Protein AF-A0A8T5RTY1-F1 (afdb_monomer)

Foldseek 3Di:
DDDDDPPPPVVVVVVVVPPPDDDDDDDDDDDDDDDDDDDPPPPPPPDPVNQQFAFEAEEEDAAAPFAFLLADDDPRNQLVNPQFFAFQWAFPLQDLLRDIDGDQFPGAWDADPQLFKTKTFGDFPQAKPVRHGDWLVLLQLLVVLSCVLLCLVVPDPDRPHDVVSQQLQADLVSHGQFPGKDPPDGGMIMTGGPARFQCVSQSRNFSSSTGFDCVQDPSHDTADRQDGARMHRGQWGWFGQPPSFKTKIAGDCRRPVHTFQRGIYMYGHDNDLVVSLVCQVVVVHFKYWFHDLVCVVVQVPDPFKDKDKDFAQKFKWKFAAPVQQPQLLLVLLLQLAALVCLCCPQVVFPPWDFAQWLGRPSFALDDNPADFHDHDQLVSLVSCVVVVVDDDDSPPQVVLLVLQVPDAREEEEEEPPVGCNFVVSLVRSQVRNSSNNHHYHYYYDYPVVVVCCLQPPLVNHGITMDIDHDSGRHCLVSQVCCAACSHSNVSSNHDDPVLNVLSVCLGRDNPSVVNSVSVVVNRNCCGPPRSSISGRTTHMIMMMGTPAWDQFRDHRPRHTHSRRIHHPDDDSDQDPGAWDKDWPDWAQEAELPDAFIKTKMQTDHSAAWDPFWKKWKAWQLRHTDDIDTWDDDDDRMTMDGHRCNVDDAQTKMKMKIWIAGPNGHIDIDMDIHHHHYPLPLQQAAEDEAAEEECVPPDGHHPVRCCPPPQWHFDQAPVTRIEGERHEYAQCQEEARYEYEQEAGAYEYEHYEFENRHAVHFSAHYYNYENYEYEHYEGEHELERHEHENYEDYEYAQYEYEHHAAEDEEYEPAYENYEHASYEAENHAAEHYEDYAQYEHYEYESYEFEAYAYEPYEYDHAYEHYEYAHYEAYAALEHYEYECYEHYEYAHYEFEAHQAEPAEYELYEHYEYAHYEFEHYQHERYEYDYDDDDNRAHYAYEYAHYEFEHHAAESYEYAQRHEQYEAAHYEAYHYPHDAEHAYYNYAQAPVAGGYEDPPDPADDPPQPQWGCDWAFGHYDHRYTHRTHGHPPDDDDDPLLVLLVVLLVVLVPWDADPVLVVLSVQLSVLSVVLSVQPDPVGNLVSLVSLLSSLVSLVVSVVVPTPCPVSLVSSQVSLLVLLVLLLVVLVVQFPCPPPLNVQLVVLSVVLVVCVVVVNSSVSSVSSSSSSVSSCVRRVVDDCVVSD

Radius of gyration: 40.36 Å; Cα contacts (8 Å, |Δi|>4): 2834; chains: 1; bounding box: 97×91×110 Å

Sequence (1184 aa):
MNNHNHKLITIIALFLFLFGAVYFNQHDNEITNNIGFIDFNIERNLTINDLEDETYFIFGINHIQGLDPHRFFGFNSWVVIDQVFETLYAYNLSDPNLPIIPRLASSKGIWSSDGLNYTIPLNSGIIFHDQTNFDAFAVKWSFERLAYFMNASGNTPEPITPPLFDYLYLWDDGTPIINRTEVVNTNTIKFVLNRPYGAFEGLLCFSGSGIMSPLSTPATEYIDHDTGDFVGTGPFVYDGFLNREELILHAFDNYHQGVANLTHLKFSIIHDSQLRNQALLSGDIDALYNPLDSILETFIEDPMINVESGNSTVTYFISMNNNVINKTIRQAISYAFNYSYFIKDICHNSEGTRLRSPVPEEILYSNGSFEIAEMNITEARKRLIDAGICDYEINADVEWVNAAINNPIATYTYIDLGGLTSQRTGELLNANLERIGIKLNIIMMEWGEFLDTLVFDPDSMHLYCIGERAYYNDPLFYTNLHFSSQSKSNYAQVNDPYLETLLEQGLLETDSSLRELIYDEIQQYLVEELMPYAFCCVTPHHLAYILNVTGFHINPFRKIWFYDVSSEITRPFVDSLAPKMNIIYYDAKVECAMGNLSIKVLISDNVQVDSPVTIDFYYPNGTFIETNYMNWDFGDLYSINWNATSYPTLYGYSFKIYANDTSGNEASIGDYFHIINPVPIPNYLEINPIIIDDTGNEGYTWEEVANEAWCSGSGTITDPYLIENISIDGQGIKSCIEIKYSNKYFIIKNSHFTNSGFTKAGINLYYADNGKIINNNCSQNSLGIYIARGSNFNISNNILIDNTWMGIQLNFWHNNCIITGNIAVNNGQHGIVIGQESYFNIISENLIVNHIYSGILIQGGSKYNIIESNTLYANSWGIWIYNSNNNICEENIIVNSEQEGILIEESNYNRIENNTVYKNKGNGITLQSYDYIEAWCIGNTILKNNISENLKVGIAADRYSIESLIYLNIFIDNNIQAEDNGTNNEWDNGTIGNYWDDYTGVDLNDDGIGDVPYNISGAAGATDNYPIWDDGPDVIPLPEYIENVIDTLLSLEIPEEAHDSMEKAILFLTQAKEKFEIDRIYESFDKIKKSVELLMIVGEMGVDTYEVIDSIMFLVQYIVDQAMIEALETVSEDNKFIIKAVEDYNTALQLIENGIYDEAVKYFKFSLRNIITATATFDIELFI

Mean predicted aligned error: 19.98 Å

Nearest PDB structures (foldseek):
  3tpa-assembly1_A  TM=8.456E-01  e=6.928E-29  Glaesserella parasuis 29755
  1xoc-assembly1_A  TM=7.586E-01  e=4.880E-27  Bacillus subtilis
  4xkp-assembly1_A  TM=7.927E-01  e=3.016E-24  Staphylococcus aureus USA300-ISMMS1
  8c6u-assembly1_A  TM=8.422E-01  e=3.780E-22  Agrobacterium tumefaciens
  8c6r-assembly1_A  TM=8.390E-01  e=6.726E-22  Agrobacterium tumefaciens

pLDDT: mean 83.95, std 16.55, range [21.45, 98.69]

Solvent-accessible surface area (backbone atoms only — not comparable to full-atom values): 60224 Å² total; per-residue (Å²): 137,80,91,88,80,88,72,66,68,67,60,58,62,64,65,73,75,74,77,87,74,92,86,90,82,89,84,82,87,87,84,85,87,88,81,82,82,78,86,83,79,75,79,78,80,75,52,92,77,72,72,76,78,50,32,54,48,33,35,43,40,54,61,70,91,40,60,36,43,73,63,49,83,50,71,55,21,44,51,53,34,56,40,25,28,40,24,46,27,35,60,39,51,87,42,91,83,46,54,83,37,58,59,49,22,66,41,83,56,48,69,42,97,79,47,32,36,43,39,33,41,38,47,80,88,38,44,29,73,83,71,45,75,52,40,20,62,36,50,38,49,37,54,50,28,48,36,47,39,60,28,66,77,69,82,44,99,62,65,78,42,53,72,65,56,49,65,76,45,28,43,76,88,66,48,42,42,63,67,48,68,44,67,78,45,64,48,24,34,28,44,32,36,68,53,40,53,45,55,52,72,35,52,36,42,19,65,64,47,34,36,42,48,76,83,48,44,60,72,88,54,79,61,46,73,86,83,45,62,69,34,15,50,24,43,29,40,71,65,49,59,51,94,81,39,38,36,40,29,26,42,24,78,75,21,82,88,54,55,33,63,40,58,28,43,31,40,39,44,36,66,54,66,68,59,44,54,46,29,48,75,75,59,77,24,44,29,36,69,58,67,55,73,93,45,46,66,58,42,66,70,33,92,57,36,46,68,49,76,37,62,34,45,40,36,35,31,36,42,31,16,48,83,81,46,53,60,58,56,40,48,22,51,36,14,31,36,60,54,68,55,43,35,40,71,54,67,61,28,85,77,37,42,75,37,50,26,75,40,50,83,76,31,53,60,42,58,62,86,58,73,64,76,56,66,32,60,61,60,17,34,44,44,37,41,77,69,65,75,47,86,74,62,81,81,42,58,68,60,27,37,58,46,7,79,80,46,67,79,44,44,32,48,26,49,67,82,90,53,64,48,33,49,52,48,49,55,52,45,35,65,33,33,22,66,62,30,36,23,59,45,80,46,80,38,54,61,69,59,47,55,49,35,47,68,77,43,38,84,78,48,38,27,36,56,55,72,49,64,62,75,45,73,45,44,53,65,53,40,39,40,40,47,22,67,67,32,85,58,19,59,26,49,36,79,51,76,67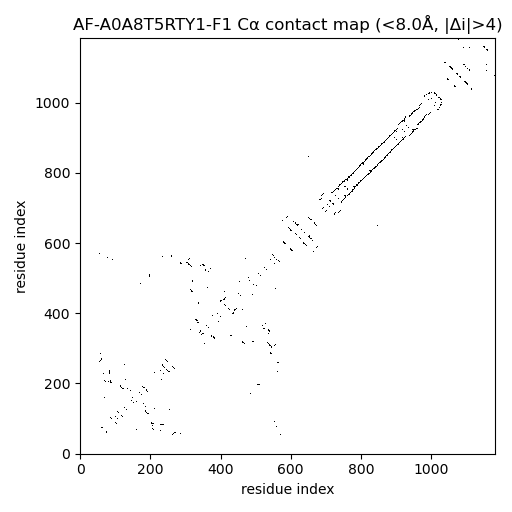,59,41,54,46,45,53,48,39,44,46,35,71,54,68,72,61,29,35,57,40,42,44,53,51,40,45,43,44,52,66,69,54,30,52,48,41,61,41,27,31,43,55,47,37,40,38,30,41,64,66,57,47,50,76,43,82,35,39,78,68,61,62,64,65,52,62,22,37,66,79,66,84,41,79,57,74,74,86,67,48,43,45,75,44,80,79,44,62,50,59,63,29,37,47,84,80,32,60,35,46,39,33,32,39,50,49,58,84,56,63,71,36,84,76,33,35,33,35,34,24,42,68,88,66,46,80,70,50,76,44,69,45,41,79,74,59,92,45,34,32,35,39,72,46,74,45,68,86,57,78,67,79,47,51,31,36,38,38,37,38,38,35,30,76,76,67,33,67,26,76,54,67,56,68,30,31,41,40,62,66,74,75,82,63,88,46,50,77,45,75,53,44,44,37,16,61,81,61,84,50,74,34,33,66,79,58,43,42,73,37,99,56,30,36,61,77,30,37,92,93,39,32,27,39,35,48,43,33,28,22,58,10,79,55,69,33,34,13,35,35,39,32,61,29,79,46,21,32,35,43,29,54,28,41,20,27,36,14,3,87,93,19,13,12,38,31,35,36,45,29,28,41,36,32,41,34,46,27,38,19,29,46,7,26,20,7,37,35,39,35,45,30,36,44,33,40,41,29,44,29,38,18,36,52,7,61,30,30,14,35,36,43,40,40,54,36,36,52,30,38,41,31,48,28,41,22,33,49,10,50,31,26,23,38,36,44,28,32,52,21,32,49,30,38,41,30,47,27,41,25,37,44,14,70,33,26,22,33,35,38,24,52,60,17,30,49,30,38,41,33,48,28,43,28,37,47,9,28,24,21,37,36,33,34,40,26,33,44,30,42,40,29,49,27,39,26,34,43,7,65,30,32,18,34,35,39,29,38,22,29,45,29,39,42,30,49,26,40,26,31,48,9,58,18,28,18,34,35,33,33,52,65,101,47,96,90,46,43,20,36,47,28,36,40,30,47,27,42,30,27,47,6,63,41,22,21,38,36,33,32,71,40,20,28,48,26,42,35,26,53,28,40,37,39,76,26,72,32,54,45,34,32,36,28,44,73,53,34,35,29,75,91,80,44,10,29,35,50,76,84,65,81,64,50,49,91,79,72,77,54,38,16,74,46,58,43,76,38,42,58,82,49,67,42,52,19,67,24,22,43,41,80,93,69,89,87,82,81,65,67,71,60,55,55,49,54,54,47,54,54,62,73,67,57,87,71,59,85,89,38,48,70,42,50,55,50,18,48,52,23,45,54,54,19,62,79,30,77,44,91,94,36,44,71,59,19,47,58,21,45,28,53,18,46,52,29,40,53,56,34,33,78,73,75,36,94,39,62,74,58,49,51,54,52,48,50,54,54,50,51,59,40,50,56,50,47,54,57,42,58,78,75,38,66,68,84,38,73,34,42,48,50,14,52,55,28,37,55,51,15,53,57,24,47,78,69,70,40,54,48,61,16,45,52,25,38,53,49,11,47,50,25,36,60,65,61,49,81,87,64,70,65,84,78,78,110

Structure (mmCIF, N/CA/C/O backbone):
data_AF-A0A8T5RTY1-F1
#
_entry.id   AF-A0A8T5RTY1-F1
#
loop_
_atom_site.group_PDB
_atom_site.id
_atom_site.type_symbol
_atom_site.label_atom_id
_atom_site.label_alt_id
_atom_site.label_comp_id
_atom_site.label_asym_id
_atom_site.label_entity_id
_atom_site.label_seq_id
_atom_site.pdbx_PDB_ins_code
_atom_site.Cartn_x
_atom_site.Cartn_y
_atom_site.Cartn_z
_atom_site.occupancy
_atom_site.B_iso_or_equiv
_atom_site.auth_seq_id
_atom_site.auth_comp_id
_atom_site.auth_asym_id
_atom_site.auth_atom_id
_atom_site.pdbx_PDB_model_num
ATOM 1 N N . MET A 1 1 ? -51.613 39.730 -8.712 1.00 29.98 1 MET A N 1
ATOM 2 C CA . MET A 1 1 ? -52.283 38.809 -9.657 1.00 29.98 1 MET A CA 1
ATOM 3 C C . MET A 1 1 ? -51.354 37.617 -9.804 1.00 29.98 1 MET A C 1
ATOM 5 O O . MET A 1 1 ? -50.294 37.776 -10.379 1.00 29.98 1 MET A O 1
ATOM 9 N N . ASN A 1 2 ? -51.495 36.662 -8.888 1.00 27.17 2 ASN A N 1
ATOM 10 C CA . ASN A 1 2 ? -52.187 35.367 -9.037 1.00 27.17 2 ASN A CA 1
ATOM 11 C C . ASN A 1 2 ? -51.273 34.336 -9.712 1.00 27.17 2 ASN A C 1
ATOM 13 O O . ASN A 1 2 ? -50.951 34.485 -10.880 1.00 27.17 2 ASN A O 1
ATOM 17 N N . ASN A 1 3 ? -50.674 33.423 -8.943 1.00 27.75 3 ASN A N 1
ATOM 18 C CA . ASN A 1 3 ? -51.259 32.198 -8.359 1.00 27.75 3 ASN A CA 1
ATOM 19 C C . ASN A 1 3 ? -51.629 31.154 -9.413 1.00 27.75 3 ASN A C 1
ATOM 21 O O . ASN A 1 3 ? -52.657 31.293 -10.066 1.00 27.75 3 ASN A O 1
ATOM 25 N N . HIS A 1 4 ? -50.813 30.098 -9.460 1.00 29.66 4 HIS A N 1
ATOM 26 C CA . HIS A 1 4 ? -51.162 28.669 -9.435 1.00 29.66 4 HIS A CA 1
ATOM 27 C C . HIS A 1 4 ? -50.169 27.893 -10.305 1.00 29.66 4 HIS A C 1
ATOM 29 O O . HIS A 1 4 ? -50.231 28.019 -11.518 1.00 29.66 4 HIS A O 1
ATOM 35 N N . ASN A 1 5 ? -49.260 27.132 -9.669 1.00 35.31 5 ASN A N 1
ATOM 36 C CA . ASN A 1 5 ? -48.786 25.812 -10.146 1.00 35.31 5 ASN A CA 1
ATOM 37 C C . ASN A 1 5 ? -47.739 25.103 -9.253 1.00 35.31 5 ASN A C 1
ATOM 39 O O . ASN A 1 5 ? -47.315 24.008 -9.591 1.00 35.31 5 ASN A O 1
ATOM 43 N N . HIS A 1 6 ? -47.402 25.606 -8.058 1.00 38.56 6 HIS A N 1
ATOM 44 C CA . HIS A 1 6 ? -46.478 24.909 -7.136 1.00 38.56 6 HIS A CA 1
ATOM 45 C C . HIS A 1 6 ? -47.136 24.007 -6.069 1.00 38.56 6 HIS A C 1
ATOM 47 O O . HIS A 1 6 ? -46.490 23.640 -5.097 1.00 38.56 6 HIS A O 1
ATOM 53 N N . LYS A 1 7 ? -48.412 23.617 -6.217 1.00 33.44 7 LYS A N 1
ATOM 54 C CA . LYS A 1 7 ? -49.126 22.793 -5.209 1.00 33.44 7 LYS A CA 1
ATOM 55 C C . LYS A 1 7 ? -49.542 21.385 -5.657 1.00 33.44 7 LYS A C 1
ATOM 57 O O . LYS A 1 7 ? -50.197 20.701 -4.883 1.00 33.44 7 LYS A O 1
ATOM 62 N N . LEU A 1 8 ? -49.155 20.930 -6.853 1.00 33.88 8 LEU A N 1
ATOM 63 C CA . LEU A 1 8 ? -49.541 19.595 -7.348 1.00 33.88 8 LEU A CA 1
ATOM 64 C C . LEU A 1 8 ? -48.403 18.555 -7.318 1.00 33.88 8 LEU A C 1
ATOM 66 O O . LEU A 1 8 ? -48.686 17.365 -7.293 1.00 33.88 8 LEU A O 1
ATOM 70 N N . ILE A 1 9 ? -47.136 18.975 -7.237 1.00 39.53 9 ILE A N 1
ATOM 71 C CA . ILE A 1 9 ? -45.980 18.053 -7.238 1.00 39.53 9 ILE A CA 1
ATOM 72 C C . ILE A 1 9 ? -45.573 17.640 -5.809 1.00 39.53 9 ILE A C 1
ATOM 74 O O . ILE A 1 9 ? -45.184 16.502 -5.579 1.00 39.53 9 ILE A O 1
ATOM 78 N N . THR A 1 10 ? -45.799 18.492 -4.806 1.00 37.84 10 THR A N 1
ATOM 79 C CA . THR A 1 10 ? -45.479 18.182 -3.396 1.00 37.84 10 THR A CA 1
ATOM 80 C C . THR A 1 10 ? -46.532 17.294 -2.709 1.00 37.84 10 THR A C 1
ATOM 82 O O . THR A 1 10 ? -46.247 16.679 -1.690 1.00 37.84 10 THR A O 1
ATOM 85 N N . ILE A 1 11 ? -47.743 17.170 -3.270 1.00 36.94 11 ILE A N 1
ATOM 86 C CA . ILE A 1 11 ? -48.828 16.339 -2.704 1.00 36.94 11 ILE A CA 1
ATOM 87 C C . ILE A 1 11 ? -48.766 14.881 -3.206 1.00 36.94 11 ILE A C 1
ATOM 89 O O . ILE A 1 11 ? -49.297 13.990 -2.552 1.00 36.94 11 ILE A O 1
ATOM 93 N N . ILE A 1 12 ? -48.052 14.609 -4.304 1.00 37.84 12 ILE A N 1
ATOM 94 C CA . ILE A 1 12 ? -47.838 13.242 -4.818 1.00 37.84 12 ILE A CA 1
ATOM 95 C C . ILE A 1 12 ? -46.613 12.583 -4.154 1.00 37.84 12 ILE A C 1
ATOM 97 O O . ILE A 1 12 ? -46.630 11.381 -3.911 1.00 37.84 12 ILE A O 1
ATOM 101 N N . ALA A 1 13 ? -45.611 13.367 -3.739 1.00 33.44 13 ALA A N 1
ATOM 102 C CA . ALA A 1 13 ? -44.455 12.861 -2.991 1.00 33.44 13 ALA A CA 1
ATOM 103 C C . ALA A 1 13 ? -44.772 12.511 -1.518 1.00 33.44 13 ALA A C 1
ATOM 105 O O . ALA A 1 13 ? -44.141 11.624 -0.955 1.00 33.44 13 ALA A O 1
ATOM 106 N N . LEU A 1 14 ? -45.792 13.133 -0.905 1.00 32.09 14 LEU A N 1
ATOM 107 C CA . LEU A 1 14 ? -46.216 12.828 0.474 1.00 32.09 14 LEU A CA 1
ATOM 108 C C . LEU A 1 14 ? -47.252 11.691 0.593 1.00 32.09 14 LEU A C 1
ATOM 110 O O . LEU A 1 14 ? -47.531 11.246 1.702 1.00 32.09 14 LEU A O 1
ATOM 114 N N . PHE A 1 15 ? -47.811 11.199 -0.519 1.00 31.69 15 PHE A N 1
ATOM 115 C CA . PHE A 1 15 ? -48.773 10.083 -0.521 1.00 31.69 15 PHE A CA 1
ATOM 116 C C . PHE A 1 15 ? -48.128 8.708 -0.777 1.00 31.69 15 PHE A C 1
ATOM 118 O O . PHE A 1 15 ? -48.774 7.689 -0.552 1.00 31.69 15 PHE A O 1
ATOM 125 N N . LEU A 1 16 ? -46.858 8.668 -1.198 1.00 32.78 16 LEU A N 1
ATOM 126 C CA . LEU A 1 16 ? -46.098 7.431 -1.445 1.00 32.78 16 LEU A CA 1
ATOM 127 C C . LEU A 1 16 ? -45.185 7.017 -0.275 1.00 32.78 16 LEU A C 1
ATOM 129 O O . LEU A 1 16 ? -44.660 5.912 -0.286 1.00 32.78 16 LEU A O 1
ATOM 133 N N . PHE A 1 17 ? -45.060 7.850 0.763 1.00 30.50 17 PHE A N 1
ATOM 134 C CA . PHE A 1 17 ? -44.217 7.586 1.941 1.00 30.50 17 PHE A CA 1
ATOM 135 C C . PHE A 1 17 ? -44.986 7.074 3.179 1.00 30.50 17 PHE A C 1
ATOM 137 O O . PHE A 1 17 ? -44.413 6.963 4.256 1.00 30.50 17 PHE A O 1
ATOM 144 N N . LEU A 1 18 ? -46.283 6.756 3.054 1.00 28.42 18 LEU A N 1
ATOM 145 C CA . LEU A 1 18 ? -47.164 6.454 4.200 1.00 28.42 18 LEU A CA 1
ATOM 146 C C . LEU A 1 18 ? -47.937 5.122 4.107 1.00 28.42 18 LEU A C 1
ATOM 148 O O . LEU A 1 18 ? -48.891 4.928 4.852 1.00 28.42 18 LEU A O 1
ATOM 152 N N . PHE A 1 19 ? -47.536 4.186 3.234 1.00 28.23 19 PHE A N 1
ATOM 153 C CA . PHE A 1 19 ? -48.200 2.871 3.099 1.00 28.23 19 PHE A CA 1
ATOM 154 C C . PHE A 1 19 ? -47.250 1.681 2.826 1.00 28.23 19 PHE A C 1
ATOM 156 O O . PHE A 1 19 ? -47.626 0.728 2.149 1.00 28.23 19 PHE A O 1
ATOM 163 N N . GLY A 1 20 ? -46.022 1.721 3.357 1.00 29.27 20 GLY A N 1
ATOM 164 C CA . GLY A 1 20 ? -45.049 0.613 3.277 1.00 29.27 20 GLY A CA 1
ATOM 165 C C . GLY A 1 20 ? -44.706 -0.063 4.612 1.00 29.27 20 GLY A C 1
ATOM 166 O O . GLY A 1 20 ? -44.006 -1.067 4.622 1.00 29.27 20 GLY A O 1
ATOM 167 N N . ALA A 1 21 ? -45.210 0.451 5.733 1.00 29.17 21 ALA A N 1
ATOM 168 C CA . ALA A 1 21 ? -45.076 -0.157 7.053 1.00 29.17 21 ALA A CA 1
ATOM 169 C C . ALA A 1 21 ? -46.473 -0.259 7.675 1.00 29.17 21 ALA A C 1
ATOM 171 O O . ALA A 1 21 ? -47.269 0.665 7.537 1.00 29.17 21 ALA A O 1
ATOM 172 N N . VAL A 1 22 ? -46.756 -1.367 8.363 1.00 29.27 22 VAL A N 1
ATOM 173 C CA . VAL A 1 22 ? -48.081 -1.834 8.828 1.00 29.27 22 VAL A CA 1
ATOM 174 C C . VAL A 1 22 ? -48.849 -2.660 7.789 1.00 29.27 22 VAL A C 1
ATOM 176 O O . VAL A 1 22 ? -49.920 -2.281 7.340 1.00 29.27 22 VAL A O 1
ATOM 179 N N . TYR A 1 23 ? -48.316 -3.831 7.446 1.00 26.05 23 TYR A N 1
ATOM 180 C CA . TYR A 1 23 ? -49.088 -5.070 7.284 1.00 26.05 23 TYR A CA 1
ATOM 181 C C . TYR A 1 23 ? -48.075 -6.207 7.171 1.00 26.05 23 TYR A C 1
ATOM 183 O O . TYR A 1 23 ? -47.522 -6.401 6.105 1.00 26.05 23 TYR A O 1
ATOM 191 N N . PHE A 1 24 ? -47.761 -6.869 8.285 1.00 24.69 24 PHE A N 1
ATOM 192 C CA . PHE A 1 24 ? -47.520 -8.315 8.391 1.00 24.69 24 PHE A CA 1
ATOM 193 C C . PHE A 1 24 ? -46.974 -8.617 9.789 1.00 24.69 24 PHE A C 1
ATOM 195 O O . PHE A 1 24 ? -45.774 -8.622 10.034 1.00 24.69 24 PHE A O 1
ATOM 202 N N . ASN A 1 25 ? -47.891 -8.868 10.722 1.00 21.69 25 ASN A N 1
ATOM 203 C CA . ASN A 1 25 ? -47.649 -9.854 11.763 1.00 21.69 25 ASN A CA 1
ATOM 204 C C . ASN A 1 25 ? -48.985 -10.487 12.194 1.00 21.69 25 ASN A C 1
ATOM 206 O O . ASN A 1 25 ? -49.925 -9.775 12.537 1.00 21.69 25 ASN A O 1
ATOM 210 N N . GLN A 1 26 ? -49.005 -11.824 12.151 1.00 24.58 26 GLN A N 1
ATOM 211 C CA . GLN A 1 26 ? -49.956 -12.782 12.745 1.00 24.58 26 GLN A CA 1
ATOM 212 C C . GLN A 1 26 ? -51.361 -12.963 12.123 1.00 24.58 26 GLN A C 1
ATOM 214 O O . GLN A 1 26 ? -52.306 -12.255 12.457 1.00 24.58 26 GLN A O 1
ATOM 219 N N . HIS A 1 27 ? -51.528 -14.011 11.299 1.00 25.16 27 HIS A N 1
ATOM 220 C CA . HIS A 1 27 ? -52.182 -15.270 11.722 1.00 25.16 27 HIS A CA 1
ATOM 221 C C . HIS A 1 27 ? -52.217 -16.336 10.598 1.00 25.16 27 HIS A C 1
ATOM 223 O O . HIS A 1 27 ? -52.864 -16.148 9.573 1.00 25.16 27 HIS A O 1
ATOM 229 N N . ASP A 1 28 ? -51.544 -17.456 10.885 1.00 25.48 28 ASP A N 1
ATOM 230 C CA . ASP A 1 28 ? -51.908 -18.868 10.665 1.00 25.48 28 ASP A CA 1
ATOM 231 C C . ASP A 1 28 ? -52.169 -19.492 9.277 1.00 25.48 28 ASP A C 1
ATOM 233 O O . ASP A 1 28 ? -53.176 -19.253 8.622 1.00 25.48 28 ASP A O 1
ATOM 237 N N . ASN A 1 29 ? -51.282 -20.460 8.994 1.00 24.95 29 ASN A N 1
ATOM 238 C CA . ASN A 1 29 ? -51.513 -21.888 8.719 1.00 24.95 29 ASN A CA 1
ATOM 239 C C . ASN A 1 29 ? -52.426 -22.357 7.565 1.00 24.95 29 ASN A C 1
ATOM 241 O O . ASN A 1 29 ? -53.583 -21.984 7.432 1.00 24.95 29 ASN A O 1
ATOM 245 N N . GLU A 1 30 ? -51.878 -23.363 6.867 1.00 24.75 30 GLU A N 1
ATOM 246 C CA . GLU A 1 30 ? -52.458 -24.238 5.835 1.00 24.75 30 GLU A CA 1
ATOM 247 C C . GLU A 1 30 ? -52.578 -23.652 4.418 1.00 24.75 30 GLU A C 1
ATOM 249 O O . GLU A 1 30 ? -53.591 -23.083 4.035 1.00 24.75 30 GLU A O 1
ATOM 254 N N . ILE A 1 31 ? -51.556 -23.906 3.591 1.00 26.00 31 ILE A N 1
ATOM 255 C CA . ILE A 1 31 ? -51.654 -24.790 2.413 1.00 26.00 31 ILE A CA 1
ATOM 256 C C . ILE A 1 31 ? -50.235 -25.279 2.095 1.00 26.00 31 ILE A C 1
ATOM 258 O O . ILE A 1 31 ? -49.364 -24.542 1.642 1.00 26.00 31 ILE A O 1
ATOM 262 N N . THR A 1 32 ? -50.014 -26.555 2.386 1.00 25.80 32 THR A N 1
ATOM 263 C CA . THR A 1 32 ? -48.899 -27.360 1.907 1.00 25.80 32 THR A CA 1
ATOM 264 C C . THR A 1 32 ? -49.161 -27.839 0.475 1.00 25.80 32 THR A C 1
ATOM 266 O O . THR A 1 32 ? -50.303 -28.084 0.085 1.00 25.80 32 THR A O 1
ATOM 269 N N . ASN A 1 33 ? -48.053 -28.084 -0.230 1.00 25.17 33 ASN A N 1
ATOM 270 C CA . ASN A 1 33 ? -47.859 -28.982 -1.377 1.00 25.17 33 ASN A CA 1
ATOM 271 C C . ASN A 1 33 ? -47.776 -28.375 -2.788 1.00 25.17 33 ASN A C 1
ATOM 273 O O . ASN A 1 33 ? -48.741 -27.860 -3.346 1.00 25.17 33 ASN A O 1
ATOM 277 N N . ASN A 1 34 ? -46.621 -28.691 -3.389 1.00 26.66 34 ASN A N 1
ATOM 278 C CA . ASN A 1 34 ? -46.291 -28.792 -4.811 1.00 26.66 34 ASN A CA 1
ATOM 279 C C . ASN A 1 34 ? -45.956 -27.511 -5.572 1.00 26.66 34 ASN A C 1
ATOM 281 O O . ASN A 1 34 ? -46.762 -27.079 -6.387 1.00 26.66 34 ASN A O 1
ATOM 285 N N . ILE A 1 35 ? -44.697 -27.067 -5.466 1.00 26.95 35 ILE A N 1
ATOM 286 C CA . ILE A 1 35 ? -43.834 -26.831 -6.641 1.00 26.95 35 ILE A CA 1
ATOM 287 C C . ILE A 1 35 ? -42.419 -27.305 -6.256 1.00 26.95 35 ILE A C 1
ATOM 289 O O . ILE A 1 35 ? -41.938 -26.980 -5.176 1.00 26.95 35 ILE A O 1
ATOM 293 N N . GLY A 1 36 ? -41.836 -28.187 -7.070 1.00 24.88 36 GLY A N 1
ATOM 294 C CA . GLY A 1 36 ? -40.677 -29.012 -6.724 1.00 24.88 36 GLY A CA 1
ATOM 295 C C . GLY A 1 36 ? -39.381 -28.235 -6.499 1.00 24.88 36 GLY A C 1
ATOM 296 O O . GLY A 1 36 ? -38.979 -27.433 -7.338 1.00 24.88 36 GLY A O 1
ATOM 297 N N . PHE A 1 37 ? -38.725 -28.553 -5.385 1.00 21.45 37 PHE A N 1
ATOM 298 C CA . PHE A 1 37 ? -37.307 -28.311 -5.169 1.00 21.45 37 PHE A CA 1
ATOM 299 C C . PHE A 1 37 ? -36.501 -29.161 -6.158 1.00 21.45 37 PHE A C 1
ATOM 301 O O . PHE A 1 37 ? -36.695 -30.374 -6.250 1.00 21.45 37 PHE A O 1
ATOM 308 N N . ILE A 1 38 ? -35.623 -28.504 -6.911 1.00 26.05 38 ILE A N 1
ATOM 309 C CA . ILE A 1 38 ? -34.447 -29.134 -7.503 1.00 26.05 38 ILE A CA 1
ATOM 310 C C . ILE A 1 38 ? -33.374 -29.009 -6.421 1.00 26.05 38 ILE A C 1
ATOM 312 O O . ILE A 1 38 ? -32.954 -27.897 -6.113 1.00 26.05 38 ILE A O 1
ATOM 316 N N . ASP A 1 39 ? -33.011 -30.135 -5.807 1.00 22.17 39 ASP A N 1
ATOM 317 C CA . ASP A 1 39 ? -31.850 -30.248 -4.923 1.00 22.17 39 ASP A CA 1
ATOM 318 C C . ASP A 1 39 ? -30.587 -29.861 -5.704 1.00 22.17 39 ASP A C 1
ATOM 320 O O . ASP A 1 39 ? -30.188 -30.566 -6.632 1.00 22.17 39 ASP A O 1
ATOM 324 N N . PHE A 1 40 ? -29.944 -28.767 -5.302 1.00 23.83 40 PHE A N 1
ATOM 325 C CA . PHE A 1 40 ? -28.512 -28.552 -5.497 1.00 23.83 40 PHE A CA 1
ATOM 326 C C . PHE A 1 40 ? -27.820 -28.772 -4.146 1.00 23.83 40 PHE A C 1
ATOM 328 O O . PHE A 1 40 ? -27.258 -27.859 -3.559 1.00 23.83 40 PHE A O 1
ATOM 335 N N . ASN A 1 41 ? -27.884 -30.007 -3.646 1.00 22.48 41 ASN A N 1
ATOM 336 C CA . ASN A 1 41 ? -26.877 -30.511 -2.719 1.00 22.48 41 ASN A CA 1
ATOM 337 C C . ASN A 1 41 ? -25.788 -31.173 -3.564 1.00 22.48 41 ASN A C 1
ATOM 339 O O . ASN A 1 41 ? -25.837 -32.373 -3.836 1.00 22.48 41 ASN A O 1
ATOM 343 N N . ILE A 1 42 ? -24.823 -30.373 -4.015 1.00 25.86 42 ILE A N 1
ATOM 344 C CA . ILE A 1 42 ? -23.475 -30.888 -4.244 1.00 25.86 42 ILE A CA 1
ATOM 345 C C . ILE A 1 42 ? -22.744 -30.634 -2.928 1.00 25.86 42 ILE A C 1
ATOM 347 O O . ILE A 1 42 ? -22.136 -29.590 -2.734 1.00 25.86 42 ILE A O 1
ATOM 351 N N . GLU A 1 43 ? -22.856 -31.581 -1.996 1.00 26.36 43 GLU A N 1
ATOM 352 C CA . GLU A 1 43 ? -21.825 -31.749 -0.975 1.00 26.36 43 GLU A CA 1
ATOM 353 C C . GLU A 1 43 ? -20.545 -32.135 -1.730 1.00 26.36 43 GLU A C 1
ATOM 355 O O . GLU A 1 43 ? -20.368 -33.288 -2.136 1.00 26.36 43 GLU A O 1
ATOM 360 N N . ARG A 1 44 ? -19.663 -31.160 -1.978 1.00 26.28 44 ARG A N 1
ATOM 361 C CA . ARG A 1 44 ? -18.252 -31.452 -2.229 1.00 26.28 44 ARG A CA 1
ATOM 362 C C . ARG A 1 44 ? -17.691 -31.904 -0.880 1.00 26.28 44 ARG A C 1
ATOM 364 O O . ARG A 1 44 ? -17.270 -31.094 -0.068 1.00 26.28 44 ARG A O 1
ATOM 371 N N . ASN A 1 45 ? -17.756 -33.208 -0.615 1.00 23.89 45 ASN A N 1
ATOM 372 C CA . ASN A 1 45 ? -16.861 -33.833 0.352 1.00 23.89 45 ASN A CA 1
ATOM 373 C C . ASN A 1 45 ? -15.455 -33.742 -0.247 1.00 23.89 45 ASN A C 1
ATOM 375 O O . ASN A 1 45 ? -15.046 -34.660 -0.955 1.00 23.89 45 ASN A O 1
ATOM 379 N N . LEU A 1 46 ? -14.774 -32.616 -0.029 1.00 26.34 46 LEU A N 1
ATOM 380 C CA . LEU A 1 46 ? -13.334 -32.534 -0.225 1.00 26.34 46 LEU A CA 1
ATOM 381 C C . LEU A 1 46 ? -12.711 -33.352 0.902 1.00 26.34 46 LEU A C 1
ATOM 383 O O . LEU A 1 46 ? -12.904 -33.085 2.089 1.00 26.34 46 LEU A O 1
ATOM 387 N N . THR A 1 47 ? -12.073 -34.445 0.518 1.00 24.39 47 THR A N 1
ATOM 388 C CA . THR A 1 47 ? -11.219 -35.205 1.427 1.00 24.39 47 THR A CA 1
ATOM 389 C C . THR A 1 47 ? -9.843 -34.548 1.431 1.00 24.39 47 THR A C 1
ATOM 391 O O . THR A 1 47 ? -9.469 -33.945 0.438 1.00 24.39 47 THR A O 1
ATOM 394 N N . ILE A 1 48 ? -9.062 -34.707 2.503 1.00 29.33 48 ILE A N 1
ATOM 395 C CA . ILE A 1 48 ? -7.679 -34.189 2.654 1.00 29.33 48 ILE A CA 1
ATOM 396 C C . ILE A 1 48 ? -6.749 -34.513 1.453 1.00 29.33 48 ILE A C 1
ATOM 398 O O . ILE A 1 48 ? -5.705 -33.900 1.298 1.00 29.33 48 ILE A O 1
ATOM 402 N N . ASN A 1 49 ? -7.142 -35.426 0.560 1.00 27.81 49 ASN A N 1
ATOM 403 C CA . ASN A 1 49 ? -6.410 -35.758 -0.663 1.00 27.81 49 ASN A CA 1
ATOM 404 C C . ASN A 1 49 ? -6.704 -34.839 -1.871 1.00 27.81 49 ASN A C 1
ATOM 406 O O . ASN A 1 49 ? -6.104 -35.048 -2.917 1.00 27.81 49 ASN A O 1
ATOM 410 N N . ASP A 1 50 ? -7.638 -33.885 -1.783 1.00 30.91 50 ASP A N 1
ATOM 411 C CA . ASP A 1 50 ? -7.993 -33.001 -2.910 1.00 30.91 50 ASP A CA 1
ATOM 412 C C . ASP A 1 50 ? -7.172 -31.687 -2.944 1.00 30.91 50 ASP A C 1
ATOM 414 O O . ASP A 1 50 ? -7.337 -30.903 -3.872 1.00 30.91 50 ASP A O 1
ATOM 418 N N . LEU A 1 51 ? -6.274 -31.463 -1.971 1.00 36.09 51 LEU A N 1
ATOM 419 C CA . LEU A 1 51 ? -5.346 -30.315 -1.899 1.00 36.09 51 LEU A CA 1
ATOM 420 C C . LEU A 1 51 ? -3.965 -30.599 -2.539 1.00 36.09 51 LEU A C 1
ATOM 422 O O . LEU A 1 51 ? -3.081 -29.752 -2.501 1.00 36.09 51 LEU A O 1
ATOM 426 N N . GLU A 1 52 ? -3.742 -31.782 -3.128 1.00 36.69 52 GLU A N 1
ATOM 427 C CA . GLU A 1 52 ? -2.424 -32.181 -3.667 1.00 36.69 52 GLU A CA 1
ATOM 428 C C . GLU A 1 52 ? -2.065 -31.571 -5.048 1.00 36.69 52 GLU A C 1
ATOM 430 O O . GLU A 1 52 ? -0.958 -31.811 -5.527 1.00 36.69 52 GLU A O 1
ATOM 435 N N . ASP A 1 53 ? -2.937 -30.773 -5.683 1.00 43.00 53 ASP A N 1
ATOM 436 C CA . ASP A 1 53 ? -2.795 -30.386 -7.105 1.00 43.00 53 ASP A CA 1
ATOM 437 C C . ASP A 1 53 ? -2.777 -28.864 -7.391 1.00 43.00 53 ASP A C 1
ATOM 439 O O . ASP A 1 53 ? -2.885 -28.456 -8.551 1.00 43.00 53 ASP A O 1
ATOM 443 N N . GLU A 1 54 ? -2.628 -27.991 -6.392 1.00 53.81 54 GLU A N 1
ATOM 444 C CA . GLU A 1 54 ? -2.405 -26.563 -6.670 1.00 53.81 54 GLU A CA 1
ATOM 445 C C . GLU A 1 54 ? -0.930 -26.330 -7.018 1.00 53.81 54 GLU A C 1
ATOM 447 O O . GLU A 1 54 ? -0.035 -26.858 -6.359 1.00 53.81 54 GLU A O 1
ATOM 452 N N . THR A 1 55 ? -0.652 -25.609 -8.111 1.00 67.38 55 THR A N 1
ATOM 453 C CA . THR A 1 55 ? 0.708 -25.487 -8.656 1.00 67.38 55 THR A CA 1
ATOM 454 C C . THR A 1 55 ? 1.030 -24.062 -9.076 1.00 67.38 55 THR A C 1
ATOM 456 O O . THR A 1 55 ? 0.284 -23.472 -9.858 1.00 67.38 55 THR A O 1
ATOM 459 N N . TYR A 1 56 ? 2.167 -23.526 -8.625 1.00 79.19 56 TYR A N 1
ATOM 460 C CA . TYR A 1 56 ? 2.662 -22.230 -9.092 1.00 79.19 56 TYR A CA 1
ATOM 461 C C . TYR A 1 56 ? 3.241 -22.320 -10.501 1.00 79.19 56 TYR A C 1
ATOM 463 O O . TYR A 1 56 ? 4.120 -23.142 -10.766 1.00 79.19 56 TYR A O 1
ATOM 471 N N . PHE A 1 57 ? 2.838 -21.383 -11.357 1.00 91.00 57 PHE A N 1
ATOM 472 C CA . PHE A 1 57 ? 3.656 -20.962 -12.486 1.00 91.00 57 PHE A CA 1
ATOM 473 C C . PHE A 1 57 ? 4.556 -19.799 -12.060 1.00 91.00 57 PHE A C 1
ATOM 475 O O . PHE A 1 57 ? 4.064 -18.753 -11.636 1.00 91.00 57 PHE A O 1
ATOM 482 N N . ILE A 1 58 ? 5.873 -19.963 -12.174 1.00 93.06 58 ILE A N 1
ATOM 483 C CA . ILE A 1 58 ? 6.866 -19.005 -11.684 1.00 93.06 58 ILE A CA 1
ATOM 484 C C . ILE A 1 58 ? 7.503 -18.251 -12.854 1.00 93.06 58 ILE A C 1
ATOM 486 O O . ILE A 1 58 ? 8.254 -18.806 -13.656 1.00 93.06 58 ILE A O 1
ATOM 490 N N . PHE A 1 59 ? 7.257 -16.947 -12.923 1.00 95.81 59 PHE A N 1
ATOM 491 C CA . PHE A 1 59 ? 7.833 -16.050 -13.914 1.00 95.81 59 PHE A CA 1
ATOM 492 C C . PHE A 1 59 ? 8.989 -15.233 -13.322 1.00 95.81 59 PHE A C 1
ATOM 494 O O . PHE A 1 59 ? 8.808 -14.456 -12.385 1.00 95.81 59 PHE A O 1
ATOM 501 N N . GLY A 1 60 ? 10.189 -15.373 -13.883 1.00 95.44 60 GLY A N 1
ATOM 502 C CA . GLY A 1 60 ? 11.366 -14.616 -13.460 1.00 95.44 60 GLY A CA 1
ATOM 503 C C . GLY A 1 60 ? 11.367 -13.189 -14.004 1.00 95.44 60 GLY A C 1
ATOM 504 O O . GLY A 1 60 ? 11.360 -12.968 -15.219 1.00 95.44 60 GLY A O 1
ATOM 505 N N . ILE A 1 61 ? 11.469 -12.2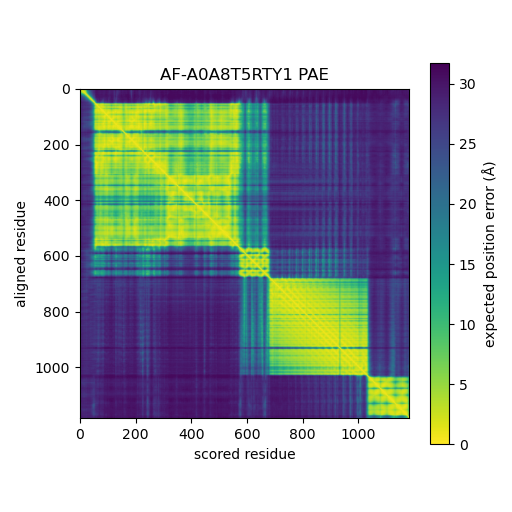08 -13.111 1.00 93.50 61 ILE A N 1
ATOM 506 C CA . ILE A 1 61 ? 11.464 -10.777 -13.427 1.00 93.50 61 ILE A CA 1
ATOM 507 C C . ILE A 1 61 ? 12.631 -10.060 -12.735 1.00 93.50 61 ILE A C 1
ATOM 509 O O . ILE A 1 61 ? 13.210 -10.577 -11.792 1.00 93.50 61 ILE A O 1
ATOM 513 N N . ASN A 1 62 ? 13.057 -8.893 -13.228 1.00 86.94 62 ASN A N 1
ATOM 514 C CA . ASN A 1 62 ? 14.223 -8.198 -12.660 1.00 86.94 62 ASN A CA 1
ATOM 515 C C . ASN A 1 62 ? 13.876 -7.375 -11.410 1.00 86.94 62 ASN A C 1
ATOM 517 O O . ASN A 1 62 ? 14.586 -7.467 -10.423 1.00 86.94 62 ASN A O 1
ATOM 521 N N . HIS A 1 63 ? 12.849 -6.530 -11.475 1.00 86.19 63 HIS A N 1
ATOM 522 C CA . HIS A 1 63 ? 12.404 -5.656 -10.381 1.00 86.19 63 HIS A CA 1
ATOM 523 C C . HIS A 1 63 ? 10.991 -5.155 -10.680 1.00 86.19 63 HIS A C 1
ATOM 525 O O . HIS A 1 63 ? 10.645 -5.019 -11.853 1.00 86.19 63 HIS A O 1
ATOM 531 N N . ILE A 1 64 ? 10.219 -4.787 -9.661 1.00 87.44 64 ILE A N 1
ATOM 532 C CA . ILE A 1 64 ? 8.912 -4.128 -9.800 1.00 87.44 64 ILE A CA 1
ATOM 533 C C . ILE A 1 64 ? 9.017 -2.752 -9.137 1.00 87.44 64 ILE A C 1
ATOM 535 O O . ILE A 1 64 ? 9.455 -2.653 -7.999 1.00 87.44 64 ILE A O 1
ATOM 539 N N . GLN A 1 65 ? 8.669 -1.679 -9.855 1.00 82.31 65 GLN A N 1
ATOM 540 C CA . GLN A 1 65 ? 8.762 -0.308 -9.312 1.00 82.31 65 GLN A CA 1
ATOM 541 C C . GLN A 1 65 ? 7.563 0.059 -8.428 1.00 82.31 65 GLN A C 1
ATOM 543 O O . GLN A 1 65 ? 7.650 0.973 -7.618 1.00 82.31 65 GLN A O 1
ATOM 548 N N . GLY A 1 66 ? 6.444 -0.626 -8.651 1.00 85.25 66 GLY A N 1
ATOM 549 C CA . GLY A 1 66 ? 5.132 -0.373 -8.072 1.00 85.25 66 GLY A CA 1
ATOM 550 C C . GLY A 1 66 ? 4.036 -0.754 -9.069 1.00 85.25 66 GLY A C 1
ATOM 551 O O . GLY A 1 66 ? 4.332 -1.084 -10.223 1.00 85.25 66 GLY A O 1
ATOM 552 N N . LEU A 1 67 ? 2.783 -0.749 -8.619 1.00 88.81 67 LEU A N 1
ATOM 553 C CA . LEU A 1 67 ? 1.681 -1.450 -9.297 1.00 88.81 67 LEU A CA 1
ATOM 554 C C . LEU A 1 67 ? 0.404 -0.604 -9.470 1.00 88.81 67 LEU A C 1
ATOM 556 O O . LEU A 1 67 ? -0.613 -1.101 -9.941 1.00 88.81 67 LEU A O 1
ATOM 560 N N . ASP A 1 68 ? 0.442 0.692 -9.148 1.00 90.88 68 ASP A N 1
ATOM 561 C CA . ASP A 1 68 ? -0.657 1.607 -9.476 1.00 90.88 68 ASP A CA 1
ATOM 562 C C . ASP A 1 68 ? -0.654 1.944 -10.984 1.00 90.88 68 ASP A C 1
ATOM 564 O O . ASP A 1 68 ? 0.326 2.533 -11.472 1.00 90.88 68 ASP A O 1
ATOM 568 N N . PRO A 1 69 ? -1.730 1.630 -11.736 1.00 90.75 69 PRO A N 1
ATOM 569 C CA . PRO A 1 69 ? -1.784 1.861 -13.179 1.00 90.75 69 PRO A CA 1
ATOM 570 C C . PRO A 1 69 ? -1.691 3.345 -13.563 1.00 90.75 69 PRO A C 1
ATOM 572 O O . PRO A 1 69 ? -1.225 3.653 -14.657 1.00 90.75 69 PRO A O 1
ATOM 575 N N . HIS A 1 70 ? -2.070 4.281 -12.686 1.00 89.81 70 HIS A N 1
ATOM 576 C CA . HIS A 1 70 ? -1.971 5.725 -12.947 1.00 89.81 70 HIS A CA 1
ATOM 577 C C . HIS A 1 70 ? -0.625 6.338 -12.529 1.00 89.81 70 HIS A C 1
ATOM 579 O O . HIS A 1 70 ? -0.442 7.549 -12.658 1.00 89.81 70 HIS A O 1
ATOM 585 N N . ARG A 1 71 ? 0.322 5.525 -12.040 1.00 85.62 71 ARG A N 1
ATOM 586 C CA . ARG A 1 71 ? 1.654 5.984 -11.618 1.00 85.62 71 ARG A CA 1
ATOM 587 C C . ARG A 1 71 ? 2.790 5.272 -12.333 1.00 85.62 71 ARG A C 1
ATOM 589 O O . ARG A 1 71 ? 3.764 5.919 -12.700 1.00 85.62 71 ARG A O 1
ATOM 596 N N . PHE A 1 72 ? 2.709 3.960 -12.522 1.00 84.06 72 PHE A N 1
ATOM 597 C CA . PHE A 1 72 ? 3.845 3.173 -13.000 1.00 84.06 72 PHE A CA 1
ATOM 598 C C . PHE A 1 72 ? 3.663 2.719 -14.450 1.00 84.06 72 PHE A C 1
ATOM 600 O O . PHE A 1 72 ? 2.613 2.226 -14.855 1.00 84.06 72 PHE A O 1
ATOM 607 N N . PHE A 1 73 ? 4.724 2.887 -15.244 1.00 77.69 73 PHE A N 1
ATOM 608 C CA . PHE A 1 73 ? 4.738 2.578 -16.681 1.00 77.69 73 PHE A CA 1
ATOM 609 C C . PHE A 1 73 ? 5.951 1.744 -17.135 1.00 77.69 73 PHE A C 1
ATOM 611 O O . PHE A 1 73 ? 6.206 1.548 -18.330 1.00 77.69 73 PHE A O 1
ATOM 618 N N . GLY A 1 74 ? 6.727 1.246 -16.169 1.00 79.94 74 GLY A N 1
ATOM 619 C CA . GLY A 1 74 ? 7.843 0.342 -16.418 1.00 79.94 74 GLY A CA 1
ATOM 620 C C . GLY A 1 74 ? 7.361 -1.002 -16.966 1.00 79.94 74 GLY A C 1
ATOM 621 O O . GLY A 1 74 ? 6.309 -1.497 -16.572 1.00 79.94 74 GLY A O 1
ATOM 622 N N . PHE A 1 75 ? 8.147 -1.611 -17.864 1.00 84.62 75 PHE A N 1
ATOM 623 C CA . PHE A 1 75 ? 7.824 -2.919 -18.455 1.00 84.62 75 PHE A CA 1
ATOM 624 C C . PHE A 1 75 ? 7.466 -3.962 -17.390 1.00 84.62 75 PHE A C 1
ATOM 626 O O . PHE A 1 75 ? 6.412 -4.574 -17.488 1.00 84.62 75 PHE A O 1
ATOM 633 N N . ASN A 1 76 ? 8.305 -4.114 -16.363 1.00 88.56 76 ASN A N 1
ATOM 634 C CA . ASN A 1 76 ? 8.105 -5.139 -15.343 1.00 88.56 76 ASN A CA 1
ATOM 635 C C . ASN A 1 76 ? 6.833 -4.913 -14.512 1.00 88.56 76 ASN A C 1
ATOM 637 O O . ASN A 1 76 ? 6.084 -5.855 -14.286 1.00 88.56 76 ASN A O 1
ATOM 641 N N . SER A 1 77 ? 6.554 -3.665 -14.120 1.00 89.62 77 SER A N 1
ATOM 642 C CA . SER A 1 77 ? 5.304 -3.310 -13.439 1.00 89.62 77 SER A CA 1
ATOM 643 C C . SER A 1 77 ? 4.083 -3.647 -14.294 1.00 89.62 77 SER A C 1
ATOM 645 O O . SER A 1 77 ? 3.117 -4.196 -13.783 1.00 89.62 77 SER A O 1
ATOM 647 N N . TRP A 1 78 ? 4.124 -3.383 -15.604 1.00 89.88 78 TRP A N 1
ATOM 648 C CA . TRP A 1 78 ? 3.009 -3.708 -16.501 1.00 89.88 78 TRP A CA 1
ATOM 649 C C . TRP A 1 78 ? 2.750 -5.184 -16.690 1.00 89.88 78 TRP A C 1
ATOM 651 O O . TRP A 1 78 ? 1.590 -5.557 -16.832 1.00 89.88 78 TRP A O 1
ATOM 661 N N . VAL A 1 79 ? 3.794 -6.014 -16.664 1.00 92.50 79 VAL A N 1
ATOM 662 C CA . VAL A 1 79 ? 3.605 -7.465 -16.712 1.00 92.50 79 VAL A CA 1
ATOM 663 C C . VAL A 1 79 ? 2.681 -7.916 -15.576 1.00 92.50 79 VAL A C 1
ATOM 665 O O . VAL A 1 79 ? 1.887 -8.816 -15.805 1.00 92.50 79 VAL A O 1
ATOM 668 N N . VAL A 1 80 ? 2.709 -7.260 -14.411 1.00 93.50 80 VAL A N 1
ATOM 669 C CA . VAL A 1 80 ? 1.811 -7.554 -13.282 1.00 93.50 80 VAL A CA 1
ATOM 670 C C . VAL A 1 80 ? 0.499 -6.763 -13.363 1.00 93.50 80 VAL A C 1
ATOM 672 O O . VAL A 1 80 ? -0.569 -7.360 -13.282 1.00 93.50 80 VAL A O 1
ATOM 675 N N . ILE A 1 81 ? 0.557 -5.441 -13.579 1.00 94.19 81 ILE A N 1
ATOM 676 C CA . ILE A 1 81 ? -0.623 -4.551 -13.637 1.00 94.19 81 ILE A CA 1
ATOM 677 C C . ILE A 1 81 ? -1.656 -5.065 -14.635 1.00 94.19 81 ILE A C 1
ATOM 679 O O . ILE A 1 81 ? -2.843 -5.080 -14.317 1.00 94.19 81 ILE A O 1
ATOM 683 N N . ASP A 1 82 ? -1.209 -5.500 -15.817 1.00 94.56 82 ASP A N 1
ATOM 684 C CA . ASP A 1 82 ? -2.116 -5.976 -16.857 1.00 94.56 82 ASP A CA 1
ATOM 685 C C . ASP A 1 82 ? -2.930 -7.188 -16.376 1.00 94.56 82 ASP A C 1
ATOM 687 O O . ASP A 1 82 ? -4.064 -7.315 -16.813 1.00 94.56 82 ASP A O 1
ATOM 691 N N . GLN A 1 83 ? -2.413 -8.022 -15.457 1.00 96.25 83 GLN A N 1
ATOM 692 C CA . GLN A 1 83 ? -3.090 -9.232 -14.955 1.00 96.25 83 GLN A CA 1
ATOM 693 C C . GLN A 1 83 ? -4.221 -8.935 -13.965 1.00 96.25 83 GLN A C 1
ATOM 695 O O . GLN A 1 83 ? -5.171 -9.711 -13.866 1.00 96.25 83 GLN A O 1
ATOM 700 N N . VAL A 1 84 ? -4.114 -7.814 -13.249 1.00 96.50 84 VAL A N 1
ATOM 701 C CA . VAL A 1 84 ? -5.053 -7.411 -12.195 1.00 96.50 84 VAL A CA 1
ATOM 702 C C . VAL A 1 84 ? -6.077 -6.415 -12.740 1.00 96.50 84 VAL A C 1
ATOM 704 O O . VAL A 1 84 ? -7.276 -6.539 -12.486 1.00 96.50 84 VAL A O 1
ATOM 707 N N . PHE A 1 85 ? -5.633 -5.435 -13.530 1.00 97.00 85 PHE A N 1
ATOM 708 C CA . PHE A 1 85 ? -6.468 -4.344 -14.028 1.00 97.00 85 PHE A CA 1
ATOM 709 C C . PHE A 1 85 ? -6.770 -4.490 -15.517 1.00 97.00 85 PHE A C 1
ATOM 711 O O . PHE A 1 85 ? -5.882 -4.720 -16.333 1.00 97.00 85 PHE A O 1
ATOM 718 N N . GLU A 1 86 ? -8.024 -4.245 -15.896 1.00 97.56 86 GLU A N 1
ATOM 719 C CA . GLU A 1 86 ? -8.438 -4.241 -17.297 1.00 97.56 86 GLU A CA 1
ATOM 720 C C . GLU A 1 86 ? -8.825 -2.846 -17.781 1.00 97.56 86 GLU A C 1
ATOM 722 O O . GLU A 1 86 ? -9.308 -1.989 -17.042 1.00 97.56 86 GLU A O 1
ATOM 727 N N . THR A 1 87 ? -8.634 -2.627 -19.074 1.00 97.69 87 THR A N 1
ATOM 728 C CA . THR A 1 87 ? -8.994 -1.409 -19.797 1.00 97.69 87 THR A CA 1
ATOM 729 C C . THR A 1 87 ? -10.339 -1.572 -20.521 1.00 97.69 87 THR A C 1
ATOM 731 O O . THR A 1 87 ? -10.882 -2.671 -20.658 1.00 97.69 87 THR A O 1
ATOM 734 N N . LEU A 1 88 ? -10.907 -0.477 -21.044 1.00 98.44 88 LEU A N 1
ATOM 735 C CA . LEU A 1 88 ? -12.160 -0.546 -21.819 1.00 98.44 88 LEU A CA 1
ATOM 736 C C . LEU A 1 88 ? -12.009 -1.370 -23.106 1.00 98.44 88 LEU A C 1
ATOM 738 O O . LEU A 1 88 ? -12.901 -2.148 -23.462 1.00 98.44 88 LEU A O 1
ATOM 742 N N . TYR A 1 89 ? -10.867 -1.216 -23.771 1.00 97.94 89 TYR A N 1
ATOM 743 C CA . TYR A 1 89 ? -10.474 -1.977 -24.951 1.00 97.94 89 TYR A CA 1
ATOM 744 C C . TYR A 1 89 ? -9.116 -2.634 -24.734 1.00 97.94 89 TYR A C 1
ATOM 746 O O . TYR A 1 89 ? -8.324 -2.157 -23.934 1.00 97.94 89 TYR A O 1
ATOM 754 N N . ALA A 1 90 ? -8.824 -3.694 -25.476 1.00 95.50 90 ALA A N 1
ATOM 755 C CA . ALA A 1 90 ? -7.521 -4.349 -25.497 1.00 95.50 90 ALA A CA 1
ATOM 756 C C . ALA A 1 90 ? -7.074 -4.591 -26.944 1.00 95.50 90 ALA A C 1
ATOM 758 O O . ALA A 1 90 ? -7.865 -4.458 -27.877 1.00 95.50 90 ALA A O 1
ATOM 759 N N . TYR A 1 91 ? -5.819 -4.987 -27.139 1.00 93.81 91 TYR A N 1
ATOM 760 C CA . TYR A 1 91 ? -5.358 -5.527 -28.417 1.00 93.81 91 TYR A CA 1
ATOM 761 C C . TYR A 1 91 ? -5.525 -7.044 -28.431 1.00 93.81 91 TYR A C 1
ATOM 763 O O . TYR A 1 91 ? -5.287 -7.705 -27.419 1.00 93.81 91 TYR A O 1
ATOM 771 N N . ASN A 1 92 ? -5.907 -7.610 -29.575 1.00 92.69 92 ASN A N 1
ATOM 772 C CA . ASN A 1 92 ? -5.831 -9.055 -29.758 1.00 92.69 92 ASN A CA 1
ATOM 773 C C . ASN A 1 92 ? -4.362 -9.477 -29.918 1.00 92.69 92 ASN A C 1
ATOM 775 O O . ASN A 1 92 ? -3.812 -9.364 -31.009 1.00 92.69 92 ASN A O 1
ATOM 779 N N . LEU A 1 93 ? -3.747 -9.962 -28.837 1.00 90.94 93 LEU A N 1
ATOM 780 C CA . LEU A 1 93 ? -2.326 -10.328 -28.807 1.00 90.94 93 LEU A CA 1
ATOM 781 C C . LEU A 1 93 ? -1.991 -11.565 -29.656 1.00 90.94 93 LEU A C 1
ATOM 783 O O . LEU A 1 93 ? -0.840 -11.732 -30.038 1.00 90.94 93 LEU A O 1
ATOM 787 N N . SER A 1 94 ? -2.988 -12.394 -29.988 1.00 86.69 94 SER A N 1
ATOM 788 C CA . SER A 1 94 ? -2.814 -13.562 -30.867 1.00 86.69 94 SER A CA 1
ATOM 789 C C . SER A 1 94 ? -2.735 -13.205 -32.359 1.00 86.69 94 SER A C 1
ATOM 791 O O . SER A 1 94 ? -2.393 -14.051 -33.186 1.00 86.69 94 SER A O 1
ATOM 793 N N . ASP A 1 95 ? -3.075 -11.964 -32.725 1.00 87.25 95 ASP A N 1
ATOM 794 C CA . ASP A 1 95 ? -3.020 -11.470 -34.099 1.00 87.25 95 ASP A CA 1
ATOM 795 C C . ASP A 1 95 ? -1.851 -10.484 -34.240 1.00 87.25 95 ASP A C 1
ATOM 797 O O . ASP A 1 95 ? -1.817 -9.477 -33.527 1.00 87.25 95 ASP A O 1
ATOM 801 N N . PRO A 1 96 ? -0.913 -10.706 -35.178 1.00 80.31 96 PRO A N 1
ATOM 802 C CA . PRO A 1 96 ? 0.231 -9.817 -35.367 1.00 80.31 96 PRO A CA 1
ATOM 803 C C . PRO A 1 96 ? -0.162 -8.383 -35.760 1.00 80.31 96 PRO A C 1
ATOM 805 O O . PRO A 1 96 ? 0.624 -7.467 -35.546 1.00 80.31 96 PRO A O 1
ATOM 808 N N . ASN A 1 97 ? -1.367 -8.163 -36.305 1.00 82.69 97 ASN A N 1
ATOM 809 C CA . ASN A 1 97 ? -1.864 -6.824 -36.642 1.00 82.69 97 ASN A CA 1
ATOM 810 C C . ASN A 1 97 ? -2.437 -6.070 -35.435 1.00 82.69 97 ASN A C 1
ATOM 812 O O . ASN A 1 97 ? -2.786 -4.896 -35.565 1.00 82.69 97 ASN A O 1
ATOM 816 N N . LEU A 1 98 ? -2.588 -6.743 -34.288 1.00 89.12 98 LEU A N 1
ATOM 817 C CA . LEU A 1 98 ? -3.044 -6.162 -33.027 1.00 89.12 98 LEU A CA 1
ATOM 818 C C . LEU A 1 98 ? -4.321 -5.311 -33.183 1.00 89.12 98 LEU A C 1
ATOM 820 O O . LEU A 1 98 ? -4.326 -4.123 -32.845 1.00 89.12 98 LEU A O 1
ATOM 824 N N . PRO A 1 99 ? -5.424 -5.874 -33.713 1.00 91.94 99 PRO A N 1
ATOM 825 C CA . PRO A 1 99 ? -6.683 -5.152 -33.803 1.00 91.94 99 PRO A CA 1
ATOM 826 C C . PRO A 1 99 ? -7.237 -4.851 -32.404 1.00 91.94 99 PRO A C 1
ATOM 828 O O . PRO A 1 99 ? -7.172 -5.682 -31.496 1.00 91.94 99 PRO A O 1
ATOM 831 N N . ILE A 1 100 ? -7.833 -3.666 -32.254 1.00 94.31 100 ILE A N 1
ATOM 832 C CA . ILE A 1 100 ? -8.538 -3.261 -31.032 1.00 94.31 100 ILE A CA 1
ATOM 833 C C . ILE A 1 100 ? -9.812 -4.098 -30.867 1.00 94.31 100 ILE A C 1
ATOM 835 O O . ILE A 1 100 ? -10.674 -4.111 -31.754 1.00 94.31 100 ILE A O 1
ATOM 839 N N . ILE A 1 101 ? -9.957 -4.731 -29.704 1.00 95.75 101 ILE A N 1
ATOM 840 C CA . ILE A 1 101 ? -11.108 -5.535 -29.289 1.00 95.75 101 ILE A CA 1
ATOM 841 C C . ILE A 1 101 ? -11.753 -4.969 -28.008 1.00 95.75 101 ILE A C 1
ATOM 843 O O . ILE A 1 101 ? -11.053 -4.408 -27.164 1.00 95.75 101 ILE A O 1
ATOM 847 N N . PRO A 1 102 ? -13.083 -5.088 -27.834 1.00 97.25 102 PRO A N 1
ATOM 848 C CA . PRO A 1 102 ? -13.742 -4.772 -26.564 1.00 97.25 102 PRO A CA 1
ATOM 849 C C . PRO A 1 102 ? -13.240 -5.676 -25.430 1.00 97.25 102 PRO A C 1
ATOM 851 O O . PRO A 1 102 ? -13.069 -6.877 -25.647 1.00 97.25 102 PRO A O 1
ATOM 854 N N . ARG A 1 103 ? -13.019 -5.102 -24.239 1.00 96.25 103 ARG A N 1
ATOM 855 C CA . ARG A 1 103 ? -12.671 -5.845 -23.016 1.00 96.25 103 ARG A CA 1
ATOM 856 C C . ARG A 1 103 ? -13.724 -5.625 -21.928 1.00 96.25 103 ARG A C 1
ATOM 858 O O . ARG A 1 103 ? -14.621 -6.450 -21.783 1.00 96.25 103 ARG A O 1
ATOM 865 N N . LEU A 1 104 ? -13.680 -4.482 -21.242 1.00 98.44 104 LEU A N 1
ATOM 866 C CA . LEU A 1 104 ? -14.762 -4.052 -20.345 1.00 98.44 104 LEU A CA 1
ATOM 867 C C . LEU A 1 104 ? -15.909 -3.366 -21.109 1.00 98.44 104 LEU A C 1
ATOM 869 O O . LEU A 1 104 ? -17.065 -3.360 -20.675 1.00 98.44 104 LEU A O 1
ATOM 873 N N . ALA A 1 105 ? -15.613 -2.809 -22.286 1.00 98.38 105 ALA A N 1
ATOM 874 C CA . ALA A 1 105 ? -16.634 -2.409 -23.243 1.00 98.38 105 ALA A CA 1
ATOM 875 C C . ALA A 1 105 ? -17.322 -3.642 -23.856 1.00 98.38 105 ALA A C 1
ATOM 877 O O . ALA A 1 105 ? -16.687 -4.656 -24.131 1.00 98.38 105 ALA A O 1
ATOM 878 N N . SER A 1 106 ? -18.617 -3.528 -24.149 1.00 97.06 106 SER A N 1
ATOM 879 C CA . SER A 1 106 ? -19.386 -4.575 -24.847 1.00 97.06 106 SER A CA 1
ATOM 880 C C . SER A 1 106 ? -19.250 -4.504 -26.373 1.00 97.06 106 SER A C 1
ATOM 882 O O . SER A 1 106 ? -19.437 -5.493 -27.080 1.00 97.06 106 SER A O 1
ATOM 884 N N . SER A 1 107 ? -18.916 -3.327 -26.906 1.00 97.44 107 SER A N 1
ATOM 885 C CA . SER A 1 107 ? -18.621 -3.098 -28.321 1.00 97.44 107 SER A CA 1
ATOM 886 C C . SER A 1 107 ? -17.781 -1.835 -28.488 1.00 97.44 107 SER A C 1
ATOM 888 O O . SER A 1 107 ? -17.656 -1.045 -27.553 1.00 97.44 107 SER A O 1
ATOM 890 N N . LYS A 1 108 ? -17.272 -1.590 -29.704 1.00 94.44 108 LYS A N 1
ATOM 891 C CA . LYS A 1 108 ? -16.735 -0.268 -30.057 1.00 94.44 108 LYS A CA 1
ATOM 892 C C . LYS A 1 108 ? -17.777 0.827 -29.811 1.00 94.44 108 LYS A C 1
ATOM 894 O O . LYS A 1 108 ? -18.981 0.603 -29.983 1.00 94.44 108 LYS A O 1
ATOM 899 N N . GLY A 1 109 ? -17.292 1.992 -29.403 1.00 94.75 109 GLY A N 1
ATOM 900 C CA . GLY A 1 109 ? -18.100 3.168 -29.141 1.00 94.75 109 GLY A CA 1
ATOM 901 C C . GLY A 1 109 ? -18.538 3.876 -30.419 1.00 94.75 109 GLY A C 1
ATOM 902 O O . GLY A 1 109 ? -18.171 3.511 -31.536 1.00 94.75 109 GLY A O 1
ATOM 903 N N . ILE A 1 110 ? -19.351 4.912 -30.241 1.00 95.44 110 ILE A N 1
ATOM 904 C CA . ILE A 1 110 ? -19.900 5.723 -31.327 1.00 95.44 110 ILE A CA 1
ATOM 905 C C . ILE A 1 110 ? -19.369 7.149 -31.191 1.00 95.44 110 ILE A C 1
ATOM 907 O O . ILE A 1 110 ? -19.601 7.806 -30.170 1.00 95.44 110 ILE A O 1
ATOM 911 N N . TRP A 1 111 ? -18.696 7.624 -32.240 1.00 93.56 111 TRP A N 1
ATOM 912 C CA . TRP A 1 111 ? -18.259 9.012 -32.382 1.00 93.56 111 TRP A CA 1
ATOM 913 C C . TRP A 1 111 ? -19.414 9.931 -32.789 1.00 93.56 111 TRP A C 1
ATOM 915 O O . TRP A 1 111 ? -20.238 9.589 -33.643 1.00 93.56 111 TRP A O 1
ATOM 925 N N . SER A 1 112 ? -19.460 11.132 -32.215 1.00 94.56 112 SER A N 1
ATOM 926 C CA . SER A 1 112 ? -20.247 12.234 -32.769 1.00 94.56 112 SER A CA 1
ATOM 927 C C . SER A 1 112 ? -19.640 12.730 -34.083 1.00 94.56 112 SER A C 1
ATOM 929 O O . SER A 1 112 ? -18.448 12.586 -34.333 1.00 94.56 112 SER A O 1
ATOM 931 N N . SER A 1 113 ? -20.455 13.363 -34.929 1.00 90.44 113 SER A N 1
ATOM 932 C CA . SER A 1 113 ? -20.022 13.847 -36.251 1.00 90.44 113 SER A CA 1
ATOM 933 C C . SER A 1 113 ? -18.922 14.914 -36.216 1.00 90.44 113 SER A C 1
ATOM 935 O O . SER A 1 113 ? -18.316 15.185 -37.244 1.00 90.44 113 SER A O 1
ATOM 937 N N . ASP A 1 114 ? -18.726 15.571 -35.073 1.00 90.81 114 ASP A N 1
ATOM 938 C CA . ASP A 1 114 ? -17.669 16.560 -34.837 1.00 90.81 114 ASP A CA 1
ATOM 939 C C . ASP A 1 114 ? -16.392 15.952 -34.225 1.00 90.81 114 ASP A C 1
ATOM 941 O O . ASP A 1 114 ? -15.434 16.684 -34.006 1.00 90.81 114 ASP A O 1
ATOM 945 N N . GLY A 1 115 ? -16.372 14.644 -33.932 1.00 90.81 115 GLY A N 1
ATOM 946 C CA . GLY A 1 115 ? -15.225 13.954 -33.333 1.00 90.81 115 GLY A CA 1
ATOM 947 C C . GLY A 1 115 ? -14.965 14.291 -31.860 1.00 90.81 115 GLY A C 1
ATOM 948 O O . GLY A 1 115 ? -13.926 13.913 -31.331 1.00 90.81 115 GLY A O 1
ATOM 949 N N . LEU A 1 116 ? -15.878 15.000 -31.181 1.00 95.69 116 LEU A N 1
ATOM 950 C CA . LEU A 1 116 ? -15.668 15.473 -29.803 1.00 95.69 116 LEU A CA 1
ATOM 951 C C . LEU A 1 116 ? -16.303 14.591 -28.725 1.00 95.69 116 LEU A C 1
ATOM 953 O O . LEU A 1 116 ? -15.988 14.746 -27.549 1.00 95.69 116 LEU A O 1
ATOM 957 N N . ASN A 1 117 ? -17.228 13.703 -29.082 1.00 96.69 117 ASN A N 1
ATOM 958 C CA . ASN A 1 117 ? -17.911 12.838 -28.126 1.00 96.69 117 ASN A CA 1
ATOM 959 C C . ASN A 1 117 ? -17.759 11.385 -28.553 1.00 96.69 117 ASN A C 1
ATOM 961 O O . ASN A 1 117 ? -18.150 11.028 -29.665 1.00 96.69 117 ASN A O 1
ATOM 965 N N . TYR A 1 118 ? -17.284 10.546 -27.639 1.00 97.31 118 TYR A N 1
ATOM 966 C CA . TYR A 1 118 ? -17.183 9.109 -27.846 1.00 97.31 118 TYR A CA 1
ATOM 967 C C . TYR A 1 118 ? -17.994 8.372 -26.784 1.00 97.31 118 TYR A C 1
ATOM 969 O O . TYR A 1 118 ? -17.708 8.467 -25.591 1.00 97.31 118 TYR A O 1
ATOM 977 N N . THR A 1 119 ? -19.059 7.689 -27.210 1.00 98.31 119 THR A N 1
ATOM 978 C CA . THR A 1 119 ? -19.995 6.998 -26.306 1.00 98.31 119 THR A CA 1
ATOM 979 C C . THR A 1 119 ? -19.781 5.494 -26.382 1.00 98.31 119 THR A C 1
ATOM 981 O O . THR A 1 119 ? -19.943 4.917 -27.455 1.00 98.31 119 THR A O 1
ATOM 984 N N . ILE A 1 120 ? -19.447 4.863 -25.258 1.00 98.56 120 ILE A N 1
ATOM 985 C CA . ILE A 1 120 ? -19.061 3.452 -25.171 1.00 98.56 120 ILE A CA 1
ATOM 986 C C . ILE A 1 120 ? -20.104 2.675 -24.352 1.00 98.56 120 ILE A C 1
ATOM 988 O O . ILE A 1 120 ? -20.390 3.058 -23.211 1.00 98.56 120 ILE A O 1
ATOM 992 N N . PRO A 1 121 ? -20.674 1.586 -24.896 1.00 98.44 121 PRO A N 1
ATOM 993 C CA . PRO A 1 121 ? -21.498 0.662 -24.125 1.00 98.44 121 PRO A CA 1
ATOM 994 C C . PRO A 1 121 ? -20.618 -0.320 -23.333 1.00 98.44 121 PRO A C 1
ATOM 996 O O . PRO A 1 121 ? -19.703 -0.929 -23.886 1.00 98.44 121 PRO A O 1
ATOM 999 N N . LEU A 1 122 ? -20.918 -0.519 -22.051 1.00 98.56 122 LEU A N 1
ATOM 1000 C CA . LEU A 1 122 ? -20.150 -1.367 -21.130 1.00 98.56 122 LEU A CA 1
ATOM 1001 C C . LEU A 1 122 ? -20.796 -2.749 -20.957 1.00 98.56 122 LEU A C 1
ATOM 1003 O O . LEU A 1 122 ? -22.019 -2.877 -21.062 1.00 98.56 122 LEU A O 1
ATOM 1007 N N . ASN A 1 123 ? -19.982 -3.773 -20.688 1.00 96.25 123 ASN A N 1
ATOM 1008 C CA . ASN A 1 123 ? -20.476 -5.092 -20.292 1.00 96.25 123 ASN A CA 1
ATOM 1009 C C . ASN A 1 123 ? -21.157 -5.021 -18.917 1.00 96.25 123 ASN A C 1
ATOM 1011 O O . ASN A 1 123 ? -20.717 -4.299 -18.028 1.00 96.25 123 ASN A O 1
ATOM 1015 N N . SER A 1 124 ? -22.253 -5.762 -18.752 1.00 92.81 124 SER A N 1
ATOM 1016 C CA . SER A 1 124 ? -23.005 -5.839 -17.495 1.00 92.81 124 SER A CA 1
ATOM 1017 C C . SER A 1 124 ? -22.683 -7.118 -16.732 1.00 92.81 124 SER A C 1
ATOM 1019 O O . SER A 1 124 ? -22.556 -8.165 -17.362 1.00 92.81 124 SER A O 1
ATOM 1021 N N . GLY A 1 125 ? -22.692 -7.059 -15.398 1.00 91.88 125 GLY A N 1
ATOM 1022 C CA . GLY A 1 125 ? -22.488 -8.233 -14.540 1.00 91.88 125 GLY A CA 1
ATOM 1023 C C . GLY A 1 125 ? -21.021 -8.601 -14.316 1.00 91.88 125 GLY A C 1
ATOM 1024 O O . GLY A 1 125 ? -20.758 -9.676 -13.794 1.00 91.88 125 GLY A O 1
ATOM 1025 N N . ILE A 1 126 ? -20.090 -7.728 -14.711 1.00 97.75 126 ILE A N 1
ATOM 1026 C CA . ILE A 1 126 ? -18.682 -7.822 -14.317 1.00 97.75 126 ILE A CA 1
ATOM 1027 C C . ILE A 1 126 ? -18.563 -7.326 -12.874 1.00 97.75 126 ILE A C 1
ATOM 1029 O O . ILE A 1 126 ? -19.178 -6.317 -12.513 1.00 97.75 126 ILE A O 1
ATOM 1033 N N . ILE A 1 127 ? -17.759 -8.022 -12.080 1.00 95.06 127 ILE A N 1
ATOM 1034 C CA . ILE A 1 127 ? -17.419 -7.643 -10.713 1.00 95.06 127 ILE A CA 1
ATOM 1035 C C . ILE A 1 127 ? -15.914 -7.404 -10.591 1.00 95.06 127 ILE A C 1
ATOM 1037 O O . ILE A 1 127 ? -15.124 -7.980 -11.340 1.00 95.06 127 ILE A O 1
ATOM 1041 N N . PHE A 1 128 ? -15.543 -6.524 -9.672 1.00 96.94 128 PHE A N 1
ATOM 1042 C CA . PHE A 1 128 ? -14.174 -6.354 -9.209 1.00 96.94 128 PHE A CA 1
ATOM 1043 C C . PHE A 1 128 ? -13.785 -7.494 -8.257 1.00 96.94 128 PHE A C 1
ATOM 1045 O O . PHE A 1 128 ? -14.653 -8.210 -7.751 1.00 96.94 128 PHE A O 1
ATOM 1052 N N . HIS A 1 129 ? -12.487 -7.634 -7.981 1.00 94.12 129 HIS A N 1
ATOM 1053 C CA . HIS A 1 129 ? -11.969 -8.616 -7.017 1.00 94.12 129 HIS A CA 1
ATOM 1054 C C . HIS A 1 129 ? -12.555 -8.438 -5.605 1.00 94.12 129 HIS A C 1
ATOM 1056 O O . HIS A 1 129 ? -12.761 -9.419 -4.907 1.00 94.12 129 HIS A O 1
ATOM 1062 N N . ASP A 1 130 ? -12.943 -7.214 -5.223 1.00 87.00 130 ASP A N 1
ATOM 1063 C CA . ASP A 1 130 ? -13.608 -6.886 -3.947 1.00 87.00 130 ASP A CA 1
ATOM 1064 C C . ASP A 1 130 ? -15.131 -7.147 -3.939 1.00 87.00 130 ASP A C 1
ATOM 1066 O O . ASP A 1 130 ? -15.860 -6.649 -3.078 1.00 87.00 130 ASP A O 1
ATOM 1070 N N . GLN A 1 131 ? -15.634 -7.893 -4.927 1.00 86.75 131 GLN A N 1
ATOM 1071 C CA . GLN A 1 131 ? -17.048 -8.229 -5.124 1.00 86.75 131 GLN A CA 1
ATOM 1072 C C . GLN A 1 131 ? -17.962 -7.038 -5.475 1.00 86.75 131 GLN A C 1
ATOM 1074 O O . GLN A 1 131 ? -19.179 -7.211 -5.629 1.00 86.75 131 GLN A O 1
ATOM 1079 N N . THR A 1 132 ? -17.429 -5.822 -5.644 1.00 89.69 132 THR A N 1
ATOM 1080 C CA . THR A 1 132 ? -18.227 -4.685 -6.123 1.00 89.69 132 THR A CA 1
ATOM 1081 C C . THR A 1 132 ? -18.505 -4.785 -7.623 1.00 89.69 132 THR A C 1
ATOM 1083 O O . THR A 1 132 ? -17.800 -5.449 -8.377 1.00 89.69 132 THR A O 1
ATOM 1086 N N . ASN A 1 133 ? -19.567 -4.128 -8.096 1.00 93.50 133 ASN A N 1
ATOM 1087 C CA . ASN A 1 133 ? -19.917 -4.163 -9.517 1.00 93.50 133 ASN A CA 1
ATOM 1088 C C . ASN A 1 133 ? -19.057 -3.191 -10.332 1.00 93.50 133 ASN A C 1
ATOM 1090 O O . ASN A 1 133 ? -18.931 -2.017 -9.980 1.00 93.50 133 ASN A O 1
ATOM 1094 N N . PHE A 1 134 ? -18.588 -3.643 -11.493 1.00 97.69 134 PHE A N 1
ATOM 1095 C CA . PHE A 1 134 ? -18.072 -2.758 -12.529 1.00 97.69 134 PHE A CA 1
ATOM 1096 C C . PHE A 1 134 ? -19.223 -2.053 -13.260 1.00 97.69 134 PHE A C 1
ATOM 1098 O O . PHE A 1 134 ? -20.145 -2.690 -13.779 1.00 97.69 134 PHE A O 1
ATOM 1105 N N . ASP A 1 135 ? -19.154 -0.722 -13.331 1.00 97.31 135 ASP A N 1
ATOM 1106 C CA . ASP A 1 135 ? -20.123 0.108 -14.040 1.00 97.31 135 ASP A CA 1
ATOM 1107 C C . ASP A 1 135 ? -19.511 1.426 -14.566 1.00 97.31 135 ASP A C 1
ATOM 1109 O O . ASP A 1 135 ? -18.320 1.719 -14.424 1.00 97.31 135 ASP A O 1
ATOM 1113 N N . ALA A 1 136 ? -20.337 2.256 -15.204 1.00 98.38 136 ALA A N 1
ATOM 1114 C CA . ALA A 1 136 ? -19.923 3.545 -15.752 1.00 98.38 136 ALA A CA 1
ATOM 1115 C C . ALA A 1 136 ? -19.442 4.553 -14.690 1.00 98.38 136 ALA A C 1
ATOM 1117 O O . ALA A 1 136 ? -18.706 5.480 -15.041 1.00 98.38 136 ALA A O 1
ATOM 1118 N N . PHE A 1 137 ? -19.842 4.410 -13.421 1.00 97.25 137 PHE A N 1
ATOM 1119 C CA . PHE A 1 137 ? -19.353 5.260 -12.336 1.00 97.25 137 PHE A CA 1
ATOM 1120 C C . PHE A 1 137 ? -17.918 4.897 -11.966 1.00 97.25 137 PHE A C 1
ATOM 1122 O O . PHE A 1 137 ? -17.119 5.816 -11.801 1.00 97.25 137 PHE A O 1
ATOM 1129 N N . ALA A 1 138 ? -17.567 3.607 -11.939 1.00 97.31 138 ALA A N 1
ATOM 1130 C CA . ALA A 1 138 ? -16.182 3.169 -11.751 1.00 97.31 138 ALA A CA 1
ATOM 1131 C C . ALA A 1 138 ? -15.270 3.689 -12.876 1.00 97.31 138 ALA A C 1
ATOM 1133 O O . ALA A 1 138 ? -14.228 4.282 -12.608 1.00 97.31 138 ALA A O 1
ATOM 1134 N N . VAL A 1 139 ? -15.715 3.600 -14.139 1.00 98.38 139 VAL A N 1
ATOM 1135 C CA . VAL A 1 139 ? -14.969 4.174 -15.277 1.00 98.38 139 VAL A CA 1
ATOM 1136 C C . VAL A 1 139 ? -14.759 5.675 -15.100 1.00 98.38 139 VAL A C 1
ATOM 1138 O O . VAL A 1 139 ? -13.649 6.181 -15.255 1.00 98.38 139 VAL A O 1
ATOM 1141 N N . LYS A 1 140 ? -15.828 6.410 -14.771 1.00 97.56 140 LYS A N 1
ATOM 1142 C CA . LYS A 1 140 ? -15.733 7.849 -14.530 1.00 97.56 140 LYS A CA 1
ATOM 1143 C C . LYS A 1 140 ? -14.736 8.158 -13.412 1.00 97.56 140 LYS A C 1
ATOM 1145 O O . LYS A 1 140 ? -13.901 9.038 -13.595 1.00 97.56 140 LYS A O 1
ATOM 1150 N N . TRP A 1 141 ? -14.820 7.429 -12.304 1.00 96.50 141 TRP A N 1
ATOM 1151 C CA . TRP A 1 141 ? -13.947 7.590 -11.151 1.00 96.50 141 TRP A CA 1
ATOM 1152 C C . TRP A 1 141 ? -12.471 7.382 -11.517 1.00 96.50 141 TRP A C 1
ATOM 1154 O O . TRP A 1 141 ? -11.659 8.252 -11.214 1.00 96.50 141 TRP A O 1
ATOM 1164 N N . SER A 1 142 ? -12.123 6.316 -12.253 1.00 96.12 142 SER A N 1
ATOM 1165 C CA . SER A 1 142 ? -10.728 6.048 -12.645 1.00 96.12 142 SER A CA 1
ATOM 1166 C C . SER A 1 142 ? -10.147 7.166 -13.520 1.00 96.12 142 SER A C 1
ATOM 1168 O O . SER A 1 142 ? -9.044 7.643 -13.262 1.00 96.12 142 SER A O 1
ATOM 1170 N N . PHE A 1 143 ? -10.902 7.666 -14.504 1.00 95.81 143 PHE A N 1
ATOM 1171 C CA . PHE A 1 143 ? -10.426 8.766 -15.355 1.00 95.81 143 PHE A CA 1
ATOM 1172 C C . PHE A 1 143 ? -10.402 10.128 -14.642 1.00 95.81 143 PHE A C 1
ATOM 1174 O O . PHE A 1 143 ? -9.554 10.961 -14.961 1.00 95.81 143 PHE A O 1
ATOM 1181 N N . GLU A 1 144 ? -11.295 10.380 -13.680 1.00 92.44 144 GLU A N 1
ATOM 1182 C CA . GLU A 1 144 ? -11.231 11.584 -12.838 1.00 92.44 144 GLU A CA 1
ATOM 1183 C C . GLU A 1 144 ? -10.037 11.539 -11.876 1.00 92.44 144 GLU A C 1
ATOM 1185 O O . GLU A 1 144 ? -9.374 12.558 -11.684 1.00 92.44 144 GLU A O 1
ATOM 1190 N N . ARG A 1 145 ? -9.706 10.358 -11.345 1.00 91.62 145 ARG A N 1
ATOM 1191 C CA . ARG A 1 145 ? -8.487 10.107 -10.562 1.00 91.62 145 ARG A CA 1
ATOM 1192 C C . ARG A 1 145 ? -7.224 10.368 -11.389 1.00 91.62 145 ARG A C 1
ATOM 1194 O O . ARG A 1 145 ? -6.347 11.108 -10.952 1.00 91.62 145 ARG A O 1
ATOM 1201 N N . LEU A 1 146 ? -7.152 9.847 -12.614 1.00 91.00 146 LEU A N 1
ATOM 1202 C CA . LEU A 1 146 ? -6.048 10.152 -13.529 1.00 91.00 146 LEU A CA 1
ATOM 1203 C C . LEU A 1 146 ? -5.940 11.666 -13.805 1.00 91.00 146 LEU A C 1
ATOM 1205 O O . LEU A 1 146 ? -4.855 12.242 -13.733 1.00 91.00 146 LEU A O 1
ATOM 1209 N N . ALA A 1 147 ? -7.068 12.335 -14.067 1.00 89.06 147 ALA A N 1
ATOM 1210 C CA . ALA A 1 147 ? -7.107 13.783 -14.278 1.00 89.06 147 ALA A CA 1
ATOM 1211 C C . ALA A 1 147 ? -6.628 14.582 -13.051 1.00 89.06 147 ALA A C 1
ATOM 1213 O O . ALA A 1 147 ? -5.975 15.616 -13.212 1.00 89.06 147 ALA A O 1
ATOM 1214 N N . TYR A 1 148 ? -6.927 14.110 -11.838 1.00 86.88 148 TYR A N 1
ATOM 1215 C CA . TYR A 1 148 ? -6.437 14.707 -10.597 1.00 86.88 148 TYR A CA 1
ATOM 1216 C C . TYR A 1 148 ? -4.904 14.680 -10.523 1.00 86.88 148 TYR A C 1
ATOM 1218 O O . TYR A 1 148 ? -4.295 15.731 -10.311 1.00 86.88 148 TYR A O 1
ATOM 1226 N N . PHE A 1 149 ? -4.267 13.529 -10.761 1.00 85.56 149 PHE A N 1
ATOM 1227 C CA . PHE A 1 149 ? -2.808 13.420 -10.635 1.00 85.56 149 PHE A CA 1
ATOM 1228 C C . PHE A 1 149 ? -2.036 14.244 -11.672 1.00 85.56 149 PHE A C 1
ATOM 1230 O O . PHE A 1 149 ? -0.994 14.809 -11.338 1.00 85.56 149 PHE A O 1
ATOM 1237 N N . MET A 1 150 ? -2.589 14.395 -12.880 1.00 86.31 150 MET A N 1
ATOM 1238 C CA . MET A 1 150 ? -2.036 15.264 -13.932 1.00 86.31 150 MET A CA 1
ATOM 1239 C C . MET A 1 150 ? -2.289 16.762 -13.685 1.00 86.31 150 MET A C 1
ATOM 1241 O O . MET A 1 150 ? -1.984 17.599 -14.532 1.00 86.31 150 MET A O 1
ATOM 1245 N N . ASN A 1 151 ? -2.920 17.125 -12.562 1.00 82.88 151 ASN A N 1
ATOM 1246 C CA . ASN A 1 151 ? -3.379 18.482 -12.265 1.00 82.88 151 ASN A CA 1
ATOM 1247 C C . ASN A 1 151 ? -4.284 19.095 -13.355 1.00 82.88 151 ASN A C 1
ATOM 1249 O O . ASN A 1 151 ? -4.364 20.315 -13.512 1.00 82.88 151 ASN A O 1
ATOM 1253 N N . ALA A 1 152 ? -5.015 18.267 -14.106 1.00 78.75 152 ALA A N 1
ATOM 1254 C CA . ALA A 1 152 ? -5.873 18.725 -15.200 1.00 78.75 152 ALA A CA 1
ATOM 1255 C C . ALA A 1 152 ? -6.997 19.665 -14.715 1.00 78.75 152 ALA A C 1
ATOM 1257 O O . ALA A 1 152 ? -7.499 20.495 -15.475 1.00 78.75 152 ALA A O 1
ATOM 1258 N N . SER A 1 153 ? -7.398 19.542 -13.445 1.00 67.19 153 SER A N 1
ATOM 1259 C CA . SER A 1 153 ? -8.439 20.359 -12.816 1.00 67.19 153 SER A CA 1
ATOM 1260 C C . SER A 1 153 ? -7.913 21.586 -12.056 1.00 67.19 153 SER A C 1
ATOM 1262 O O . SER A 1 153 ? -8.730 22.363 -11.564 1.00 67.19 153 SER A O 1
ATOM 1264 N N . GLY A 1 154 ? -6.591 21.760 -11.917 1.00 66.12 154 GLY A N 1
ATOM 1265 C CA . GLY A 1 154 ? -5.985 22.842 -11.125 1.00 66.12 154 GLY A CA 1
ATOM 1266 C C . GLY A 1 154 ? -6.150 22.696 -9.605 1.00 66.12 154 GLY A C 1
ATOM 1267 O O . GLY A 1 154 ? -6.038 23.686 -8.883 1.00 66.12 154 GLY A O 1
ATOM 1268 N N . ASN A 1 155 ? -6.481 21.491 -9.126 1.00 66.50 155 ASN A N 1
ATOM 1269 C CA . ASN A 1 155 ? -6.785 21.214 -7.716 1.00 66.50 155 ASN A CA 1
ATOM 1270 C C . ASN A 1 155 ? -5.593 20.624 -6.946 1.00 66.50 155 ASN A C 1
ATOM 1272 O O . ASN A 1 155 ? -5.699 20.464 -5.731 1.00 66.50 155 ASN A O 1
ATOM 1276 N N . THR A 1 156 ? -4.483 20.308 -7.619 1.00 61.34 156 THR A N 1
ATOM 1277 C CA . THR A 1 156 ? -3.252 19.851 -6.968 1.00 61.34 156 THR A CA 1
ATOM 1278 C C . THR A 1 156 ? -2.196 20.964 -6.973 1.00 61.34 156 THR A C 1
ATOM 1280 O O . THR A 1 156 ? -2.099 21.717 -7.948 1.00 61.34 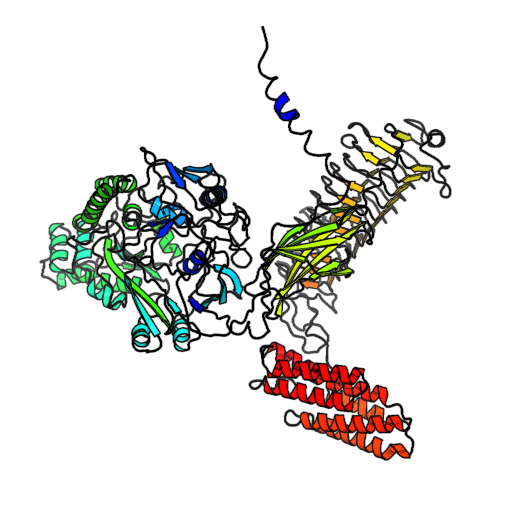156 THR A O 1
ATOM 1283 N N . PRO A 1 157 ? -1.414 21.124 -5.885 1.00 48.59 157 PRO A N 1
ATOM 1284 C CA . PRO A 1 157 ? -0.366 22.144 -5.814 1.00 48.59 157 PRO A CA 1
ATOM 1285 C C . PRO A 1 157 ? 0.725 21.956 -6.878 1.00 48.59 157 PRO A C 1
ATOM 1287 O O . PRO A 1 157 ? 1.197 22.951 -7.418 1.00 48.59 157 PRO A O 1
ATOM 1290 N N . GLU A 1 158 ? 1.065 20.703 -7.212 1.00 52.69 158 GLU A N 1
ATOM 1291 C CA . GLU A 1 158 ? 1.971 20.305 -8.300 1.00 52.69 158 GLU A CA 1
ATOM 1292 C C . GLU A 1 158 ? 1.531 18.948 -8.900 1.00 52.69 158 GLU A C 1
ATOM 1294 O O . GLU A 1 158 ? 0.902 18.156 -8.186 1.00 52.69 158 GLU A O 1
ATOM 1299 N N . PRO A 1 159 ? 1.810 18.663 -10.192 1.00 54.31 159 PRO A N 1
ATOM 1300 C CA . PRO A 1 159 ? 1.591 17.340 -10.777 1.00 54.31 159 PRO A CA 1
ATOM 1301 C C . PRO A 1 159 ? 2.442 16.297 -10.051 1.00 54.31 159 PRO A C 1
ATOM 1303 O O . PRO A 1 159 ? 3.639 16.493 -9.853 1.00 54.31 159 PRO A O 1
ATOM 1306 N N . ILE A 1 160 ? 1.821 15.184 -9.668 1.00 61.09 160 ILE A N 1
ATOM 1307 C CA . ILE A 1 160 ? 2.477 14.067 -8.966 1.00 61.09 160 ILE A CA 1
ATOM 1308 C C . ILE A 1 160 ? 2.602 12.838 -9.882 1.00 61.09 160 ILE A C 1
ATOM 1310 O O . ILE A 1 160 ? 3.052 11.777 -9.444 1.00 61.09 160 ILE A O 1
ATOM 1314 N N . THR A 1 161 ? 2.152 12.944 -11.138 1.00 58.12 161 THR A N 1
ATOM 1315 C CA . THR A 1 161 ? 2.308 11.924 -12.183 1.00 58.12 161 THR A CA 1
ATOM 1316 C C . THR A 1 161 ? 3.694 11.977 -12.822 1.00 58.12 161 THR A C 1
ATOM 1318 O O . THR A 1 161 ? 4.277 13.054 -12.961 1.00 58.12 161 THR A O 1
ATOM 1321 N N . PRO A 1 162 ? 4.224 10.836 -13.299 1.00 62.72 162 PRO A N 1
ATOM 1322 C CA . PRO A 1 162 ? 5.388 10.862 -14.166 1.00 62.72 162 PRO A CA 1
ATOM 1323 C C . PRO A 1 162 ? 5.101 11.612 -15.478 1.00 62.72 162 PRO A C 1
ATOM 1325 O O . PRO A 1 162 ? 3.983 11.512 -15.996 1.00 62.72 162 PRO A O 1
ATOM 1328 N N . PRO A 1 163 ? 6.120 12.245 -16.094 1.00 68.31 163 PRO A N 1
ATOM 1329 C CA . PRO A 1 163 ? 5.963 13.044 -17.314 1.00 68.31 163 PRO A CA 1
ATOM 1330 C C . PRO A 1 163 ? 5.270 12.326 -18.481 1.00 68.31 163 PRO A C 1
ATOM 1332 O O . PRO A 1 163 ? 4.627 12.973 -19.301 1.00 68.31 163 PRO A O 1
ATOM 1335 N N . LEU A 1 164 ? 5.350 10.989 -18.549 1.00 74.94 164 LEU A N 1
ATOM 1336 C CA . LEU A 1 164 ? 4.697 10.208 -19.601 1.00 74.94 164 LEU A CA 1
ATOM 1337 C C . LEU A 1 164 ? 3.176 10.412 -19.652 1.00 74.94 164 LEU A C 1
ATOM 1339 O O . LEU A 1 164 ? 2.619 10.505 -20.742 1.00 74.94 164 LEU A O 1
ATOM 1343 N N . PHE A 1 165 ? 2.492 10.469 -18.507 1.00 83.06 165 PHE A N 1
ATOM 1344 C CA . PHE A 1 165 ? 1.032 10.612 -18.497 1.00 83.06 165 PHE A CA 1
ATOM 1345 C C . PHE A 1 165 ? 0.611 11.973 -19.048 1.00 83.06 165 PHE A C 1
ATOM 1347 O O . PHE A 1 165 ? -0.304 12.041 -19.868 1.00 83.06 165 PHE A O 1
ATOM 1354 N N . ASP A 1 166 ? 1.351 13.026 -18.708 1.00 78.69 166 ASP A N 1
ATOM 1355 C CA . ASP A 1 166 ? 1.152 14.350 -19.288 1.00 78.69 166 ASP A CA 1
ATOM 1356 C C . ASP A 1 166 ? 1.311 14.302 -20.817 1.00 78.69 166 ASP A C 1
ATOM 1358 O O . ASP A 1 166 ? 0.485 14.861 -21.533 1.00 78.69 166 ASP A O 1
ATOM 1362 N N . TYR A 1 167 ? 2.304 13.570 -21.340 1.00 76.06 167 TYR A N 1
ATOM 1363 C CA . TYR A 1 167 ? 2.514 13.432 -22.790 1.00 76.06 167 TYR A CA 1
ATOM 1364 C C . TYR A 1 167 ? 1.381 12.700 -23.512 1.00 76.06 167 TYR A C 1
ATOM 1366 O O . TYR A 1 167 ? 1.098 12.991 -24.672 1.00 76.06 167 TYR A O 1
ATOM 1374 N N . LEU A 1 168 ? 0.765 11.712 -22.860 1.00 84.62 168 LEU A N 1
ATOM 1375 C CA . LEU A 1 168 ? -0.253 10.873 -23.493 1.00 84.62 168 LEU A CA 1
ATOM 1376 C C . LEU A 1 168 ? -1.674 11.413 -23.331 1.00 84.62 168 LEU A C 1
ATOM 1378 O O . LEU A 1 168 ? -2.530 11.083 -24.149 1.00 84.62 168 LEU A O 1
ATOM 1382 N N . TYR A 1 169 ? -1.935 12.214 -22.296 1.00 89.75 169 TYR A N 1
ATOM 1383 C CA . TYR A 1 169 ? -3.280 12.670 -21.938 1.00 89.75 169 TYR A CA 1
ATOM 1384 C C . TYR A 1 169 ? -3.450 14.192 -21.926 1.00 89.75 169 TYR A C 1
ATOM 1386 O O . TYR A 1 169 ? -4.585 14.655 -21.763 1.00 89.75 169 TYR A O 1
ATOM 1394 N N . LEU A 1 170 ? -2.389 14.976 -22.141 1.00 87.75 170 LEU A N 1
ATOM 1395 C CA . LEU A 1 170 ? -2.459 16.422 -22.360 1.00 87.75 170 LEU A CA 1
ATOM 1396 C C . LEU A 1 170 ? -1.998 16.780 -23.781 1.00 87.75 170 LEU A C 1
ATOM 1398 O O . LEU A 1 170 ? -1.160 16.124 -24.390 1.00 87.75 170 LEU A O 1
ATOM 1402 N N . TRP A 1 171 ? -2.556 17.861 -24.309 1.00 86.94 171 TRP A N 1
ATOM 1403 C CA . TRP A 1 171 ? -2.021 18.582 -25.454 1.00 86.94 171 TRP A CA 1
ATOM 1404 C C . TRP A 1 171 ? -0.750 19.331 -25.040 1.00 86.94 171 TRP A C 1
ATOM 1406 O O . TRP A 1 171 ? -0.570 19.672 -23.871 1.00 86.94 171 TRP A O 1
ATOM 1416 N N . ASP A 1 172 ? 0.088 19.684 -26.013 1.00 79.62 172 ASP A N 1
ATOM 1417 C CA . ASP A 1 172 ? 1.342 20.416 -25.777 1.00 79.62 172 ASP A CA 1
ATOM 1418 C C . ASP A 1 172 ? 1.151 21.760 -25.039 1.00 79.62 172 ASP A C 1
ATOM 1420 O O . ASP A 1 172 ? 2.034 22.217 -24.309 1.00 79.62 172 ASP A O 1
ATOM 1424 N N . ASP A 1 173 ? -0.032 22.374 -25.169 1.00 84.00 173 ASP A N 1
ATOM 1425 C CA . ASP A 1 173 ? -0.417 23.598 -24.454 1.00 84.00 173 ASP A CA 1
ATOM 1426 C C . ASP A 1 173 ? -0.910 23.367 -23.009 1.00 84.00 173 ASP A C 1
ATOM 1428 O O . ASP A 1 173 ? -1.321 24.316 -22.339 1.00 84.00 173 ASP A O 1
ATOM 1432 N N . GLY A 1 174 ? -0.863 22.124 -22.523 1.00 82.88 174 GLY A N 1
ATOM 1433 C CA . GLY A 1 174 ? -1.303 21.705 -21.192 1.00 82.88 174 GLY A CA 1
ATOM 1434 C C . GLY A 1 174 ? -2.804 21.431 -21.076 1.00 82.88 174 GLY A C 1
ATOM 1435 O O . GLY A 1 174 ? -3.275 21.062 -20.002 1.00 82.88 174 GLY A O 1
ATOM 1436 N N . THR A 1 175 ? -3.582 21.597 -22.149 1.00 90.00 175 THR A N 1
ATOM 1437 C CA . THR A 1 175 ? -5.011 21.259 -22.130 1.00 90.00 175 THR A CA 1
ATOM 1438 C C . THR A 1 175 ? -5.180 19.737 -22.064 1.00 90.00 175 THR A C 1
ATOM 1440 O O . THR A 1 175 ? -4.533 19.038 -22.831 1.00 90.00 175 THR A O 1
ATOM 1443 N N . PRO A 1 176 ? -6.086 19.172 -21.256 1.00 92.31 176 PRO A N 1
ATOM 1444 C CA . PRO A 1 176 ? -6.354 17.732 -21.286 1.00 92.31 176 PRO A CA 1
ATOM 1445 C C . PRO A 1 176 ? -6.943 17.254 -22.620 1.00 92.31 176 PRO A C 1
ATOM 1447 O O . PRO A 1 176 ? -7.736 17.963 -23.243 1.00 92.31 176 PRO A O 1
ATOM 1450 N N . ILE A 1 177 ? -6.635 16.033 -23.060 1.00 93.94 177 ILE A N 1
ATOM 1451 C CA . ILE A 1 177 ? -7.309 15.398 -24.207 1.00 93.94 177 ILE A CA 1
ATOM 1452 C C . ILE A 1 177 ? -8.781 15.161 -23.857 1.00 93.94 177 ILE A C 1
ATOM 1454 O O . ILE A 1 177 ? -9.680 15.616 -24.573 1.00 93.94 177 ILE A O 1
ATOM 1458 N N . ILE A 1 178 ? -9.026 14.517 -22.712 1.00 96.38 178 ILE A N 1
ATOM 1459 C CA . ILE A 1 178 ? -10.360 14.290 -22.150 1.00 96.38 178 ILE A CA 1
ATOM 1460 C C . ILE A 1 178 ? -10.765 15.533 -21.353 1.00 96.38 178 ILE A C 1
ATOM 1462 O O . ILE A 1 178 ? -10.183 15.837 -20.318 1.00 96.38 178 ILE A O 1
ATOM 1466 N N . ASN A 1 179 ? -11.789 16.250 -21.817 1.00 95.19 179 ASN A N 1
ATOM 1467 C CA . ASN A 1 179 ? -12.367 17.381 -21.090 1.00 95.19 179 ASN A CA 1
ATOM 1468 C C . ASN A 1 179 ? -13.106 16.907 -19.833 1.00 95.19 179 ASN A C 1
ATOM 1470 O O . ASN A 1 179 ? -12.952 17.492 -18.766 1.00 95.19 179 ASN A O 1
ATOM 1474 N N . ARG A 1 180 ? -13.944 15.873 -19.984 1.00 94.50 180 ARG A N 1
ATOM 1475 C CA . ARG A 1 180 ? -14.679 15.236 -18.885 1.00 94.50 180 ARG A CA 1
ATOM 1476 C C . ARG A 1 180 ? -15.265 13.892 -19.301 1.00 94.50 180 ARG A C 1
ATOM 1478 O O . ARG A 1 180 ? -15.488 13.633 -20.487 1.00 94.50 180 ARG A O 1
ATOM 1485 N N . THR A 1 181 ? -15.633 13.118 -18.289 1.00 97.31 181 THR A N 1
ATOM 1486 C CA . THR A 1 181 ? -16.280 11.813 -18.422 1.00 97.31 181 THR A CA 1
ATOM 1487 C C . THR A 1 181 ? -17.713 11.885 -17.880 1.00 97.31 181 THR A C 1
ATOM 1489 O O . THR A 1 181 ? -17.959 12.338 -16.760 1.00 97.31 181 THR A O 1
ATOM 1492 N N . GLU A 1 182 ? -18.696 11.487 -18.690 1.00 98.06 182 GLU A N 1
ATOM 1493 C CA . GLU A 1 182 ? -20.126 11.581 -18.378 1.00 98.06 182 GLU A CA 1
ATOM 1494 C C . GLU A 1 182 ? -20.780 10.196 -18.314 1.00 98.06 182 GLU A C 1
ATOM 1496 O O . GLU A 1 182 ? -20.790 9.450 -19.296 1.00 98.06 182 GLU A O 1
ATOM 1501 N N . VAL A 1 183 ? -21.404 9.882 -17.175 1.00 98.19 183 VAL A N 1
ATOM 1502 C CA . VAL A 1 183 ? -22.252 8.693 -17.023 1.00 98.19 183 VAL A CA 1
ATOM 1503 C C . VAL A 1 183 ? -23.584 8.950 -17.724 1.00 98.19 183 VAL A C 1
ATOM 1505 O O . VAL A 1 183 ? -24.373 9.786 -17.284 1.00 98.19 183 VAL A O 1
ATOM 1508 N N . VAL A 1 184 ? -23.844 8.240 -18.825 1.00 97.50 184 VAL A N 1
ATOM 1509 C CA . VAL A 1 184 ? -25.138 8.306 -19.528 1.00 97.50 184 VAL A CA 1
ATOM 1510 C C . VAL A 1 184 ? -26.168 7.444 -18.794 1.00 97.50 184 VAL A C 1
ATOM 1512 O O . VAL A 1 184 ? -27.321 7.842 -18.635 1.00 97.50 184 VAL A O 1
ATOM 1515 N N . ASN A 1 185 ? -25.744 6.259 -18.357 1.00 96.00 185 ASN A N 1
ATOM 1516 C CA . ASN A 1 185 ? -26.435 5.339 -17.452 1.00 96.00 185 ASN A CA 1
ATOM 1517 C C . ASN A 1 185 ? -25.400 4.334 -16.897 1.00 96.00 185 ASN A C 1
ATOM 1519 O O . AS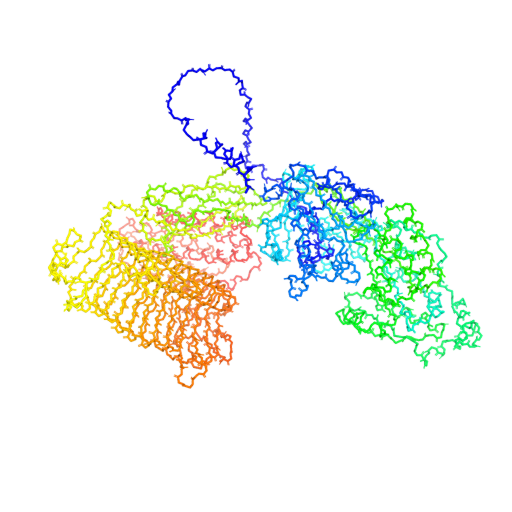N A 1 185 ? -24.233 4.411 -17.274 1.00 96.00 185 ASN A O 1
ATOM 1523 N N . THR A 1 186 ? -25.812 3.386 -16.049 1.00 94.88 186 THR A N 1
ATOM 1524 C CA . THR A 1 186 ? -24.905 2.414 -15.398 1.00 94.88 186 THR A CA 1
ATOM 1525 C C . THR A 1 186 ? -24.021 1.636 -16.378 1.00 94.88 186 THR A C 1
ATOM 1527 O O . THR A 1 186 ? -22.882 1.345 -16.053 1.00 94.88 186 THR A O 1
ATOM 1530 N N . ASN A 1 187 ? -24.488 1.356 -17.599 1.00 97.31 187 ASN A N 1
ATOM 1531 C CA . ASN A 1 187 ? -23.767 0.532 -18.576 1.00 97.31 187 ASN A CA 1
ATOM 1532 C C . ASN A 1 187 ? -23.349 1.350 -19.809 1.00 97.31 187 ASN A C 1
ATOM 1534 O O . ASN A 1 187 ? -23.191 0.816 -20.908 1.00 97.31 187 ASN A O 1
ATOM 1538 N N . THR A 1 188 ? -23.265 2.677 -19.701 1.00 98.38 188 THR A N 1
ATOM 1539 C CA . THR A 1 188 ? -22.883 3.536 -20.827 1.00 98.38 188 THR A CA 1
ATOM 1540 C C . THR A 1 188 ? -22.129 4.761 -20.339 1.00 98.38 188 THR A C 1
ATOM 1542 O O . THR A 1 188 ? -22.679 5.606 -19.625 1.00 98.38 188 THR A O 1
ATOM 1545 N N . ILE A 1 189 ? -20.892 4.892 -20.806 1.00 98.69 189 ILE A N 1
ATOM 1546 C CA . ILE A 1 189 ? -20.009 6.015 -20.507 1.00 98.69 189 ILE A CA 1
ATOM 1547 C C . ILE A 1 189 ? -19.787 6.858 -21.761 1.00 98.69 189 ILE A C 1
ATOM 1549 O O . ILE A 1 189 ? -19.764 6.344 -22.881 1.00 98.69 189 ILE A O 1
ATOM 1553 N N . LYS A 1 190 ? -19.640 8.170 -21.592 1.00 98.62 190 LYS A N 1
ATOM 1554 C CA . LYS A 1 190 ? -19.299 9.089 -22.676 1.00 98.62 190 LYS A CA 1
ATOM 1555 C C . LYS A 1 190 ? -18.081 9.920 -22.303 1.00 98.62 190 LYS A C 1
ATOM 1557 O O . LYS A 1 190 ? -18.104 10.636 -21.305 1.00 98.62 190 LYS A O 1
ATOM 1562 N N . PHE A 1 191 ? -17.070 9.888 -23.158 1.00 98.62 191 PHE A N 1
ATOM 1563 C CA . PHE A 1 191 ? -15.928 10.789 -23.094 1.00 98.62 191 PHE A CA 1
ATOM 1564 C C . PHE A 1 191 ? -16.204 12.020 -23.949 1.00 98.62 191 PHE A C 1
ATOM 1566 O O . PHE A 1 191 ? -16.615 11.901 -25.107 1.00 98.62 191 PHE A O 1
ATOM 1573 N N . VAL A 1 192 ? -15.996 13.200 -23.371 1.00 98.06 192 VAL A N 1
ATOM 1574 C CA . VAL A 1 192 ? -16.040 14.474 -24.091 1.00 98.06 192 VAL A CA 1
ATOM 1575 C C . VAL A 1 192 ? -14.609 14.966 -24.232 1.00 98.06 192 VAL A C 1
ATOM 1577 O O . VAL A 1 192 ? -13.934 15.170 -23.225 1.00 98.06 192 VAL A O 1
ATOM 1580 N N . LEU A 1 193 ? -14.144 15.146 -25.462 1.00 97.31 193 LEU A N 1
ATOM 1581 C CA . LEU A 1 193 ? -12.781 15.567 -25.773 1.00 97.31 193 LEU A CA 1
ATOM 1582 C C . LEU A 1 193 ? -12.704 17.082 -25.982 1.00 97.31 193 LEU A C 1
ATOM 1584 O O . LEU A 1 193 ? -13.680 17.715 -26.389 1.00 97.31 193 LEU A O 1
ATOM 1588 N N . ASN A 1 194 ? -11.535 17.671 -25.722 1.00 95.88 194 ASN A N 1
ATOM 1589 C CA . ASN A 1 194 ? -11.299 19.091 -26.008 1.00 95.88 194 ASN A CA 1
ATOM 1590 C C . ASN A 1 194 ? -11.103 19.371 -27.508 1.00 95.88 194 ASN A C 1
ATOM 1592 O O . ASN A 1 194 ? -11.431 20.463 -27.974 1.00 95.88 194 ASN A O 1
ATOM 1596 N N . ARG A 1 195 ? -10.578 18.399 -28.262 1.00 94.38 195 ARG A N 1
ATOM 1597 C CA . ARG A 1 195 ? -10.381 18.436 -29.722 1.00 94.38 195 ARG A CA 1
ATOM 1598 C C . ARG A 1 195 ? -10.541 17.012 -30.273 1.00 94.38 195 ARG A C 1
ATOM 1600 O O . ARG A 1 195 ? -10.387 16.072 -29.491 1.00 94.38 195 ARG A O 1
ATOM 1607 N N . PRO A 1 196 ? -10.829 16.829 -31.575 1.00 94.19 196 PRO A N 1
ATOM 1608 C CA . PRO A 1 196 ? -10.738 15.512 -32.198 1.00 94.19 196 PRO A CA 1
ATOM 1609 C C . PRO A 1 196 ? -9.348 14.913 -31.968 1.00 94.19 196 PRO A C 1
ATOM 1611 O O . PRO A 1 196 ? -8.354 15.633 -32.035 1.00 94.19 196 PRO A O 1
ATOM 1614 N N . TYR A 1 197 ? -9.281 13.619 -31.666 1.00 93.69 197 TYR A N 1
ATOM 1615 C CA . TYR A 1 197 ? -8.023 12.935 -31.374 1.00 93.69 197 TYR A CA 1
ATOM 1616 C C . TYR A 1 197 ? -8.045 11.535 -31.987 1.00 93.69 197 TYR A C 1
ATOM 1618 O O . TYR A 1 197 ? -8.711 10.633 -31.473 1.00 93.69 197 TYR A O 1
ATOM 1626 N N . GLY A 1 198 ? -7.338 11.359 -33.107 1.00 90.69 198 GLY A N 1
ATOM 1627 C CA . GLY A 1 198 ? -7.399 10.136 -33.916 1.00 90.69 198 GLY A CA 1
ATOM 1628 C C . GLY A 1 198 ? -6.940 8.872 -33.183 1.00 90.69 198 GLY A C 1
ATOM 1629 O O . GLY A 1 198 ? -7.408 7.778 -33.493 1.00 90.69 198 GLY A O 1
ATOM 1630 N N . ALA A 1 199 ? -6.069 9.021 -32.182 1.00 91.75 199 ALA A N 1
ATOM 1631 C CA . ALA A 1 199 ? -5.495 7.921 -31.409 1.00 91.75 199 ALA A CA 1
ATOM 1632 C C . ALA A 1 199 ? -6.324 7.513 -30.172 1.00 91.75 199 ALA A C 1
ATOM 1634 O O . ALA A 1 199 ? -5.902 6.645 -29.407 1.00 91.75 199 ALA A O 1
ATOM 1635 N N . PHE A 1 200 ? -7.505 8.109 -29.948 1.00 93.75 200 PHE A N 1
ATOM 1636 C CA . PHE A 1 200 ? -8.246 7.943 -28.690 1.00 93.75 200 PHE A CA 1
ATOM 1637 C C . PHE A 1 200 ? -8.611 6.485 -28.363 1.00 93.75 200 PHE A C 1
ATOM 1639 O O . PHE A 1 200 ? -8.479 6.067 -27.218 1.00 93.75 200 PHE A O 1
ATOM 1646 N N . GLU A 1 201 ? -9.023 5.679 -29.351 1.00 93.75 201 GLU A N 1
ATOM 1647 C CA . GLU A 1 201 ? -9.321 4.253 -29.112 1.00 93.75 201 GLU A CA 1
ATOM 1648 C C . GLU A 1 201 ? -8.070 3.463 -28.689 1.00 93.75 201 GLU A C 1
ATOM 1650 O O . GLU A 1 201 ? -8.160 2.589 -27.828 1.00 93.75 201 GLU A O 1
ATOM 1655 N N . GLY A 1 202 ? -6.905 3.789 -29.259 1.00 93.06 202 GLY A N 1
ATOM 1656 C CA . GLY A 1 202 ? -5.630 3.170 -28.896 1.00 93.06 202 GLY A CA 1
ATOM 1657 C C . GLY A 1 202 ? -5.177 3.563 -27.490 1.00 93.06 202 GLY A C 1
ATOM 1658 O O . GLY A 1 202 ? -4.710 2.705 -26.742 1.00 93.06 202 GLY A O 1
ATOM 1659 N N . LEU A 1 203 ? -5.395 4.825 -27.101 1.00 93.50 203 LEU A N 1
ATOM 1660 C CA . LEU A 1 203 ? -5.133 5.318 -25.746 1.00 93.50 203 LEU A CA 1
ATOM 1661 C C . LEU A 1 203 ? -5.972 4.573 -24.697 1.00 93.50 203 LEU A C 1
ATOM 1663 O O . LEU A 1 203 ? -5.464 4.234 -23.639 1.00 93.50 203 LEU A O 1
ATOM 1667 N N . LEU A 1 204 ? -7.219 4.214 -25.014 1.00 96.56 204 LEU A N 1
ATOM 1668 C CA . LEU A 1 204 ? -8.072 3.403 -24.132 1.00 96.56 204 LEU A CA 1
ATOM 1669 C C . LEU A 1 204 ? -7.650 1.922 -24.025 1.00 96.56 204 LEU A C 1
ATOM 1671 O O . LEU A 1 204 ? -8.283 1.179 -23.276 1.00 96.56 204 LEU A O 1
ATOM 1675 N N . CYS A 1 205 ? -6.623 1.488 -24.766 1.00 95.06 205 CYS A N 1
ATOM 1676 C CA . CYS A 1 205 ? -5.972 0.178 -24.615 1.00 95.06 205 CYS A CA 1
ATOM 1677 C C . CYS A 1 205 ? -4.693 0.242 -23.761 1.00 95.06 205 CYS A C 1
ATOM 1679 O O . CYS A 1 205 ? -4.084 -0.792 -23.478 1.00 95.06 205 CYS A O 1
ATOM 1681 N N . PHE A 1 206 ? -4.239 1.447 -23.415 1.00 92.38 206 PHE A N 1
ATOM 1682 C CA . PHE A 1 206 ? -3.031 1.667 -22.631 1.00 92.38 206 PHE A CA 1
ATOM 1683 C C . PHE A 1 206 ? -3.252 1.227 -21.181 1.00 92.38 206 PHE A C 1
ATOM 1685 O O . PHE A 1 206 ? -4.278 1.556 -20.597 1.00 92.38 206 PHE A O 1
ATOM 1692 N N . SER A 1 207 ? -2.284 0.543 -20.567 1.00 90.88 207 SER A N 1
ATOM 1693 C CA . SER A 1 207 ? -2.406 0.037 -19.187 1.00 90.88 207 SER A CA 1
ATOM 1694 C C . SER A 1 207 ? -2.689 1.146 -18.168 1.00 90.88 207 SER A C 1
ATOM 1696 O O . SER A 1 207 ? -3.418 0.935 -17.205 1.00 90.88 207 SER A O 1
ATOM 1698 N N . GLY A 1 208 ? -2.209 2.368 -18.428 1.00 90.75 208 GLY A N 1
ATOM 1699 C CA . GLY A 1 208 ? -2.543 3.545 -17.623 1.00 90.75 208 GLY A CA 1
ATOM 1700 C C . GLY A 1 208 ? -3.960 4.102 -17.816 1.00 90.75 208 GLY A C 1
ATOM 1701 O O . GLY A 1 208 ? -4.256 5.168 -17.296 1.00 90.75 208 GLY A O 1
ATOM 1702 N N . SER A 1 209 ? -4.812 3.437 -18.601 1.00 94.62 209 SER A N 1
ATOM 1703 C CA . SER A 1 209 ? -6.273 3.624 -18.674 1.00 94.62 209 SER A CA 1
ATOM 1704 C C . SER A 1 209 ? -7.027 2.492 -17.945 1.00 94.62 209 SER A C 1
ATOM 1706 O O . SER A 1 209 ? -8.224 2.301 -18.181 1.00 94.62 209 SER A O 1
ATOM 1708 N N . GLY A 1 210 ? -6.335 1.687 -17.128 1.00 95.44 210 GLY A N 1
ATOM 1709 C CA . GLY A 1 210 ? -6.924 0.575 -16.379 1.00 95.44 210 GLY A CA 1
ATOM 1710 C C . GLY A 1 210 ? -8.019 1.039 -15.417 1.00 95.44 210 GLY A C 1
ATOM 1711 O O . GLY A 1 210 ? -7.880 2.058 -14.740 1.00 95.44 210 GLY A O 1
ATOM 1712 N N . ILE A 1 211 ? -9.126 0.298 -15.368 1.00 97.56 211 ILE A N 1
ATOM 1713 C CA . ILE A 1 211 ? -10.246 0.601 -14.479 1.00 97.56 211 ILE A CA 1
ATOM 1714 C C . ILE A 1 211 ? -10.016 -0.079 -13.132 1.00 97.56 211 ILE A C 1
ATOM 1716 O O . ILE A 1 211 ? -9.733 -1.275 -13.062 1.00 97.56 211 ILE A O 1
ATOM 1720 N N . MET A 1 212 ? -10.168 0.698 -12.067 1.00 94.88 212 MET A N 1
ATOM 1721 C CA . MET A 1 212 ? -9.898 0.289 -10.688 1.00 94.88 212 MET A CA 1
ATOM 1722 C C . MET A 1 212 ? -11.181 0.366 -9.854 1.00 94.88 212 MET A C 1
ATOM 1724 O O . MET A 1 212 ? -12.064 1.175 -10.170 1.00 94.88 212 MET A O 1
ATOM 1728 N N . SER A 1 213 ? -11.268 -0.429 -8.783 1.00 94.25 213 SER A N 1
ATOM 1729 C CA . SER A 1 213 ? -12.376 -0.310 -7.828 1.00 94.25 213 SER A CA 1
ATOM 1730 C C . SER A 1 213 ? -12.289 1.022 -7.069 1.00 94.25 213 SER A C 1
ATOM 1732 O O . SER A 1 213 ? -11.247 1.328 -6.488 1.00 94.25 213 SER A O 1
ATOM 1734 N N . PRO A 1 214 ? -13.376 1.815 -6.998 1.00 90.31 214 PRO A N 1
ATOM 1735 C CA . PRO A 1 214 ? -13.407 3.026 -6.179 1.00 90.31 214 PRO A CA 1
ATOM 1736 C C . PRO A 1 214 ? -13.243 2.792 -4.670 1.00 90.31 214 PRO A C 1
ATOM 1738 O O . PRO A 1 214 ? -13.053 3.767 -3.943 1.00 90.31 214 PRO A O 1
ATOM 1741 N N . LEU A 1 215 ? -13.376 1.547 -4.189 1.00 84.88 215 LEU A N 1
ATOM 1742 C CA . LEU A 1 215 ? -13.172 1.198 -2.779 1.00 84.88 215 LEU A CA 1
ATOM 1743 C C . LEU A 1 215 ? -11.720 0.841 -2.450 1.00 84.88 215 LEU A C 1
ATOM 1745 O O . LEU A 1 215 ? -11.366 0.853 -1.277 1.00 84.88 215 LEU A O 1
ATOM 1749 N N . SER A 1 216 ? -10.886 0.550 -3.453 1.00 83.50 216 SER A N 1
ATOM 1750 C CA . SER A 1 216 ? -9.533 0.039 -3.209 1.00 83.50 216 SER A CA 1
ATOM 1751 C C . SER A 1 216 ? -8.568 1.109 -2.703 1.00 83.50 216 SER A C 1
ATOM 1753 O O . SER A 1 216 ? -7.633 0.819 -1.969 1.00 83.50 216 SER A O 1
ATOM 1755 N N . THR A 1 217 ? -8.758 2.363 -3.117 1.00 83.62 217 THR A N 1
ATOM 1756 C CA . THR A 1 217 ? -7.891 3.479 -2.732 1.00 83.62 217 THR A CA 1
ATOM 1757 C C . THR A 1 217 ? -8.630 4.809 -2.867 1.00 83.62 217 THR A C 1
ATOM 1759 O O . THR A 1 217 ? -9.482 4.946 -3.754 1.00 83.62 217 THR A O 1
ATOM 1762 N N . PRO A 1 218 ? -8.330 5.828 -2.041 1.00 82.62 218 PRO A N 1
ATOM 1763 C CA . PRO A 1 218 ? -8.862 7.167 -2.248 1.00 82.62 218 PRO A CA 1
ATOM 1764 C C . PRO A 1 218 ? -8.525 7.720 -3.642 1.00 82.62 218 PRO A C 1
ATOM 1766 O O . PRO A 1 218 ? -7.438 7.530 -4.184 1.00 82.62 218 PRO A O 1
ATOM 1769 N N . ALA A 1 219 ? -9.439 8.507 -4.218 1.00 84.50 219 ALA A N 1
ATOM 1770 C CA . ALA A 1 219 ? -9.252 9.110 -5.546 1.00 84.50 219 ALA A CA 1
ATOM 1771 C C . ALA A 1 219 ? -8.062 10.088 -5.637 1.00 84.50 219 ALA A C 1
ATOM 1773 O O . ALA A 1 219 ? -7.713 10.535 -6.727 1.00 84.50 219 ALA A O 1
ATOM 1774 N N . THR A 1 220 ? -7.481 10.459 -4.498 1.00 83.75 220 THR A N 1
ATOM 1775 C CA . THR A 1 220 ? -6.407 11.448 -4.371 1.00 83.75 220 THR A CA 1
ATOM 1776 C C . THR A 1 220 ? -5.072 10.848 -3.944 1.00 83.75 220 THR A C 1
ATOM 1778 O O . THR A 1 220 ? -4.100 11.589 -3.810 1.00 83.75 220 THR A O 1
ATOM 1781 N N . GLU A 1 221 ? -5.018 9.536 -3.727 1.00 83.81 221 GLU A N 1
ATOM 1782 C CA . GLU A 1 221 ? -3.849 8.832 -3.204 1.00 83.81 221 GLU A CA 1
ATOM 1783 C C . GLU A 1 221 ? -3.460 7.698 -4.143 1.00 83.81 221 GLU A C 1
ATOM 1785 O O . GLU A 1 221 ? -4.315 7.121 -4.817 1.00 83.81 221 GLU A O 1
ATOM 1790 N N . TYR A 1 222 ? -2.159 7.427 -4.245 1.00 85.00 222 TYR A N 1
ATOM 1791 C CA . TYR A 1 222 ? -1.652 6.269 -4.977 1.00 85.00 222 TYR A CA 1
ATOM 1792 C C . TYR A 1 222 ? -1.786 5.015 -4.119 1.00 85.00 222 TYR A C 1
ATOM 1794 O O . TYR A 1 222 ? -1.661 5.106 -2.901 1.00 85.00 222 TYR A O 1
ATOM 1802 N N . ILE A 1 223 ? -1.994 3.859 -4.752 1.00 83.00 223 ILE A N 1
ATOM 1803 C CA . ILE A 1 223 ? -1.931 2.581 -4.036 1.00 83.00 223 ILE A CA 1
ATOM 1804 C C . ILE A 1 223 ? -0.506 2.407 -3.494 1.00 83.00 223 ILE A C 1
ATOM 1806 O O . ILE A 1 223 ? 0.464 2.524 -4.253 1.00 83.00 223 ILE A O 1
ATOM 1810 N N . ASP A 1 224 ? -0.396 2.158 -2.190 1.00 69.38 224 ASP A N 1
ATOM 1811 C CA . ASP A 1 224 ? 0.850 1.746 -1.549 1.00 69.38 224 ASP A CA 1
ATOM 1812 C C . ASP A 1 224 ? 1.222 0.350 -2.051 1.00 69.38 224 ASP A C 1
ATOM 1814 O O . ASP A 1 224 ? 0.396 -0.558 -2.026 1.00 69.38 224 ASP A O 1
ATOM 1818 N N . HIS A 1 225 ? 2.434 0.173 -2.576 1.00 62.84 225 HIS A N 1
ATOM 1819 C CA . HIS A 1 225 ? 2.775 -1.091 -3.219 1.00 62.84 225 HIS A CA 1
ATOM 1820 C C . HIS A 1 225 ? 3.159 -2.215 -2.256 1.00 62.84 225 HIS A C 1
ATOM 1822 O O . HIS A 1 225 ? 3.206 -3.359 -2.702 1.00 62.84 225 HIS A O 1
ATOM 1828 N N . ASP A 1 226 ? 3.433 -1.899 -0.988 1.00 54.06 226 ASP A N 1
ATOM 1829 C CA . ASP A 1 226 ? 3.759 -2.872 0.056 1.00 54.06 226 ASP A CA 1
ATOM 1830 C C . ASP A 1 226 ? 2.491 -3.269 0.846 1.00 54.06 226 ASP A C 1
ATOM 1832 O O . ASP A 1 226 ? 2.357 -4.420 1.251 1.00 54.06 226 ASP A O 1
ATOM 1836 N N . THR A 1 227 ? 1.536 -2.345 1.027 1.00 54.09 227 THR A N 1
ATOM 1837 C CA . THR A 1 227 ? 0.371 -2.529 1.926 1.00 54.09 227 THR A CA 1
ATOM 1838 C C . THR A 1 227 ? -1.002 -2.307 1.281 1.00 54.09 227 THR A C 1
ATOM 1840 O O . THR A 1 227 ? -2.026 -2.532 1.923 1.00 54.09 227 THR A O 1
ATOM 1843 N N . GLY A 1 228 ? -1.058 -1.840 0.033 1.00 60.34 228 GLY A N 1
ATOM 1844 C CA . GLY A 1 228 ? -2.301 -1.450 -0.629 1.00 60.34 228 GLY A CA 1
ATOM 1845 C C . GLY A 1 228 ? -3.006 -2.580 -1.383 1.00 60.34 228 GLY A C 1
ATOM 1846 O O . GLY A 1 228 ? -2.379 -3.443 -2.000 1.00 60.34 228 GLY A O 1
ATOM 1847 N N . ASP A 1 229 ? -4.339 -2.520 -1.402 1.00 73.50 229 ASP A N 1
ATOM 1848 C CA . ASP A 1 229 ? -5.180 -3.473 -2.126 1.00 73.50 229 ASP A CA 1
ATOM 1849 C C . ASP A 1 229 ? -5.242 -3.145 -3.629 1.00 73.50 229 ASP A C 1
ATOM 1851 O O . ASP A 1 229 ? -5.824 -2.143 -4.069 1.00 73.50 229 ASP A O 1
ATOM 1855 N N . PHE A 1 230 ? -4.673 -4.027 -4.455 1.00 87.69 230 PHE A N 1
ATOM 1856 C CA . PHE A 1 230 ? -4.805 -3.958 -5.911 1.00 87.69 230 PHE A CA 1
ATOM 1857 C C . PHE A 1 230 ? -6.078 -4.661 -6.362 1.00 87.69 230 PHE A C 1
ATOM 1859 O O . PHE A 1 230 ? -6.099 -5.869 -6.578 1.00 87.69 230 PHE A O 1
ATOM 1866 N N . VAL A 1 231 ? -7.141 -3.879 -6.524 1.00 93.12 231 VAL A N 1
ATOM 1867 C CA . VAL A 1 231 ? -8.459 -4.402 -6.885 1.00 93.12 231 VAL A CA 1
ATOM 1868 C C . VAL A 1 231 ? -8.834 -3.963 -8.292 1.00 93.12 231 VAL A C 1
ATOM 1870 O O . VAL A 1 231 ? -9.165 -2.796 -8.549 1.00 93.12 231 VAL A O 1
ATOM 1873 N N . GLY A 1 232 ? -8.812 -4.923 -9.208 1.00 96.06 232 GLY A N 1
ATOM 1874 C CA . GLY A 1 232 ? -9.228 -4.743 -10.589 1.00 96.06 232 GLY A CA 1
ATOM 1875 C C . GLY A 1 232 ? -10.335 -5.714 -10.990 1.00 96.06 232 GLY A C 1
ATOM 1876 O O . GLY A 1 232 ? -11.088 -6.217 -10.162 1.00 96.06 232 GLY A O 1
ATOM 1877 N N . THR A 1 233 ? -10.478 -5.904 -12.297 1.00 97.75 233 THR A N 1
ATOM 1878 C CA . THR A 1 233 ? -11.468 -6.802 -12.929 1.00 97.75 233 THR A CA 1
ATOM 1879 C C . THR A 1 233 ? -10.797 -7.952 -13.678 1.00 97.75 233 THR A C 1
ATOM 1881 O O . THR A 1 233 ? -11.479 -8.758 -14.308 1.00 97.75 233 THR A O 1
ATOM 1884 N N . GLY A 1 234 ? -9.462 -8.011 -13.625 1.00 97.69 234 GLY A N 1
ATOM 1885 C CA . GLY A 1 234 ? -8.633 -8.945 -14.369 1.00 97.69 234 GLY A CA 1
ATOM 1886 C C . GLY A 1 234 ? -8.737 -10.395 -13.893 1.00 97.69 234 GLY A C 1
ATOM 1887 O O . GLY A 1 234 ? -9.366 -10.687 -12.875 1.00 97.69 234 GLY A O 1
ATOM 1888 N N . PRO A 1 235 ? -8.124 -11.319 -14.646 1.00 97.38 235 PRO A N 1
ATOM 1889 C CA . PRO A 1 235 ? -8.189 -12.755 -14.402 1.00 97.38 235 PRO A CA 1
ATOM 1890 C C . PRO A 1 235 ? -7.431 -13.221 -13.166 1.00 97.38 235 PRO A C 1
ATOM 1892 O O . PRO A 1 235 ? -7.632 -14.365 -12.773 1.00 97.38 235 PRO A O 1
ATOM 1895 N N . PHE A 1 236 ? -6.570 -12.385 -12.583 1.00 97.06 236 PHE A N 1
ATOM 1896 C CA . PHE A 1 236 ? -5.817 -12.731 -11.386 1.00 97.06 236 PHE A CA 1
ATOM 1897 C C . PHE A 1 236 ? -6.040 -11.701 -10.276 1.00 97.06 236 PHE A C 1
ATOM 1899 O O . PHE A 1 236 ? -6.040 -10.494 -10.537 1.00 97.06 236 PHE A O 1
ATOM 1906 N N . VAL A 1 237 ? -6.226 -12.192 -9.053 1.00 93.50 237 VAL A N 1
ATOM 1907 C CA . VAL A 1 237 ? -6.328 -11.415 -7.812 1.00 93.50 237 VAL A CA 1
ATOM 1908 C C . VAL A 1 237 ? -4.934 -11.284 -7.204 1.00 93.50 237 VAL A C 1
ATOM 1910 O O . VAL A 1 237 ? -4.109 -12.182 -7.345 1.00 93.50 237 VAL A O 1
ATOM 1913 N N . TYR A 1 238 ? -4.642 -10.146 -6.576 1.00 91.50 238 TYR A N 1
ATOM 1914 C CA . TYR A 1 238 ? -3.356 -9.920 -5.921 1.00 91.50 238 TYR A CA 1
ATOM 1915 C C . TYR A 1 238 ? -3.330 -10.427 -4.481 1.00 91.50 238 TYR A C 1
ATOM 1917 O O . TYR A 1 238 ? -4.097 -9.944 -3.646 1.00 91.50 238 TYR A O 1
ATOM 1925 N N . ASP A 1 239 ? -2.344 -11.269 -4.164 1.00 84.25 239 ASP A N 1
ATOM 1926 C CA . ASP A 1 239 ? -2.217 -11.915 -2.851 1.00 84.25 239 ASP A CA 1
ATOM 1927 C C . ASP A 1 239 ? -1.132 -11.292 -1.997 1.00 84.25 239 ASP A C 1
ATOM 1929 O O . ASP A 1 239 ? -1.322 -11.116 -0.804 1.00 84.25 239 ASP A O 1
ATOM 1933 N N . GLY A 1 240 ? -0.034 -10.822 -2.578 1.00 80.81 240 GLY A N 1
ATOM 1934 C CA . GLY A 1 240 ? 0.983 -10.155 -1.774 1.00 80.81 240 GLY A CA 1
ATOM 1935 C C . GLY A 1 240 ? 2.322 -9.998 -2.459 1.00 80.81 240 GLY A C 1
ATOM 1936 O O . GLY A 1 240 ? 2.552 -10.515 -3.555 1.00 80.81 240 GLY A O 1
ATOM 1937 N N . PHE A 1 241 ? 3.204 -9.269 -1.778 1.00 83.31 241 PHE A N 1
ATOM 1938 C CA . PHE A 1 241 ? 4.570 -9.023 -2.205 1.00 83.31 241 PHE A CA 1
ATOM 1939 C C . PHE A 1 241 ? 5.538 -9.304 -1.045 1.00 83.31 241 PHE A C 1
ATOM 1941 O O . PHE A 1 241 ? 5.843 -8.437 -0.232 1.00 83.31 241 PHE A O 1
ATOM 1948 N N . LEU A 1 242 ? 6.017 -10.544 -0.970 1.00 75.31 242 LEU A N 1
ATOM 1949 C CA . LEU A 1 242 ? 6.860 -11.061 0.105 1.00 75.31 242 LEU A CA 1
ATOM 1950 C C . LEU A 1 242 ? 8.290 -10.531 -0.012 1.00 75.31 242 LEU A C 1
ATOM 1952 O O . LEU A 1 242 ? 8.960 -10.775 -1.018 1.00 75.31 242 LEU A O 1
ATOM 1956 N N . ASN A 1 243 ? 8.755 -9.808 1.014 1.00 69.75 243 ASN A N 1
ATOM 1957 C CA . ASN A 1 243 ? 10.137 -9.320 1.181 1.00 69.75 243 ASN A CA 1
ATOM 1958 C C . ASN A 1 243 ? 10.731 -8.581 -0.030 1.00 69.75 243 ASN A C 1
ATOM 1960 O O . ASN A 1 243 ? 11.944 -8.453 -0.162 1.00 69.75 243 ASN A O 1
ATOM 1964 N N . ARG A 1 244 ? 9.878 -8.081 -0.931 1.00 72.94 244 ARG A N 1
ATOM 1965 C CA . ARG A 1 244 ? 10.263 -7.537 -2.242 1.00 72.94 244 ARG A CA 1
ATOM 1966 C C . ARG A 1 244 ? 10.994 -8.522 -3.169 1.00 72.94 244 ARG A C 1
ATOM 1968 O O . ARG A 1 244 ? 11.581 -8.102 -4.168 1.00 72.94 244 ARG A O 1
ATOM 1975 N N . GLU A 1 245 ? 10.890 -9.817 -2.892 1.00 82.12 245 GLU A N 1
ATOM 1976 C CA . GLU A 1 245 ? 11.503 -10.897 -3.669 1.00 82.12 245 GLU A CA 1
ATOM 1977 C C . GLU A 1 245 ? 10.471 -11.689 -4.476 1.00 82.12 245 GLU A C 1
ATOM 1979 O O . GLU A 1 245 ? 10.773 -12.138 -5.584 1.00 82.12 245 GLU A O 1
ATOM 1984 N N . GLU A 1 246 ? 9.237 -11.822 -3.980 1.00 86.25 246 GLU A N 1
ATOM 1985 C CA . GLU A 1 246 ? 8.208 -12.636 -4.633 1.00 86.25 246 GLU A CA 1
ATOM 1986 C C . GLU A 1 246 ? 6.838 -11.963 -4.602 1.00 86.25 246 GLU A C 1
ATOM 1988 O O . GLU A 1 246 ? 6.344 -11.595 -3.541 1.00 86.25 246 GLU A O 1
ATOM 1993 N N . LEU A 1 247 ? 6.205 -11.815 -5.768 1.00 90.38 247 LEU A N 1
ATOM 1994 C CA . LEU A 1 247 ? 4.827 -11.334 -5.873 1.00 90.38 247 LEU A CA 1
ATOM 1995 C C . LEU A 1 247 ? 3.904 -12.468 -6.303 1.00 90.38 247 LEU A C 1
ATOM 1997 O O . LEU A 1 247 ? 4.179 -13.134 -7.302 1.00 90.38 247 LEU A O 1
ATOM 2001 N N . ILE A 1 248 ? 2.811 -12.662 -5.571 1.00 89.12 248 ILE A N 1
ATOM 2002 C CA . ILE A 1 248 ? 1.901 -13.796 -5.743 1.00 89.12 248 ILE A CA 1
ATOM 2003 C C . ILE A 1 248 ? 0.519 -13.299 -6.170 1.00 89.12 248 ILE A C 1
ATOM 2005 O O . ILE A 1 248 ? 0.013 -12.305 -5.642 1.00 89.12 248 ILE A O 1
ATOM 2009 N N . LEU A 1 249 ? -0.051 -13.986 -7.161 1.00 92.62 249 LEU A N 1
ATOM 2010 C CA . LEU A 1 249 ? -1.417 -13.823 -7.639 1.00 92.62 249 LEU A CA 1
ATOM 2011 C C . LEU A 1 249 ? -2.103 -15.195 -7.769 1.00 92.62 249 LEU A C 1
ATOM 2013 O O . LEU A 1 249 ? -1.457 -16.159 -8.198 1.00 92.62 249 LEU A O 1
ATOM 2017 N N . HIS A 1 250 ? -3.418 -15.251 -7.571 1.00 92.06 250 HIS A N 1
ATOM 2018 C CA . HIS A 1 250 ? -4.246 -16.428 -7.860 1.00 92.06 250 HIS A CA 1
ATOM 2019 C C . HIS A 1 250 ? -5.349 -16.122 -8.878 1.00 92.06 250 HIS A C 1
ATOM 2021 O O . HIS A 1 250 ? -5.680 -14.966 -9.151 1.00 92.06 250 HIS A O 1
ATOM 2027 N N . ALA A 1 251 ? -5.902 -17.162 -9.499 1.00 94.12 251 ALA A N 1
ATOM 2028 C CA . ALA A 1 251 ? -6.950 -17.041 -10.505 1.00 94.12 251 ALA A CA 1
ATOM 2029 C C . ALA A 1 251 ? -8.264 -16.527 -9.907 1.00 94.12 251 ALA A C 1
ATOM 2031 O O . ALA A 1 251 ? -8.789 -17.079 -8.948 1.00 94.12 251 ALA A O 1
ATOM 2032 N N . PHE A 1 252 ? -8.865 -15.519 -10.536 1.00 95.38 252 PHE A N 1
ATOM 2033 C CA . PHE A 1 252 ? -10.158 -15.006 -10.110 1.00 95.38 252 PHE A CA 1
ATOM 2034 C C . PHE A 1 252 ? -11.300 -15.906 -10.604 1.00 95.38 252 PHE A C 1
ATOM 2036 O O . PHE A 1 252 ? -11.672 -15.873 -11.782 1.00 95.38 252 PHE A O 1
ATOM 2043 N N . ASP A 1 253 ? -11.908 -16.665 -9.691 1.00 92.12 253 ASP A N 1
ATOM 2044 C CA . ASP A 1 253 ? -13.002 -17.607 -9.981 1.00 92.12 253 ASP A CA 1
ATOM 2045 C C . ASP A 1 253 ? -14.201 -16.975 -10.708 1.00 92.12 253 ASP A C 1
ATOM 2047 O O . ASP A 1 253 ? -14.866 -17.607 -11.534 1.00 92.12 253 ASP A O 1
ATOM 2051 N N . ASN A 1 254 ? -14.473 -15.699 -10.426 1.00 91.62 254 ASN A N 1
ATOM 2052 C CA . ASN A 1 254 ? -15.579 -14.951 -11.019 1.00 91.62 254 ASN A CA 1
ATOM 2053 C C . ASN A 1 254 ? -15.151 -14.076 -12.208 1.00 91.62 254 ASN A C 1
ATOM 2055 O O . ASN A 1 254 ? -15.903 -13.185 -12.620 1.00 91.62 254 ASN A O 1
ATOM 2059 N N . TYR A 1 255 ? -13.967 -14.314 -12.786 1.00 97.25 255 TYR A N 1
ATOM 2060 C CA . TYR A 1 255 ? -13.522 -13.573 -13.960 1.00 97.25 255 TYR A CA 1
ATOM 2061 C C . TYR A 1 255 ? -14.530 -13.710 -15.108 1.00 97.25 255 TYR A C 1
ATOM 2063 O O . TYR A 1 255 ? -14.977 -14.800 -15.471 1.00 97.25 255 TYR A O 1
ATOM 2071 N N . HIS A 1 256 ? -14.895 -12.579 -15.713 1.00 95.31 256 HIS A N 1
ATOM 2072 C CA . HIS A 1 256 ? -16.035 -12.491 -16.635 1.00 95.31 256 HIS A CA 1
ATOM 2073 C C . HIS A 1 256 ? -15.850 -13.245 -17.960 1.00 95.31 256 HIS A C 1
ATOM 2075 O O . HIS A 1 256 ? -16.832 -13.456 -18.675 1.00 95.31 256 HIS A O 1
ATOM 2081 N N . GLN A 1 257 ? -14.629 -13.689 -18.280 1.00 93.75 257 GLN A N 1
ATOM 2082 C CA . GLN A 1 257 ? -14.350 -14.545 -19.442 1.00 93.75 257 GLN A CA 1
ATOM 2083 C C . GLN A 1 257 ? -14.214 -16.040 -19.090 1.00 93.75 257 GLN A C 1
ATOM 2085 O O . GLN A 1 257 ? -14.051 -16.860 -19.991 1.00 93.75 257 GLN A O 1
ATOM 2090 N N . GLY A 1 258 ? -14.381 -16.404 -17.813 1.00 94.44 258 GLY A N 1
ATOM 2091 C CA . GLY A 1 258 ? -14.132 -17.740 -17.258 1.00 94.44 258 GLY A CA 1
ATOM 2092 C C . GLY A 1 258 ? -12.759 -17.818 -16.591 1.00 94.44 258 GLY A C 1
ATOM 2093 O O . GLY A 1 258 ? -11.872 -17.080 -16.990 1.00 94.44 258 GLY A O 1
ATOM 2094 N N . VAL A 1 259 ? -12.590 -18.687 -15.593 1.00 92.75 259 VAL A N 1
ATOM 2095 C CA . VAL A 1 259 ? -11.362 -18.799 -14.774 1.00 92.75 259 VAL A CA 1
ATOM 2096 C C . VAL A 1 259 ? -10.111 -19.008 -15.634 1.00 92.75 259 VAL A C 1
ATOM 2098 O O . VAL A 1 259 ? -10.172 -19.686 -16.663 1.00 92.75 259 VAL A O 1
ATOM 2101 N N . ALA A 1 260 ? -8.991 -18.405 -15.224 1.00 94.25 260 ALA A N 1
ATOM 2102 C CA . ALA A 1 260 ? -7.698 -18.596 -15.874 1.00 94.25 260 ALA A CA 1
ATOM 2103 C C . ALA A 1 260 ? -7.250 -20.067 -15.822 1.00 94.25 260 ALA A C 1
ATOM 2105 O O . ALA A 1 260 ? -7.625 -20.821 -14.927 1.00 94.25 260 ALA A O 1
ATOM 2106 N N . ASN A 1 261 ? -6.424 -20.474 -16.787 1.00 91.56 261 ASN A N 1
ATOM 2107 C CA . ASN A 1 261 ? -5.891 -21.840 -16.827 1.00 91.56 261 ASN A CA 1
ATOM 2108 C C . ASN A 1 261 ? -4.821 -22.092 -15.749 1.00 91.56 261 ASN A C 1
ATOM 2110 O O . ASN A 1 261 ? -4.652 -23.231 -15.317 1.00 91.56 261 ASN A O 1
ATOM 2114 N N . LEU A 1 262 ? -4.078 -21.055 -15.350 1.00 90.81 262 LEU A N 1
ATOM 2115 C CA . LEU A 1 262 ? -3.170 -21.103 -14.204 1.00 90.81 262 LEU A CA 1
ATOM 2116 C C . LEU A 1 262 ? -3.967 -20.816 -12.941 1.00 90.81 262 LEU A C 1
ATOM 2118 O O . LEU A 1 262 ? -4.648 -19.798 -12.904 1.00 90.81 262 LEU A O 1
ATOM 2122 N N . THR A 1 263 ? -3.841 -21.661 -11.919 1.00 88.12 263 THR A N 1
ATOM 2123 C CA . THR A 1 263 ? -4.443 -21.405 -10.603 1.00 88.12 263 THR A CA 1
ATOM 2124 C C . THR A 1 263 ? -3.643 -20.368 -9.822 1.00 88.12 263 THR A C 1
ATOM 2126 O O . THR A 1 263 ? -4.235 -19.441 -9.285 1.00 88.12 263 THR A O 1
ATOM 2129 N N . HIS A 1 264 ? -2.309 -20.462 -9.852 1.00 88.56 264 HIS A N 1
ATOM 2130 C CA . HIS A 1 264 ? -1.400 -19.553 -9.155 1.00 88.56 264 HIS A CA 1
ATOM 2131 C C . HIS A 1 264 ? -0.264 -19.060 -10.056 1.00 88.56 264 HIS A C 1
ATOM 2133 O O . HIS A 1 264 ? 0.380 -19.834 -10.774 1.00 88.56 264 HIS A O 1
ATOM 2139 N N . LEU A 1 265 ? 0.007 -17.758 -9.995 1.00 92.06 265 LEU A N 1
ATOM 2140 C CA . LEU A 1 265 ? 1.056 -17.070 -10.737 1.00 92.06 265 LEU A CA 1
ATOM 2141 C C . LEU A 1 265 ? 1.979 -16.340 -9.761 1.00 92.06 265 LEU A C 1
ATOM 2143 O O . LEU A 1 265 ? 1.564 -15.436 -9.043 1.00 92.06 265 LEU A O 1
ATOM 2147 N N . LYS A 1 266 ? 3.259 -16.705 -9.783 1.00 92.31 266 LYS A N 1
ATOM 2148 C CA . LYS A 1 266 ? 4.298 -16.104 -8.949 1.00 92.31 266 LYS A CA 1
ATOM 2149 C C . LYS A 1 266 ? 5.312 -15.369 -9.811 1.00 92.31 266 LYS A C 1
ATOM 2151 O O . LYS A 1 266 ? 5.861 -15.924 -10.758 1.00 92.31 266 LYS A O 1
ATOM 2156 N N . PHE A 1 267 ? 5.618 -14.133 -9.451 1.00 94.69 267 PHE A N 1
ATOM 2157 C CA . PHE A 1 267 ? 6.698 -13.346 -10.028 1.00 94.69 267 PHE A CA 1
ATOM 2158 C C . PHE A 1 267 ? 7.909 -13.391 -9.097 1.00 94.69 267 PHE A C 1
ATOM 2160 O O . PHE A 1 267 ? 7.891 -12.775 -8.037 1.00 94.69 267 PHE A O 1
ATOM 2167 N N . SER A 1 268 ? 8.964 -14.105 -9.498 1.00 93.50 268 SER A N 1
ATOM 2168 C CA . SER A 1 268 ? 10.224 -14.186 -8.746 1.00 93.50 268 SER A CA 1
ATOM 2169 C C . SER A 1 268 ? 11.177 -13.080 -9.199 1.00 93.50 268 SER A C 1
ATOM 2171 O O . SER A 1 268 ? 11.549 -13.006 -10.377 1.00 93.50 268 SER A O 1
ATOM 2173 N N . ILE A 1 269 ? 11.549 -12.190 -8.281 1.00 93.25 269 ILE A N 1
ATOM 2174 C CA . ILE A 1 269 ? 12.358 -11.004 -8.557 1.00 93.25 269 ILE A CA 1
ATOM 2175 C C . ILE A 1 269 ? 13.832 -11.336 -8.369 1.00 93.25 269 ILE A C 1
ATOM 2177 O O . ILE A 1 269 ? 14.355 -11.430 -7.267 1.00 93.25 269 ILE A O 1
ATOM 2181 N N . ILE A 1 270 ? 14.523 -11.487 -9.495 1.00 91.94 270 ILE A N 1
ATOM 2182 C CA . ILE A 1 270 ? 15.942 -11.817 -9.555 1.00 91.94 270 ILE A CA 1
ATOM 2183 C C . ILE A 1 270 ? 16.655 -10.679 -10.285 1.00 91.94 270 ILE A C 1
ATOM 2185 O O . ILE A 1 270 ? 16.688 -10.630 -11.523 1.00 91.94 270 ILE A O 1
ATOM 2189 N N . HIS A 1 271 ? 17.221 -9.746 -9.514 1.00 86.44 271 HIS A N 1
ATOM 2190 C CA . HIS A 1 271 ? 17.890 -8.547 -10.033 1.00 86.44 271 HIS A CA 1
ATOM 2191 C C . HIS A 1 271 ? 19.073 -8.883 -10.953 1.00 86.44 271 HIS A C 1
ATOM 2193 O O . HIS A 1 271 ? 19.198 -8.328 -12.053 1.00 86.44 271 HIS A O 1
ATOM 2199 N N . ASP A 1 272 ? 19.925 -9.826 -10.536 1.00 87.00 272 ASP A N 1
ATOM 2200 C CA . ASP A 1 272 ? 21.075 -10.248 -11.330 1.00 87.00 272 ASP A CA 1
ATOM 2201 C C . ASP A 1 272 ? 20.624 -11.038 -12.566 1.00 87.00 272 ASP A C 1
ATOM 2203 O O . ASP A 1 272 ? 19.938 -12.060 -12.494 1.00 87.00 272 ASP A O 1
ATOM 2207 N N . SER A 1 273 ? 21.008 -10.551 -13.746 1.00 84.75 273 SER A N 1
ATOM 2208 C CA . SER A 1 273 ? 20.565 -11.158 -15.001 1.00 84.75 273 SER A CA 1
ATOM 2209 C C . SER A 1 273 ? 21.212 -12.512 -15.280 1.00 84.75 273 SER A C 1
ATOM 2211 O O . SER A 1 273 ? 20.587 -13.324 -15.956 1.00 84.75 273 SER A O 1
ATOM 2213 N N . GLN A 1 274 ? 22.417 -12.790 -14.777 1.00 88.12 274 GLN A N 1
ATOM 2214 C CA . GLN A 1 274 ? 23.025 -14.113 -14.927 1.00 88.12 274 GLN A CA 1
ATOM 2215 C C . GLN A 1 274 ? 22.301 -15.130 -14.047 1.00 88.12 274 GLN A C 1
ATOM 2217 O O . GLN A 1 274 ? 21.912 -16.180 -14.558 1.00 88.12 274 GLN A O 1
ATOM 2222 N N . LEU A 1 275 ? 22.042 -14.791 -12.780 1.00 91.75 275 LEU A N 1
ATOM 2223 C CA . LEU A 1 275 ? 21.297 -15.645 -11.852 1.00 91.75 275 LEU A CA 1
ATOM 2224 C C . LEU A 1 275 ? 19.884 -15.932 -12.362 1.00 91.75 275 LEU A C 1
ATOM 2226 O O . LEU A 1 275 ? 19.464 -17.081 -12.359 1.00 91.75 275 LEU A O 1
ATOM 2230 N N . ARG A 1 276 ? 19.178 -14.936 -12.909 1.00 94.06 276 ARG A N 1
ATOM 2231 C CA . ARG A 1 276 ? 17.829 -15.144 -13.461 1.00 94.06 276 ARG A CA 1
ATOM 2232 C C . ARG A 1 276 ? 17.810 -16.107 -14.650 1.00 94.06 276 ARG A C 1
ATOM 2234 O O . ARG A 1 276 ? 16.897 -16.909 -14.781 1.00 94.06 276 ARG A O 1
ATOM 2241 N N . ASN A 1 277 ? 18.816 -16.049 -15.525 1.00 94.06 277 ASN A N 1
ATOM 2242 C CA . ASN A 1 277 ? 18.925 -16.998 -16.636 1.00 94.06 277 ASN A CA 1
ATOM 2243 C C . ASN A 1 277 ? 19.366 -18.394 -16.157 1.00 94.06 277 ASN A C 1
ATOM 2245 O O . ASN A 1 277 ? 18.936 -19.393 -16.726 1.00 94.06 277 ASN A O 1
ATOM 2249 N N . GLN A 1 278 ? 20.188 -18.474 -15.106 1.00 91.19 278 GLN A N 1
ATOM 2250 C CA . GLN A 1 278 ? 20.528 -19.743 -14.455 1.00 91.19 278 GLN A CA 1
ATOM 2251 C C . GLN A 1 278 ? 19.312 -20.379 -13.777 1.00 91.19 278 GLN A C 1
ATOM 2253 O O . GLN A 1 278 ? 19.149 -21.585 -13.903 1.00 91.19 278 GLN A O 1
ATOM 2258 N N . ALA A 1 279 ? 18.441 -19.577 -13.161 1.00 91.69 279 ALA A N 1
ATOM 2259 C CA . ALA A 1 279 ? 17.206 -20.032 -12.530 1.00 91.69 279 ALA A CA 1
ATOM 2260 C C . ALA A 1 279 ? 16.271 -20.752 -13.519 1.00 91.69 279 ALA A C 1
ATOM 2262 O O . ALA A 1 279 ? 15.593 -21.702 -13.150 1.00 91.69 279 ALA A O 1
ATOM 2263 N N . LEU A 1 280 ? 16.241 -20.347 -14.796 1.00 93.19 280 LEU A N 1
ATOM 2264 C CA . LEU A 1 280 ? 15.470 -21.080 -15.810 1.00 93.19 280 LEU A CA 1
ATOM 2265 C C . LEU A 1 280 ? 16.124 -22.423 -16.171 1.00 93.19 280 LEU A C 1
ATOM 2267 O O . LEU A 1 280 ? 15.422 -23.405 -16.382 1.00 93.19 280 LEU A O 1
ATOM 2271 N N . LEU A 1 281 ? 17.461 -22.493 -16.209 1.00 88.56 281 LEU A N 1
ATOM 2272 C CA . LEU A 1 281 ? 18.191 -23.744 -16.478 1.00 88.56 281 LEU A CA 1
ATOM 2273 C C . LEU A 1 281 ? 18.084 -24.752 -15.335 1.00 88.56 281 LEU A C 1
ATOM 2275 O O . LEU A 1 281 ? 18.027 -25.955 -15.584 1.00 88.56 281 LEU A O 1
ATOM 2279 N N . SER A 1 282 ? 18.113 -24.280 -14.088 1.00 84.50 282 SER A N 1
ATOM 2280 C CA . SER A 1 282 ? 17.910 -25.124 -12.908 1.00 84.50 282 SER A CA 1
ATOM 2281 C C . SER A 1 282 ? 16.453 -25.550 -12.750 1.00 84.50 282 SER A C 1
ATOM 2283 O O . SER A 1 282 ? 16.188 -26.526 -12.051 1.00 84.50 282 SER A O 1
ATOM 2285 N N . GLY A 1 283 ? 15.529 -24.858 -13.424 1.00 84.31 283 GLY A N 1
ATOM 2286 C CA . GLY A 1 283 ? 14.100 -25.031 -13.230 1.00 84.31 283 GLY A CA 1
ATOM 2287 C C . GLY A 1 283 ? 13.624 -24.415 -11.919 1.00 84.31 283 GLY A C 1
ATOM 2288 O O . GLY A 1 283 ? 12.639 -24.886 -11.376 1.00 84.31 283 GLY A O 1
ATOM 2289 N N . ASP A 1 284 ? 14.278 -23.378 -11.397 1.00 85.06 284 ASP A N 1
ATOM 2290 C CA . ASP A 1 284 ? 13.781 -22.593 -10.260 1.00 85.06 284 ASP A CA 1
ATOM 2291 C C . ASP A 1 284 ? 12.660 -21.633 -10.695 1.00 85.06 284 ASP A C 1
ATOM 2293 O O . ASP A 1 284 ? 11.734 -21.384 -9.927 1.00 85.06 284 ASP A O 1
ATOM 2297 N N . ILE A 1 285 ? 12.676 -21.189 -11.955 1.00 93.56 285 ILE A N 1
ATOM 2298 C CA . ILE A 1 285 ? 11.585 -20.453 -12.616 1.00 93.56 285 ILE A CA 1
ATOM 2299 C C . ILE A 1 285 ? 11.133 -21.188 -13.886 1.00 93.56 285 ILE A C 1
ATOM 2301 O O . ILE A 1 285 ? 11.909 -21.937 -14.478 1.00 93.56 285 ILE A O 1
ATOM 2305 N N . ASP A 1 286 ? 9.897 -20.955 -14.325 1.00 92.94 286 ASP A N 1
ATOM 2306 C CA . ASP A 1 286 ? 9.289 -21.636 -15.478 1.00 92.94 286 ASP A CA 1
ATOM 2307 C C . ASP A 1 286 ? 9.391 -20.825 -16.771 1.00 92.94 286 ASP A C 1
ATOM 2309 O O . ASP A 1 286 ? 9.385 -21.388 -17.867 1.00 92.94 286 ASP A O 1
ATOM 2313 N N . ALA A 1 287 ? 9.480 -19.499 -16.661 1.00 95.31 287 ALA A N 1
ATOM 2314 C CA . ALA A 1 287 ? 9.630 -18.609 -17.802 1.00 95.31 287 ALA A CA 1
ATOM 2315 C C . ALA A 1 287 ? 10.322 -17.299 -17.427 1.00 95.31 287 ALA A C 1
ATOM 2317 O O . ALA A 1 287 ? 10.244 -16.838 -16.290 1.00 95.31 287 ALA A O 1
ATOM 2318 N N . LEU A 1 288 ? 10.969 -16.666 -18.405 1.00 95.12 288 LEU A N 1
ATOM 2319 C CA . LEU A 1 288 ? 11.476 -15.302 -18.286 1.00 95.12 288 LEU A CA 1
ATOM 2320 C C . LEU A 1 288 ? 11.425 -14.574 -19.628 1.00 95.12 288 LEU A C 1
ATOM 2322 O O . LEU A 1 288 ? 11.550 -15.168 -20.703 1.00 95.12 288 LEU A O 1
ATOM 2326 N N . TYR A 1 289 ? 11.295 -13.253 -19.556 1.00 92.62 289 TYR A N 1
ATOM 2327 C CA . TYR A 1 289 ? 11.316 -12.379 -20.724 1.00 92.62 289 TYR A CA 1
ATOM 2328 C C . TYR A 1 289 ? 12.707 -11.788 -20.980 1.00 92.62 289 TYR A C 1
ATOM 2330 O O . TYR A 1 289 ? 13.372 -11.325 -20.052 1.00 92.62 289 TYR A O 1
ATOM 2338 N N . ASN A 1 290 ? 13.101 -11.746 -22.255 1.00 88.38 290 ASN A N 1
ATOM 2339 C CA . ASN A 1 290 ? 14.407 -11.315 -22.757 1.00 88.38 290 ASN A CA 1
ATOM 2340 C C . ASN A 1 290 ? 15.589 -11.933 -21.982 1.00 88.38 290 ASN A C 1
ATOM 2342 O O . ASN A 1 290 ? 16.248 -11.239 -21.197 1.00 88.38 290 ASN A O 1
ATOM 2346 N N . PRO A 1 291 ? 15.880 -13.230 -22.219 1.00 90.94 291 PRO A N 1
ATOM 2347 C CA . PRO A 1 291 ? 17.142 -13.849 -21.829 1.00 90.94 291 PRO A CA 1
ATOM 2348 C C . PRO A 1 291 ? 18.369 -13.039 -22.245 1.00 90.94 291 PRO A C 1
ATOM 2350 O O . PRO A 1 291 ? 18.316 -12.218 -23.159 1.00 90.94 291 PRO A O 1
ATOM 2353 N N . LEU A 1 292 ? 19.502 -13.309 -21.597 1.00 86.56 292 LEU A N 1
ATOM 2354 C CA . LEU A 1 292 ? 20.777 -12.738 -22.033 1.00 86.56 292 LEU A CA 1
ATOM 2355 C C . LEU A 1 292 ? 21.154 -13.279 -23.419 1.00 86.56 292 LEU A C 1
ATOM 2357 O O . LEU A 1 292 ? 21.152 -14.489 -23.626 1.00 86.56 292 LEU A O 1
ATOM 2361 N N . ASP A 1 293 ? 21.598 -12.412 -24.331 1.00 80.06 293 ASP A N 1
ATOM 2362 C CA . ASP A 1 293 ? 21.999 -12.835 -25.684 1.00 80.06 293 ASP A CA 1
ATOM 2363 C C . ASP A 1 293 ? 23.055 -13.953 -25.662 1.00 80.06 293 ASP A C 1
ATOM 2365 O O . ASP A 1 293 ? 23.025 -14.877 -26.471 1.00 80.06 293 ASP A O 1
ATOM 2369 N N . SER A 1 294 ? 23.962 -13.921 -24.679 1.00 82.81 294 SER A N 1
ATOM 2370 C CA . SER A 1 294 ? 25.011 -14.931 -24.501 1.00 82.81 294 SER A CA 1
ATOM 2371 C C . SER A 1 294 ? 24.507 -16.320 -24.095 1.00 82.81 294 SER A C 1
ATOM 2373 O O . SER A 1 294 ? 25.297 -17.260 -24.136 1.00 82.81 294 SER A O 1
ATOM 2375 N N . ILE A 1 295 ? 23.251 -16.455 -23.647 1.00 87.88 295 ILE A N 1
ATOM 2376 C CA . ILE A 1 295 ? 22.647 -17.735 -23.244 1.00 87.88 295 ILE A CA 1
ATOM 2377 C C . ILE A 1 295 ? 21.567 -18.222 -24.219 1.00 87.88 295 ILE A C 1
ATOM 2379 O O . ILE A 1 295 ? 21.155 -19.374 -24.121 1.00 87.88 295 ILE A O 1
ATOM 2383 N N . LEU A 1 296 ? 21.133 -17.390 -25.174 1.00 87.75 296 LEU A N 1
ATOM 2384 C CA . LEU A 1 296 ? 20.059 -17.735 -26.114 1.00 87.75 296 LEU A CA 1
ATOM 2385 C C . LEU A 1 296 ? 20.351 -19.017 -26.901 1.00 87.75 296 LEU A C 1
ATOM 2387 O O . LEU A 1 296 ? 19.479 -19.874 -26.992 1.00 87.75 296 LEU A O 1
ATOM 2391 N N . GLU A 1 297 ? 21.569 -19.186 -27.429 1.00 88.50 297 GLU A N 1
ATOM 2392 C CA . GLU A 1 297 ? 21.945 -20.409 -28.161 1.00 88.50 297 GLU A CA 1
ATOM 2393 C C . GLU A 1 297 ? 21.856 -21.647 -27.255 1.00 88.50 297 GLU A C 1
ATOM 2395 O O . GLU A 1 297 ? 21.320 -22.669 -27.669 1.00 88.50 297 GLU A O 1
ATOM 2400 N N . THR A 1 298 ? 22.259 -21.524 -25.985 1.00 91.25 298 THR A N 1
ATOM 2401 C CA . THR A 1 298 ? 22.103 -22.587 -24.982 1.00 91.25 298 THR A CA 1
ATOM 2402 C C . THR A 1 298 ? 20.633 -22.947 -24.759 1.00 91.25 298 THR A C 1
ATOM 2404 O O . THR A 1 298 ? 20.310 -24.127 -24.714 1.00 91.25 298 THR A O 1
ATOM 2407 N N . PHE A 1 299 ? 19.736 -21.961 -24.641 1.00 93.69 299 PHE A N 1
ATOM 2408 C CA . PHE A 1 299 ? 18.298 -22.217 -24.469 1.00 93.69 299 PHE A CA 1
ATOM 2409 C C . PHE A 1 299 ? 17.667 -22.849 -25.709 1.00 93.69 299 PHE A C 1
ATOM 2411 O O . PHE A 1 299 ? 16.845 -23.744 -25.577 1.00 93.69 299 PHE A O 1
ATOM 2418 N N . ILE A 1 300 ? 18.068 -22.415 -26.907 1.00 91.00 300 ILE A N 1
ATOM 2419 C CA . ILE A 1 300 ? 17.584 -22.978 -28.175 1.00 91.00 300 ILE A CA 1
ATOM 2420 C C . ILE A 1 300 ? 18.025 -24.442 -28.340 1.00 91.00 300 ILE A C 1
ATOM 2422 O O . ILE A 1 300 ? 17.302 -25.245 -28.931 1.00 91.00 300 ILE A O 1
ATOM 2426 N N . GLU A 1 301 ? 19.219 -24.794 -27.857 1.00 91.25 301 GLU A N 1
ATOM 2427 C CA . GLU A 1 301 ? 19.741 -26.163 -27.911 1.00 91.25 301 GLU A CA 1
ATOM 2428 C C . GLU A 1 301 ? 19.199 -27.075 -26.796 1.00 91.25 301 GLU A C 1
ATOM 2430 O O . GLU A 1 301 ? 19.275 -28.303 -26.932 1.00 91.25 301 GLU A O 1
ATOM 2435 N N . ASP A 1 302 ? 18.650 -26.513 -25.715 1.00 88.75 302 ASP A N 1
ATOM 2436 C CA . ASP A 1 302 ? 18.107 -27.280 -24.596 1.00 88.75 302 ASP A CA 1
ATOM 2437 C C . ASP A 1 302 ? 16.726 -27.870 -24.947 1.00 88.75 302 ASP A C 1
ATOM 2439 O O . ASP A 1 302 ? 15.774 -27.133 -25.200 1.00 88.75 302 ASP A O 1
ATOM 2443 N N . PRO A 1 303 ? 16.555 -29.206 -24.943 1.00 85.75 303 PRO A N 1
ATOM 2444 C CA . PRO A 1 303 ? 15.282 -29.830 -25.297 1.00 85.75 303 PRO A CA 1
ATOM 2445 C C . PRO A 1 303 ? 14.156 -29.584 -24.279 1.00 85.75 303 PRO A C 1
ATOM 2447 O O . PRO A 1 303 ? 13.018 -29.964 -24.558 1.00 85.75 303 PRO A O 1
ATOM 2450 N N . MET A 1 304 ? 14.461 -29.036 -23.099 1.00 85.38 304 MET A N 1
ATOM 2451 C CA . MET A 1 304 ? 13.496 -28.719 -22.046 1.00 85.38 304 MET A CA 1
ATOM 2452 C C . MET A 1 304 ? 13.057 -27.253 -22.061 1.00 85.38 304 MET A C 1
ATOM 2454 O O . MET A 1 304 ? 12.198 -26.899 -21.260 1.00 85.38 304 MET A O 1
ATOM 2458 N N . ILE A 1 305 ? 13.605 -26.406 -22.938 1.00 91.25 305 ILE A N 1
ATOM 2459 C CA . ILE A 1 305 ? 13.268 -24.980 -23.017 1.00 91.25 305 ILE A CA 1
ATOM 2460 C C . ILE A 1 305 ? 12.771 -24.655 -24.426 1.00 91.25 305 ILE A C 1
ATOM 2462 O O . ILE A 1 305 ? 13.393 -24.987 -25.430 1.00 91.25 305 ILE A O 1
ATOM 2466 N N . ASN A 1 306 ? 11.637 -23.970 -24.501 1.00 92.38 306 ASN A N 1
ATOM 2467 C CA . ASN A 1 306 ? 11.164 -23.323 -25.711 1.00 92.38 306 ASN A CA 1
ATOM 2468 C C . ASN A 1 306 ? 11.603 -21.859 -25.698 1.00 92.38 306 ASN A C 1
ATOM 2470 O O . ASN A 1 306 ? 11.465 -21.165 -24.691 1.00 92.38 306 ASN A O 1
ATOM 2474 N N . VAL A 1 307 ? 12.099 -21.384 -26.839 1.00 93.12 307 VAL A N 1
ATOM 2475 C CA . VAL A 1 307 ? 12.388 -19.967 -27.068 1.00 93.12 307 VAL A CA 1
ATOM 2476 C C . VAL A 1 307 ? 11.509 -19.482 -28.208 1.00 93.12 307 VAL A C 1
ATOM 2478 O O . VAL A 1 307 ? 11.643 -19.935 -29.346 1.00 93.12 307 VAL A O 1
ATOM 2481 N N . GLU A 1 308 ? 10.613 -18.553 -27.901 1.00 91.31 308 GLU A N 1
ATOM 2482 C CA . GLU A 1 308 ? 9.850 -17.819 -28.903 1.00 91.31 308 GLU A CA 1
ATOM 2483 C C . GLU A 1 308 ? 10.522 -16.482 -29.194 1.00 91.31 308 GLU A C 1
ATOM 2485 O O . GLU A 1 308 ? 10.875 -15.743 -28.274 1.00 91.31 308 GLU A O 1
ATOM 2490 N N . SER A 1 309 ? 10.666 -16.163 -30.480 1.00 89.81 309 SER A N 1
ATOM 2491 C CA . SER A 1 309 ? 11.226 -14.900 -30.964 1.00 89.81 309 SER A CA 1
ATOM 2492 C C . SER A 1 309 ? 10.173 -14.126 -31.748 1.00 89.81 309 SER A C 1
ATOM 2494 O O . SER A 1 309 ? 9.444 -14.699 -32.560 1.00 89.81 309 SER A O 1
ATOM 2496 N N . GLY A 1 310 ? 10.118 -12.817 -31.531 1.00 86.94 310 GLY A N 1
ATOM 2497 C CA . GLY A 1 310 ? 9.203 -11.913 -32.223 1.00 86.94 310 GLY A CA 1
ATOM 2498 C C . GLY A 1 310 ? 9.863 -10.578 -32.538 1.00 86.94 310 GLY A C 1
ATOM 2499 O O . GLY A 1 310 ? 10.888 -10.218 -31.955 1.00 86.94 310 GLY A O 1
ATOM 2500 N N . ASN A 1 311 ? 9.269 -9.816 -33.450 1.00 83.62 311 ASN A N 1
ATOM 2501 C CA . ASN A 1 311 ? 9.641 -8.415 -33.605 1.00 83.62 311 ASN A CA 1
ATOM 2502 C C . ASN A 1 311 ? 8.987 -7.589 -32.494 1.00 83.62 311 ASN A C 1
ATOM 2504 O O . ASN A 1 311 ? 7.880 -7.903 -32.061 1.00 83.62 311 ASN A O 1
ATOM 2508 N N . SER A 1 312 ? 9.650 -6.518 -32.058 1.00 87.12 312 SER A N 1
ATOM 2509 C CA . SER A 1 312 ? 9.100 -5.581 -31.074 1.00 87.12 312 SER A CA 1
ATOM 2510 C C . SER A 1 312 ? 8.901 -4.192 -31.676 1.00 87.12 312 SER A C 1
ATOM 2512 O O . SER A 1 312 ? 9.391 -3.906 -32.759 1.00 87.12 312 SER A O 1
ATOM 2514 N N . THR A 1 313 ? 8.243 -3.289 -30.952 1.00 89.75 313 THR A N 1
ATOM 2515 C CA . THR A 1 313 ? 8.185 -1.868 -31.332 1.00 89.75 313 THR A CA 1
ATOM 2516 C C . THR A 1 313 ? 9.430 -1.085 -30.880 1.00 89.75 313 THR A C 1
ATOM 2518 O O . THR A 1 313 ? 9.503 0.128 -31.058 1.00 89.75 313 THR A O 1
ATOM 2521 N N . VAL A 1 314 ? 10.439 -1.732 -30.281 1.00 89.06 314 VAL A N 1
ATOM 2522 C CA . VAL A 1 314 ? 11.627 -1.033 -29.771 1.00 89.06 314 VAL A CA 1
ATOM 2523 C C . VAL A 1 314 ? 12.522 -0.596 -30.929 1.00 89.06 314 VAL A C 1
ATOM 2525 O O . VAL A 1 314 ? 13.176 -1.419 -31.570 1.00 89.06 314 VAL A O 1
ATOM 2528 N N . THR A 1 315 ? 12.581 0.712 -31.167 1.00 90.12 315 THR A N 1
ATOM 2529 C CA . THR A 1 315 ? 13.414 1.331 -32.200 1.00 90.12 315 THR A CA 1
ATOM 2530 C C . THR A 1 315 ? 14.637 1.987 -31.585 1.00 90.12 315 THR A C 1
ATOM 2532 O O . THR A 1 315 ? 14.487 2.781 -30.662 1.00 90.12 315 THR A O 1
ATOM 2535 N N . TYR A 1 316 ? 15.822 1.754 -32.147 1.00 90.94 316 TYR A N 1
ATOM 2536 C CA . TYR A 1 316 ? 17.015 2.554 -31.871 1.00 90.94 316 TYR A CA 1
ATOM 2537 C C . TYR A 1 316 ? 17.275 3.555 -32.991 1.00 90.94 316 TYR A C 1
ATOM 2539 O O . TYR A 1 316 ? 17.151 3.239 -34.181 1.00 90.94 316 TYR A O 1
ATOM 2547 N N . PHE A 1 317 ? 17.709 4.752 -32.609 1.00 92.25 317 PHE A N 1
ATOM 2548 C CA . PHE A 1 317 ? 18.115 5.801 -33.534 1.00 92.25 317 PHE A CA 1
ATOM 2549 C C . PHE A 1 317 ? 19.191 6.700 -32.919 1.00 92.25 317 PHE A C 1
ATOM 2551 O O . PHE A 1 317 ? 19.314 6.820 -31.699 1.00 92.25 317 PHE A O 1
ATOM 2558 N N . ILE A 1 318 ? 19.958 7.364 -33.785 1.00 93.94 318 ILE A N 1
ATOM 2559 C CA . ILE A 1 318 ? 20.840 8.462 -33.381 1.00 93.94 318 ILE A CA 1
ATOM 2560 C C . ILE A 1 318 ? 20.105 9.769 -33.655 1.00 93.94 318 ILE A C 1
ATOM 2562 O O . ILE A 1 318 ? 19.832 10.107 -34.812 1.00 93.94 318 ILE A O 1
ATOM 2566 N N . SER A 1 319 ? 19.794 10.491 -32.584 1.00 93.69 319 SER A N 1
ATOM 2567 C CA . SER A 1 319 ? 19.203 11.819 -32.651 1.00 93.69 319 SER A CA 1
ATOM 2568 C C . SER A 1 319 ? 20.237 12.847 -33.097 1.00 93.69 319 SER A C 1
ATOM 2570 O O . SER A 1 319 ? 21.398 12.783 -32.687 1.00 93.69 319 SER A O 1
ATOM 2572 N N . MET A 1 320 ? 19.824 13.786 -33.950 1.00 94.81 320 MET A N 1
ATOM 2573 C CA . MET A 1 320 ? 20.657 14.895 -34.403 1.00 94.81 320 MET A CA 1
ATOM 2574 C C . MET A 1 320 ? 19.904 16.204 -34.202 1.00 94.81 320 MET A C 1
ATOM 2576 O O . MET A 1 320 ? 18.867 16.435 -34.825 1.00 94.81 320 MET A O 1
ATOM 2580 N N . ASN A 1 321 ? 20.436 17.086 -33.361 1.00 94.44 321 ASN A N 1
ATOM 2581 C CA . ASN A 1 321 ? 19.786 18.359 -33.081 1.00 94.44 321 ASN A CA 1
ATOM 2582 C C . ASN A 1 321 ? 19.795 19.268 -34.326 1.00 94.44 321 ASN A C 1
ATOM 2584 O O . ASN A 1 321 ? 20.839 19.587 -34.902 1.00 94.44 321 ASN A O 1
ATOM 2588 N N . ASN A 1 322 ? 18.601 19.670 -34.758 1.00 94.38 322 ASN A N 1
ATOM 2589 C CA . ASN A 1 322 ? 18.347 20.382 -36.005 1.00 94.38 322 ASN A CA 1
ATOM 2590 C C . ASN A 1 322 ? 18.728 21.869 -35.937 1.00 94.38 322 ASN A C 1
ATOM 2592 O O . ASN A 1 322 ? 18.974 22.458 -36.995 1.00 94.38 322 ASN A O 1
ATOM 2596 N N . ASN A 1 323 ? 18.822 22.452 -34.736 1.00 92.12 323 ASN A N 1
ATOM 2597 C CA . ASN A 1 323 ? 19.267 23.831 -34.520 1.00 92.12 323 ASN A CA 1
ATOM 2598 C C . ASN A 1 323 ? 20.783 23.964 -34.700 1.00 92.12 323 ASN A C 1
ATOM 2600 O O . ASN A 1 323 ? 21.259 24.945 -35.276 1.00 92.12 323 ASN A O 1
ATOM 2604 N N . VAL A 1 324 ? 21.542 22.970 -34.229 1.00 91.12 324 VAL A N 1
ATOM 2605 C CA . VAL A 1 324 ? 23.014 23.022 -34.186 1.00 91.12 324 VAL A CA 1
ATOM 2606 C C . VAL A 1 324 ? 23.682 22.245 -35.325 1.00 91.12 324 VAL A C 1
ATOM 2608 O O . VAL A 1 324 ? 24.754 22.638 -35.790 1.00 91.12 324 VAL A O 1
ATOM 2611 N N . ILE A 1 325 ? 23.047 21.185 -35.843 1.00 91.44 325 ILE A N 1
ATOM 2612 C CA . ILE A 1 325 ? 23.563 20.377 -36.958 1.00 91.44 325 ILE A CA 1
ATOM 2613 C C . ILE A 1 325 ? 22.751 20.650 -38.223 1.00 91.44 325 ILE A C 1
ATOM 2615 O O . ILE A 1 325 ? 21.591 20.255 -38.357 1.00 91.44 325 ILE A O 1
ATOM 2619 N N . ASN A 1 326 ? 23.397 21.285 -39.203 1.00 89.75 326 ASN A N 1
ATOM 2620 C CA . ASN A 1 326 ? 22.782 21.607 -40.489 1.00 89.75 326 ASN A CA 1
ATOM 2621 C C . ASN A 1 326 ? 22.284 20.351 -41.237 1.00 89.75 326 ASN A C 1
ATOM 2623 O O . ASN A 1 326 ? 22.957 19.319 -41.237 1.00 89.75 326 ASN A O 1
ATOM 2627 N N . LYS A 1 327 ? 21.157 20.481 -41.958 1.00 93.12 327 LYS A N 1
ATOM 2628 C CA . LYS A 1 327 ? 20.533 19.428 -42.784 1.00 93.12 327 LYS A CA 1
ATOM 2629 C C . LYS A 1 327 ? 21.544 18.632 -43.618 1.00 93.12 327 LYS A C 1
ATOM 2631 O O . LYS A 1 327 ? 21.527 17.407 -43.577 1.00 93.12 327 LYS A O 1
ATOM 2636 N N . THR A 1 328 ? 22.464 19.291 -44.324 1.00 92.56 328 THR A N 1
ATOM 2637 C CA . THR A 1 328 ? 23.441 18.586 -45.169 1.00 92.56 328 THR A CA 1
ATOM 2638 C C . THR A 1 328 ? 24.423 17.743 -44.349 1.00 92.56 328 THR A C 1
ATOM 2640 O O . THR A 1 328 ? 24.782 16.642 -44.762 1.00 92.56 328 THR A O 1
ATOM 2643 N N . ILE A 1 329 ? 24.835 18.222 -43.170 1.00 92.06 329 ILE A N 1
ATOM 2644 C CA . ILE A 1 329 ? 25.706 17.458 -42.265 1.00 92.06 329 ILE A CA 1
ATOM 2645 C C . ILE A 1 329 ? 24.952 16.240 -41.725 1.00 92.06 329 ILE A C 1
ATOM 2647 O O . ILE A 1 329 ? 25.514 15.151 -41.731 1.00 92.06 329 ILE A O 1
ATOM 2651 N N . ARG A 1 330 ? 23.674 16.378 -41.347 1.00 94.81 330 ARG A N 1
ATOM 2652 C CA . ARG A 1 330 ? 22.842 15.241 -40.906 1.00 94.81 330 ARG A CA 1
ATOM 2653 C C . ARG A 1 330 ? 22.694 14.162 -41.981 1.00 94.81 330 ARG A C 1
ATOM 2655 O O . ARG A 1 330 ? 22.852 12.972 -41.705 1.00 94.81 330 ARG A O 1
ATOM 2662 N N . GLN A 1 331 ? 22.470 14.577 -43.229 1.00 95.06 331 GLN A N 1
ATOM 2663 C CA . GLN A 1 331 ? 22.444 13.664 -44.373 1.00 95.06 331 GLN A CA 1
ATOM 2664 C C . GLN A 1 331 ? 23.802 12.962 -44.545 1.00 95.06 331 GLN A C 1
ATOM 2666 O O . GLN A 1 331 ? 23.851 11.742 -44.675 1.00 95.06 331 GLN A O 1
ATOM 2671 N N . ALA A 1 332 ? 24.917 13.699 -44.492 1.00 94.62 332 ALA A N 1
ATOM 2672 C CA . ALA A 1 332 ? 26.256 13.115 -44.592 1.00 94.62 332 ALA A CA 1
ATOM 2673 C C . ALA A 1 332 ? 26.569 12.135 -43.444 1.00 94.62 332 ALA A C 1
ATOM 2675 O O . ALA A 1 332 ? 27.120 11.067 -43.704 1.00 94.62 332 ALA A O 1
ATOM 2676 N N . ILE A 1 333 ? 26.175 12.457 -42.205 1.00 95.06 333 ILE A N 1
ATOM 2677 C CA . ILE A 1 333 ? 26.284 11.568 -41.036 1.00 95.06 333 ILE A CA 1
ATOM 2678 C C . ILE A 1 333 ? 25.525 10.261 -41.292 1.00 95.06 333 ILE A C 1
ATOM 2680 O O . ILE A 1 333 ? 26.084 9.182 -41.096 1.00 95.06 333 ILE A O 1
ATOM 2684 N N . SER A 1 334 ? 24.297 10.349 -41.808 1.00 95.94 334 SER A N 1
ATOM 2685 C CA . SER A 1 334 ? 23.463 9.178 -42.105 1.00 95.94 334 SER A CA 1
ATOM 2686 C C . SER A 1 334 ? 24.097 8.258 -43.161 1.00 95.94 334 SER A C 1
ATOM 2688 O O . SER A 1 334 ? 24.116 7.046 -42.990 1.00 95.94 334 SER A O 1
ATOM 2690 N N . TYR A 1 335 ? 24.712 8.806 -44.218 1.00 96.94 335 TYR A N 1
ATOM 2691 C CA . TYR A 1 335 ? 25.461 7.999 -45.199 1.00 96.94 335 TYR A CA 1
ATOM 2692 C C . TYR A 1 335 ? 26.831 7.519 -44.693 1.00 96.94 335 TYR A C 1
ATOM 2694 O O . TYR A 1 335 ? 27.447 6.661 -45.321 1.00 96.94 335 TYR A O 1
ATOM 2702 N N . ALA A 1 336 ? 27.357 8.054 -43.593 1.00 95.81 336 ALA A N 1
ATOM 2703 C CA . ALA A 1 336 ? 28.653 7.636 -43.066 1.00 95.81 336 ALA A CA 1
ATOM 2704 C C . ALA A 1 336 ? 28.560 6.487 -42.057 1.00 95.81 336 ALA A C 1
ATOM 2706 O O . ALA A 1 336 ? 29.546 5.771 -41.881 1.00 95.81 336 ALA A O 1
ATOM 2707 N N . PHE A 1 337 ? 27.409 6.298 -41.412 1.00 96.81 337 PHE A N 1
ATOM 2708 C CA . PHE A 1 337 ? 27.245 5.344 -40.320 1.00 96.81 337 PHE A CA 1
ATOM 2709 C C . PHE A 1 337 ? 27.076 3.892 -40.797 1.00 96.81 337 PHE A C 1
ATOM 2711 O O . PHE A 1 337 ? 26.341 3.593 -41.739 1.00 96.81 337 PHE A O 1
ATOM 2718 N N . ASN A 1 338 ? 27.759 2.962 -40.129 1.00 96.25 338 ASN A N 1
ATOM 2719 C CA . ASN A 1 338 ? 27.719 1.536 -40.432 1.00 96.25 338 ASN A CA 1
ATOM 2720 C C . ASN A 1 338 ? 26.577 0.829 -39.685 1.00 96.25 338 ASN A C 1
ATOM 2722 O O . ASN A 1 338 ? 26.779 0.206 -38.641 1.00 96.25 338 ASN A O 1
ATOM 2726 N N . TYR A 1 339 ? 25.378 0.893 -40.260 1.00 94.56 339 TYR A N 1
ATOM 2727 C CA . TYR A 1 339 ? 24.176 0.297 -39.675 1.00 94.56 339 TYR A CA 1
ATOM 2728 C C . TYR A 1 339 ? 24.264 -1.223 -39.476 1.00 94.56 339 TYR A C 1
ATOM 2730 O O . TYR A 1 339 ? 23.797 -1.724 -38.459 1.00 94.56 339 TYR A O 1
ATOM 2738 N N . SER A 1 340 ? 24.892 -1.965 -40.396 1.00 92.44 340 SER A N 1
ATOM 2739 C CA . SER A 1 340 ? 25.027 -3.425 -40.264 1.00 92.44 340 SER A CA 1
ATOM 2740 C C . SER A 1 340 ? 25.899 -3.826 -39.075 1.00 92.44 340 SER A C 1
ATOM 2742 O O . SER A 1 340 ? 25.567 -4.780 -38.379 1.00 92.44 340 SER A O 1
ATOM 2744 N N . TYR A 1 341 ? 26.992 -3.096 -38.825 1.00 93.06 341 TYR A N 1
ATOM 2745 C CA . TYR A 1 341 ? 27.841 -3.336 -37.655 1.00 93.06 341 TYR A CA 1
ATOM 2746 C C . TYR A 1 341 ? 27.128 -2.943 -36.359 1.00 93.06 341 TYR A C 1
ATOM 2748 O O . TYR A 1 341 ? 27.207 -3.663 -35.372 1.00 93.06 341 TYR A O 1
ATOM 2756 N N . PHE A 1 342 ? 26.390 -1.828 -36.360 1.00 91.81 342 PHE A N 1
ATOM 2757 C CA . PHE A 1 342 ? 25.583 -1.438 -35.203 1.00 91.81 342 PHE A CA 1
ATOM 2758 C C . PHE A 1 342 ? 24.577 -2.535 -34.819 1.00 91.81 342 PHE A C 1
ATOM 2760 O O . PHE A 1 342 ? 24.567 -2.982 -33.676 1.00 91.81 342 PHE A O 1
ATOM 2767 N N . ILE A 1 343 ? 23.798 -3.026 -35.788 1.00 89.62 343 ILE A N 1
ATOM 2768 C CA . ILE A 1 343 ? 22.792 -4.075 -35.565 1.00 89.62 343 ILE A CA 1
ATOM 2769 C C . ILE A 1 343 ? 23.442 -5.350 -35.018 1.00 89.62 343 ILE A C 1
ATOM 2771 O O . ILE A 1 343 ? 23.036 -5.864 -33.979 1.00 89.62 343 ILE A O 1
ATOM 2775 N N . LYS A 1 344 ? 24.481 -5.840 -35.699 1.00 85.31 344 LYS A N 1
ATOM 2776 C CA . LYS A 1 344 ? 25.069 -7.142 -35.392 1.00 85.31 344 LYS A CA 1
ATOM 2777 C C . LYS A 1 344 ? 25.937 -7.133 -34.131 1.00 85.31 344 LYS A C 1
ATOM 2779 O O . LYS A 1 344 ? 25.837 -8.049 -33.324 1.00 85.31 344 LYS A O 1
ATOM 2784 N N . ASP A 1 345 ? 26.815 -6.142 -33.996 1.00 84.75 345 ASP A N 1
ATOM 2785 C CA . ASP A 1 345 ? 27.920 -6.166 -33.030 1.00 84.75 345 ASP A CA 1
ATOM 2786 C C . ASP A 1 345 ? 27.701 -5.224 -31.827 1.00 84.75 345 ASP A C 1
ATOM 2788 O O . ASP A 1 345 ? 28.306 -5.429 -30.772 1.00 84.75 345 ASP A O 1
ATOM 2792 N N . ILE A 1 346 ? 26.866 -4.180 -31.954 1.00 85.31 346 ILE A N 1
ATOM 2793 C CA . ILE A 1 346 ? 26.577 -3.241 -30.848 1.00 85.31 346 ILE A CA 1
ATOM 2794 C C . ILE A 1 346 ? 25.287 -3.613 -30.129 1.00 85.31 346 ILE A C 1
ATOM 2796 O O . ILE A 1 346 ? 25.291 -3.700 -28.904 1.00 85.31 346 ILE A O 1
ATOM 2800 N N . CYS A 1 347 ? 24.210 -3.862 -30.874 1.00 79.50 347 CYS A N 1
ATOM 2801 C CA . CYS A 1 347 ? 22.961 -4.360 -30.303 1.00 79.50 347 CYS A CA 1
ATOM 2802 C C . CYS A 1 347 ? 23.021 -5.855 -29.952 1.00 79.50 347 CYS A C 1
ATOM 2804 O O . CYS A 1 347 ? 22.038 -6.357 -29.428 1.00 79.50 347 CYS A O 1
ATOM 2806 N N . HIS A 1 348 ? 24.132 -6.549 -30.264 1.00 70.69 348 HIS A N 1
ATOM 2807 C CA . HIS A 1 348 ? 24.316 -8.008 -30.125 1.00 70.69 348 HIS A CA 1
ATOM 2808 C C . HIS A 1 348 ? 23.197 -8.836 -30.759 1.00 70.69 348 HIS A C 1
ATOM 2810 O O . HIS A 1 348 ? 22.963 -9.982 -30.393 1.00 70.69 348 HIS A O 1
ATOM 2816 N N . ASN A 1 349 ? 22.523 -8.265 -31.758 1.00 68.31 349 ASN A N 1
ATOM 2817 C CA . ASN A 1 349 ? 21.261 -8.784 -32.240 1.00 68.31 349 ASN A CA 1
ATOM 2818 C C . ASN A 1 349 ? 21.384 -9.196 -33.705 1.00 68.31 349 ASN A C 1
ATOM 2820 O O . ASN A 1 349 ? 21.158 -8.409 -34.625 1.00 68.31 349 ASN A O 1
ATOM 2824 N N . SER A 1 350 ? 21.775 -10.453 -33.927 1.00 62.69 350 SER A N 1
ATOM 2825 C CA . SER A 1 350 ? 21.921 -11.002 -35.282 1.00 62.69 350 SER A CA 1
ATOM 2826 C C . SER A 1 350 ? 20.597 -11.102 -36.057 1.00 62.69 350 SER A C 1
ATOM 2828 O O . SER A 1 350 ? 20.624 -11.241 -37.280 1.00 62.69 350 SER A O 1
ATOM 2830 N N . GLU A 1 351 ? 19.470 -10.967 -35.352 1.00 72.75 351 GLU A N 1
ATOM 2831 C CA . GLU A 1 351 ? 18.101 -10.985 -35.874 1.00 72.75 351 GLU A CA 1
ATOM 2832 C C . GLU A 1 351 ? 17.479 -9.576 -35.983 1.00 72.75 351 GLU A C 1
ATOM 2834 O O . GLU A 1 351 ? 16.399 -9.420 -36.550 1.00 72.75 351 GLU A O 1
ATOM 2839 N N . GLY A 1 352 ? 18.162 -8.531 -35.496 1.00 83.00 352 GLY A N 1
ATOM 2840 C CA . GLY A 1 352 ? 17.704 -7.145 -35.587 1.00 83.00 352 GLY A CA 1
ATOM 2841 C C . GLY A 1 352 ? 17.521 -6.677 -37.031 1.00 83.00 352 GLY A C 1
ATOM 2842 O O . GLY A 1 352 ? 18.341 -6.958 -37.910 1.00 83.00 352 GLY A O 1
ATOM 2843 N N . THR A 1 353 ? 16.461 -5.910 -37.286 1.00 88.50 353 THR A N 1
ATOM 2844 C CA . THR A 1 353 ? 16.137 -5.427 -38.633 1.00 88.50 353 THR A CA 1
ATOM 2845 C C . THR A 1 353 ? 16.457 -3.946 -38.783 1.00 88.50 353 THR A C 1
ATOM 2847 O O . THR A 1 353 ? 16.410 -3.149 -37.845 1.00 88.50 353 THR A O 1
ATOM 2850 N N . ARG A 1 354 ? 16.841 -3.555 -39.999 1.00 92.12 354 ARG A N 1
ATOM 2851 C CA . ARG A 1 354 ? 17.108 -2.159 -40.349 1.00 92.12 354 ARG A CA 1
ATOM 2852 C C . ARG A 1 354 ? 15.808 -1.359 -40.247 1.00 92.12 354 ARG A C 1
ATOM 2854 O O . ARG A 1 354 ? 14.884 -1.624 -41.007 1.00 92.12 354 ARG A O 1
ATOM 2861 N N . LEU A 1 355 ? 15.784 -0.331 -39.401 1.00 92.06 355 LEU A N 1
ATOM 2862 C CA . LEU A 1 355 ? 14.645 0.581 -39.317 1.00 92.06 355 LEU A CA 1
ATOM 2863 C C . LEU A 1 355 ? 14.589 1.448 -40.584 1.00 92.06 355 LEU A C 1
ATOM 2865 O O . LEU A 1 355 ? 15.542 2.177 -40.876 1.00 92.06 355 LEU A O 1
ATOM 2869 N N . ARG A 1 356 ? 13.502 1.322 -41.355 1.00 92.31 356 ARG A N 1
ATOM 2870 C CA . ARG A 1 356 ? 13.345 1.986 -42.664 1.00 92.31 356 ARG A CA 1
ATOM 2871 C C . ARG A 1 356 ? 12.528 3.279 -42.622 1.00 92.31 356 ARG A C 1
ATOM 2873 O O . ARG A 1 356 ? 12.596 4.067 -43.559 1.00 92.31 356 ARG A O 1
ATOM 2880 N N . SER A 1 357 ? 11.789 3.482 -41.541 1.00 92.56 357 SER A N 1
ATOM 2881 C CA . SER A 1 357 ? 10.925 4.629 -41.267 1.00 92.56 357 SER A CA 1
ATOM 2882 C C . SER A 1 357 ? 10.991 4.956 -39.773 1.00 92.56 357 SER A C 1
ATOM 2884 O O . SER A 1 357 ? 11.292 4.050 -38.999 1.00 92.56 357 SER A O 1
ATOM 2886 N N . PRO A 1 358 ? 10.721 6.200 -39.327 1.00 91.50 358 PRO A N 1
ATOM 2887 C CA . PRO A 1 358 ? 10.532 6.486 -37.906 1.00 91.50 358 PRO A CA 1
ATOM 2888 C C . PRO A 1 358 ? 9.519 5.555 -37.227 1.00 91.50 358 PRO A C 1
ATOM 2890 O O . PRO A 1 358 ? 9.674 5.253 -36.049 1.00 91.50 358 PRO A O 1
ATOM 2893 N N . VAL A 1 359 ? 8.509 5.092 -37.969 1.00 94.38 359 VAL A N 1
ATOM 2894 C CA . VAL A 1 359 ? 7.473 4.176 -37.482 1.00 94.38 359 VAL A CA 1
ATOM 2895 C C . VAL A 1 359 ? 7.877 2.730 -37.830 1.00 94.38 359 VAL A C 1
ATOM 2897 O O . VAL A 1 359 ? 8.006 2.422 -39.020 1.00 94.38 359 VAL A O 1
ATOM 2900 N N . PRO A 1 360 ? 8.079 1.827 -36.850 1.00 92.50 360 PRO A N 1
ATOM 2901 C CA . PRO A 1 360 ? 8.417 0.424 -37.123 1.00 92.50 360 PRO A CA 1
ATOM 2902 C C . PRO A 1 360 ? 7.251 -0.323 -37.798 1.00 92.50 360 PRO A C 1
ATOM 2904 O O . PRO A 1 360 ? 6.105 0.107 -37.683 1.00 92.50 360 PRO A O 1
ATOM 2907 N N . GLU A 1 361 ? 7.533 -1.419 -38.516 1.00 91.06 361 GLU A N 1
ATOM 2908 C CA . GLU A 1 361 ? 6.541 -2.153 -39.338 1.00 91.06 361 GLU A CA 1
ATOM 2909 C C . GLU A 1 361 ? 5.373 -2.713 -38.511 1.00 91.06 361 GLU A C 1
ATOM 2911 O O . GLU A 1 361 ? 4.280 -2.929 -39.026 1.00 91.06 361 GLU A O 1
ATOM 2916 N N . GLU A 1 362 ? 5.598 -2.909 -37.216 1.00 88.94 362 GLU A N 1
ATOM 2917 C CA . GLU A 1 362 ? 4.640 -3.440 -36.256 1.00 88.94 362 GLU A CA 1
ATOM 2918 C C . GLU A 1 362 ? 3.583 -2.421 -35.787 1.00 88.94 362 GLU A C 1
ATOM 2920 O O . GLU A 1 362 ? 2.702 -2.766 -34.998 1.00 88.94 362 GLU A O 1
ATOM 2925 N N . ILE A 1 363 ? 3.667 -1.165 -36.237 1.00 92.19 363 ILE A N 1
ATOM 2926 C CA . ILE A 1 363 ? 2.744 -0.084 -35.870 1.00 92.19 363 ILE A CA 1
ATOM 2927 C C . ILE A 1 363 ? 1.824 0.255 -37.040 1.00 92.19 363 ILE A C 1
ATOM 2929 O O . ILE A 1 363 ? 2.234 0.254 -38.203 1.00 92.19 363 ILE A O 1
ATOM 2933 N N . LEU A 1 364 ? 0.568 0.589 -36.727 1.00 91.31 364 LEU A N 1
ATOM 2934 C CA . LEU A 1 364 ? -0.406 1.038 -37.722 1.00 91.31 364 LEU A CA 1
ATOM 2935 C C . LEU A 1 364 ? 0.144 2.164 -38.605 1.00 91.31 364 LEU A C 1
ATOM 2937 O O . LEU A 1 364 ? 0.824 3.078 -38.141 1.00 91.31 364 LEU A O 1
ATOM 2941 N N . TYR A 1 365 ? -0.210 2.105 -39.889 1.00 93.38 365 TYR A N 1
ATOM 2942 C CA . TYR A 1 365 ? 0.191 3.078 -40.910 1.00 93.38 365 TYR A CA 1
ATOM 2943 C C . TYR A 1 365 ? 1.709 3.170 -41.142 1.00 93.38 365 TYR A C 1
ATOM 2945 O O . TYR A 1 365 ? 2.175 4.135 -41.745 1.00 93.38 365 TYR A O 1
ATOM 2953 N N . SER A 1 366 ? 2.496 2.190 -40.687 1.00 93.75 366 SER A N 1
ATOM 2954 C CA . SER A 1 366 ? 3.914 2.116 -41.034 1.00 93.75 366 SER A CA 1
ATOM 2955 C C . SER A 1 366 ? 4.113 1.915 -42.534 1.00 93.75 366 SER A C 1
ATOM 2957 O O . SER A 1 366 ? 3.419 1.126 -43.180 1.00 93.75 366 SER A O 1
ATOM 2959 N N . ASN A 1 367 ? 5.117 2.594 -43.080 1.00 94.25 367 ASN A N 1
ATOM 2960 C CA . ASN A 1 367 ? 5.548 2.417 -44.454 1.00 94.25 367 ASN A CA 1
ATOM 2961 C C . ASN A 1 367 ? 7.073 2.352 -44.526 1.00 94.25 367 ASN A C 1
ATOM 2963 O O . ASN A 1 367 ? 7.775 3.320 -44.263 1.00 94.25 367 ASN A O 1
ATOM 2967 N N . GLY A 1 368 ? 7.608 1.190 -44.899 1.00 89.94 368 GLY A N 1
ATOM 2968 C CA . GLY A 1 368 ? 9.049 0.968 -45.045 1.00 89.94 368 GLY A CA 1
ATOM 2969 C C . GLY A 1 368 ? 9.579 1.124 -46.474 1.00 89.94 368 GLY A C 1
ATOM 2970 O O . GLY A 1 368 ? 10.748 0.820 -46.723 1.00 89.94 368 GLY A O 1
ATOM 2971 N N . SER A 1 369 ? 8.755 1.535 -47.444 1.00 93.62 369 SER A N 1
ATOM 2972 C CA . SER A 1 369 ? 9.103 1.478 -48.878 1.00 93.62 369 SER A CA 1
ATOM 2973 C C . SER A 1 369 ? 10.059 2.578 -49.367 1.00 93.62 369 SER A C 1
ATOM 2975 O O . SER A 1 369 ? 10.428 2.590 -50.542 1.00 93.62 369 SER A O 1
ATOM 2977 N N . PHE A 1 370 ? 10.501 3.455 -48.465 1.00 93.31 370 PHE A N 1
ATOM 2978 C CA . PHE A 1 370 ? 11.339 4.618 -48.756 1.00 93.31 370 PHE A CA 1
ATOM 2979 C C . PHE A 1 370 ? 12.796 4.275 -49.087 1.00 93.31 370 PHE A C 1
ATOM 2981 O O . PHE A 1 370 ? 13.328 3.215 -48.713 1.00 93.31 370 PHE A O 1
ATOM 2988 N N . GLU A 1 371 ? 13.461 5.207 -49.773 1.00 89.81 371 GLU A N 1
ATOM 2989 C CA . GLU A 1 371 ? 14.904 5.171 -49.991 1.00 89.81 371 GLU A CA 1
ATOM 2990 C C . GLU A 1 371 ? 15.638 5.601 -48.712 1.00 89.81 371 GLU A C 1
ATOM 2992 O O . GLU A 1 371 ? 15.561 6.745 -48.270 1.00 89.81 371 GLU A O 1
ATOM 2997 N N . ILE A 1 372 ? 16.373 4.670 -48.102 1.00 93.19 372 ILE A N 1
ATOM 2998 C CA . ILE A 1 372 ? 17.088 4.904 -46.843 1.00 93.19 372 ILE A CA 1
ATOM 2999 C C . ILE A 1 372 ? 18.580 5.117 -47.081 1.00 93.19 372 ILE A C 1
ATOM 3001 O O . ILE A 1 372 ? 19.161 4.578 -48.025 1.00 93.19 372 ILE A O 1
ATOM 3005 N N . ALA A 1 373 ? 19.238 5.841 -46.175 1.00 93.19 373 ALA A N 1
ATOM 3006 C CA . ALA A 1 373 ? 20.691 5.923 -46.191 1.00 93.19 373 ALA A CA 1
ATOM 3007 C C . ALA A 1 373 ? 21.326 4.568 -45.838 1.00 93.19 373 ALA A C 1
ATOM 3009 O O . ALA A 1 373 ? 21.077 3.987 -44.775 1.00 93.19 373 ALA A O 1
ATOM 3010 N N . GLU A 1 374 ? 22.186 4.106 -46.741 1.00 93.50 374 GLU A N 1
ATOM 3011 C CA . GLU A 1 374 ? 23.138 3.022 -46.526 1.00 93.50 374 GLU A CA 1
ATOM 3012 C C . GLU A 1 374 ? 24.552 3.597 -46.441 1.00 93.50 374 GLU A C 1
ATOM 3014 O O . GLU A 1 374 ? 24.840 4.651 -47.013 1.00 93.50 374 GLU A O 1
ATOM 3019 N N . MET A 1 375 ? 25.454 2.899 -45.748 1.00 95.44 375 MET A N 1
ATOM 3020 C CA . MET A 1 375 ? 26.825 3.374 -45.576 1.00 95.44 375 MET A CA 1
ATOM 3021 C C . MET A 1 375 ? 27.518 3.570 -46.937 1.00 95.44 375 MET A C 1
ATOM 3023 O O . MET A 1 375 ? 27.898 2.615 -47.615 1.00 95.44 375 MET A O 1
ATOM 3027 N N . ASN A 1 376 ? 27.741 4.825 -47.314 1.00 96.25 376 ASN A N 1
ATOM 3028 C CA . ASN A 1 376 ? 28.409 5.249 -48.532 1.00 96.25 376 ASN A CA 1
ATOM 3029 C C . ASN A 1 376 ? 29.248 6.507 -48.262 1.00 96.25 376 ASN A C 1
ATOM 3031 O O . ASN A 1 376 ? 28.800 7.645 -48.405 1.00 96.25 376 ASN A O 1
ATOM 3035 N N . ILE A 1 377 ? 30.516 6.285 -47.908 1.00 95.56 377 ILE A N 1
ATOM 3036 C CA . ILE A 1 377 ? 31.477 7.353 -47.591 1.00 95.56 377 ILE A CA 1
ATOM 3037 C C . ILE A 1 377 ? 31.673 8.324 -48.760 1.00 95.56 377 ILE A C 1
ATOM 3039 O O . ILE A 1 377 ? 31.850 9.521 -48.542 1.00 95.56 377 ILE A O 1
ATOM 3043 N N . THR A 1 378 ? 31.631 7.835 -50.001 1.00 94.31 378 THR A N 1
ATOM 3044 C CA . THR A 1 378 ? 31.759 8.686 -51.189 1.00 94.31 378 THR A CA 1
ATOM 3045 C C . THR A 1 378 ? 30.584 9.656 -51.290 1.00 94.31 378 THR A C 1
ATOM 3047 O O . THR A 1 378 ? 30.804 10.848 -51.488 1.00 94.31 378 THR A O 1
ATOM 3050 N N . GLU A 1 379 ? 29.353 9.178 -51.098 1.00 94.50 379 GLU A N 1
ATOM 3051 C CA . GLU A 1 379 ? 28.162 10.033 -51.129 1.00 94.50 379 GLU A CA 1
ATOM 3052 C C . GLU A 1 379 ? 28.134 11.019 -49.952 1.00 94.50 379 GLU A C 1
ATOM 3054 O O . GLU A 1 379 ? 27.865 12.204 -50.148 1.00 94.50 379 GLU A O 1
ATOM 3059 N N . ALA A 1 380 ? 28.511 10.575 -48.749 1.00 94.94 380 ALA A N 1
ATOM 3060 C CA . ALA A 1 380 ? 28.633 11.449 -47.583 1.00 94.94 380 ALA A CA 1
ATOM 3061 C C . ALA A 1 380 ? 29.613 12.614 -47.833 1.00 94.94 380 ALA A C 1
ATOM 3063 O O . ALA A 1 380 ? 29.270 13.776 -47.616 1.00 94.94 380 ALA A O 1
ATOM 3064 N N . ARG A 1 381 ? 30.809 12.327 -48.370 1.00 94.25 381 ARG A N 1
ATOM 3065 C CA . ARG A 1 381 ? 31.804 13.353 -48.737 1.00 94.25 381 ARG A CA 1
ATOM 3066 C C . ARG A 1 381 ? 31.306 14.289 -49.830 1.00 94.25 381 ARG A C 1
ATOM 3068 O O . ARG A 1 381 ? 31.513 15.496 -49.741 1.00 94.25 381 ARG A O 1
ATOM 3075 N N . LYS A 1 382 ? 30.642 13.746 -50.853 1.00 93.75 382 LYS A N 1
ATOM 3076 C CA . LYS A 1 382 ? 30.069 14.537 -51.946 1.00 93.75 382 LYS A CA 1
ATOM 3077 C C . LYS A 1 382 ? 29.072 15.570 -51.423 1.00 93.75 382 LYS A C 1
ATOM 3079 O O . LYS A 1 382 ? 29.171 16.730 -51.798 1.00 93.75 382 LYS A O 1
ATOM 3084 N N . ARG A 1 383 ? 28.182 15.181 -50.505 1.00 92.81 383 ARG A N 1
ATOM 3085 C CA . ARG A 1 383 ? 27.217 16.099 -49.874 1.00 92.81 383 ARG A CA 1
ATOM 3086 C C . ARG A 1 383 ? 27.904 17.245 -49.131 1.00 92.81 383 ARG A C 1
ATOM 3088 O O . ARG A 1 383 ? 27.480 18.391 -49.259 1.00 92.81 383 ARG A O 1
ATOM 3095 N N . LEU A 1 384 ? 28.985 16.960 -48.401 1.00 91.88 384 LEU A N 1
ATOM 3096 C CA . LEU A 1 384 ? 29.768 17.992 -47.712 1.00 91.88 384 LEU A CA 1
ATOM 3097 C C . LEU A 1 384 ? 30.453 18.962 -48.692 1.00 91.88 384 LEU A C 1
ATOM 3099 O O . LEU A 1 384 ? 30.442 20.171 -48.460 1.00 91.88 384 LEU A O 1
ATOM 3103 N N . ILE A 1 385 ? 30.999 18.454 -49.802 1.00 91.44 385 ILE A N 1
ATOM 3104 C CA . ILE A 1 385 ? 31.596 19.280 -50.865 1.00 91.44 385 ILE A CA 1
ATOM 3105 C C . ILE A 1 385 ? 30.529 20.145 -51.550 1.00 91.44 385 ILE A C 1
ATOM 3107 O O . ILE A 1 385 ? 30.715 21.354 -51.682 1.00 91.44 385 ILE A O 1
ATOM 3111 N N . ASP A 1 386 ? 29.401 19.552 -51.954 1.00 89.25 386 ASP A N 1
ATOM 3112 C CA . ASP A 1 386 ? 28.309 20.246 -52.652 1.00 89.25 386 ASP A CA 1
ATOM 3113 C C . ASP A 1 386 ? 27.690 21.354 -51.777 1.00 89.25 386 ASP A C 1
ATOM 3115 O O . ASP A 1 386 ? 27.262 22.391 -52.288 1.00 89.25 386 ASP A O 1
ATOM 3119 N N . ALA A 1 387 ? 27.701 21.178 -50.451 1.00 86.00 387 ALA A N 1
ATOM 3120 C CA . ALA A 1 387 ? 27.296 22.195 -49.480 1.00 86.00 387 ALA A CA 1
ATOM 3121 C C . ALA A 1 387 ? 28.369 23.256 -49.177 1.00 86.00 387 ALA A C 1
ATOM 3123 O O . ALA A 1 387 ? 28.111 24.177 -48.402 1.00 86.00 387 ALA A O 1
ATOM 3124 N N . GLY A 1 388 ? 29.564 23.147 -49.764 1.00 86.38 388 GLY A N 1
ATOM 3125 C CA . GLY A 1 388 ? 30.668 24.082 -49.550 1.00 86.38 388 GLY A CA 1
ATOM 3126 C C . GLY A 1 388 ? 31.299 24.001 -48.157 1.00 86.38 388 GLY A C 1
ATOM 3127 O O . GLY A 1 388 ? 31.908 24.974 -47.716 1.00 86.38 388 GLY A O 1
ATOM 3128 N N . ILE A 1 389 ? 31.148 22.870 -47.458 1.00 83.81 389 ILE A N 1
ATOM 3129 C CA . ILE A 1 389 ? 31.709 22.651 -46.114 1.00 83.81 389 ILE A CA 1
ATOM 3130 C C . ILE A 1 389 ? 33.222 22.385 -46.195 1.00 83.81 389 ILE A C 1
ATOM 3132 O O . ILE A 1 389 ? 33.969 22.776 -45.299 1.00 83.81 389 ILE A O 1
ATOM 3136 N N . CYS A 1 390 ? 33.686 21.769 -47.285 1.00 78.69 390 CYS A N 1
ATOM 3137 C CA . CYS A 1 390 ? 35.101 21.544 -47.584 1.00 78.69 390 CYS A CA 1
ATOM 3138 C C . CYS A 1 390 ? 35.356 21.495 -49.100 1.00 78.69 390 CYS A C 1
ATOM 3140 O O . CYS A 1 390 ? 34.433 21.280 -49.884 1.00 78.69 390 CYS A O 1
ATOM 3142 N N . ASP A 1 391 ? 36.619 21.620 -49.507 1.00 83.75 391 ASP A N 1
ATOM 3143 C CA . ASP A 1 391 ? 37.075 21.597 -50.904 1.00 83.75 391 ASP A CA 1
ATOM 3144 C C . ASP A 1 391 ? 38.055 20.446 -51.223 1.00 83.75 391 ASP A C 1
ATOM 3146 O O . ASP A 1 391 ? 38.721 20.468 -52.260 1.00 83.75 391 ASP A O 1
ATOM 3150 N N . TYR A 1 392 ? 38.125 19.423 -50.362 1.00 85.12 392 TYR A N 1
ATOM 3151 C CA . TYR A 1 392 ? 38.957 18.232 -50.571 1.00 85.12 392 TYR A CA 1
ATOM 3152 C C . TYR A 1 392 ? 38.520 17.425 -51.797 1.00 85.12 392 TYR A C 1
ATOM 3154 O O . TYR A 1 392 ? 37.335 17.343 -52.131 1.00 85.12 392 TYR A O 1
ATOM 3162 N N . GLU A 1 393 ? 39.464 16.731 -52.435 1.00 86.25 393 GLU A N 1
ATOM 3163 C CA . GLU A 1 393 ? 39.098 15.732 -53.438 1.00 86.25 393 GLU A CA 1
ATOM 3164 C C . GLU A 1 393 ? 38.320 14.578 -52.771 1.00 86.25 393 GLU A C 1
ATOM 3166 O O . GLU A 1 393 ? 38.692 14.062 -51.715 1.00 86.25 393 GLU A O 1
ATOM 3171 N N . ILE A 1 394 ? 37.237 14.121 -53.407 1.00 88.19 394 ILE A N 1
ATOM 3172 C CA . ILE A 1 394 ? 36.312 13.113 -52.848 1.00 88.19 394 ILE A CA 1
ATOM 3173 C C . ILE A 1 394 ? 37.002 11.800 -52.415 1.00 88.19 394 ILE A C 1
ATOM 3175 O O . ILE A 1 394 ? 36.563 11.138 -51.473 1.00 88.19 394 ILE A O 1
ATOM 3179 N N . ASN A 1 395 ? 38.115 11.444 -53.066 1.00 86.44 395 ASN A N 1
ATOM 3180 C CA . ASN A 1 395 ? 38.878 10.215 -52.824 1.00 86.44 395 ASN A CA 1
ATOM 3181 C C . ASN A 1 395 ? 40.169 10.439 -52.005 1.00 86.44 395 ASN A C 1
ATOM 3183 O O . ASN A 1 395 ? 40.974 9.517 -51.874 1.00 86.44 395 ASN A O 1
ATOM 3187 N N . ALA A 1 396 ? 40.401 11.638 -51.460 1.00 88.94 396 ALA A N 1
ATOM 3188 C CA . ALA A 1 396 ? 41.610 11.964 -50.701 1.00 88.94 396 ALA A CA 1
ATOM 3189 C C . ALA A 1 396 ? 41.512 11.526 -49.226 1.00 88.94 396 ALA A C 1
ATOM 3191 O O . ALA A 1 396 ? 41.478 12.356 -48.323 1.00 88.94 396 ALA A O 1
ATOM 3192 N N . ASP A 1 397 ? 41.468 10.214 -48.963 1.00 86.62 397 ASP A N 1
ATOM 3193 C CA . ASP A 1 397 ? 41.207 9.648 -47.623 1.00 86.62 397 ASP A CA 1
ATOM 3194 C C . ASP A 1 397 ? 42.041 10.265 -46.489 1.00 86.62 397 ASP A C 1
ATOM 3196 O O . ASP A 1 397 ? 41.519 10.540 -45.411 1.00 86.62 397 ASP A O 1
ATOM 3200 N N . VAL A 1 398 ? 43.329 10.518 -46.737 1.00 88.12 398 VAL A N 1
ATOM 3201 C CA . VAL A 1 398 ? 44.246 11.100 -45.744 1.00 88.12 398 VAL A CA 1
ATOM 3202 C C . VAL A 1 398 ? 43.884 12.549 -45.404 1.00 88.12 398 VAL A C 1
ATOM 3204 O O . VAL A 1 398 ? 44.022 12.949 -44.252 1.00 88.12 398 VAL A O 1
ATOM 3207 N N . GLU A 1 399 ? 43.423 13.341 -46.375 1.00 87.56 399 GLU A N 1
ATOM 3208 C CA . GLU A 1 399 ? 43.033 14.740 -46.151 1.00 87.56 399 GLU A CA 1
ATOM 3209 C C . GLU A 1 399 ? 41.775 14.819 -45.292 1.00 87.56 399 GLU A C 1
ATOM 3211 O O . GLU A 1 399 ? 41.758 15.549 -44.301 1.00 87.56 399 GLU A O 1
ATOM 3216 N N . TRP A 1 400 ? 40.780 13.986 -45.607 1.00 90.44 400 TRP A N 1
ATOM 3217 C CA . TRP A 1 400 ? 39.563 13.855 -44.813 1.00 90.44 400 TRP A CA 1
ATOM 3218 C C . TRP A 1 400 ? 39.874 13.449 -43.370 1.00 90.44 400 TRP A C 1
ATOM 3220 O O . TRP A 1 400 ? 39.501 14.162 -42.445 1.00 90.44 400 TRP A O 1
ATOM 3230 N N . VAL A 1 401 ? 40.632 12.371 -43.152 1.00 88.06 401 VAL A N 1
ATOM 3231 C CA . VAL A 1 401 ? 40.963 11.913 -41.788 1.00 88.06 401 VAL A CA 1
ATOM 3232 C C . VAL A 1 401 ? 41.772 12.961 -41.012 1.00 88.06 401 VAL A C 1
ATOM 3234 O O . VAL A 1 401 ? 41.497 13.218 -39.840 1.00 88.06 401 VAL A O 1
ATOM 3237 N N . ASN A 1 402 ? 42.739 13.627 -41.651 1.00 86.50 402 ASN A N 1
ATOM 3238 C CA . ASN A 1 402 ? 43.529 14.676 -40.998 1.00 86.50 402 ASN A CA 1
ATOM 3239 C C . ASN A 1 402 ? 42.694 15.907 -40.614 1.00 86.50 402 ASN A C 1
ATOM 3241 O O . ASN A 1 402 ? 43.008 16.564 -39.615 1.00 86.50 402 ASN A O 1
ATOM 3245 N N . ALA A 1 403 ? 41.656 16.228 -41.393 1.00 83.56 403 ALA A N 1
ATOM 3246 C CA . ALA A 1 403 ? 40.738 17.317 -41.081 1.00 83.56 403 ALA A CA 1
ATOM 3247 C C . ALA A 1 403 ? 39.991 17.052 -39.766 1.00 83.56 403 ALA A C 1
ATOM 3249 O O . ALA A 1 403 ? 39.948 17.932 -38.904 1.00 83.56 403 ALA A O 1
ATOM 3250 N N . ALA A 1 404 ? 39.513 15.817 -39.564 1.00 81.75 404 ALA A N 1
ATOM 3251 C CA . ALA A 1 404 ? 38.794 15.422 -38.355 1.00 81.75 404 ALA A CA 1
ATOM 3252 C C . ALA A 1 404 ? 39.633 15.658 -37.085 1.00 81.75 404 ALA A C 1
ATOM 3254 O O . ALA A 1 404 ? 39.165 16.269 -36.129 1.00 81.75 404 ALA A O 1
ATOM 3255 N N . ILE A 1 405 ? 40.912 15.260 -37.075 1.00 80.00 405 ILE A N 1
ATOM 3256 C CA . ILE A 1 405 ? 41.779 15.282 -35.876 1.00 80.00 405 ILE A CA 1
ATOM 3257 C C . ILE A 1 405 ? 41.803 16.647 -35.162 1.00 80.00 405 ILE A C 1
ATOM 3259 O O . ILE A 1 405 ? 41.902 16.691 -33.929 1.00 80.00 405 ILE A O 1
ATOM 3263 N N . ASN A 1 406 ? 41.690 17.743 -35.916 1.00 75.44 406 ASN A N 1
ATOM 3264 C CA . ASN A 1 406 ? 41.947 19.098 -35.435 1.00 75.44 406 ASN A CA 1
ATOM 3265 C C . ASN A 1 406 ? 40.691 19.947 -35.187 1.00 75.44 406 ASN A C 1
ATOM 3267 O O . ASN A 1 406 ? 40.836 21.057 -34.677 1.00 75.44 406 ASN A O 1
ATOM 3271 N N . ASN A 1 407 ? 39.488 19.478 -35.541 1.00 70.38 407 ASN A N 1
ATOM 3272 C CA . ASN A 1 407 ? 38.283 20.304 -35.452 1.00 70.38 407 ASN A CA 1
ATOM 3273 C C . ASN A 1 407 ? 37.025 19.476 -35.115 1.00 70.38 407 ASN A C 1
ATOM 3275 O O . ASN A 1 407 ? 36.411 18.911 -36.023 1.00 70.38 407 ASN A O 1
ATOM 3279 N N . PRO A 1 408 ? 36.639 19.362 -33.830 1.00 72.31 408 PRO A N 1
ATOM 3280 C CA . PRO A 1 408 ? 35.387 18.711 -33.468 1.00 72.31 408 PRO A CA 1
ATOM 3281 C C . PRO A 1 408 ? 34.189 19.570 -33.901 1.00 72.31 408 PRO A C 1
ATOM 3283 O O . PRO A 1 408 ? 34.146 20.764 -33.615 1.00 72.31 408 PRO A O 1
ATOM 3286 N N . ILE A 1 409 ? 33.217 18.964 -34.589 1.00 76.19 409 ILE A N 1
ATOM 3287 C CA . ILE A 1 409 ? 32.034 19.667 -35.134 1.00 76.19 409 ILE A CA 1
ATOM 3288 C C . ILE A 1 409 ? 30.804 19.478 -34.242 1.00 76.19 409 ILE A C 1
ATOM 3290 O O . ILE A 1 409 ? 29.911 20.322 -34.235 1.00 76.19 409 ILE A O 1
ATOM 3294 N N . ALA A 1 410 ? 30.756 18.390 -33.471 1.00 84.12 410 ALA A N 1
ATOM 3295 C CA . ALA A 1 410 ? 29.661 18.113 -32.555 1.00 84.12 410 ALA A CA 1
ATOM 3296 C C . ALA A 1 410 ? 30.115 17.302 -31.336 1.00 84.12 410 ALA A C 1
ATOM 3298 O O . ALA A 1 410 ? 31.141 16.617 -31.370 1.00 84.12 410 ALA A O 1
ATOM 3299 N N . THR A 1 411 ? 29.321 17.375 -30.273 1.00 89.00 411 THR A N 1
ATOM 3300 C CA . THR A 1 411 ? 29.441 16.513 -29.099 1.00 89.00 411 THR A CA 1
ATOM 3301 C C . THR A 1 411 ? 28.521 15.305 -29.274 1.00 89.00 411 THR A C 1
ATOM 3303 O O . THR A 1 411 ? 27.396 15.454 -29.741 1.00 89.00 411 THR A O 1
ATOM 3306 N N . TYR A 1 412 ? 28.995 14.112 -28.932 1.00 89.12 412 TYR A N 1
ATOM 3307 C CA . TYR A 1 412 ? 28.148 12.939 -28.764 1.00 89.12 412 TYR A CA 1
ATOM 3308 C C . TYR A 1 412 ? 28.029 12.638 -27.278 1.00 89.12 412 TYR A C 1
ATOM 3310 O O . TYR A 1 412 ? 29.037 12.368 -26.622 1.00 89.12 412 TYR A O 1
ATOM 3318 N N . THR A 1 413 ? 26.807 12.696 -26.772 1.00 87.19 413 THR A N 1
ATOM 3319 C CA . THR A 1 413 ? 26.493 12.415 -25.375 1.00 87.19 413 THR A CA 1
ATOM 3320 C C . THR A 1 413 ? 25.974 10.989 -25.275 1.00 87.19 413 THR A C 1
ATOM 3322 O O . THR A 1 413 ? 25.037 10.619 -25.984 1.00 87.19 413 THR A O 1
ATOM 3325 N N . TYR A 1 414 ? 26.582 10.182 -24.409 1.00 85.62 414 TYR A N 1
ATOM 3326 C CA . TYR A 1 414 ? 26.064 8.862 -24.061 1.00 85.62 414 TYR A CA 1
ATOM 3327 C C . TYR A 1 414 ? 25.656 8.794 -22.596 1.00 85.62 414 TYR A C 1
ATOM 3329 O O . TYR A 1 414 ? 26.152 9.547 -21.760 1.00 85.62 414 TYR A O 1
ATOM 3337 N N . ILE A 1 415 ? 24.757 7.856 -22.323 1.00 79.75 415 ILE A N 1
ATOM 3338 C CA . ILE A 1 415 ? 24.208 7.567 -21.000 1.00 79.75 415 ILE A CA 1
ATOM 3339 C C . ILE A 1 415 ? 24.779 6.251 -20.473 1.00 79.75 415 ILE A C 1
ATOM 3341 O O . ILE A 1 415 ? 24.956 5.306 -21.251 1.00 79.75 415 ILE A O 1
ATOM 3345 N N . ASP A 1 416 ? 25.048 6.190 -19.170 1.00 64.31 416 ASP A N 1
ATOM 3346 C CA . ASP A 1 416 ? 25.422 4.958 -18.470 1.00 64.31 416 ASP A CA 1
ATOM 3347 C C . ASP A 1 416 ? 24.218 4.414 -17.689 1.00 64.31 416 ASP A C 1
ATOM 3349 O O . ASP A 1 416 ? 23.908 4.847 -16.586 1.00 64.31 416 ASP A O 1
ATOM 3353 N N . LEU A 1 417 ? 23.488 3.485 -18.308 1.00 56.94 417 LEU A N 1
ATOM 3354 C CA . LEU A 1 417 ? 22.363 2.767 -17.693 1.00 56.94 417 LEU A CA 1
ATOM 3355 C C . LEU A 1 417 ? 22.731 1.301 -17.397 1.00 56.94 417 LEU A C 1
ATOM 3357 O O . LEU A 1 417 ? 21.877 0.418 -17.461 1.00 56.94 417 LEU A O 1
ATOM 3361 N N . GLY A 1 418 ? 24.017 1.007 -17.166 1.00 45.94 418 GLY A N 1
ATOM 3362 C CA . GLY A 1 418 ? 24.503 -0.366 -16.970 1.00 45.94 418 GLY A CA 1
ATOM 3363 C C . GLY A 1 418 ? 24.627 -1.189 -18.263 1.00 45.94 418 GLY A C 1
ATOM 3364 O O . GLY A 1 418 ? 24.867 -2.395 -18.210 1.00 45.94 418 GLY A O 1
ATOM 3365 N N . GLY A 1 419 ? 24.494 -0.554 -19.435 1.00 60.94 419 GLY A N 1
ATOM 3366 C CA . GLY A 1 419 ? 24.667 -1.163 -20.757 1.00 60.94 419 GLY A CA 1
ATOM 3367 C C . GLY A 1 419 ? 25.646 -0.379 -21.638 1.00 60.94 419 GLY A C 1
ATOM 3368 O O . GLY A 1 419 ? 25.690 0.845 -21.603 1.00 60.94 419 GLY A O 1
ATOM 3369 N N . LEU A 1 420 ? 26.418 -1.075 -22.483 1.00 72.56 420 LEU A N 1
ATOM 3370 C CA . LEU A 1 420 ? 27.474 -0.459 -23.311 1.00 72.56 420 LEU A CA 1
ATOM 3371 C C . LEU A 1 420 ? 26.991 0.050 -24.685 1.00 72.56 420 LEU A C 1
ATOM 3373 O O . LEU A 1 420 ? 27.798 0.558 -25.464 1.00 72.56 420 LEU A O 1
ATOM 3377 N N . THR A 1 421 ? 25.703 -0.093 -25.016 1.00 82.25 421 THR A N 1
ATOM 3378 C CA . THR A 1 421 ? 25.156 0.205 -26.354 1.00 82.25 421 THR A CA 1
ATOM 3379 C C . THR A 1 421 ? 25.370 1.667 -26.749 1.00 82.25 421 THR A C 1
ATOM 3381 O O . THR A 1 421 ? 25.965 1.932 -27.794 1.00 82.25 421 THR A O 1
ATOM 3384 N N . SER A 1 422 ? 24.953 2.630 -25.916 1.00 85.50 422 SER A N 1
ATOM 3385 C CA . SER A 1 422 ? 25.063 4.063 -26.244 1.00 85.50 422 SER A CA 1
ATOM 3386 C C . SER A 1 422 ? 26.527 4.515 -26.359 1.00 85.50 422 SER A C 1
ATOM 3388 O O . SER A 1 422 ? 26.889 5.201 -27.319 1.00 85.50 422 SER A O 1
ATOM 3390 N N . GLN A 1 423 ? 27.401 4.039 -25.464 1.00 87.31 423 GLN A N 1
ATOM 3391 C CA . GLN A 1 423 ? 28.843 4.301 -25.516 1.00 87.31 423 GLN A CA 1
ATOM 3392 C C . GLN A 1 423 ? 29.484 3.754 -26.803 1.00 87.31 423 GLN A C 1
ATOM 3394 O O . GLN A 1 423 ? 30.098 4.506 -27.563 1.00 87.31 423 GLN A O 1
ATOM 3399 N N . ARG A 1 424 ? 29.307 2.455 -27.086 1.00 89.62 424 ARG A N 1
ATOM 3400 C CA . ARG A 1 424 ? 29.869 1.793 -28.280 1.00 89.62 424 ARG A CA 1
ATOM 3401 C C . ARG A 1 424 ? 29.349 2.409 -29.576 1.00 89.62 424 ARG A C 1
ATOM 3403 O O . ARG A 1 424 ? 30.067 2.451 -30.574 1.00 89.62 424 ARG A O 1
ATOM 3410 N N . THR A 1 425 ? 28.121 2.922 -29.561 1.00 91.81 425 THR A N 1
ATOM 3411 C CA . THR A 1 425 ? 27.552 3.670 -30.689 1.00 91.81 425 THR A CA 1
ATOM 3412 C C . THR A 1 425 ? 28.313 4.961 -30.943 1.00 91.81 425 THR A C 1
ATOM 3414 O O . THR A 1 425 ? 28.640 5.246 -32.092 1.00 91.81 425 THR A O 1
ATOM 3417 N N . GLY A 1 426 ? 28.668 5.704 -29.891 1.00 91.38 426 GLY A N 1
ATOM 3418 C CA . GLY A 1 426 ? 29.503 6.902 -29.997 1.00 91.38 426 GLY A CA 1
ATOM 3419 C C . GLY A 1 426 ? 30.889 6.615 -30.564 1.00 91.38 426 GLY A C 1
ATOM 3420 O O . GLY A 1 426 ? 31.367 7.341 -31.435 1.00 91.38 426 GLY A O 1
ATOM 3421 N N . GLU A 1 427 ? 31.517 5.523 -30.128 1.00 91.75 427 GLU A N 1
ATOM 3422 C CA . GLU A 1 427 ? 32.821 5.073 -30.631 1.00 91.75 427 GLU A CA 1
ATOM 3423 C C . GLU A 1 427 ? 32.759 4.687 -32.117 1.00 91.75 427 GLU A C 1
ATOM 3425 O O . GLU A 1 427 ? 33.592 5.135 -32.914 1.00 91.75 427 GLU A O 1
ATOM 3430 N N . LEU A 1 428 ? 31.740 3.909 -32.510 1.00 94.75 428 LEU A N 1
ATOM 3431 C CA . LEU A 1 428 ? 31.493 3.552 -33.908 1.00 94.75 428 LEU A CA 1
ATOM 3432 C C . LEU A 1 428 ? 31.240 4.796 -34.759 1.00 94.75 428 LEU A C 1
ATOM 3434 O O . LEU A 1 428 ? 31.838 4.945 -35.829 1.00 94.75 428 LEU A O 1
ATOM 3438 N N . LEU A 1 429 ? 30.362 5.683 -34.287 1.00 94.62 429 LEU A N 1
ATOM 3439 C CA . LEU A 1 429 ? 30.010 6.910 -34.981 1.00 94.62 429 LEU A CA 1
ATOM 3440 C C . LEU A 1 429 ? 31.252 7.785 -35.161 1.00 94.62 429 LEU A C 1
ATOM 3442 O O . LEU A 1 429 ? 31.529 8.194 -36.284 1.00 94.62 429 LEU A O 1
ATOM 3446 N N . ASN A 1 430 ? 32.065 7.989 -34.121 1.00 92.44 430 ASN A N 1
ATOM 3447 C CA . ASN A 1 430 ? 33.307 8.753 -34.235 1.00 92.44 430 ASN A CA 1
ATOM 3448 C C . ASN A 1 430 ? 34.263 8.142 -35.276 1.00 92.44 430 ASN A C 1
ATOM 3450 O O . ASN A 1 430 ? 34.712 8.846 -36.179 1.00 92.44 430 ASN A O 1
ATOM 3454 N N . ALA A 1 431 ? 34.498 6.826 -35.236 1.00 93.25 431 ALA A N 1
ATOM 3455 C CA . ALA A 1 431 ? 35.355 6.148 -36.215 1.00 93.25 431 ALA A CA 1
ATOM 3456 C C . ALA A 1 431 ? 34.822 6.245 -37.661 1.00 93.25 431 ALA A C 1
ATOM 3458 O O . ALA A 1 431 ? 35.583 6.249 -38.630 1.00 93.25 431 ALA A O 1
ATOM 3459 N N . ASN A 1 432 ? 33.500 6.292 -37.835 1.00 94.81 432 ASN A N 1
ATOM 3460 C CA . ASN A 1 432 ? 32.856 6.422 -39.142 1.00 94.81 432 ASN A CA 1
ATOM 3461 C C . ASN A 1 432 ? 32.930 7.861 -39.668 1.00 94.81 432 ASN A C 1
ATOM 3463 O O . ASN A 1 432 ? 33.278 8.073 -40.832 1.00 94.81 432 ASN A O 1
ATOM 3467 N N . LEU A 1 433 ? 32.664 8.839 -38.803 1.00 93.50 433 LEU A N 1
ATOM 3468 C CA . LEU A 1 433 ? 32.662 10.260 -39.132 1.00 93.50 433 LEU A CA 1
ATOM 3469 C C . LEU A 1 433 ? 34.067 10.816 -39.410 1.00 93.50 433 LEU A C 1
ATOM 3471 O O . LEU A 1 433 ? 34.217 11.674 -40.284 1.00 93.50 433 LEU A O 1
ATOM 3475 N N . GLU A 1 434 ? 35.116 10.251 -38.801 1.00 92.12 434 GLU A N 1
ATOM 3476 C CA . GLU A 1 434 ? 36.512 10.594 -39.118 1.00 92.12 434 GLU A CA 1
ATOM 3477 C C . GLU A 1 434 ? 36.827 10.410 -40.611 1.00 92.12 434 GLU A C 1
ATOM 3479 O O . GLU A 1 434 ? 37.562 11.196 -41.213 1.00 92.12 434 GLU A O 1
ATOM 3484 N N . ARG A 1 435 ? 36.209 9.413 -41.259 1.00 92.38 435 ARG A N 1
ATOM 3485 C CA . ARG A 1 435 ? 36.398 9.131 -42.692 1.00 92.38 435 ARG A CA 1
ATOM 3486 C C . ARG A 1 435 ? 35.803 10.213 -43.589 1.00 92.38 435 ARG A C 1
ATOM 3488 O O . ARG A 1 435 ? 36.170 10.278 -44.761 1.00 92.38 435 ARG A O 1
ATOM 3495 N N . ILE A 1 436 ? 34.915 11.052 -43.067 1.00 92.75 436 ILE A N 1
ATOM 3496 C CA . ILE A 1 436 ? 34.333 12.202 -43.768 1.00 92.75 436 ILE A CA 1
ATOM 3497 C C . ILE A 1 436 ? 34.769 13.529 -43.140 1.00 92.75 436 ILE A C 1
ATOM 3499 O O . ILE A 1 436 ? 34.128 14.552 -43.349 1.00 92.75 436 ILE A O 1
ATOM 3503 N N . GLY A 1 437 ? 35.883 13.532 -42.399 1.00 88.94 437 GLY A N 1
ATOM 3504 C CA . GLY A 1 437 ? 36.489 14.752 -41.864 1.00 88.94 437 GLY A CA 1
ATOM 3505 C C . GLY A 1 437 ? 35.768 15.373 -40.679 1.00 88.94 437 GLY A C 1
ATOM 3506 O O . GLY A 1 437 ? 36.010 16.537 -40.372 1.00 88.94 437 GLY A O 1
ATOM 3507 N N . ILE A 1 438 ? 34.921 14.605 -39.994 1.00 89.56 438 ILE A N 1
ATOM 3508 C CA . ILE A 1 438 ? 34.191 15.047 -38.810 1.00 89.56 438 ILE A CA 1
ATOM 3509 C C . ILE A 1 438 ? 34.741 14.311 -37.586 1.00 89.56 438 ILE A C 1
ATOM 3511 O O . ILE A 1 438 ? 34.769 13.085 -37.557 1.00 89.56 438 ILE A O 1
ATOM 3515 N N . LYS A 1 439 ? 35.155 15.054 -36.559 1.00 87.69 439 LYS A N 1
ATOM 3516 C CA . LYS A 1 439 ? 35.500 14.501 -35.242 1.00 87.69 439 LYS A CA 1
ATOM 3517 C C . LYS A 1 439 ? 34.420 14.837 -34.229 1.00 87.69 439 LYS A C 1
ATOM 3519 O O . LYS A 1 439 ? 33.877 15.945 -34.251 1.00 87.69 439 LYS A O 1
ATOM 3524 N N . LEU A 1 440 ? 34.140 13.890 -33.339 1.00 91.19 440 LEU A N 1
ATOM 3525 C CA . LEU A 1 440 ? 33.203 14.073 -32.239 1.00 91.19 440 LEU A CA 1
ATOM 3526 C C . LEU A 1 440 ? 33.941 14.330 -30.926 1.00 91.19 440 LEU A C 1
ATOM 3528 O O . LEU A 1 440 ? 35.038 13.820 -30.694 1.00 91.19 440 LEU A O 1
ATOM 3532 N N . ASN A 1 441 ? 33.320 15.119 -30.056 1.00 90.38 441 ASN A N 1
ATOM 3533 C CA . ASN A 1 441 ? 33.656 15.150 -28.639 1.00 90.38 441 ASN A CA 1
ATOM 3534 C C . ASN A 1 441 ? 32.724 14.178 -27.905 1.00 90.38 441 ASN A C 1
ATOM 3536 O O . ASN A 1 441 ? 31.533 14.448 -27.822 1.00 90.38 441 ASN A O 1
ATOM 3540 N N . ILE A 1 442 ? 33.226 13.041 -27.425 1.00 91.00 442 ILE A N 1
ATOM 3541 C CA . ILE A 1 442 ? 32.395 12.039 -26.742 1.00 91.00 442 ILE A CA 1
ATOM 3542 C C . ILE A 1 442 ? 32.383 12.348 -25.244 1.00 91.00 442 ILE A C 1
ATOM 3544 O O . ILE A 1 442 ? 33.448 12.388 -24.626 1.00 91.00 442 ILE A O 1
ATOM 3548 N N . ILE A 1 443 ? 31.198 12.550 -24.669 1.00 91.12 443 ILE A N 1
ATOM 3549 C CA . ILE A 1 443 ? 31.005 12.799 -23.234 1.00 91.12 443 ILE A CA 1
ATOM 3550 C C . ILE A 1 443 ? 29.959 11.848 -22.654 1.00 91.12 443 ILE A C 1
ATOM 3552 O O . ILE A 1 443 ? 29.079 11.370 -23.368 1.00 91.12 443 ILE A O 1
ATOM 3556 N N . MET A 1 444 ? 30.079 11.589 -21.357 1.00 86.94 444 MET A N 1
ATOM 3557 C CA . MET A 1 444 ? 29.140 10.791 -20.574 1.00 86.94 444 MET A CA 1
ATOM 3558 C C . MET A 1 444 ? 28.272 11.720 -19.730 1.00 86.94 444 MET A C 1
ATOM 3560 O O . MET A 1 444 ? 28.783 12.721 -19.225 1.00 86.94 444 MET A O 1
ATOM 3564 N N . MET A 1 445 ? 26.994 11.379 -19.592 1.00 88.31 445 MET A N 1
ATOM 3565 C CA . MET A 1 445 ? 26.074 11.980 -18.631 1.00 88.31 445 MET A CA 1
ATOM 3566 C C . MET A 1 445 ? 25.334 10.889 -17.865 1.00 88.31 445 MET A C 1
ATOM 3568 O O . MET A 1 445 ? 25.027 9.824 -18.409 1.00 88.31 445 MET A O 1
ATOM 3572 N N . GLU A 1 446 ? 25.011 11.191 -16.614 1.00 82.56 446 GLU A N 1
ATOM 3573 C CA . GLU A 1 446 ? 24.072 10.397 -15.826 1.00 82.56 446 GLU A CA 1
ATOM 3574 C C . GLU A 1 446 ? 22.647 10.557 -16.378 1.00 82.56 446 GLU A C 1
ATOM 3576 O O . GLU A 1 446 ? 22.303 11.594 -16.946 1.00 82.56 446 GLU A O 1
ATOM 3581 N N . TRP A 1 447 ? 21.789 9.546 -16.208 1.00 78.94 447 TRP A N 1
ATOM 3582 C CA . TRP A 1 447 ? 20.451 9.529 -16.823 1.00 78.94 447 TRP A CA 1
ATOM 3583 C C . TRP A 1 447 ? 19.566 10.718 -16.427 1.00 78.94 447 TRP A C 1
ATOM 3585 O O . TRP A 1 447 ? 18.920 11.315 -17.285 1.00 78.94 447 TRP A O 1
ATOM 3595 N N . GLY A 1 448 ? 19.567 11.090 -15.143 1.00 75.81 448 GLY A N 1
ATOM 3596 C CA . GLY A 1 448 ? 18.812 12.251 -14.665 1.00 75.81 448 GLY A CA 1
ATOM 3597 C C . GLY A 1 448 ? 19.294 13.555 -15.307 1.00 75.81 448 GLY A C 1
ATOM 3598 O O . GLY A 1 448 ? 18.489 14.312 -15.838 1.00 75.81 448 GLY A O 1
ATOM 3599 N N . GLU A 1 449 ? 20.614 13.766 -15.350 1.00 85.19 449 GLU A N 1
ATOM 3600 C CA . GLU A 1 449 ? 21.224 14.937 -15.994 1.00 85.19 449 GLU A CA 1
ATOM 3601 C C . GLU A 1 449 ? 20.938 14.967 -17.500 1.00 85.19 449 GLU A C 1
ATOM 3603 O O . GLU A 1 449 ? 20.654 16.025 -18.059 1.00 85.19 449 GLU A O 1
ATOM 3608 N N . PHE A 1 450 ? 20.972 13.809 -18.163 1.00 85.25 450 PHE A N 1
ATOM 3609 C CA . PHE A 1 450 ? 20.650 13.685 -19.579 1.00 85.25 450 PHE A CA 1
ATOM 3610 C C . PHE A 1 450 ? 19.209 14.127 -19.875 1.00 85.25 450 PHE A C 1
ATOM 3612 O O . PHE A 1 450 ? 18.993 14.931 -20.784 1.00 85.25 450 PHE A O 1
ATOM 3619 N N . LEU A 1 451 ? 18.233 13.651 -19.092 1.00 80.88 451 LEU A N 1
ATOM 3620 C CA . LEU A 1 451 ? 16.828 14.043 -19.235 1.00 80.88 451 LEU A CA 1
ATOM 3621 C C . LEU A 1 451 ? 16.609 15.530 -18.939 1.00 80.88 451 LEU A C 1
ATOM 3623 O O . LEU A 1 451 ? 15.949 16.214 -19.722 1.00 80.88 451 LEU A O 1
ATOM 3627 N N . ASP A 1 452 ? 17.203 16.045 -17.862 1.00 83.12 452 ASP A N 1
ATOM 3628 C CA . ASP A 1 452 ? 17.124 17.467 -17.523 1.00 83.12 452 ASP A CA 1
ATOM 3629 C C . ASP A 1 452 ? 17.723 18.328 -18.636 1.00 83.12 452 ASP A C 1
ATOM 3631 O O . ASP A 1 452 ? 17.142 19.337 -19.032 1.00 83.12 452 ASP A O 1
ATOM 3635 N N . THR A 1 453 ? 18.853 17.913 -19.205 1.00 86.94 453 THR A N 1
ATOM 3636 C CA . THR A 1 453 ? 19.502 18.669 -20.277 1.00 86.94 453 THR A CA 1
ATOM 3637 C C . THR A 1 453 ? 18.662 18.666 -21.552 1.00 86.94 453 THR A C 1
ATOM 3639 O O . THR A 1 453 ? 18.524 19.707 -22.190 1.00 86.94 453 THR A O 1
ATOM 3642 N N . LEU A 1 454 ? 18.024 17.542 -21.897 1.00 83.81 454 LEU A N 1
ATOM 3643 C CA . LEU A 1 454 ? 17.089 17.472 -23.025 1.00 83.81 454 LEU A CA 1
ATOM 3644 C C . LEU A 1 454 ? 15.889 18.422 -22.889 1.00 83.81 454 LEU A C 1
ATOM 3646 O O . LEU A 1 454 ? 15.326 18.831 -23.903 1.00 83.81 454 LEU A O 1
ATOM 3650 N N . VAL A 1 455 ? 15.497 18.771 -21.663 1.00 80.44 455 VAL A N 1
ATOM 3651 C CA . VAL A 1 455 ? 14.354 19.654 -21.390 1.00 80.44 455 VAL A CA 1
ATOM 3652 C C . VAL A 1 455 ? 14.786 21.111 -21.216 1.00 80.44 455 VAL A C 1
ATOM 3654 O O . VAL A 1 455 ? 14.168 22.013 -21.783 1.00 80.44 455 VAL A O 1
ATOM 3657 N N . PHE A 1 456 ? 15.831 21.360 -20.427 1.00 84.19 456 PHE A N 1
ATOM 3658 C CA . PHE A 1 456 ? 16.212 22.700 -19.973 1.00 84.19 456 PHE A CA 1
ATOM 3659 C C . PHE A 1 456 ? 17.347 23.338 -20.782 1.00 84.19 456 PHE A C 1
ATOM 3661 O O . PHE A 1 456 ? 17.448 24.565 -20.800 1.00 84.19 456 PHE A O 1
ATOM 3668 N N . ASP A 1 457 ? 18.177 22.545 -21.465 1.00 87.94 457 ASP A N 1
ATOM 3669 C CA . ASP A 1 457 ? 19.252 23.031 -22.343 1.00 87.94 457 ASP A CA 1
ATOM 3670 C C . ASP A 1 457 ? 19.425 22.141 -23.597 1.00 87.94 457 ASP A C 1
ATOM 3672 O O . ASP A 1 457 ? 20.510 21.601 -23.854 1.00 87.94 457 ASP A O 1
ATOM 3676 N N . PRO A 1 458 ? 18.359 21.956 -24.404 1.00 86.75 458 PRO A N 1
ATOM 3677 C CA . PRO A 1 458 ? 18.362 21.011 -25.522 1.00 86.75 458 PRO A CA 1
ATOM 3678 C C . PRO A 1 458 ? 19.386 21.350 -26.612 1.00 86.75 458 PRO A C 1
ATOM 3680 O O . PRO A 1 458 ? 19.858 20.456 -27.316 1.00 86.75 458 PRO A O 1
ATOM 3683 N N . ASP A 1 459 ? 19.770 22.623 -26.758 1.00 88.00 459 ASP A N 1
ATOM 3684 C CA . ASP A 1 459 ? 20.772 23.060 -27.737 1.00 88.00 459 ASP A CA 1
ATOM 3685 C C . ASP A 1 459 ? 22.183 22.539 -27.412 1.00 88.00 459 ASP A C 1
ATOM 3687 O O . ASP A 1 459 ? 23.004 22.393 -28.320 1.00 88.00 459 ASP A O 1
ATOM 3691 N N . SER A 1 460 ? 22.468 22.193 -26.151 1.00 87.94 460 SER A N 1
ATOM 3692 C CA . SER A 1 460 ? 23.731 21.549 -25.764 1.00 87.94 460 SER A CA 1
ATOM 3693 C C . SER A 1 460 ? 23.822 20.078 -26.212 1.00 87.94 460 SER A C 1
ATOM 3695 O O . SER A 1 460 ? 24.922 19.531 -26.353 1.00 87.94 460 SER A O 1
ATOM 3697 N N . MET A 1 461 ? 22.681 19.442 -26.507 1.00 90.19 461 MET A N 1
ATOM 3698 C CA . MET A 1 461 ? 22.588 18.051 -26.952 1.00 90.19 461 MET A CA 1
ATOM 3699 C C . MET A 1 461 ? 22.688 17.961 -28.472 1.00 90.19 461 MET A C 1
ATOM 3701 O O . MET A 1 461 ? 21.693 18.053 -29.181 1.00 90.19 461 MET A O 1
ATOM 3705 N N . HIS A 1 462 ? 23.902 17.777 -29.003 1.00 93.19 462 HIS A N 1
ATOM 3706 C CA . HIS A 1 462 ? 24.102 17.722 -30.457 1.00 93.19 462 HIS A CA 1
ATOM 3707 C C . HIS A 1 462 ? 23.742 16.349 -31.058 1.00 93.19 462 HIS A C 1
ATOM 3709 O O . HIS A 1 462 ? 22.984 16.284 -32.028 1.00 93.19 462 HIS A O 1
ATOM 3715 N N . LEU A 1 463 ? 24.322 15.266 -30.522 1.00 93.94 463 LEU A N 1
ATOM 3716 C CA . LEU A 1 463 ? 24.129 13.883 -30.970 1.00 93.94 463 LEU A CA 1
ATOM 3717 C C . LEU A 1 463 ? 24.009 12.947 -29.766 1.00 93.94 463 LEU A C 1
ATOM 3719 O O . LEU A 1 463 ? 24.808 13.046 -28.837 1.00 93.94 463 LEU A O 1
ATOM 3723 N N . TYR A 1 464 ? 23.084 11.993 -29.817 1.00 92.69 464 TYR A N 1
ATOM 3724 C CA . TYR A 1 464 ? 22.984 10.908 -28.835 1.00 92.69 464 TYR A CA 1
ATOM 3725 C C . TYR A 1 464 ? 22.229 9.715 -29.433 1.00 92.69 464 TYR A C 1
ATOM 3727 O O . TYR A 1 464 ? 21.449 9.874 -30.373 1.00 92.69 464 TYR A O 1
ATOM 3735 N N . CYS A 1 465 ? 22.461 8.515 -28.902 1.00 90.69 465 CYS A N 1
ATOM 3736 C CA . CYS A 1 465 ? 21.718 7.308 -29.273 1.00 90.69 465 CYS A CA 1
ATOM 3737 C C . CYS A 1 465 ? 20.776 6.901 -28.143 1.00 90.69 465 CYS A C 1
ATOM 3739 O O . CYS A 1 465 ? 21.222 6.742 -27.003 1.00 90.69 465 CYS A O 1
ATOM 3741 N N . ILE A 1 466 ? 19.507 6.669 -28.479 1.00 86.81 466 ILE A N 1
ATOM 3742 C CA . ILE A 1 466 ? 18.477 6.200 -27.548 1.00 86.81 466 ILE A CA 1
ATOM 3743 C C . ILE A 1 466 ? 17.569 5.169 -28.231 1.00 86.81 466 ILE A C 1
ATOM 3745 O O . ILE A 1 466 ? 17.527 5.087 -29.463 1.00 86.81 466 ILE A O 1
ATOM 3749 N N . GLY A 1 467 ? 16.907 4.347 -27.418 1.00 84.94 467 GLY A N 1
ATOM 3750 C CA . GLY A 1 467 ? 15.867 3.426 -27.856 1.00 84.94 467 GLY A CA 1
ATOM 3751 C C . GLY A 1 467 ? 14.506 3.848 -27.308 1.00 84.94 467 GLY A C 1
ATOM 3752 O O . GLY A 1 467 ? 14.427 4.270 -26.159 1.00 84.94 467 GLY A O 1
ATOM 3753 N N . GLU A 1 468 ? 13.456 3.705 -28.111 1.00 82.50 468 GLU A N 1
ATOM 3754 C CA . GLU A 1 468 ? 12.076 4.082 -27.772 1.00 82.50 468 GLU A CA 1
ATOM 3755 C C . GLU A 1 468 ? 11.098 2.963 -28.127 1.00 82.50 468 GLU A C 1
ATOM 3757 O O . GLU A 1 468 ? 11.378 2.153 -29.012 1.00 82.50 468 GLU A O 1
ATOM 3762 N N . ARG A 1 469 ? 9.942 2.919 -27.457 1.00 85.12 469 ARG A N 1
ATOM 3763 C CA . ARG A 1 469 ? 8.874 1.940 -27.723 1.00 85.12 469 ARG A CA 1
ATOM 3764 C C . ARG A 1 469 ? 7.497 2.585 -27.648 1.00 85.12 469 ARG A C 1
ATOM 3766 O O . ARG A 1 469 ? 7.258 3.402 -26.766 1.00 85.12 469 ARG A O 1
ATOM 3773 N N . ALA A 1 470 ? 6.572 2.140 -28.488 1.00 85.44 470 ALA A N 1
ATOM 3774 C CA . ALA A 1 470 ? 5.187 2.575 -28.417 1.00 85.44 470 ALA A CA 1
ATOM 3775 C C . ALA A 1 470 ? 4.444 1.983 -27.220 1.00 85.44 470 ALA A C 1
ATOM 3777 O O . ALA A 1 470 ? 4.643 0.831 -26.828 1.00 85.44 470 ALA A O 1
ATOM 3778 N N . TYR A 1 471 ? 3.517 2.786 -26.705 1.00 83.50 471 TYR A N 1
ATOM 3779 C CA . TYR A 1 471 ? 2.638 2.447 -25.588 1.00 83.50 471 TYR A CA 1
ATOM 3780 C C . TYR A 1 471 ? 1.221 2.052 -26.026 1.00 83.50 471 TYR A C 1
ATOM 3782 O O . TYR A 1 471 ? 0.505 1.376 -25.291 1.00 83.50 471 TYR A O 1
ATOM 3790 N N . TYR A 1 472 ? 0.834 2.442 -27.238 1.00 87.56 472 TYR A N 1
ATOM 3791 C CA . TYR A 1 472 ? -0.380 2.023 -27.932 1.00 87.56 472 TYR A CA 1
ATOM 3792 C C . TYR A 1 472 ? -0.121 2.006 -29.445 1.00 87.56 472 TYR A C 1
ATOM 3794 O O . TYR A 1 472 ? 0.860 2.577 -29.922 1.00 87.56 472 TYR A O 1
ATOM 3802 N N . ASN A 1 473 ? -0.978 1.321 -30.200 1.00 90.69 473 ASN A N 1
ATOM 3803 C CA . ASN A 1 473 ? -0.804 1.068 -31.627 1.00 90.69 473 ASN A CA 1
ATOM 3804 C C . ASN A 1 473 ? -1.211 2.261 -32.489 1.00 90.69 473 ASN A C 1
ATOM 3806 O O . ASN A 1 473 ? -2.278 2.265 -33.094 1.00 90.69 473 ASN A O 1
ATOM 3810 N N . ASP A 1 474 ? -0.364 3.288 -32.516 1.00 91.94 474 ASP A N 1
ATOM 3811 C CA . ASP A 1 474 ? -0.553 4.480 -33.338 1.00 91.94 474 ASP A CA 1
ATOM 3812 C C . ASP A 1 474 ? 0.802 5.115 -33.709 1.00 91.94 474 ASP A C 1
ATOM 3814 O O . ASP A 1 474 ? 1.691 5.201 -32.853 1.00 91.94 474 ASP A O 1
ATOM 3818 N N . PRO A 1 475 ? 0.984 5.600 -34.951 1.00 92.19 475 PRO A N 1
ATOM 3819 C CA . PRO A 1 475 ? 2.245 6.207 -35.378 1.00 92.19 475 PRO A CA 1
ATOM 3820 C C . PRO A 1 475 ? 2.542 7.548 -34.698 1.00 92.19 475 PRO A C 1
ATOM 3822 O O . PRO A 1 475 ? 3.707 7.941 -34.667 1.00 92.19 475 PRO A O 1
ATOM 3825 N N . LEU A 1 476 ? 1.538 8.223 -34.116 1.00 88.75 476 LEU A N 1
ATOM 3826 C CA . LEU A 1 476 ? 1.687 9.496 -33.397 1.00 88.75 476 LEU A CA 1
ATOM 3827 C C . LEU A 1 476 ? 2.848 9.466 -32.404 1.00 88.75 476 LEU A C 1
ATOM 3829 O O . LEU A 1 476 ? 3.595 10.444 -32.314 1.00 88.75 476 LEU A O 1
ATOM 3833 N N . PHE A 1 477 ? 3.018 8.341 -31.703 1.00 85.38 477 PHE A N 1
ATOM 3834 C CA . PHE A 1 477 ? 4.088 8.169 -30.730 1.00 85.38 477 PHE A CA 1
ATOM 3835 C C . PHE A 1 477 ? 5.475 8.338 -31.359 1.00 85.38 477 PHE A C 1
ATOM 3837 O O . PHE A 1 477 ? 6.306 9.010 -30.772 1.00 85.38 477 PHE A O 1
ATOM 3844 N N . TYR A 1 478 ? 5.714 7.811 -32.563 1.00 90.56 478 TYR A N 1
ATOM 3845 C CA . TYR A 1 478 ? 7.002 7.928 -33.263 1.00 90.56 478 TYR A CA 1
ATOM 3846 C C . TYR A 1 478 ? 7.124 9.188 -34.121 1.00 90.56 478 TYR A C 1
ATOM 3848 O O . TYR A 1 478 ? 8.210 9.482 -34.619 1.00 90.56 478 TYR A O 1
ATOM 3856 N N . THR A 1 479 ? 6.030 9.922 -34.332 1.00 92.56 479 THR A N 1
ATOM 3857 C CA . THR A 1 479 ? 6.012 11.111 -35.188 1.00 92.56 479 THR A CA 1
ATOM 3858 C C . THR A 1 479 ? 5.825 12.394 -34.388 1.00 92.56 479 THR A C 1
ATOM 3860 O O . THR A 1 479 ? 6.770 13.157 -34.211 1.00 92.56 479 THR A O 1
ATOM 3863 N N . ASN A 1 480 ? 4.615 12.655 -33.895 1.00 88.88 480 ASN A N 1
ATOM 3864 C CA . ASN A 1 480 ? 4.233 13.925 -33.284 1.00 88.88 480 ASN A CA 1
ATOM 3865 C C . ASN A 1 480 ? 5.061 14.200 -32.031 1.00 88.88 480 ASN A C 1
ATOM 3867 O O . ASN A 1 480 ? 5.585 15.301 -31.893 1.00 88.88 480 ASN A O 1
ATOM 3871 N N . LEU A 1 481 ? 5.243 13.191 -31.178 1.00 84.56 481 LEU A N 1
ATOM 3872 C CA . LEU A 1 481 ? 6.025 13.317 -29.948 1.00 84.56 481 LEU A CA 1
ATOM 3873 C C . LEU A 1 481 ? 7.496 13.684 -30.225 1.00 84.56 481 LEU A C 1
ATOM 3875 O O . LEU A 1 481 ? 8.082 14.488 -29.509 1.00 84.56 481 LEU A O 1
ATOM 3879 N N . HIS A 1 482 ? 8.088 13.132 -31.289 1.00 86.38 482 HIS A N 1
ATOM 3880 C CA . HIS A 1 482 ? 9.514 13.300 -31.592 1.00 86.38 482 HIS A CA 1
ATOM 3881 C C . HIS A 1 482 ? 9.834 14.485 -32.505 1.00 86.38 482 HIS A C 1
ATOM 3883 O O . HIS A 1 482 ? 10.971 14.961 -32.493 1.00 86.38 482 HIS A O 1
ATOM 3889 N N . PHE A 1 483 ? 8.879 14.941 -33.323 1.00 92.38 483 PHE A N 1
ATOM 3890 C CA . PHE A 1 483 ? 9.165 15.886 -34.408 1.00 92.38 483 PHE A CA 1
ATOM 3891 C C . PHE A 1 483 ? 8.225 17.095 -34.491 1.00 92.38 483 PHE A C 1
ATOM 3893 O O . PHE A 1 483 ? 8.474 17.976 -35.316 1.00 92.38 483 PHE A O 1
ATOM 3900 N N . SER A 1 484 ? 7.175 17.173 -33.665 1.00 91.12 484 SER A N 1
ATOM 3901 C CA . SER A 1 484 ? 6.366 18.394 -33.554 1.00 91.12 484 SER A CA 1
ATOM 3902 C C . SER A 1 484 ? 7.171 19.503 -32.888 1.00 91.12 484 SER A C 1
ATOM 3904 O O . SER A 1 484 ? 7.768 19.306 -31.830 1.00 91.12 484 SER A O 1
ATOM 3906 N N . SER A 1 485 ? 7.142 20.704 -33.457 1.00 89.38 485 SER A N 1
ATOM 3907 C CA . SER A 1 485 ? 7.733 21.899 -32.843 1.00 89.38 485 SER A CA 1
ATOM 3908 C C . SER A 1 485 ? 7.031 22.313 -31.546 1.00 89.38 485 SER A C 1
ATOM 3910 O O . SER A 1 485 ? 7.603 23.062 -30.756 1.00 89.38 485 SER A O 1
ATOM 3912 N N . GLN A 1 486 ? 5.800 21.839 -31.330 1.00 85.12 486 GLN A N 1
ATOM 3913 C CA . GLN A 1 486 ? 5.035 22.069 -30.105 1.00 85.12 486 GLN A CA 1
ATOM 3914 C C . GLN A 1 486 ? 5.351 21.032 -29.020 1.00 85.12 486 GLN A C 1
ATOM 3916 O O . GLN A 1 486 ? 5.169 21.320 -27.838 1.00 85.12 486 GLN A O 1
ATOM 3921 N N . SER A 1 487 ? 5.869 19.856 -29.395 1.00 84.31 487 SER A N 1
ATOM 3922 C CA . SER A 1 487 ? 6.108 18.783 -28.435 1.00 84.31 487 SER A CA 1
ATOM 3923 C C . SER A 1 487 ? 7.315 19.055 -27.548 1.00 84.31 487 SER A C 1
ATOM 3925 O O . SER A 1 487 ? 8.420 19.334 -28.017 1.00 84.31 487 SER A O 1
ATOM 3927 N N . LYS A 1 488 ? 7.122 18.870 -26.239 1.00 78.44 488 LYS A N 1
ATOM 3928 C CA . LYS A 1 488 ? 8.198 18.922 -25.236 1.00 78.44 488 LYS A CA 1
ATOM 3929 C C . LYS A 1 488 ? 9.202 17.769 -25.366 1.00 78.44 488 LYS A C 1
ATOM 3931 O O . LYS A 1 488 ? 10.281 17.847 -24.786 1.00 78.44 488 LYS A O 1
ATOM 3936 N N . SER A 1 489 ? 8.862 16.730 -26.128 1.00 78.94 489 SER A N 1
ATOM 3937 C CA . SER 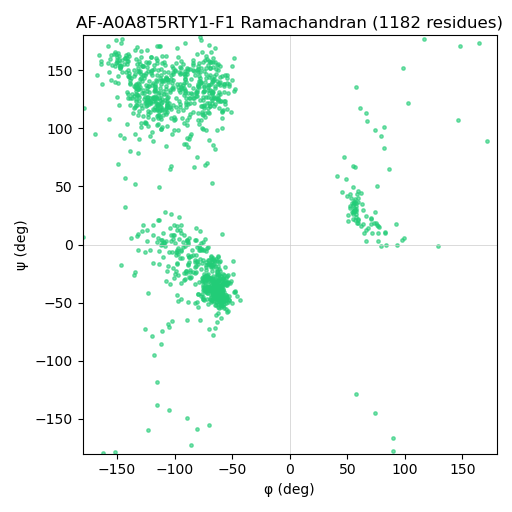A 1 489 ? 9.705 15.557 -26.385 1.00 78.94 489 SER A CA 1
ATOM 3938 C C . SER A 1 489 ? 10.394 15.601 -27.752 1.00 78.94 489 SER A C 1
ATOM 3940 O O . SER A 1 489 ? 11.060 14.644 -28.153 1.00 78.94 489 SER A O 1
ATOM 3942 N N . ASN A 1 490 ? 10.305 16.732 -28.460 1.00 87.00 490 ASN A N 1
ATOM 3943 C CA . ASN A 1 490 ? 11.053 16.981 -29.688 1.00 87.00 490 ASN A CA 1
ATOM 3944 C C . ASN A 1 490 ? 12.531 17.259 -29.390 1.00 87.00 490 ASN A C 1
ATOM 3946 O O . ASN A 1 490 ? 13.072 18.351 -29.568 1.00 87.00 490 ASN A O 1
ATOM 3950 N N . TYR A 1 491 ? 13.222 16.227 -28.933 1.00 82.81 491 TYR A N 1
ATOM 3951 C CA . TYR A 1 491 ? 14.615 16.298 -28.525 1.00 82.81 491 TYR A CA 1
ATOM 3952 C C . TYR A 1 491 ? 15.582 16.504 -29.703 1.00 82.81 491 TYR A C 1
ATOM 3954 O O . TYR A 1 491 ? 16.710 16.948 -29.511 1.00 82.81 491 TYR A O 1
ATOM 3962 N N . ALA A 1 492 ? 15.140 16.256 -30.944 1.00 89.25 492 ALA A N 1
ATOM 3963 C CA . ALA A 1 492 ? 15.895 16.637 -32.142 1.00 89.25 492 ALA A CA 1
ATOM 3964 C C . ALA A 1 492 ? 15.756 18.124 -32.497 1.00 89.25 492 ALA A C 1
ATOM 3966 O O . ALA A 1 492 ? 16.406 18.568 -33.446 1.00 89.25 492 ALA A O 1
ATOM 3967 N N . GLN A 1 493 ? 14.917 18.883 -31.784 1.00 92.19 493 GLN A N 1
ATOM 3968 C CA . GLN A 1 493 ? 14.652 20.301 -32.033 1.00 92.19 493 GLN A CA 1
ATOM 3969 C C . GLN A 1 493 ? 14.170 20.571 -33.470 1.00 92.19 493 GLN A C 1
ATOM 3971 O O . GLN A 1 493 ? 14.565 21.547 -34.111 1.00 92.19 493 GLN A O 1
ATOM 3976 N N . VAL A 1 494 ? 13.351 19.673 -34.026 1.00 94.31 494 VAL A N 1
ATOM 3977 C CA . VAL A 1 494 ? 12.779 19.844 -35.367 1.00 94.31 494 VAL A CA 1
ATOM 3978 C C . VAL A 1 494 ? 11.830 21.038 -35.372 1.00 94.31 494 VAL A C 1
ATOM 3980 O O . VAL A 1 494 ? 10.909 21.120 -34.570 1.00 94.31 494 VAL A O 1
ATOM 3983 N N . ASN A 1 495 ? 12.035 21.963 -36.303 1.00 94.06 495 ASN A N 1
ATOM 3984 C CA . ASN A 1 495 ? 11.159 23.112 -36.495 1.00 94.06 495 ASN A CA 1
ATOM 3985 C C . ASN A 1 495 ? 10.953 23.343 -37.996 1.00 94.06 495 ASN A C 1
ATOM 3987 O O . ASN A 1 495 ? 11.636 24.159 -38.620 1.00 94.06 495 ASN A O 1
ATOM 3991 N N . ASP A 1 496 ? 10.051 22.556 -38.585 1.00 96.00 496 ASP A N 1
ATOM 3992 C CA . ASP A 1 496 ? 9.704 22.607 -40.005 1.00 96.00 496 ASP A CA 1
ATOM 3993 C C . ASP A 1 496 ? 8.189 22.853 -40.163 1.00 96.00 496 ASP A C 1
ATOM 3995 O O . ASP A 1 496 ? 7.388 22.000 -39.780 1.00 96.00 496 ASP A O 1
ATOM 3999 N N . PRO A 1 497 ? 7.764 24.004 -40.723 1.00 95.69 497 PRO A N 1
ATOM 4000 C CA . PRO A 1 497 ? 6.343 24.351 -40.818 1.00 95.69 497 PRO A CA 1
ATOM 4001 C C . PRO A 1 497 ? 5.500 23.406 -41.684 1.00 95.69 497 PRO A C 1
ATOM 4003 O O . PRO A 1 497 ? 4.285 23.322 -41.499 1.00 95.69 497 PRO A O 1
ATOM 4006 N N . TYR A 1 498 ? 6.114 22.743 -42.668 1.00 96.25 498 TYR A N 1
ATOM 4007 C CA . TYR A 1 498 ? 5.400 21.807 -43.531 1.00 96.25 498 TYR A CA 1
ATOM 4008 C C . TYR A 1 498 ? 5.132 20.502 -42.786 1.00 96.25 498 TYR A C 1
ATOM 4010 O O . TYR A 1 498 ? 3.987 20.053 -42.750 1.00 96.25 498 TYR A O 1
ATOM 4018 N N . LEU A 1 499 ? 6.151 19.967 -42.110 1.00 96.88 499 LEU A N 1
ATOM 4019 C CA . LEU A 1 499 ? 5.997 18.817 -41.229 1.00 96.88 499 LEU A CA 1
ATOM 4020 C C . LEU A 1 499 ? 4.981 19.097 -40.114 1.00 96.88 499 LEU A C 1
ATOM 4022 O O . LEU A 1 499 ? 4.103 18.273 -39.898 1.00 96.88 499 LEU A O 1
ATOM 4026 N N . GLU A 1 500 ? 5.045 20.261 -39.460 1.00 95.75 500 GLU A N 1
ATOM 4027 C CA . GLU A 1 500 ? 4.091 20.649 -38.407 1.00 95.75 500 GLU A CA 1
ATOM 4028 C C . GLU A 1 500 ? 2.639 20.589 -38.904 1.00 95.75 500 GLU A C 1
ATOM 4030 O O . GLU A 1 500 ? 1.767 20.031 -38.243 1.00 95.75 500 GLU A O 1
ATOM 4035 N N . THR A 1 501 ? 2.392 21.090 -40.119 1.00 95.81 501 THR A N 1
ATOM 4036 C CA . THR A 1 501 ? 1.057 21.057 -40.735 1.00 95.81 501 THR A CA 1
ATOM 4037 C C . THR A 1 501 ? 0.570 19.621 -40.948 1.00 95.81 501 THR A C 1
ATOM 4039 O O . THR A 1 501 ? -0.599 19.327 -40.700 1.00 95.81 501 THR A O 1
ATOM 4042 N N . LEU A 1 502 ? 1.444 18.725 -41.413 1.00 96.69 502 LEU A N 1
ATOM 4043 C CA . LEU A 1 502 ? 1.097 17.316 -41.612 1.00 96.69 502 LEU A CA 1
ATOM 4044 C C . LEU A 1 502 ? 0.858 16.605 -40.272 1.00 96.69 502 LEU A C 1
ATOM 4046 O O . LEU A 1 502 ? -0.122 15.876 -40.131 1.00 96.69 502 LEU A O 1
ATOM 4050 N N . LEU A 1 503 ? 1.714 16.850 -39.277 1.00 95.06 503 LEU A N 1
ATOM 4051 C CA . LEU A 1 503 ? 1.593 16.286 -37.932 1.00 95.06 503 LEU A CA 1
ATOM 4052 C C . LEU A 1 503 ? 0.268 16.690 -37.270 1.00 95.06 503 LEU A C 1
ATOM 4054 O O . LEU A 1 503 ? -0.407 15.828 -36.707 1.00 95.06 503 LEU A O 1
ATOM 4058 N N . GLU A 1 504 ? -0.140 17.959 -37.372 1.00 92.88 504 GLU A N 1
ATOM 4059 C CA . GLU A 1 504 ? -1.435 18.431 -36.863 1.00 92.88 504 GLU A CA 1
ATOM 4060 C C . GLU A 1 504 ? -2.614 17.760 -37.592 1.00 92.88 504 GLU A C 1
ATOM 4062 O O . GLU A 1 504 ? -3.583 17.341 -36.957 1.00 92.88 504 GLU A O 1
ATOM 4067 N N . GLN A 1 505 ? -2.525 17.583 -38.916 1.00 93.62 505 GLN A N 1
ATOM 4068 C CA . GLN A 1 505 ? -3.556 16.877 -39.687 1.00 93.62 505 GLN A CA 1
ATOM 4069 C C . GLN A 1 505 ? -3.694 15.411 -39.256 1.00 93.62 505 GLN A C 1
ATOM 4071 O O . GLN A 1 505 ? -4.810 14.955 -39.015 1.00 93.62 505 GLN A O 1
ATOM 4076 N N . GLY A 1 506 ? -2.580 14.687 -39.104 1.00 93.00 506 GLY A N 1
ATOM 4077 C CA . GLY A 1 506 ? -2.589 13.284 -38.673 1.00 93.00 506 GLY A CA 1
ATOM 4078 C C . GLY A 1 506 ? -3.125 13.092 -37.250 1.00 93.00 506 GLY A C 1
ATOM 4079 O O . GLY A 1 506 ? -3.751 12.075 -36.951 1.00 93.00 506 GLY A O 1
ATOM 4080 N N . LEU A 1 507 ? -2.929 14.091 -36.386 1.00 90.81 507 LEU A N 1
ATOM 4081 C CA . LEU A 1 507 ? -3.394 14.113 -34.998 1.00 90.81 507 LEU A CA 1
ATOM 4082 C C . LEU A 1 507 ? -4.921 14.268 -34.880 1.00 90.81 507 LEU A C 1
ATOM 4084 O O . LEU A 1 507 ? -5.551 13.609 -34.048 1.00 90.81 507 LEU A O 1
ATOM 4088 N N . LEU A 1 508 ? -5.507 15.139 -35.708 1.00 91.88 508 LEU A N 1
ATOM 4089 C CA . LEU A 1 508 ? -6.931 15.497 -35.668 1.00 91.88 508 LEU A CA 1
ATOM 4090 C C . LEU A 1 508 ? -7.820 14.609 -36.555 1.00 91.88 508 LEU A C 1
ATOM 4092 O O . LEU A 1 508 ? -9.029 14.539 -36.324 1.00 91.88 508 LEU A O 1
ATOM 4096 N N . GLU A 1 509 ? -7.257 13.964 -37.579 1.00 90.69 509 GLU A N 1
ATOM 4097 C CA . GLU A 1 509 ? -8.009 13.103 -38.494 1.00 90.69 509 GLU A CA 1
ATOM 4098 C C . GLU A 1 509 ? -8.493 11.825 -37.790 1.00 90.69 509 GLU A C 1
ATOM 4100 O O . GLU A 1 509 ? -7.771 11.197 -37.018 1.00 90.69 509 GLU A O 1
ATOM 4105 N N . THR A 1 510 ? -9.736 11.430 -38.062 1.00 84.00 510 THR A N 1
ATOM 4106 C CA . THR A 1 510 ? -10.382 10.246 -37.464 1.00 84.00 510 THR A CA 1
ATOM 4107 C C . THR A 1 510 ? -10.772 9.200 -38.511 1.00 84.00 510 THR A C 1
ATOM 4109 O O . THR A 1 510 ? -11.007 8.044 -38.159 1.00 84.00 510 THR A O 1
ATOM 4112 N N . ASP A 1 511 ? -10.800 9.559 -39.800 1.00 84.75 511 ASP A N 1
ATOM 4113 C CA . ASP A 1 511 ? -10.930 8.604 -40.898 1.00 84.75 511 ASP A CA 1
ATOM 4114 C C . ASP A 1 511 ? -9.608 7.854 -41.118 1.00 84.75 511 ASP A C 1
ATOM 4116 O O . ASP A 1 511 ? -8.584 8.437 -41.471 1.00 84.75 511 ASP A O 1
ATOM 4120 N N . SER A 1 512 ? -9.639 6.536 -40.924 1.00 87.25 512 SER A N 1
ATOM 4121 C CA . SER A 1 512 ? -8.449 5.680 -40.971 1.00 87.25 512 SER A CA 1
ATOM 4122 C C . SER A 1 512 ? -7.696 5.745 -42.308 1.00 87.25 512 SER A C 1
ATOM 4124 O O . SER A 1 512 ? -6.469 5.785 -42.303 1.00 87.25 512 SER A O 1
ATOM 4126 N N . SER A 1 513 ? -8.396 5.821 -43.447 1.00 90.69 513 SER A N 1
ATOM 4127 C CA . SER A 1 513 ? -7.753 5.829 -44.769 1.00 90.69 513 SER A CA 1
ATOM 4128 C C . SER A 1 513 ? -7.105 7.171 -45.102 1.00 90.69 513 SER A C 1
ATOM 4130 O O . SER A 1 513 ? -6.056 7.207 -45.739 1.00 90.69 513 SER A O 1
ATOM 4132 N N . LEU A 1 514 ? -7.713 8.287 -44.689 1.00 93.31 514 LEU A N 1
ATOM 4133 C CA . LEU A 1 514 ? -7.079 9.601 -44.832 1.00 93.31 514 LEU A CA 1
ATOM 4134 C C . LEU A 1 514 ? -5.871 9.737 -43.905 1.00 93.31 514 LEU A C 1
ATOM 4136 O O . LEU A 1 514 ? -4.838 10.268 -44.311 1.00 93.31 514 LEU A O 1
ATOM 4140 N N . ARG A 1 515 ? -5.990 9.212 -42.685 1.00 94.00 515 ARG A N 1
ATOM 4141 C CA . ARG A 1 515 ? -4.927 9.240 -41.683 1.00 94.00 515 ARG A CA 1
ATOM 4142 C C . ARG A 1 515 ? -3.698 8.441 -42.126 1.00 94.00 515 ARG A C 1
ATOM 4144 O O . ARG A 1 515 ? -2.586 8.936 -41.978 1.00 94.00 515 ARG A O 1
ATOM 4151 N N . GLU A 1 516 ? -3.895 7.276 -42.746 1.00 95.19 516 GLU A N 1
ATOM 4152 C CA . GLU A 1 516 ? -2.826 6.477 -43.368 1.00 95.19 516 GLU A CA 1
ATOM 4153 C C . GLU A 1 516 ? -2.032 7.285 -44.408 1.00 95.19 516 GLU A C 1
ATOM 4155 O O . GLU A 1 516 ? -0.811 7.376 -44.314 1.00 95.19 516 GLU A O 1
ATOM 4160 N N . LEU A 1 517 ? -2.719 7.957 -45.342 1.00 96.62 517 LEU A N 1
ATOM 4161 C CA . LEU A 1 517 ? -2.071 8.774 -46.379 1.00 96.62 517 LEU A CA 1
ATOM 4162 C C . LEU A 1 517 ? -1.256 9.940 -45.799 1.00 96.62 517 LEU A C 1
ATOM 4164 O O . LEU A 1 517 ? -0.198 10.276 -46.329 1.00 96.62 517 LEU A O 1
ATOM 4168 N N . ILE A 1 518 ? -1.745 10.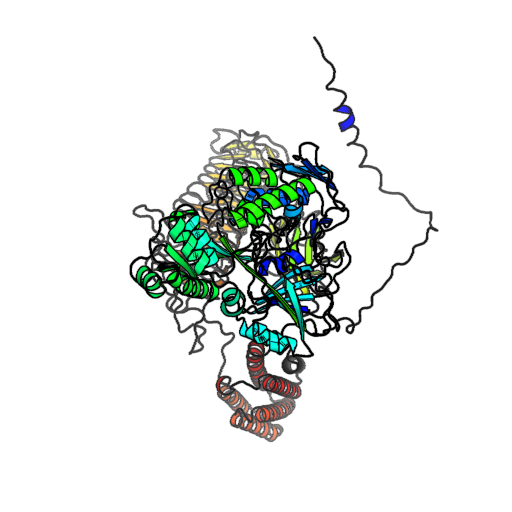564 -44.723 1.00 97.31 518 ILE A N 1
ATOM 4169 C CA . ILE A 1 518 ? -1.029 11.651 -44.042 1.00 97.31 518 ILE A CA 1
ATOM 4170 C C . ILE A 1 518 ? 0.248 11.112 -43.385 1.00 97.31 518 ILE A C 1
ATOM 4172 O O . ILE A 1 518 ? 1.317 11.705 -43.539 1.00 97.31 518 ILE A O 1
ATOM 4176 N N . TYR A 1 519 ? 0.165 9.979 -42.681 1.00 96.94 519 TYR A N 1
ATOM 4177 C CA . TYR A 1 519 ? 1.336 9.374 -42.042 1.00 96.94 519 TYR A CA 1
ATOM 4178 C C . TYR A 1 519 ? 2.350 8.819 -43.047 1.00 96.94 519 TYR A C 1
ATOM 4180 O O . TYR A 1 519 ? 3.547 8.875 -42.764 1.00 96.94 519 TYR A O 1
ATOM 4188 N N . ASP A 1 520 ? 1.920 8.357 -44.221 1.00 96.38 520 ASP A N 1
ATOM 4189 C CA . ASP A 1 520 ? 2.814 8.015 -45.334 1.00 96.38 520 ASP A CA 1
ATOM 4190 C C . ASP A 1 520 ? 3.675 9.215 -45.757 1.00 96.38 520 ASP A C 1
ATOM 4192 O O . ASP A 1 520 ? 4.899 9.107 -45.860 1.00 96.38 520 ASP A O 1
ATOM 4196 N N . GLU A 1 521 ? 3.050 10.381 -45.954 1.00 96.94 521 GLU A N 1
ATOM 4197 C CA . GLU A 1 521 ? 3.738 11.613 -46.359 1.00 96.94 521 GLU A CA 1
ATOM 4198 C C . GLU A 1 521 ? 4.700 12.118 -45.270 1.00 96.94 521 GLU A C 1
ATOM 4200 O O . GLU A 1 521 ? 5.830 12.516 -45.568 1.00 96.94 521 GLU A O 1
ATOM 4205 N N . ILE A 1 522 ? 4.289 12.039 -43.997 1.00 97.88 522 ILE A N 1
ATOM 4206 C CA . ILE A 1 522 ? 5.131 12.383 -42.840 1.00 97.88 522 ILE A CA 1
ATOM 4207 C C . ILE A 1 522 ? 6.383 11.504 -42.805 1.00 97.88 522 ILE A C 1
ATOM 4209 O O . ILE A 1 522 ? 7.500 12.021 -42.718 1.00 97.88 522 ILE A O 1
ATOM 4213 N N . GLN A 1 523 ? 6.211 10.182 -42.876 1.00 97.38 523 GLN A N 1
ATOM 4214 C CA . GLN A 1 523 ? 7.328 9.242 -42.817 1.00 97.38 523 GLN A CA 1
ATOM 4215 C C . GLN A 1 523 ? 8.275 9.435 -44.006 1.00 97.38 523 GLN A C 1
ATOM 4217 O O . GLN A 1 523 ? 9.488 9.519 -43.800 1.00 97.38 523 GLN A O 1
ATOM 4222 N N . GLN A 1 524 ? 7.741 9.600 -45.222 1.00 96.31 524 GLN A N 1
ATOM 4223 C CA . GLN A 1 524 ? 8.550 9.870 -46.408 1.00 96.31 524 GLN A CA 1
ATOM 4224 C C . GLN A 1 524 ? 9.402 11.132 -46.228 1.00 96.31 524 GLN A C 1
ATOM 4226 O O . GLN A 1 524 ? 10.613 11.114 -46.456 1.00 96.31 524 GLN A O 1
ATOM 4231 N N . TYR A 1 525 ? 8.787 12.230 -45.779 1.00 96.56 525 TYR A N 1
ATOM 4232 C CA . TYR A 1 525 ? 9.477 13.506 -45.610 1.00 96.56 525 TYR A CA 1
ATOM 4233 C C . TYR A 1 525 ? 10.564 13.442 -44.525 1.00 96.56 525 TYR A C 1
ATOM 4235 O O . TYR A 1 525 ? 11.644 14.019 -44.680 1.00 96.56 525 TYR A O 1
ATOM 4243 N N . LEU A 1 526 ? 10.329 12.698 -43.442 1.00 96.19 526 LEU A N 1
ATOM 4244 C CA . LEU A 1 526 ? 11.324 12.479 -42.390 1.00 96.19 526 LEU A CA 1
ATOM 4245 C C . LEU A 1 526 ? 12.521 11.649 -42.880 1.00 96.19 526 LEU A C 1
ATOM 4247 O O . LEU A 1 526 ? 13.659 11.967 -42.526 1.00 96.19 526 LEU A O 1
ATOM 4251 N N . VAL A 1 527 ? 12.276 10.618 -43.693 1.00 95.56 527 VAL A N 1
ATOM 4252 C CA . VAL A 1 527 ? 13.302 9.669 -44.158 1.00 95.56 527 VAL A CA 1
ATOM 4253 C C . VAL A 1 527 ? 14.122 10.212 -45.325 1.00 95.56 527 VAL A C 1
ATOM 4255 O O . VAL A 1 527 ? 15.349 10.154 -45.280 1.00 95.56 527 VAL A O 1
ATOM 4258 N N . GLU A 1 528 ? 13.471 10.735 -46.362 1.00 93.81 528 GLU A N 1
ATOM 4259 C CA . GLU A 1 528 ? 14.134 11.076 -47.629 1.00 93.81 528 GLU A CA 1
ATOM 4260 C C . GLU A 1 528 ? 14.613 12.534 -47.658 1.00 93.81 528 GLU A C 1
ATOM 4262 O O . GLU A 1 528 ? 15.640 12.852 -48.265 1.00 93.81 528 GLU A O 1
ATOM 4267 N N . GLU A 1 529 ? 13.906 13.429 -46.959 1.00 93.31 529 GLU A N 1
ATOM 4268 C CA . GLU A 1 529 ? 14.172 14.864 -47.010 1.00 93.31 529 GLU A CA 1
ATOM 4269 C C . GLU A 1 529 ? 14.860 15.386 -45.749 1.00 93.31 529 GLU A C 1
ATOM 4271 O O . GLU A 1 529 ? 16.013 15.819 -45.828 1.00 93.31 529 GLU A O 1
ATOM 4276 N N . LEU A 1 530 ? 14.181 15.403 -44.597 1.00 93.88 530 LEU A N 1
ATOM 4277 C CA . LEU A 1 530 ? 14.649 16.104 -43.392 1.00 93.88 530 LEU A CA 1
ATOM 4278 C C . LEU A 1 530 ? 15.798 15.404 -42.659 1.00 93.88 530 LEU A C 1
ATOM 4280 O O . LEU A 1 530 ? 16.681 16.100 -42.136 1.00 93.88 530 LEU A O 1
ATOM 4284 N N . MET A 1 531 ? 15.766 14.068 -42.605 1.00 94.50 531 MET A N 1
ATOM 4285 C CA . MET A 1 531 ? 16.709 13.201 -41.887 1.00 94.50 531 MET A CA 1
ATOM 4286 C C . MET A 1 531 ? 17.092 13.753 -40.499 1.00 94.50 531 MET A C 1
ATOM 4288 O O . MET A 1 531 ? 18.265 14.066 -40.262 1.00 94.50 531 MET A O 1
ATOM 4292 N N . PRO A 1 532 ? 16.121 13.969 -39.588 1.00 94.75 532 PRO A N 1
ATOM 4293 C CA . PRO A 1 532 ? 16.418 14.459 -38.243 1.00 94.75 532 PRO A CA 1
ATOM 4294 C C . PRO A 1 532 ? 17.125 13.392 -37.404 1.00 94.75 532 PRO A C 1
ATOM 4296 O O . PRO A 1 532 ? 17.937 13.737 -36.554 1.00 94.75 532 PRO A O 1
ATOM 4299 N N . TYR A 1 533 ? 16.866 12.113 -37.686 1.00 94.06 533 TYR A N 1
ATOM 4300 C CA . TYR A 1 533 ? 17.493 10.964 -37.047 1.00 94.06 533 TYR A CA 1
ATOM 4301 C C . TYR A 1 533 ? 18.229 10.106 -38.070 1.00 94.06 533 TYR A C 1
ATOM 4303 O O . TYR A 1 533 ? 17.811 9.981 -39.222 1.00 94.06 533 TYR A O 1
ATOM 4311 N N . ALA A 1 534 ? 19.297 9.447 -37.622 1.00 94.62 534 ALA A N 1
ATOM 4312 C CA . ALA A 1 534 ? 19.756 8.236 -38.276 1.00 94.62 534 ALA A CA 1
ATOM 4313 C C . ALA A 1 534 ? 18.958 7.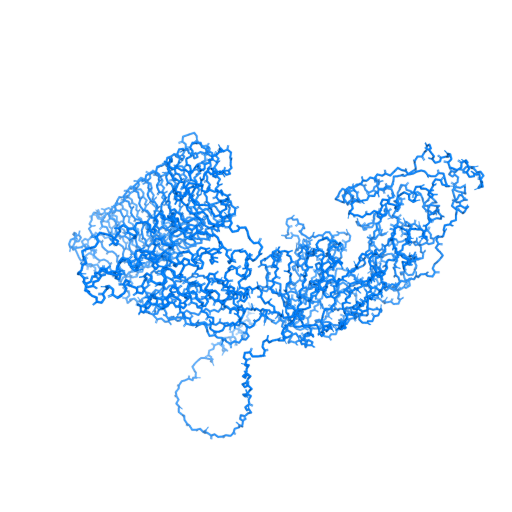087 -37.655 1.00 94.62 534 ALA A C 1
ATOM 4315 O O . ALA A 1 534 ? 19.322 6.572 -36.601 1.00 94.62 534 ALA A O 1
ATOM 4316 N N . PHE A 1 535 ? 17.846 6.719 -38.292 1.00 93.50 535 PHE A N 1
ATOM 4317 C CA . PHE A 1 535 ? 17.056 5.539 -37.931 1.00 93.50 535 PHE A CA 1
ATOM 4318 C C . PHE A 1 535 ? 17.985 4.330 -37.970 1.00 93.50 535 PHE A C 1
ATOM 4320 O O . PHE A 1 535 ? 18.642 4.171 -38.995 1.00 93.50 535 PHE A O 1
ATOM 4327 N N . CYS A 1 536 ? 18.133 3.542 -36.897 1.00 93.25 536 CYS A N 1
ATOM 4328 C CA . CYS A 1 536 ? 19.131 2.465 -36.806 1.00 93.25 536 CYS A CA 1
ATOM 4329 C C . CYS A 1 536 ? 18.498 1.078 -36.967 1.00 93.25 536 CYS A C 1
ATOM 4331 O O . CYS A 1 536 ? 18.717 0.418 -37.990 1.00 93.25 536 CYS A O 1
ATOM 4333 N N . CYS A 1 537 ? 17.729 0.619 -35.983 1.00 92.12 537 CYS A N 1
ATOM 4334 C CA . CYS A 1 537 ? 17.166 -0.727 -36.016 1.00 92.12 537 CYS A CA 1
ATOM 4335 C C . CYS A 1 537 ? 15.896 -0.879 -35.191 1.00 92.12 537 CYS A C 1
ATOM 4337 O O . CYS A 1 537 ? 15.609 -0.052 -34.328 1.00 92.12 537 CYS A O 1
ATOM 4339 N N . VAL A 1 538 ? 15.181 -1.962 -35.475 1.00 90.56 538 VAL A N 1
ATOM 4340 C CA . VAL A 1 538 ? 14.193 -2.565 -34.585 1.00 90.56 538 VAL A CA 1
ATOM 4341 C C . VAL A 1 538 ? 14.826 -3.817 -33.993 1.00 90.56 538 VAL A C 1
ATOM 4343 O O . VAL A 1 538 ? 15.416 -4.618 -34.728 1.00 90.56 538 VAL A O 1
ATOM 4346 N N . THR A 1 539 ? 14.751 -3.980 -32.674 1.00 86.12 539 THR A N 1
ATOM 4347 C CA . THR A 1 539 ? 15.276 -5.180 -32.009 1.00 86.12 539 THR A CA 1
ATOM 4348 C C . THR A 1 539 ? 14.170 -6.215 -31.813 1.00 86.12 539 THR A C 1
ATOM 4350 O O . THR A 1 539 ? 13.099 -5.844 -31.317 1.00 86.12 539 THR A O 1
ATOM 4353 N N . PRO A 1 540 ? 14.397 -7.500 -32.132 1.00 87.00 540 PRO A N 1
ATOM 4354 C CA . PRO A 1 540 ? 13.520 -8.565 -31.680 1.00 87.00 540 PRO A CA 1
ATOM 4355 C C . PRO A 1 540 ? 13.554 -8.702 -30.160 1.00 87.00 540 PRO A C 1
ATOM 4357 O O . PRO A 1 540 ? 14.378 -8.106 -29.457 1.00 87.00 540 PRO A O 1
ATOM 4360 N N . HIS A 1 541 ? 12.623 -9.498 -29.668 1.00 88.19 541 HIS A N 1
ATOM 4361 C CA . HIS A 1 541 ? 12.545 -9.913 -28.282 1.00 88.19 541 HIS A CA 1
ATOM 4362 C C . HIS A 1 541 ? 12.299 -11.411 -28.186 1.00 88.19 541 HIS A C 1
ATOM 4364 O O . HIS A 1 541 ? 11.818 -12.034 -29.137 1.00 88.19 541 HIS A O 1
ATOM 4370 N N . HIS A 1 542 ? 12.629 -11.966 -27.027 1.00 90.62 542 HIS A N 1
ATOM 4371 C CA . HIS A 1 542 ? 12.581 -13.398 -26.802 1.00 90.62 542 HIS A CA 1
ATOM 4372 C C . HIS A 1 542 ? 11.833 -13.702 -25.511 1.00 90.62 542 HIS A C 1
ATOM 4374 O O . HIS A 1 542 ? 12.030 -13.037 -24.491 1.00 90.62 542 HIS A O 1
ATOM 4380 N N . LEU A 1 543 ? 11.000 -14.731 -25.551 1.00 93.50 543 LEU A N 1
ATOM 4381 C CA . LEU A 1 543 ? 10.391 -15.329 -24.375 1.00 93.50 543 LEU A CA 1
ATOM 4382 C C . LEU A 1 543 ? 10.919 -16.756 -24.267 1.00 93.50 543 LEU A C 1
ATOM 4384 O O . LEU A 1 543 ? 10.752 -17.540 -25.199 1.00 93.50 543 LEU A O 1
ATOM 4388 N N . ALA A 1 544 ? 11.581 -17.073 -23.155 1.00 94.50 544 ALA A N 1
ATOM 4389 C CA . ALA A 1 544 ? 12.066 -18.419 -22.883 1.00 94.50 544 ALA A CA 1
ATOM 4390 C C . ALA A 1 544 ? 11.247 -19.031 -21.753 1.00 94.50 544 ALA A C 1
ATOM 4392 O O . ALA A 1 544 ? 11.031 -18.381 -20.729 1.00 94.50 544 ALA A O 1
ATOM 4393 N N . TYR A 1 545 ? 10.789 -20.260 -21.948 1.00 94.25 545 TYR A N 1
ATOM 4394 C CA . TYR A 1 545 ? 9.951 -20.966 -20.989 1.00 94.25 545 TYR A CA 1
ATOM 4395 C C . TYR A 1 545 ? 10.144 -22.474 -21.103 1.00 94.25 545 TYR A C 1
ATOM 4397 O O . TYR A 1 545 ? 10.531 -22.975 -22.158 1.00 94.25 545 TYR A O 1
ATOM 4405 N N . ILE A 1 546 ? 9.902 -23.210 -20.025 1.00 90.69 546 ILE A N 1
ATOM 4406 C CA . ILE A 1 546 ? 10.153 -24.651 -20.017 1.00 90.69 546 ILE A CA 1
ATOM 4407 C C . ILE A 1 546 ? 9.118 -25.439 -20.842 1.00 90.69 546 ILE A C 1
ATOM 4409 O O . ILE A 1 546 ? 8.038 -24.956 -21.189 1.00 90.69 546 ILE A O 1
ATOM 4413 N N . LEU A 1 547 ? 9.460 -26.674 -21.198 1.00 80.81 547 LEU A N 1
ATOM 4414 C CA . LEU A 1 547 ? 8.625 -27.564 -21.999 1.00 80.81 547 LEU A CA 1
ATOM 4415 C C . LEU A 1 547 ? 7.284 -27.840 -21.288 1.00 80.81 547 LEU A C 1
ATOM 4417 O O . LEU A 1 547 ? 7.245 -28.003 -20.073 1.00 80.81 547 LEU A O 1
ATOM 4421 N N . ASN A 1 548 ? 6.198 -27.953 -22.062 1.00 82.31 548 ASN A N 1
ATOM 4422 C CA . ASN A 1 548 ? 4.806 -28.160 -21.608 1.00 82.31 548 ASN A CA 1
ATOM 4423 C C . ASN A 1 548 ? 4.075 -26.922 -21.065 1.00 82.31 548 ASN A C 1
ATOM 4425 O O . ASN A 1 548 ? 2.996 -27.050 -20.485 1.00 82.31 548 ASN A O 1
ATOM 4429 N N . VAL A 1 549 ? 4.607 -25.729 -21.318 1.00 89.00 549 VAL A N 1
ATOM 4430 C CA . VAL A 1 549 ? 3.846 -24.482 -21.202 1.00 89.00 549 VAL A CA 1
ATOM 4431 C C . VAL A 1 549 ? 3.269 -24.125 -22.572 1.00 89.00 549 VAL A C 1
ATOM 4433 O O . VAL A 1 549 ? 3.962 -24.221 -23.587 1.00 89.00 549 VAL A O 1
ATOM 4436 N N . THR A 1 550 ? 1.997 -23.731 -22.626 1.00 90.06 550 THR A N 1
ATOM 4437 C CA . THR A 1 550 ? 1.344 -23.239 -23.853 1.00 90.06 550 THR A CA 1
ATOM 4438 C C . THR A 1 550 ? 0.534 -21.980 -23.568 1.00 90.06 550 THR A C 1
ATOM 4440 O O . THR A 1 550 ? 0.306 -21.662 -22.409 1.00 90.06 550 THR A O 1
ATOM 4443 N N . GLY A 1 551 ? 0.094 -21.262 -24.605 1.00 89.12 551 GLY A N 1
ATOM 4444 C CA . GLY A 1 551 ? -0.807 -20.109 -24.456 1.00 89.12 551 GLY A CA 1
ATOM 4445 C C . GLY A 1 551 ? -0.121 -18.746 -24.344 1.00 89.12 551 GLY A C 1
ATOM 4446 O O . GLY A 1 551 ? -0.807 -17.730 -24.284 1.00 89.12 551 GLY A O 1
ATOM 4447 N N . PHE A 1 552 ? 1.215 -18.690 -24.382 1.00 90.50 552 PHE A N 1
ATOM 4448 C CA . PHE A 1 552 ? 1.918 -17.427 -24.596 1.00 90.50 552 PHE A CA 1
ATOM 4449 C C . PHE A 1 552 ? 1.662 -16.884 -26.007 1.00 90.50 552 PHE A C 1
ATOM 4451 O O . PHE A 1 552 ? 1.654 -17.629 -26.986 1.00 90.50 552 PHE A O 1
ATOM 4458 N N . HIS A 1 553 ? 1.489 -15.562 -26.102 1.00 88.69 553 HIS A N 1
ATOM 4459 C CA . HIS A 1 553 ? 1.329 -14.850 -27.371 1.00 88.69 553 HIS A CA 1
ATOM 4460 C C . HIS A 1 553 ? 2.419 -13.793 -27.506 1.00 88.69 553 HIS A C 1
ATOM 4462 O O . HIS A 1 553 ? 2.269 -12.664 -27.024 1.00 88.69 553 HIS A O 1
ATOM 4468 N N . ILE A 1 554 ? 3.530 -14.144 -28.153 1.00 89.00 554 ILE A N 1
ATOM 4469 C CA . ILE A 1 554 ? 4.567 -13.164 -28.470 1.00 89.00 554 ILE A CA 1
ATOM 4470 C C . ILE A 1 554 ? 4.006 -12.086 -29.408 1.00 89.00 554 ILE A C 1
ATOM 4472 O O . ILE A 1 554 ? 3.374 -12.380 -30.421 1.00 89.00 554 ILE A O 1
ATOM 4476 N N . ASN A 1 555 ? 4.189 -10.816 -29.044 1.00 90.75 555 ASN A N 1
ATOM 4477 C CA . ASN A 1 555 ? 3.577 -9.695 -29.755 1.00 90.75 555 ASN A CA 1
ATOM 4478 C C . ASN A 1 555 ? 4.451 -8.434 -29.736 1.00 90.75 555 ASN A C 1
ATOM 4480 O O . ASN A 1 555 ? 5.159 -8.197 -28.755 1.00 90.75 555 ASN A O 1
ATOM 4484 N N . PRO A 1 556 ? 4.319 -7.550 -30.740 1.00 88.56 556 PRO A N 1
ATOM 4485 C CA . PRO A 1 556 ? 5.153 -6.356 -30.844 1.00 88.56 556 PRO A CA 1
ATOM 4486 C C . PRO A 1 556 ? 5.171 -5.405 -29.642 1.00 88.56 556 PRO A C 1
ATOM 4488 O O . PRO A 1 556 ? 6.205 -4.794 -29.359 1.00 88.56 556 PRO A O 1
ATOM 4491 N N . PHE A 1 557 ? 4.060 -5.287 -28.906 1.00 86.94 557 PHE A N 1
ATOM 4492 C CA . PHE A 1 557 ? 3.967 -4.441 -27.707 1.00 86.94 557 PHE A CA 1
ATOM 4493 C C . PHE A 1 557 ? 4.638 -5.043 -26.477 1.00 86.94 557 PHE A C 1
ATOM 4495 O O . PHE A 1 557 ? 4.734 -4.375 -25.445 1.00 86.94 557 PHE A O 1
ATOM 4502 N N . ARG A 1 558 ? 5.141 -6.279 -26.585 1.00 87.12 558 ARG A N 1
ATOM 4503 C CA . ARG A 1 558 ? 5.801 -7.006 -25.500 1.00 87.12 558 ARG A CA 1
ATOM 4504 C C . ARG A 1 558 ? 4.853 -7.283 -24.324 1.00 87.12 558 ARG A C 1
ATOM 4506 O O . ARG A 1 558 ? 5.327 -7.553 -23.228 1.00 87.12 558 ARG A O 1
ATOM 4513 N N . LYS A 1 559 ? 3.532 -7.200 -24.520 1.00 89.00 559 LYS A N 1
ATOM 4514 C CA . LYS A 1 559 ? 2.563 -7.492 -23.456 1.00 89.00 559 LYS A CA 1
ATOM 4515 C C . LYS A 1 559 ? 2.562 -8.988 -23.170 1.00 89.00 559 LYS A C 1
ATOM 4517 O O . LYS A 1 559 ? 2.541 -9.779 -24.105 1.00 89.00 559 LYS A O 1
ATOM 4522 N N . ILE A 1 560 ? 2.569 -9.372 -21.902 1.00 91.94 560 ILE A N 1
ATOM 4523 C CA . ILE A 1 560 ? 2.454 -10.774 -21.496 1.00 91.94 560 ILE A CA 1
ATOM 4524 C C . ILE A 1 560 ? 1.103 -10.916 -20.810 1.00 91.94 560 ILE A C 1
ATOM 4526 O O . ILE A 1 560 ? 0.809 -10.184 -19.870 1.00 91.94 560 ILE A O 1
ATOM 4530 N N . TRP A 1 561 ? 0.265 -11.808 -21.331 1.00 93.38 561 TRP A N 1
ATOM 4531 C CA . TRP A 1 561 ? -1.085 -12.048 -20.835 1.00 93.38 561 TRP A CA 1
ATOM 4532 C C . TRP A 1 561 ? -1.185 -13.493 -20.369 1.00 93.38 561 TRP A C 1
ATOM 4534 O O . TRP A 1 561 ? -1.158 -14.402 -21.196 1.00 93.38 561 TRP A O 1
ATOM 4544 N N . PHE A 1 562 ? -1.252 -13.703 -19.053 1.00 95.62 562 PHE A N 1
ATOM 4545 C CA . PHE A 1 562 ? -1.155 -15.041 -18.460 1.00 95.62 562 PHE A CA 1
ATOM 4546 C C . PHE A 1 562 ? -2.480 -15.808 -18.445 1.00 95.62 562 PHE A C 1
ATOM 4548 O O . PHE A 1 562 ? -2.486 -17.002 -18.179 1.00 95.62 562 PHE A O 1
ATOM 4555 N N . TYR A 1 563 ? -3.594 -15.156 -18.780 1.00 95.06 563 TYR A N 1
ATOM 4556 C CA . TYR A 1 563 ? -4.922 -15.774 -18.792 1.00 95.06 563 TYR A CA 1
ATOM 4557 C C . TYR A 1 563 ? -5.007 -17.046 -19.650 1.00 95.06 563 TYR A C 1
ATOM 4559 O O . TYR A 1 563 ? -5.566 -18.055 -19.224 1.00 95.06 563 TYR A O 1
ATOM 4567 N N . ASP A 1 564 ? -4.433 -16.987 -20.856 1.00 92.31 564 ASP A N 1
ATOM 4568 C CA . ASP A 1 564 ? -4.449 -18.095 -21.814 1.00 92.31 564 ASP A CA 1
ATOM 4569 C C . ASP A 1 564 ? -3.353 -19.131 -21.518 1.00 92.31 564 ASP A C 1
ATOM 4571 O O . ASP A 1 564 ? -3.378 -20.226 -22.088 1.00 92.31 564 ASP A O 1
ATOM 4575 N N . VAL A 1 565 ? -2.386 -18.797 -20.653 1.00 93.38 565 VAL A N 1
ATOM 4576 C CA . VAL A 1 565 ? -1.221 -19.640 -20.375 1.00 93.38 565 VAL A CA 1
ATOM 4577 C C . VAL A 1 565 ? -1.659 -20.865 -19.590 1.00 93.38 565 VAL A C 1
ATOM 4579 O O . VAL A 1 565 ? -2.395 -20.761 -18.622 1.00 93.38 565 VAL A O 1
ATOM 4582 N N . SER A 1 566 ? -1.201 -22.041 -19.994 1.00 90.00 566 SER A N 1
ATOM 4583 C CA . SER A 1 566 ? -1.427 -23.290 -19.274 1.00 90.00 566 SER A CA 1
ATOM 4584 C C . SER A 1 566 ? -0.108 -24.013 -19.073 1.00 90.00 566 SER A C 1
ATOM 4586 O O . SER A 1 566 ? 0.761 -23.984 -19.948 1.00 90.00 566 SER A O 1
ATOM 4588 N N . SER A 1 567 ? 0.012 -24.712 -17.952 1.00 84.94 567 SER A N 1
ATOM 4589 C CA . SER A 1 567 ? 1.206 -25.457 -17.579 1.00 84.94 567 SER A CA 1
ATOM 4590 C C . SER A 1 567 ? 0.819 -26.842 -17.069 1.00 84.94 567 SER A C 1
ATOM 4592 O O . SER A 1 567 ? -0.113 -26.966 -16.283 1.00 84.94 567 SER A O 1
ATOM 4594 N N . GLU A 1 568 ? 1.530 -27.881 -17.513 1.00 73.88 568 GLU A N 1
ATOM 4595 C CA . GLU A 1 568 ? 1.447 -29.232 -16.923 1.00 73.88 568 GLU A CA 1
ATOM 4596 C C . GLU A 1 568 ? 2.497 -29.447 -15.810 1.00 73.88 568 GLU A C 1
ATOM 4598 O O . GLU A 1 568 ? 2.711 -30.569 -15.351 1.00 73.88 568 GLU A O 1
ATOM 4603 N N . ILE A 1 569 ? 3.209 -28.388 -15.409 1.00 66.69 569 ILE A N 1
ATOM 4604 C CA . ILE A 1 569 ? 4.263 -28.441 -14.393 1.00 66.69 569 ILE A CA 1
ATOM 4605 C C . ILE A 1 569 ? 3.617 -28.544 -13.016 1.00 66.69 569 ILE A C 1
ATOM 4607 O O . ILE A 1 569 ? 2.925 -27.631 -12.580 1.00 66.69 569 ILE A O 1
ATOM 4611 N N . THR A 1 570 ? 3.909 -29.627 -12.302 1.00 55.59 570 THR A N 1
ATOM 4612 C CA . THR A 1 570 ? 3.479 -29.802 -10.916 1.00 55.59 570 THR A CA 1
ATOM 4613 C C . THR A 1 570 ? 4.600 -29.398 -9.965 1.00 55.59 570 THR A C 1
ATOM 4615 O O . THR A 1 570 ? 5.521 -30.182 -9.718 1.00 55.59 570 THR A O 1
ATOM 4618 N N . ARG A 1 571 ? 4.537 -28.178 -9.431 1.00 58.31 571 ARG A N 1
ATOM 4619 C CA . ARG A 1 571 ? 5.226 -27.818 -8.185 1.00 58.31 571 ARG A CA 1
ATOM 4620 C C . ARG A 1 571 ? 4.157 -27.726 -7.110 1.00 58.31 571 ARG A C 1
ATOM 4622 O O . ARG A 1 571 ? 3.198 -27.013 -7.375 1.00 58.31 571 ARG A O 1
ATOM 4629 N N . PRO A 1 572 ? 4.287 -28.410 -5.963 1.00 55.00 572 PRO A N 1
ATOM 4630 C CA . PRO A 1 572 ? 3.313 -28.245 -4.898 1.00 55.00 572 PRO A CA 1
ATOM 4631 C C . PRO A 1 572 ? 3.260 -26.764 -4.533 1.00 55.00 572 PRO A C 1
ATOM 4633 O O . PRO A 1 572 ? 4.292 -26.136 -4.281 1.00 55.00 572 PRO A O 1
ATOM 4636 N N . PHE A 1 573 ? 2.065 -26.204 -4.614 1.00 52.09 573 PHE A N 1
ATOM 4637 C CA . PHE A 1 573 ? 1.762 -24.902 -4.077 1.00 52.09 573 PHE A CA 1
ATOM 4638 C C . PHE A 1 573 ? 2.015 -24.951 -2.564 1.00 52.09 573 PHE A C 1
ATOM 4640 O O . PHE A 1 573 ? 1.523 -25.833 -1.863 1.00 52.09 573 PHE A O 1
ATOM 4647 N N . VAL A 1 574 ? 2.873 -24.047 -2.102 1.00 60.59 574 VAL A N 1
ATOM 4648 C CA . VAL A 1 574 ? 3.103 -23.766 -0.687 1.00 60.59 574 VAL A CA 1
ATOM 4649 C C . VAL A 1 574 ? 2.640 -22.337 -0.505 1.00 60.59 574 VAL A C 1
ATOM 4651 O O . VAL A 1 574 ? 3.238 -21.426 -1.086 1.00 60.59 574 VAL A O 1
ATOM 4654 N N . ASP A 1 575 ? 1.539 -22.154 0.208 1.00 60.47 575 ASP A N 1
ATOM 4655 C CA . ASP A 1 575 ? 1.158 -20.816 0.613 1.00 60.47 575 ASP A CA 1
ATOM 4656 C C . ASP A 1 575 ? 2.055 -20.360 1.758 1.00 60.47 575 ASP A C 1
ATOM 4658 O O . ASP A 1 575 ? 2.256 -21.082 2.732 1.00 60.47 575 ASP A O 1
ATOM 4662 N N . SER A 1 576 ? 2.585 -19.157 1.623 1.00 67.44 576 SER A N 1
ATOM 4663 C CA . SER A 1 576 ? 3.400 -18.498 2.639 1.00 67.44 576 SER A CA 1
ATOM 4664 C C . SER A 1 576 ? 2.884 -17.091 2.941 1.00 67.44 576 SER A C 1
ATOM 4666 O O . SER A 1 576 ? 3.618 -16.278 3.505 1.00 67.44 576 SER A O 1
ATOM 4668 N N . LEU A 1 577 ? 1.689 -16.748 2.453 1.00 63.91 577 LEU A N 1
ATOM 4669 C CA . LEU A 1 577 ? 1.035 -15.474 2.700 1.00 63.91 577 LEU A CA 1
ATOM 4670 C C . LEU A 1 577 ? -0.049 -15.674 3.746 1.00 63.91 577 LEU A C 1
ATOM 4672 O O . LEU A 1 577 ? -0.765 -16.654 3.723 1.00 63.91 577 LEU A O 1
ATOM 4676 N N . ALA A 1 578 ? -0.163 -14.725 4.668 1.00 72.44 578 ALA A N 1
ATOM 4677 C CA . ALA A 1 578 ? -1.273 -14.724 5.604 1.00 72.44 578 ALA A CA 1
ATOM 4678 C C . ALA A 1 578 ? -2.559 -14.205 4.929 1.00 72.44 578 ALA A C 1
ATOM 4680 O O . ALA A 1 578 ? -2.463 -13.306 4.079 1.00 72.44 578 ALA A O 1
ATOM 4681 N N . PRO A 1 579 ? -3.752 -14.645 5.380 1.00 79.62 579 PRO A N 1
ATOM 4682 C CA . PRO A 1 579 ? -5.021 -14.154 4.861 1.00 79.62 579 PRO A CA 1
ATOM 4683 C C . PRO A 1 579 ? -5.125 -12.627 4.886 1.00 79.62 579 PRO A C 1
ATOM 4685 O O . PRO A 1 579 ? -4.837 -11.967 5.888 1.00 79.62 579 PRO A O 1
ATOM 4688 N N . LYS A 1 580 ? -5.631 -12.022 3.812 1.00 75.50 580 LYS A N 1
ATOM 4689 C CA . LYS A 1 580 ? -5.915 -10.582 3.802 1.00 75.50 580 LYS A CA 1
ATOM 4690 C C . LYS A 1 580 ? -7.244 -10.288 4.452 1.00 75.50 580 LYS A C 1
ATOM 4692 O O . LYS A 1 580 ? -8.263 -10.862 4.076 1.00 75.50 580 LYS A O 1
ATOM 4697 N N . MET A 1 581 ? -7.255 -9.325 5.370 1.00 79.25 581 MET A N 1
ATOM 4698 C CA . MET A 1 581 ? -8.455 -8.966 6.118 1.00 79.25 581 MET A CA 1
ATOM 4699 C C . MET A 1 581 ? -8.778 -7.481 6.059 1.00 79.25 581 MET A C 1
ATOM 4701 O O . MET A 1 581 ? -7.931 -6.633 6.326 1.00 79.25 581 MET A O 1
ATOM 4705 N N . ASN A 1 582 ? -10.047 -7.171 5.793 1.00 72.94 582 ASN A N 1
ATOM 4706 C CA . ASN A 1 582 ? -10.558 -5.806 5.759 1.00 72.94 582 ASN A CA 1
ATOM 4707 C C . ASN A 1 582 ? -11.901 -5.698 6.498 1.00 72.94 582 ASN A C 1
ATOM 4709 O O . ASN A 1 582 ? -12.902 -6.305 6.104 1.00 72.94 582 ASN A O 1
ATOM 4713 N N . ILE A 1 583 ? -11.943 -4.907 7.576 1.00 78.25 583 ILE A N 1
ATOM 4714 C CA . ILE A 1 583 ? -13.179 -4.631 8.319 1.00 78.25 583 ILE A CA 1
ATOM 4715 C C . ILE A 1 583 ? -14.026 -3.642 7.512 1.00 78.25 583 ILE A C 1
ATOM 4717 O O . ILE A 1 583 ? -13.837 -2.429 7.565 1.00 78.25 583 ILE A O 1
ATOM 4721 N N . ILE A 1 584 ? -15.019 -4.162 6.794 1.00 68.62 584 ILE A N 1
ATOM 4722 C CA . ILE A 1 584 ? -15.893 -3.337 5.951 1.00 68.62 584 ILE A CA 1
ATOM 4723 C C . ILE A 1 584 ? -17.030 -2.661 6.728 1.00 68.62 584 ILE A C 1
ATOM 4725 O O . ILE A 1 584 ? -17.650 -1.719 6.231 1.00 68.62 584 ILE A O 1
ATOM 4729 N N . TYR A 1 585 ? -17.365 -3.166 7.921 1.00 76.50 585 TYR A N 1
ATOM 4730 C CA . TYR A 1 585 ? -18.420 -2.604 8.761 1.00 76.50 585 TYR A CA 1
ATOM 4731 C C . TYR A 1 585 ? -18.317 -3.097 10.205 1.00 76.50 585 TYR A C 1
ATOM 4733 O O . TYR A 1 585 ? -18.195 -4.297 10.441 1.00 76.50 585 TYR A O 1
ATOM 4741 N N . TYR A 1 586 ? -18.513 -2.204 11.172 1.00 82.50 586 TYR A N 1
ATOM 4742 C CA . TYR A 1 586 ? -18.901 -2.586 12.527 1.00 82.50 586 TYR A CA 1
ATOM 4743 C C . TYR A 1 586 ? -19.722 -1.489 13.214 1.00 82.50 586 TYR A C 1
ATOM 4745 O O . TYR A 1 586 ? -19.627 -0.308 12.867 1.00 82.50 586 TYR A O 1
ATOM 4753 N N . ASP A 1 587 ? -20.526 -1.862 14.213 1.00 72.75 587 ASP A N 1
ATOM 4754 C CA . ASP A 1 587 ? -21.206 -0.875 15.053 1.00 72.75 587 ASP A CA 1
ATOM 4755 C C . ASP A 1 587 ? -20.219 -0.266 16.060 1.00 72.75 587 ASP A C 1
ATOM 4757 O O . ASP A 1 587 ? -19.970 -0.818 17.129 1.00 72.75 587 ASP A O 1
ATOM 4761 N N . ALA A 1 588 ? -19.704 0.932 15.775 1.00 65.12 588 ALA A N 1
ATOM 4762 C CA . ALA A 1 588 ? -18.819 1.645 16.705 1.00 65.12 588 ALA A CA 1
ATOM 4763 C C . ALA A 1 588 ? -19.478 1.972 18.071 1.00 65.12 588 ALA A C 1
ATOM 4765 O O . ALA A 1 588 ? -18.798 2.333 19.036 1.00 65.12 588 ALA A O 1
ATOM 4766 N N . LYS A 1 589 ? -20.814 1.863 18.174 1.00 65.06 589 LYS A N 1
ATOM 4767 C CA . LYS A 1 589 ? -21.604 2.051 19.404 1.00 65.06 589 LYS A CA 1
ATOM 4768 C C . LYS A 1 589 ? -22.741 1.027 19.482 1.00 65.06 589 LYS A C 1
ATOM 4770 O O . LYS A 1 589 ? -23.546 0.939 18.560 1.00 65.06 589 LYS A O 1
ATOM 4775 N N . VAL A 1 590 ? -22.859 0.335 20.614 1.00 66.19 590 VAL A N 1
ATOM 4776 C CA . VAL A 1 590 ? -23.810 -0.762 20.856 1.00 66.19 590 VAL A CA 1
ATOM 4777 C C . VAL A 1 590 ? -24.663 -0.448 22.087 1.00 66.19 590 VAL A C 1
ATOM 4779 O O . VAL A 1 590 ? -24.137 -0.190 23.167 1.00 66.19 590 VAL A O 1
ATOM 4782 N N . GLU A 1 591 ? -25.990 -0.458 21.952 1.00 62.03 591 GLU A N 1
ATOM 4783 C CA . GLU A 1 591 ? -26.911 -0.141 23.054 1.00 62.03 591 GLU A CA 1
ATOM 4784 C C . GLU A 1 591 ? -27.173 -1.352 23.977 1.00 62.03 591 GLU A C 1
ATOM 4786 O O . GLU A 1 591 ? -27.739 -2.357 23.550 1.00 62.03 591 GLU A O 1
ATOM 4791 N N . CYS A 1 592 ? -26.875 -1.226 25.277 1.00 52.81 592 CYS A N 1
ATOM 4792 C CA . CYS A 1 592 ? -26.981 -2.272 26.311 1.00 52.81 592 CYS A CA 1
ATOM 4793 C C . CYS A 1 592 ? -28.378 -2.913 26.461 1.00 52.81 592 CYS A C 1
ATOM 4795 O O . CYS A 1 592 ? -28.492 -4.003 27.019 1.00 52.81 592 CYS A O 1
ATOM 4797 N N . ALA A 1 593 ? -29.448 -2.266 25.979 1.00 49.41 593 ALA A N 1
ATOM 4798 C CA . ALA A 1 593 ? -30.818 -2.779 26.099 1.00 49.41 593 ALA A CA 1
ATOM 4799 C C . ALA A 1 593 ? -31.439 -3.290 24.782 1.00 49.41 593 ALA A C 1
ATOM 4801 O O . ALA A 1 593 ? -32.581 -3.753 24.809 1.00 49.41 593 ALA A O 1
ATOM 4802 N N . MET A 1 594 ? -30.727 -3.220 23.646 1.00 50.97 594 MET A N 1
ATOM 4803 C CA . MET A 1 594 ? -31.243 -3.657 22.334 1.00 50.97 594 MET A CA 1
ATOM 4804 C C . MET A 1 594 ? -30.203 -4.269 21.373 1.00 50.97 594 MET A C 1
ATOM 4806 O O . MET A 1 594 ? -30.612 -4.915 20.411 1.00 50.97 594 MET A O 1
ATOM 4810 N N . GLY A 1 595 ? -28.898 -4.066 21.571 1.00 53.78 595 GLY A N 1
ATOM 4811 C CA . GLY A 1 595 ? -27.912 -4.226 20.500 1.00 53.78 595 GLY A CA 1
ATOM 4812 C C . GLY A 1 595 ? -27.212 -5.581 20.447 1.00 53.78 595 GLY A C 1
ATOM 4813 O O . GLY A 1 595 ? -26.523 -5.968 21.389 1.00 53.78 595 GLY A O 1
ATOM 4814 N N . ASN A 1 596 ? -27.321 -6.242 19.296 1.00 68.88 596 ASN A N 1
ATOM 4815 C CA . ASN A 1 596 ? -26.246 -7.092 18.799 1.00 68.88 596 ASN A CA 1
ATOM 4816 C C . ASN A 1 596 ? -25.227 -6.172 18.115 1.00 68.88 596 ASN A C 1
ATOM 4818 O O . ASN A 1 596 ? -25.629 -5.383 17.262 1.00 68.88 596 ASN A O 1
ATOM 4822 N N . LEU A 1 597 ? -23.951 -6.270 18.474 1.00 76.75 597 LEU A N 1
ATOM 4823 C CA . LEU A 1 597 ? -22.859 -5.684 17.702 1.00 76.75 597 LEU A CA 1
ATOM 4824 C C . LEU A 1 597 ? -22.715 -6.476 16.405 1.00 76.75 597 LEU A C 1
ATOM 4826 O O . LEU A 1 597 ? -22.347 -7.648 16.450 1.00 76.75 597 LEU A O 1
ATOM 4830 N N . SER A 1 598 ? -23.015 -5.851 15.273 1.00 85.19 598 SER A N 1
ATOM 4831 C CA . SER A 1 598 ? -22.738 -6.410 13.954 1.00 85.19 598 SER A CA 1
ATOM 4832 C C . SER A 1 598 ? -21.317 -6.048 13.543 1.00 85.19 598 SER A C 1
ATOM 4834 O O . SER A 1 598 ? -21.003 -4.866 13.443 1.00 85.19 598 SER A O 1
ATOM 4836 N N . ILE A 1 599 ? -20.481 -7.044 13.264 1.00 87.75 599 ILE A N 1
ATOM 4837 C CA . ILE A 1 599 ? -19.164 -6.865 12.636 1.00 87.75 599 ILE A CA 1
ATOM 4838 C C . ILE A 1 599 ? -19.166 -7.644 11.328 1.00 87.75 599 ILE A C 1
ATOM 4840 O O . ILE A 1 599 ? -19.680 -8.764 11.279 1.00 87.75 599 ILE A O 1
ATOM 4844 N N . LYS A 1 600 ? -18.613 -7.040 10.277 1.00 85.69 600 LYS A N 1
ATOM 4845 C CA . LYS A 1 600 ? -18.396 -7.657 8.974 1.00 85.69 600 LYS A CA 1
ATOM 4846 C C . LYS A 1 600 ? -16.971 -7.415 8.516 1.00 85.69 600 LYS A C 1
ATOM 4848 O O . LYS A 1 600 ? -16.493 -6.280 8.534 1.00 85.69 600 LYS A O 1
ATOM 4853 N N . VAL A 1 601 ? -16.348 -8.478 8.046 1.00 85.50 601 VAL A N 1
ATOM 4854 C CA . VAL A 1 601 ? -14.978 -8.485 7.551 1.00 85.50 601 VAL A CA 1
ATOM 4855 C C . VAL A 1 601 ? -14.953 -9.233 6.224 1.00 85.50 601 VAL A C 1
ATOM 4857 O O . VAL A 1 601 ? -15.652 -10.236 6.064 1.00 85.50 601 VAL A O 1
ATOM 4860 N N . LEU A 1 602 ? -14.206 -8.706 5.261 1.00 76.25 602 LEU A N 1
ATOM 4861 C CA . LEU A 1 602 ? -13.796 -9.457 4.082 1.00 76.25 602 LEU A CA 1
ATOM 4862 C C . LEU A 1 602 ? -12.464 -10.122 4.403 1.00 76.25 602 LEU A C 1
ATOM 4864 O O . LEU A 1 602 ? -11.544 -9.434 4.843 1.00 76.25 602 LEU A O 1
ATOM 4868 N N . ILE A 1 603 ? -12.397 -11.435 4.223 1.00 81.00 603 ILE A N 1
ATOM 4869 C CA . ILE A 1 603 ? -11.202 -12.248 4.432 1.00 81.00 603 ILE A CA 1
ATOM 4870 C C . ILE A 1 603 ? -10.973 -13.022 3.148 1.00 81.00 603 ILE A C 1
ATOM 4872 O O . ILE A 1 603 ? -11.719 -13.955 2.854 1.00 81.00 603 ILE A O 1
ATOM 4876 N N . SER A 1 604 ? -9.985 -12.585 2.381 1.00 73.62 604 SER A N 1
ATOM 4877 C CA . SER A 1 604 ? -9.617 -13.177 1.100 1.00 73.62 604 SER A CA 1
ATOM 4878 C C . SER A 1 604 ? -8.215 -13.739 1.197 1.00 73.62 604 SER A C 1
ATOM 4880 O O . SER A 1 604 ? -7.341 -13.094 1.778 1.00 73.62 604 SER A O 1
ATOM 4882 N N . ASP A 1 605 ? -7.993 -14.883 0.575 1.00 72.62 605 ASP A N 1
ATOM 4883 C CA . ASP A 1 605 ? -6.676 -15.488 0.511 1.00 72.62 605 ASP A CA 1
ATOM 4884 C C . ASP A 1 605 ? -6.507 -16.292 -0.780 1.00 72.62 605 ASP A C 1
ATOM 4886 O O . ASP A 1 605 ? -7.489 -16.554 -1.482 1.00 72.62 605 ASP A O 1
ATOM 4890 N N . ASN A 1 606 ? -5.265 -16.639 -1.109 1.00 62.94 606 ASN A N 1
ATOM 4891 C CA . ASN A 1 606 ? -4.930 -17.466 -2.269 1.00 62.94 606 ASN A CA 1
ATOM 4892 C C . ASN A 1 606 ? -5.312 -18.943 -2.062 1.00 62.94 606 ASN A C 1
ATOM 4894 O O . ASN A 1 606 ? -5.551 -19.666 -3.027 1.00 62.94 606 ASN A O 1
ATOM 4898 N N . VAL A 1 607 ? -5.454 -19.361 -0.807 1.00 67.56 607 VAL A N 1
ATOM 4899 C CA . VAL A 1 607 ? -5.983 -20.654 -0.384 1.00 67.56 607 VAL A CA 1
ATOM 4900 C C . VAL A 1 607 ? -7.300 -20.511 0.348 1.00 67.56 607 VAL A C 1
ATOM 4902 O O . VAL A 1 607 ? -7.773 -19.434 0.707 1.00 67.56 607 VAL A O 1
ATOM 4905 N N . GLN A 1 608 ? -7.927 -21.655 0.599 1.00 73.31 608 GLN A N 1
ATOM 4906 C CA . GLN A 1 608 ? -9.096 -21.687 1.446 1.00 73.31 608 GLN A CA 1
ATOM 4907 C C . GLN A 1 608 ? -8.736 -21.225 2.870 1.00 73.31 608 GLN A C 1
ATOM 4909 O O . GLN A 1 608 ? -7.912 -21.835 3.546 1.00 73.31 608 GLN A O 1
ATOM 4914 N N . VAL A 1 609 ? -9.436 -20.196 3.350 1.00 75.56 609 VAL A N 1
ATOM 4915 C CA . VAL A 1 609 ? -9.422 -19.804 4.765 1.00 75.56 609 VAL A CA 1
ATOM 4916 C C . VAL A 1 609 ? -9.928 -20.982 5.605 1.00 75.56 609 VAL A C 1
ATOM 4918 O O . VAL A 1 609 ? -11.032 -21.497 5.374 1.00 75.56 609 VAL A O 1
ATOM 4921 N N . ASP A 1 610 ? -9.121 -21.429 6.564 1.00 73.50 610 ASP A N 1
ATOM 4922 C CA . ASP A 1 610 ? -9.472 -22.508 7.473 1.00 73.50 610 ASP A CA 1
ATOM 4923 C C . ASP A 1 610 ? -10.605 -22.069 8.408 1.00 73.50 610 ASP A C 1
ATOM 4925 O O . ASP A 1 610 ? -10.726 -20.917 8.837 1.00 73.50 610 ASP A O 1
ATOM 4929 N N . SER A 1 611 ? -11.502 -23.009 8.696 1.00 68.25 611 SER A N 1
ATOM 4930 C CA . SER A 1 611 ? -12.681 -22.751 9.510 1.00 68.25 611 SER A CA 1
ATOM 4931 C C . SER A 1 611 ? -12.501 -23.390 10.884 1.00 68.25 611 SER A C 1
ATOM 4933 O O . SER A 1 611 ? -12.309 -24.606 10.968 1.00 68.25 611 SER A O 1
ATOM 4935 N N . PRO A 1 612 ? -12.661 -22.625 11.977 1.00 75.75 612 PRO A N 1
ATOM 4936 C CA . PRO A 1 612 ? -13.415 -21.370 12.025 1.00 75.75 612 PRO A CA 1
ATOM 4937 C C . PRO A 1 612 ? -12.566 -20.086 12.108 1.00 75.75 612 PRO A C 1
ATOM 4939 O O . PRO A 1 612 ? -11.664 -19.996 12.932 1.00 75.75 612 PRO A O 1
ATOM 4942 N N . VAL A 1 613 ? -12.978 -19.042 11.371 1.00 88.56 613 VAL A N 1
ATOM 4943 C CA . VAL A 1 613 ? -12.566 -17.647 11.628 1.00 88.56 613 VAL A CA 1
ATOM 4944 C C . VAL A 1 613 ? -13.060 -17.240 13.012 1.00 88.56 613 VAL A C 1
ATOM 4946 O O . VAL A 1 613 ? -14.260 -17.344 13.317 1.00 88.56 613 VAL A O 1
ATOM 4949 N N . THR A 1 614 ? -12.147 -16.774 13.854 1.00 92.81 614 THR A N 1
ATOM 4950 C CA . THR A 1 614 ? -12.432 -16.402 15.237 1.00 92.81 614 THR A CA 1
ATOM 4951 C C . THR A 1 614 ? -12.376 -14.898 15.435 1.00 92.81 614 THR A C 1
ATOM 4953 O O . THR A 1 614 ? -11.781 -14.144 14.672 1.00 92.81 614 THR A O 1
ATOM 4956 N N . ILE A 1 615 ? -13.056 -14.438 16.474 1.00 93.44 615 ILE A N 1
ATOM 4957 C CA . ILE A 1 615 ? -13.011 -13.060 16.929 1.00 93.44 615 ILE A CA 1
ATOM 4958 C C . ILE A 1 615 ? -12.957 -13.047 18.448 1.00 93.44 615 ILE A C 1
ATOM 4960 O O . ILE A 1 615 ? -13.865 -13.538 19.123 1.00 93.44 615 ILE A O 1
ATOM 4964 N N . ASP A 1 616 ? -11.892 -12.468 18.971 1.00 93.50 616 ASP A N 1
ATOM 4965 C CA . ASP A 1 616 ? -11.692 -12.251 20.390 1.00 93.50 616 ASP A CA 1
ATOM 4966 C C . ASP A 1 616 ? -12.218 -10.882 20.778 1.00 93.50 616 ASP A C 1
ATOM 4968 O O . ASP A 1 616 ? -12.001 -9.897 20.076 1.00 93.50 616 ASP A O 1
ATOM 4972 N N . PHE A 1 617 ? -12.882 -10.813 21.923 1.00 86.88 617 PHE A N 1
ATOM 4973 C CA . PHE A 1 617 ? -13.310 -9.566 22.539 1.00 86.88 617 PHE A CA 1
ATOM 4974 C C . PHE A 1 617 ? -12.454 -9.280 23.768 1.00 86.88 617 PHE A C 1
ATOM 4976 O O . PHE A 1 617 ? -12.128 -10.193 24.527 1.00 86.88 617 PHE A O 1
ATOM 4983 N N . TYR A 1 618 ? -12.133 -8.010 24.005 1.00 79.06 618 TYR A N 1
ATOM 4984 C CA . TYR A 1 618 ? -11.316 -7.577 25.137 1.00 79.06 618 TYR A CA 1
ATOM 4985 C C . TYR A 1 618 ? -11.975 -6.425 25.893 1.00 79.06 618 TYR A C 1
ATOM 4987 O O . TYR A 1 618 ? -12.687 -5.584 25.333 1.00 79.06 618 TYR A O 1
ATOM 4995 N N . TYR A 1 619 ? -11.714 -6.384 27.196 1.00 70.00 619 TYR A N 1
ATOM 4996 C CA . TYR A 1 619 ? -11.954 -5.221 28.040 1.00 70.00 619 TYR A CA 1
ATOM 4997 C C . TYR A 1 619 ? -11.015 -4.071 27.632 1.00 70.00 619 TYR A C 1
ATOM 4999 O O . TYR A 1 619 ? -9.964 -4.323 27.043 1.00 70.00 619 TYR A O 1
ATOM 5007 N N . PRO A 1 620 ? -11.327 -2.808 27.986 1.00 55.47 620 PRO A N 1
ATOM 5008 C CA . PRO A 1 620 ? -10.502 -1.661 27.587 1.00 55.47 620 PRO A CA 1
ATOM 5009 C C . PRO A 1 620 ? -9.050 -1.753 28.033 1.00 55.47 620 PRO A C 1
ATOM 5011 O O . PRO A 1 620 ? -8.178 -1.235 27.356 1.00 55.47 620 PRO A O 1
ATOM 5014 N N . ASN A 1 621 ? -8.788 -2.417 29.156 1.00 53.91 621 ASN A N 1
ATOM 5015 C CA . ASN A 1 621 ? -7.447 -2.657 29.684 1.00 53.91 621 ASN A CA 1
ATOM 5016 C C . ASN A 1 621 ? -6.695 -3.798 28.963 1.00 53.91 621 ASN A C 1
ATOM 5018 O O . ASN A 1 621 ? -5.709 -4.299 29.495 1.00 53.91 621 ASN A O 1
ATOM 5022 N N . GLY A 1 622 ? -7.198 -4.274 27.820 1.00 55.38 622 GLY A N 1
ATOM 5023 C CA . GLY A 1 622 ? -6.626 -5.382 27.053 1.00 55.38 622 GLY A CA 1
ATOM 5024 C C . GLY A 1 622 ? -6.902 -6.773 27.632 1.00 55.38 622 GLY A C 1
ATOM 5025 O O . GLY A 1 622 ? -6.432 -7.764 27.085 1.00 55.38 622 GLY A O 1
ATOM 5026 N N . THR A 1 623 ? -7.670 -6.894 28.723 1.00 71.25 623 THR A N 1
ATOM 5027 C CA . THR A 1 623 ? -7.986 -8.213 29.296 1.00 71.25 623 THR A CA 1
ATOM 5028 C C . THR A 1 623 ? -8.958 -8.967 28.389 1.00 71.25 623 THR A C 1
ATOM 5030 O O . THR A 1 623 ? -10.034 -8.462 28.076 1.00 71.25 623 THR A O 1
ATOM 5033 N N . PHE A 1 624 ? -8.606 -10.194 28.010 1.00 81.25 624 PHE A N 1
ATOM 5034 C CA . PHE A 1 624 ? -9.440 -11.085 27.201 1.00 81.25 624 PHE A CA 1
ATOM 5035 C C . PHE A 1 624 ? -10.814 -11.360 27.846 1.00 81.25 624 PHE A C 1
ATOM 5037 O O . PHE A 1 624 ? -10.912 -11.596 29.054 1.00 81.25 624 PHE A O 1
ATOM 5044 N N . ILE A 1 625 ? -11.877 -11.325 27.038 1.00 82.81 625 ILE A N 1
ATOM 5045 C CA . ILE A 1 625 ? -13.260 -11.619 27.436 1.00 82.81 625 ILE A CA 1
ATOM 5046 C C . ILE A 1 625 ? -13.642 -13.022 26.980 1.00 82.81 625 ILE A C 1
ATOM 5048 O O . ILE A 1 625 ? -13.932 -13.885 27.808 1.00 82.81 625 ILE A O 1
ATOM 5052 N N . GLU A 1 626 ? -13.709 -13.213 25.667 1.00 86.81 626 GLU A N 1
ATOM 5053 C CA . GLU A 1 626 ? -14.113 -14.460 25.033 1.00 86.81 626 GLU A CA 1
ATOM 5054 C C . GLU A 1 626 ? -13.719 -14.473 23.558 1.00 86.81 626 GLU A C 1
ATOM 5056 O O . GLU A 1 626 ? -13.598 -13.417 22.935 1.00 86.81 626 GLU A O 1
ATOM 5061 N N . THR A 1 627 ? -13.614 -15.681 23.013 1.00 91.44 627 THR A N 1
ATOM 5062 C CA . THR A 1 627 ? -13.498 -15.952 21.581 1.00 91.44 627 THR A CA 1
ATOM 5063 C C . THR A 1 627 ? -14.856 -16.392 21.057 1.00 91.44 627 THR A C 1
ATOM 5065 O O . THR A 1 627 ? -15.501 -17.267 21.640 1.00 91.44 627 THR A O 1
ATOM 5068 N N . ASN A 1 628 ? -15.275 -15.832 19.931 1.00 91.25 628 ASN A N 1
ATOM 5069 C CA . ASN A 1 628 ? -16.441 -16.283 19.186 1.00 91.25 628 ASN A CA 1
ATOM 5070 C C . ASN A 1 628 ? -16.062 -16.697 17.765 1.00 91.25 628 ASN A C 1
ATOM 5072 O O . ASN A 1 628 ? -15.028 -16.296 17.245 1.00 91.25 628 ASN A O 1
ATOM 5076 N N . TYR A 1 629 ? -16.931 -17.476 17.125 1.00 91.75 629 TYR A N 1
ATOM 5077 C CA . TYR A 1 629 ? -16.788 -17.842 15.717 1.00 91.75 629 TYR A CA 1
ATOM 5078 C C . TYR A 1 629 ? -17.598 -16.891 14.841 1.00 91.75 629 TYR A C 1
ATOM 5080 O O . TYR A 1 629 ? -18.778 -16.639 15.114 1.00 91.75 629 TYR A O 1
ATOM 5088 N N . MET A 1 630 ? -16.978 -16.371 13.785 1.00 91.69 630 MET A N 1
ATOM 5089 C CA . MET A 1 630 ? -17.689 -15.591 12.778 1.00 91.69 630 MET A CA 1
ATOM 5090 C C . MET A 1 630 ? -18.453 -16.528 11.834 1.00 91.69 630 MET A C 1
ATOM 5092 O O . MET A 1 630 ? -17.997 -17.620 11.503 1.00 91.69 630 MET A O 1
ATOM 5096 N N . ASN A 1 631 ? -19.645 -16.113 11.406 1.00 89.56 631 ASN A N 1
ATOM 5097 C CA . ASN A 1 631 ? -20.420 -16.846 10.413 1.00 89.56 631 ASN A CA 1
ATOM 5098 C C . ASN A 1 631 ? -19.892 -16.501 9.026 1.00 89.56 631 ASN A C 1
ATOM 5100 O O . ASN A 1 631 ? -19.787 -15.326 8.682 1.00 89.56 631 ASN A O 1
ATOM 5104 N N . TRP A 1 632 ? -19.626 -17.521 8.222 1.00 87.44 632 TRP A N 1
ATOM 5105 C CA . TRP A 1 632 ? -19.453 -17.343 6.789 1.00 87.44 632 TRP A CA 1
ATOM 5106 C C . TRP A 1 632 ? -20.806 -16.989 6.160 1.00 87.44 632 TRP A C 1
ATOM 5108 O O . TRP A 1 632 ? -21.761 -17.765 6.266 1.00 87.44 632 TRP A O 1
ATOM 5118 N N . ASP A 1 633 ? -20.901 -15.811 5.543 1.00 76.19 633 ASP A N 1
ATOM 5119 C CA . ASP A 1 633 ? -22.127 -15.357 4.887 1.00 76.19 633 ASP A CA 1
ATOM 5120 C C . ASP A 1 633 ? -22.157 -15.822 3.423 1.00 76.19 633 ASP A C 1
ATOM 5122 O O . ASP A 1 633 ? -23.038 -16.589 3.025 1.00 76.19 633 ASP A O 1
ATOM 5126 N N . PHE A 1 634 ? -21.220 -15.323 2.610 1.00 66.19 634 PHE A N 1
ATOM 5127 C CA . PHE A 1 634 ? -21.018 -15.694 1.205 1.00 66.19 634 PHE A CA 1
ATOM 5128 C C . PHE A 1 634 ? -19.669 -15.160 0.697 1.00 66.19 634 PHE A C 1
ATOM 5130 O O . PHE A 1 634 ? -19.274 -14.053 1.056 1.00 66.19 634 PHE A O 1
ATOM 5137 N N . GLY A 1 635 ? -19.002 -15.893 -0.201 1.00 73.56 635 GLY A N 1
ATOM 5138 C CA . GLY A 1 635 ? -17.693 -15.487 -0.735 1.00 73.56 635 GLY A CA 1
ATOM 5139 C C . GLY A 1 635 ? -16.674 -15.287 0.389 1.00 73.56 635 GLY A C 1
ATOM 5140 O O . GLY A 1 635 ? -16.578 -16.134 1.269 1.00 73.56 635 GLY A O 1
ATOM 5141 N N . ASP A 1 636 ? -16.009 -14.138 0.395 1.00 78.38 636 ASP A N 1
ATOM 5142 C CA . ASP A 1 636 ? -14.993 -13.764 1.392 1.00 78.38 636 ASP A CA 1
ATOM 5143 C C . ASP A 1 636 ? -15.596 -13.053 2.616 1.00 78.38 636 ASP A C 1
ATOM 5145 O O . ASP A 1 636 ? -14.883 -12.554 3.483 1.00 78.38 636 ASP A O 1
ATOM 5149 N N . LEU A 1 637 ? -16.928 -12.936 2.684 1.00 79.25 637 LEU A N 1
ATOM 5150 C CA . LEU A 1 637 ? -17.612 -12.177 3.725 1.00 79.25 637 LEU A CA 1
ATOM 5151 C C . LEU A 1 637 ? -17.905 -13.035 4.957 1.00 79.25 637 LEU A C 1
ATOM 5153 O O . LEU A 1 637 ? -18.698 -13.981 4.903 1.00 79.25 637 LEU A O 1
ATOM 5157 N N . TYR A 1 638 ? -17.372 -12.594 6.094 1.00 89.75 638 TYR A N 1
ATOM 5158 C CA . TYR A 1 638 ? -17.666 -13.143 7.411 1.00 89.75 638 TYR A CA 1
ATOM 5159 C C . TYR A 1 638 ? -18.366 -12.104 8.279 1.00 89.75 638 TYR A C 1
ATOM 5161 O O . TYR A 1 638 ? -18.032 -10.914 8.261 1.00 89.75 638 TYR A O 1
ATOM 5169 N N . SER A 1 639 ? -19.345 -12.545 9.066 1.00 90.25 639 SER A N 1
ATOM 5170 C CA . SER A 1 639 ? -20.054 -11.669 9.989 1.00 90.25 639 SER A CA 1
ATOM 5171 C C . SER A 1 639 ? -20.373 -12.307 11.330 1.00 90.25 639 SER A C 1
ATOM 5173 O O . SER A 1 639 ? -20.602 -13.510 11.473 1.00 90.25 639 SER A O 1
ATOM 5175 N N . ILE A 1 640 ? -20.436 -11.469 12.357 1.00 90.88 640 ILE A N 1
ATOM 5176 C CA . ILE A 1 640 ? -20.907 -11.871 13.677 1.00 90.88 640 ILE A CA 1
ATOM 5177 C C . ILE A 1 640 ? -21.879 -10.839 14.226 1.00 90.88 640 ILE A C 1
ATOM 5179 O O . ILE A 1 640 ? -21.761 -9.641 13.979 1.00 90.88 640 ILE A O 1
ATOM 5183 N N . ASN A 1 641 ? -22.845 -11.344 14.989 1.00 87.75 641 ASN A N 1
ATOM 5184 C CA . ASN A 1 641 ? -23.700 -10.563 15.862 1.00 87.75 641 ASN A CA 1
ATOM 5185 C C . ASN A 1 641 ? -23.337 -10.900 17.306 1.00 87.75 641 ASN A C 1
ATOM 5187 O O . ASN A 1 641 ? -23.740 -11.948 17.814 1.00 87.75 641 ASN A O 1
ATOM 5191 N N . TRP A 1 642 ? -22.570 -10.035 17.956 1.00 84.88 642 TRP A N 1
ATOM 5192 C CA . TRP A 1 642 ? -22.129 -10.248 19.328 1.00 84.88 642 TRP A CA 1
ATOM 5193 C C . TRP A 1 642 ? -23.109 -9.639 20.332 1.00 84.88 642 TRP A C 1
ATOM 5195 O O . TRP A 1 642 ? -23.554 -8.499 20.182 1.00 84.88 642 TRP A O 1
ATOM 5205 N N . ASN A 1 643 ? -23.484 -10.407 21.356 1.00 80.19 643 ASN A N 1
ATOM 5206 C CA . ASN A 1 643 ? -24.492 -9.991 22.324 1.00 80.19 643 ASN A CA 1
ATOM 5207 C C . ASN A 1 643 ? -23.853 -9.241 23.500 1.00 80.19 643 ASN A C 1
ATOM 5209 O O . ASN A 1 643 ? -23.361 -9.840 24.454 1.00 80.19 643 ASN A O 1
ATOM 5213 N N . ALA A 1 644 ? -23.984 -7.919 23.475 1.00 71.06 644 ALA A N 1
ATOM 5214 C CA . ALA A 1 644 ? -23.435 -7.025 24.486 1.00 71.06 644 ALA A CA 1
ATOM 5215 C C . ALA A 1 644 ? -24.200 -7.011 25.835 1.00 71.06 644 ALA A C 1
ATOM 5217 O O . ALA A 1 644 ? -23.763 -6.352 26.777 1.00 71.06 644 ALA A O 1
ATOM 5218 N N . THR A 1 645 ? -25.341 -7.706 25.973 1.00 67.56 645 THR A N 1
ATOM 5219 C CA . THR A 1 645 ? -26.261 -7.538 27.129 1.00 67.56 645 THR A CA 1
ATOM 5220 C C . THR A 1 645 ? -25.709 -7.986 28.484 1.00 67.56 645 THR A C 1
ATOM 5222 O O . THR A 1 645 ? -26.248 -7.585 29.518 1.00 67.56 645 THR A O 1
ATOM 5225 N N . SER A 1 646 ? -24.653 -8.801 28.500 1.00 65.88 646 SER A N 1
ATOM 5226 C CA . SER A 1 646 ? -24.039 -9.317 29.732 1.00 65.88 646 SER A CA 1
ATOM 5227 C C . SER A 1 646 ? -22.848 -8.486 30.223 1.00 65.88 646 SER A C 1
ATOM 5229 O O . SER A 1 646 ? -22.319 -8.780 31.295 1.00 65.88 646 SER A O 1
ATOM 5231 N N . TYR A 1 647 ? -22.424 -7.463 29.471 1.00 66.62 647 TYR A N 1
ATOM 5232 C CA . TYR A 1 647 ? -21.181 -6.735 29.731 1.00 66.62 647 TYR A CA 1
ATOM 5233 C C . TYR A 1 647 ? -21.440 -5.336 30.322 1.00 66.62 647 TYR A C 1
ATOM 5235 O O . TYR A 1 647 ? -22.423 -4.685 29.956 1.00 66.62 647 TYR A O 1
ATOM 5243 N N . PRO A 1 648 ? -20.607 -4.861 31.271 1.00 57.84 648 PRO A N 1
ATOM 5244 C CA . PRO A 1 648 ? -20.849 -3.596 31.963 1.00 57.84 648 PRO A CA 1
ATOM 5245 C C . PRO A 1 648 ? -20.879 -2.385 31.017 1.00 57.84 648 PRO A C 1
ATOM 5247 O O . PRO A 1 648 ? -19.946 -2.132 30.265 1.00 57.84 648 PRO A O 1
ATOM 5250 N N . THR A 1 649 ? -21.920 -1.558 31.105 1.00 55.62 649 THR A N 1
ATOM 5251 C CA . THR A 1 649 ? -21.939 -0.254 30.423 1.00 55.62 649 THR A CA 1
ATOM 5252 C C . THR A 1 649 ? -20.907 0.668 31.055 1.00 55.62 649 THR A C 1
ATOM 5254 O O . THR A 1 649 ? -20.983 0.791 32.273 1.00 55.62 649 THR A O 1
ATOM 5257 N N . LEU A 1 650 ? -20.050 1.322 30.252 1.00 51.16 650 LEU A N 1
ATOM 5258 C CA . LEU A 1 650 ? -19.054 2.381 30.584 1.00 51.16 650 LEU A CA 1
ATOM 5259 C C . LEU A 1 650 ? -17.629 2.115 30.060 1.00 51.16 650 LEU A C 1
ATOM 5261 O O . LEU A 1 650 ? -16.769 2.977 30.200 1.00 51.16 650 LEU A O 1
ATOM 5265 N N . TYR A 1 651 ? -17.391 0.987 29.393 1.00 53.78 651 TYR A N 1
ATOM 5266 C CA . TYR A 1 651 ? -16.065 0.594 28.919 1.00 53.78 651 TYR A CA 1
ATOM 5267 C C . TYR A 1 651 ? -15.961 0.642 27.383 1.00 53.78 651 TYR A C 1
ATOM 5269 O O . TYR A 1 651 ? -16.921 0.334 26.672 1.00 53.78 651 TYR A O 1
ATOM 5277 N N . GLY A 1 652 ? -14.816 1.098 26.862 1.00 62.72 652 GLY A N 1
ATOM 5278 C CA . GLY A 1 652 ? -14.438 0.855 25.468 1.00 62.72 652 GLY A CA 1
ATOM 5279 C C . GLY A 1 652 ? -13.988 -0.590 25.338 1.00 62.72 652 GLY A C 1
ATOM 5280 O O . GLY A 1 652 ? -13.131 -1.019 26.090 1.00 62.72 652 GLY A O 1
ATOM 5281 N N . TYR A 1 653 ? -14.596 -1.350 24.449 1.00 78.38 653 TYR A N 1
ATOM 5282 C CA . TYR A 1 653 ? -14.218 -2.727 24.173 1.00 78.38 653 TYR A CA 1
ATOM 5283 C C . TYR A 1 653 ? -13.410 -2.740 22.886 1.00 78.38 653 TYR A C 1
ATOM 5285 O O . TYR A 1 653 ? -13.616 -1.888 22.021 1.00 78.38 653 TYR A O 1
ATOM 5293 N N . SER A 1 654 ? -12.512 -3.700 22.743 1.00 81.19 654 SER A N 1
ATOM 5294 C CA . SER A 1 654 ? -11.925 -4.006 21.444 1.00 81.19 654 SER A CA 1
ATOM 5295 C C . SER A 1 654 ? -12.305 -5.401 21.017 1.00 81.19 654 SER A C 1
ATOM 5297 O O . SER A 1 654 ? -12.715 -6.240 21.825 1.00 81.19 654 SER A O 1
ATOM 5299 N N . PHE A 1 655 ? -12.173 -5.631 19.724 1.00 89.94 655 PHE A N 1
ATOM 5300 C CA . PHE A 1 655 ? -12.172 -6.965 19.175 1.00 89.94 655 PHE A CA 1
ATOM 5301 C C . PHE A 1 655 ? -10.947 -7.164 18.293 1.00 89.94 655 PHE A C 1
ATOM 5303 O O . PHE A 1 655 ? -10.429 -6.203 17.724 1.00 89.94 655 PHE A O 1
ATOM 5310 N N . LYS A 1 656 ? -10.508 -8.411 18.168 1.00 91.12 656 LYS A N 1
ATOM 5311 C CA . LYS A 1 656 ? -9.474 -8.836 17.230 1.00 91.12 656 LYS A CA 1
ATOM 5312 C C . LYS A 1 656 ? -9.971 -10.085 16.516 1.00 91.12 656 LYS A C 1
ATOM 5314 O O . LYS A 1 656 ? -10.341 -11.059 17.155 1.00 91.12 656 LYS A O 1
ATOM 5319 N N . ILE A 1 657 ? -10.081 -9.999 15.203 1.00 92.25 657 ILE A N 1
ATOM 5320 C CA . ILE A 1 657 ? -10.459 -11.080 14.302 1.00 92.25 657 ILE A CA 1
ATOM 5321 C C . ILE A 1 657 ? -9.183 -11.813 13.929 1.00 92.25 657 ILE A C 1
ATOM 5323 O O . ILE A 1 657 ? -8.180 -11.159 13.645 1.00 92.25 657 ILE A O 1
ATOM 5327 N N . TYR A 1 658 ? -9.253 -13.135 13.918 1.00 90.19 658 TYR A N 1
ATOM 5328 C CA . TYR A 1 658 ? -8.184 -14.026 13.515 1.00 90.19 658 TYR A CA 1
ATOM 5329 C C . TYR A 1 658 ? -8.691 -14.940 12.409 1.00 90.19 658 TYR A C 1
ATOM 5331 O O . TYR A 1 658 ? -9.795 -15.493 12.489 1.00 90.19 658 TYR A O 1
ATOM 5339 N N . ALA A 1 659 ? -7.877 -15.087 11.377 1.00 85.94 659 ALA A N 1
ATOM 5340 C CA . ALA A 1 659 ? -8.101 -16.038 10.309 1.00 85.94 659 ALA A CA 1
ATOM 5341 C C . ALA A 1 659 ? -6.809 -16.793 10.061 1.00 85.94 659 ALA A C 1
ATOM 5343 O O . ALA A 1 659 ? -5.751 -16.178 9.950 1.00 85.94 659 ALA A O 1
ATOM 5344 N N . ASN A 1 660 ? -6.943 -18.108 9.958 1.00 83.38 660 ASN A N 1
ATOM 5345 C CA . ASN A 1 660 ? -5.885 -18.974 9.484 1.00 83.38 660 ASN A CA 1
ATOM 5346 C C . ASN A 1 660 ? -6.287 -19.479 8.117 1.00 83.38 660 ASN A C 1
ATOM 5348 O O . ASN A 1 660 ? -7.476 -19.679 7.863 1.00 83.38 660 ASN A O 1
ATOM 5352 N N . ASP A 1 661 ? -5.321 -19.722 7.261 1.00 78.25 661 ASP A N 1
ATOM 5353 C CA . ASP A 1 661 ? -5.544 -20.518 6.071 1.00 78.25 661 ASP A CA 1
ATOM 5354 C C . ASP A 1 661 ? -5.272 -22.011 6.306 1.00 78.25 661 ASP A C 1
ATOM 5356 O O . ASP A 1 661 ? -4.813 -22.437 7.370 1.00 78.25 661 ASP A O 1
ATOM 5360 N N . THR A 1 662 ? -5.575 -22.838 5.303 1.00 71.62 662 THR A N 1
ATOM 5361 C CA . THR A 1 662 ? -5.305 -24.285 5.339 1.00 71.62 662 THR A CA 1
ATOM 5362 C C . THR A 1 662 ? -3.820 -24.660 5.345 1.00 71.62 662 THR A C 1
ATOM 5364 O O . THR A 1 662 ? -3.499 -25.829 5.571 1.00 71.62 662 THR A O 1
ATOM 5367 N N . SER A 1 663 ? -2.929 -23.710 5.075 1.00 67.38 663 SER A N 1
ATOM 5368 C CA . SER A 1 663 ? -1.473 -23.880 5.052 1.00 67.38 663 SER A CA 1
ATOM 5369 C C . SER A 1 663 ? -0.826 -23.519 6.394 1.00 67.38 663 SER A C 1
ATOM 5371 O O . SER A 1 663 ? 0.319 -23.891 6.636 1.00 67.38 663 SER A O 1
ATOM 5373 N N . GLY A 1 664 ? -1.581 -22.888 7.297 1.00 68.62 664 GLY A N 1
ATOM 5374 C CA . GLY A 1 664 ? -1.173 -22.541 8.650 1.00 68.62 664 GLY A CA 1
ATOM 5375 C C . GLY A 1 664 ? -0.730 -21.090 8.832 1.00 68.62 664 GLY A C 1
ATOM 5376 O O . GLY A 1 664 ? -0.301 -20.766 9.940 1.00 68.62 664 GLY A O 1
ATOM 5377 N N . ASN A 1 665 ? -0.835 -20.216 7.820 1.00 73.12 665 ASN A N 1
ATOM 5378 C CA . ASN A 1 665 ? -0.518 -18.803 8.025 1.00 73.12 665 ASN A CA 1
ATOM 5379 C C . ASN A 1 665 ? -1.683 -18.105 8.741 1.00 73.12 665 ASN A C 1
ATOM 5381 O O . ASN A 1 665 ? -2.858 -18.349 8.461 1.00 73.12 665 ASN A O 1
ATOM 5385 N N . GLU A 1 666 ? -1.350 -17.234 9.693 1.00 82.94 666 GLU A N 1
ATOM 5386 C CA . GLU A 1 666 ? -2.312 -16.525 10.536 1.00 82.94 666 GLU A CA 1
ATOM 5387 C C . GLU A 1 666 ? -2.298 -15.029 10.226 1.00 82.94 666 GLU A C 1
ATOM 5389 O O . GLU A 1 666 ? -1.248 -14.386 10.167 1.00 82.94 666 GLU A O 1
ATOM 5394 N N . ALA A 1 667 ? -3.486 -14.446 10.106 1.00 78.56 667 ALA A N 1
ATOM 5395 C CA . ALA A 1 667 ? -3.680 -13.010 10.038 1.00 78.56 667 ALA A CA 1
ATOM 5396 C C . ALA A 1 667 ? -4.578 -12.531 11.177 1.00 78.56 667 ALA A C 1
ATOM 5398 O O . ALA A 1 667 ? -5.505 -13.224 11.604 1.00 78.56 667 ALA A O 1
ATOM 5399 N N . SER A 1 668 ? -4.358 -11.290 11.632 1.00 86.69 668 SER A N 1
ATOM 5400 C CA . SER A 1 668 ? -5.220 -10.661 12.636 1.00 86.69 668 SER A CA 1
ATOM 5401 C C . SER A 1 668 ? -5.521 -9.181 12.358 1.00 86.69 668 SER A C 1
ATOM 5403 O O . SER A 1 668 ? -4.639 -8.422 11.966 1.00 86.69 668 SER A O 1
ATOM 5405 N N . ILE A 1 669 ? -6.768 -8.748 12.571 1.00 78.56 669 ILE A N 1
ATOM 5406 C CA . ILE A 1 669 ? -7.197 -7.341 12.448 1.00 78.56 669 ILE A CA 1
ATOM 5407 C C . ILE A 1 669 ? -8.187 -6.999 13.560 1.00 78.56 669 ILE A C 1
ATOM 5409 O O . ILE A 1 669 ? -8.990 -7.837 13.951 1.00 78.56 669 ILE A O 1
ATOM 5413 N N . GLY A 1 670 ? -8.168 -5.781 14.092 1.00 82.75 670 GLY A N 1
ATOM 5414 C CA . GLY A 1 670 ? -9.047 -5.409 15.202 1.00 82.75 670 GLY A CA 1
ATOM 5415 C C . GLY A 1 670 ? -9.421 -3.937 15.219 1.00 82.75 670 GLY A C 1
ATOM 5416 O O . GLY A 1 670 ? -8.751 -3.114 14.598 1.00 82.75 670 GLY A O 1
ATOM 5417 N N . ASP A 1 671 ? -10.489 -3.614 15.946 1.00 78.12 671 ASP A N 1
ATOM 5418 C CA . ASP A 1 671 ? -10.941 -2.237 16.166 1.00 78.12 671 ASP A CA 1
ATOM 5419 C C . ASP A 1 671 ? -11.660 -2.093 17.527 1.00 78.12 671 ASP A C 1
ATOM 5421 O O . ASP A 1 671 ? -11.852 -3.068 18.263 1.00 78.12 671 ASP A O 1
ATOM 5425 N N . TYR A 1 672 ? -12.043 -0.864 17.879 1.00 73.75 672 TYR A N 1
ATOM 5426 C CA . TYR A 1 672 ? -12.669 -0.488 19.146 1.00 73.75 672 TYR A CA 1
ATOM 5427 C C . TYR A 1 672 ? -14.146 -0.123 18.980 1.00 73.75 672 TYR A C 1
ATOM 5429 O O . TYR A 1 672 ? -14.542 0.588 18.061 1.00 73.75 672 TYR A O 1
ATOM 5437 N N . PHE A 1 673 ? -14.979 -0.534 19.936 1.00 71.62 673 PHE A N 1
ATOM 5438 C CA . PHE A 1 673 ? -16.394 -0.168 19.999 1.00 71.62 673 PHE A CA 1
ATOM 5439 C C . PHE A 1 673 ? -16.841 0.116 21.436 1.00 71.62 673 PHE A C 1
ATOM 5441 O O . PHE A 1 673 ? -16.189 -0.247 22.414 1.00 71.62 673 PHE A O 1
ATOM 5448 N N . HIS A 1 674 ? -17.990 0.772 21.593 1.00 67.19 674 HIS A N 1
ATOM 5449 C CA . HIS A 1 674 ? -18.510 1.142 22.913 1.00 67.19 674 HIS A CA 1
ATOM 5450 C C . HIS A 1 674 ? -19.844 0.474 23.225 1.00 67.19 674 HIS A C 1
ATOM 5452 O O . HIS A 1 674 ? -20.779 0.582 22.433 1.00 67.19 674 HIS A O 1
ATOM 5458 N N . ILE A 1 675 ? -19.984 -0.102 24.426 1.00 66.88 675 ILE A N 1
ATOM 5459 C CA . ILE A 1 675 ? -21.296 -0.479 24.970 1.00 66.88 675 ILE A CA 1
ATOM 5460 C C . ILE A 1 675 ? -21.857 0.711 25.745 1.00 66.88 675 ILE A C 1
ATOM 5462 O O . ILE A 1 675 ? -21.413 1.048 26.847 1.00 66.88 675 ILE A O 1
ATOM 5466 N N . ILE A 1 676 ? -22.860 1.354 25.160 1.00 61.44 676 ILE A N 1
ATOM 5467 C CA . ILE A 1 676 ? -23.566 2.477 25.765 1.00 61.44 676 ILE A CA 1
ATOM 5468 C C . ILE A 1 676 ? -24.859 1.981 26.401 1.00 61.44 676 ILE A C 1
ATOM 5470 O O . ILE A 1 676 ? -25.594 1.181 25.830 1.00 61.44 676 ILE A O 1
ATOM 5474 N N . ASN A 1 677 ? -25.184 2.470 27.592 1.00 50.41 677 ASN A N 1
ATOM 5475 C CA . ASN A 1 677 ? -26.535 2.287 28.104 1.00 50.41 677 ASN A CA 1
ATOM 5476 C C . ASN A 1 677 ? -27.449 3.214 27.289 1.00 50.41 677 ASN A C 1
ATOM 5478 O O . ASN A 1 677 ? -27.160 4.416 27.253 1.00 50.41 677 ASN A O 1
ATOM 5482 N N . PRO A 1 678 ? -28.550 2.746 26.668 1.00 47.12 678 PRO A N 1
ATOM 5483 C CA . PRO A 1 678 ? -29.621 3.679 26.386 1.00 47.12 678 PRO A CA 1
ATOM 5484 C C . PRO A 1 678 ? -30.013 4.225 27.752 1.00 47.12 678 PRO A C 1
ATOM 5486 O O . PRO A 1 678 ? -30.446 3.468 28.622 1.00 47.12 678 PRO A O 1
ATOM 5489 N N . VAL A 1 679 ? -29.776 5.520 27.978 1.00 48.34 679 VAL A N 1
ATOM 5490 C CA . VAL A 1 679 ? -30.285 6.193 29.170 1.00 48.34 679 VAL A CA 1
ATOM 5491 C C . VAL A 1 679 ? -31.772 5.846 29.189 1.00 48.34 679 VAL A C 1
ATOM 5493 O O . VAL A 1 679 ? -32.474 6.231 28.247 1.00 48.34 679 VAL A O 1
ATOM 5496 N N . PRO A 1 680 ? -32.270 5.071 30.174 1.00 42.38 680 PRO A N 1
ATOM 5497 C CA . PRO A 1 680 ? -33.701 4.890 30.289 1.00 42.38 680 PRO A CA 1
ATOM 5498 C C . PRO A 1 680 ? -34.213 6.305 30.435 1.00 42.38 680 PRO A C 1
ATOM 5500 O O . PRO A 1 680 ? -33.797 6.942 31.393 1.00 42.38 680 PRO A O 1
ATOM 5503 N N . ILE A 1 681 ? -35.009 6.816 29.489 1.00 47.31 681 ILE A N 1
ATOM 5504 C CA . ILE A 1 681 ? -35.640 8.127 29.629 1.00 47.31 681 ILE A CA 1
ATOM 5505 C C . ILE A 1 681 ? -36.477 7.993 30.903 1.00 47.31 681 ILE A C 1
ATOM 5507 O O . ILE A 1 681 ? -37.535 7.353 30.866 1.00 47.31 681 ILE A O 1
ATOM 5511 N N . PRO A 1 682 ? -36.013 8.488 32.064 1.00 53.03 682 PRO A N 1
ATOM 5512 C CA . PRO A 1 682 ? -36.848 8.529 33.236 1.00 53.03 682 PRO A CA 1
ATOM 5513 C C . PRO A 1 682 ? -37.998 9.457 32.848 1.00 53.03 682 PRO A C 1
ATOM 5515 O O . PRO A 1 682 ? -37.852 10.322 31.980 1.00 53.03 682 PRO A O 1
ATOM 5518 N N . ASN A 1 683 ? -39.157 9.317 33.479 1.00 66.81 683 ASN A N 1
ATOM 5519 C CA . ASN A 1 683 ? -40.131 10.401 33.425 1.00 66.81 683 ASN A CA 1
ATOM 5520 C C . ASN A 1 683 ? -39.512 11.605 34.150 1.00 66.81 683 ASN A C 1
ATOM 5522 O O . ASN A 1 683 ? -39.739 11.783 35.346 1.00 66.81 683 ASN A O 1
ATOM 5526 N N . TYR A 1 684 ? -38.672 12.368 33.450 1.00 80.06 684 TYR A N 1
ATOM 5527 C CA . TYR A 1 684 ? -38.037 13.557 33.969 1.00 80.06 684 TYR A CA 1
ATOM 5528 C C . TYR A 1 684 ? -39.129 14.560 34.311 1.00 80.06 684 TYR A C 1
ATOM 5530 O O . TYR A 1 684 ? -40.087 14.756 33.554 1.00 80.06 684 TYR A O 1
ATOM 5538 N N . LEU A 1 685 ? -38.982 15.221 35.451 1.00 88.31 685 LEU A N 1
ATOM 5539 C CA . LEU A 1 685 ? -39.746 16.426 35.698 1.00 88.31 685 LEU A CA 1
ATOM 5540 C C . LEU A 1 685 ? -39.100 17.563 34.898 1.00 88.31 685 LEU A C 1
ATOM 5542 O O . LEU A 1 685 ? -38.014 18.028 35.236 1.00 88.31 685 LEU A O 1
ATOM 5546 N N . GLU A 1 686 ? -39.766 17.985 33.825 1.00 91.56 686 GLU A N 1
ATOM 5547 C CA . GLU A 1 686 ? -39.357 19.148 33.032 1.00 91.56 686 GLU A CA 1
ATOM 5548 C C . GLU A 1 686 ? -39.494 20.425 33.868 1.00 91.56 686 GLU A C 1
ATOM 5550 O O . GLU A 1 686 ? -40.599 20.776 34.305 1.00 91.56 686 GLU A O 1
ATOM 5555 N N . ILE A 1 687 ? -38.386 21.135 34.079 1.00 93.44 687 ILE A N 1
ATOM 5556 C CA . ILE A 1 687 ? -38.367 22.410 34.800 1.00 93.44 687 ILE A CA 1
ATOM 5557 C C . ILE A 1 687 ? -37.609 23.481 34.012 1.00 93.44 687 ILE A C 1
ATOM 5559 O O . ILE A 1 687 ? -36.756 23.204 33.174 1.00 93.44 687 ILE A O 1
ATOM 5563 N N . ASN A 1 688 ? -37.945 24.746 34.272 1.00 93.44 688 ASN A N 1
ATOM 5564 C CA . ASN A 1 688 ? -37.216 25.870 33.686 1.00 93.44 688 ASN A CA 1
ATOM 5565 C C . ASN A 1 688 ? -35.809 25.981 34.298 1.00 93.44 688 ASN A C 1
ATOM 5567 O O . ASN A 1 688 ? -35.630 25.559 35.440 1.00 93.44 688 ASN A O 1
ATOM 5571 N N . PRO A 1 689 ? -34.853 26.633 33.607 1.00 96.00 689 PRO A N 1
ATOM 5572 C CA . PRO A 1 689 ? -33.533 26.914 34.157 1.00 96.00 689 PRO A CA 1
ATOM 5573 C C . PRO A 1 689 ? -33.572 27.532 35.553 1.00 96.00 689 PRO A C 1
ATOM 5575 O O . PRO A 1 689 ? -34.305 28.504 35.780 1.00 96.00 689 PRO A O 1
ATOM 5578 N N . ILE A 1 690 ? -32.762 26.993 36.463 1.00 95.00 690 ILE A N 1
ATOM 5579 C CA . ILE A 1 690 ? -32.749 27.379 37.877 1.00 95.00 690 ILE A CA 1
ATOM 5580 C C . ILE A 1 690 ? -31.424 28.031 38.275 1.00 95.00 690 ILE A C 1
ATOM 5582 O O . ILE A 1 690 ? -30.352 27.659 37.799 1.00 95.00 690 ILE A O 1
ATOM 5586 N N . ILE A 1 691 ? -31.515 28.999 39.187 1.00 96.56 691 ILE A N 1
ATOM 5587 C CA . ILE A 1 691 ? -30.371 29.618 39.862 1.00 96.56 691 ILE A CA 1
ATOM 5588 C C . ILE A 1 691 ? -30.587 29.430 41.362 1.00 96.56 691 ILE A C 1
ATOM 5590 O O . ILE A 1 691 ? -31.650 29.793 41.869 1.00 96.56 691 ILE A O 1
ATOM 5594 N N . ILE A 1 692 ? -29.597 28.867 42.046 1.00 96.38 692 ILE A N 1
ATOM 5595 C CA . ILE A 1 692 ? -29.540 28.725 43.498 1.00 96.38 692 ILE A CA 1
ATOM 5596 C C . ILE A 1 692 ? -28.395 29.607 43.991 1.00 96.38 692 ILE A C 1
ATOM 5598 O O . ILE A 1 692 ? -27.238 29.358 43.662 1.00 96.38 692 ILE A O 1
ATOM 5602 N N . ASP A 1 693 ? -28.702 30.640 44.765 1.00 95.62 693 ASP A N 1
ATOM 5603 C CA . ASP A 1 693 ? -27.716 31.557 45.341 1.00 95.62 693 ASP A CA 1
ATOM 5604 C C . ASP A 1 693 ? -27.875 31.575 46.861 1.00 95.62 693 ASP A C 1
ATOM 5606 O O . ASP A 1 693 ? -28.843 32.119 47.398 1.00 95.62 693 ASP A O 1
ATOM 5610 N N . ASP A 1 694 ? -26.899 31.003 47.571 1.00 91.62 694 ASP A N 1
ATOM 5611 C CA . ASP A 1 694 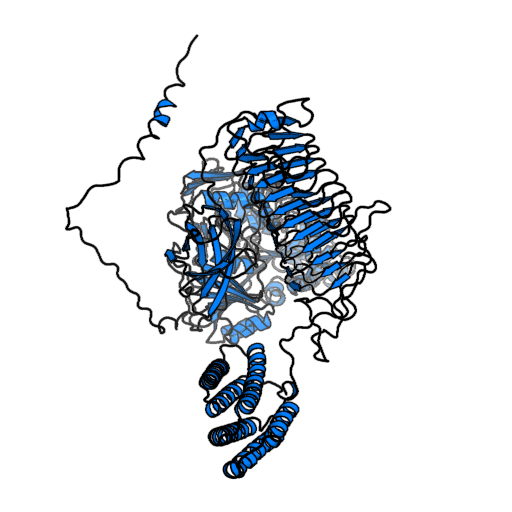? -26.926 30.886 49.039 1.00 91.62 694 ASP A CA 1
ATOM 5612 C C . ASP A 1 694 ? -26.856 32.260 49.741 1.00 91.62 694 ASP A C 1
ATOM 5614 O O . ASP A 1 694 ? -27.123 32.385 50.935 1.00 91.62 694 ASP A O 1
ATOM 5618 N N . THR A 1 695 ? -26.519 33.330 49.007 1.00 91.19 695 THR A N 1
ATOM 5619 C CA . THR A 1 695 ? -26.570 34.704 49.527 1.00 91.19 695 THR A CA 1
ATOM 5620 C C . THR A 1 695 ? -27.970 35.322 49.471 1.00 91.19 695 THR A C 1
ATOM 5622 O O . THR A 1 695 ? -28.203 36.349 50.113 1.00 91.19 695 THR A O 1
ATOM 5625 N N . GLY A 1 696 ? -28.895 34.718 48.713 1.00 86.25 696 GLY A N 1
ATOM 5626 C CA . GLY A 1 696 ? -30.264 35.196 48.503 1.00 86.25 696 GLY A CA 1
ATOM 5627 C C . GLY A 1 696 ? -30.386 36.427 47.599 1.00 86.25 696 GLY A C 1
ATOM 5628 O O . GLY A 1 696 ? -31.401 37.123 47.651 1.00 86.25 696 GLY A O 1
ATOM 5629 N N . ASN A 1 697 ? -29.360 36.740 46.800 1.00 87.38 697 ASN A N 1
ATOM 5630 C CA . ASN A 1 697 ? -29.352 37.922 45.932 1.00 87.38 697 ASN A CA 1
ATOM 5631 C C . ASN A 1 697 ? -30.027 37.692 44.567 1.00 87.38 697 ASN A C 1
ATOM 5633 O O . ASN A 1 697 ? -30.546 38.645 43.980 1.00 87.38 697 ASN A O 1
ATOM 5637 N N . GLU A 1 698 ? -30.028 36.461 44.053 1.00 89.38 698 GLU A N 1
ATOM 5638 C CA . GLU A 1 698 ? -30.614 36.090 42.760 1.00 89.38 698 GLU A CA 1
ATOM 5639 C C . GLU A 1 698 ? -31.123 34.640 42.784 1.00 89.38 698 GLU A C 1
ATOM 5641 O O . GLU A 1 698 ? -30.444 33.752 43.278 1.00 89.38 698 GLU A O 1
ATOM 5646 N N . GLY A 1 699 ? -32.288 34.367 42.195 1.00 90.50 699 GLY A N 1
ATOM 5647 C CA . GLY A 1 699 ? -32.819 33.001 42.149 1.00 90.50 699 GLY A CA 1
ATOM 5648 C C . GLY A 1 699 ? -33.359 32.530 43.501 1.00 90.50 699 GLY A C 1
ATOM 5649 O O . GLY A 1 699 ? -33.962 33.320 44.224 1.00 90.50 699 GLY A O 1
ATOM 5650 N N . TYR A 1 700 ? -33.191 31.242 43.793 1.00 92.19 700 TYR A N 1
ATOM 5651 C CA . TYR A 1 700 ? -33.670 30.591 45.011 1.00 92.19 700 TYR A CA 1
ATOM 5652 C C . TYR A 1 700 ? -32.572 30.500 46.077 1.00 92.19 700 TYR A C 1
ATOM 5654 O O . TYR A 1 700 ? -31.407 30.279 45.741 1.00 92.19 700 TYR A O 1
ATOM 5662 N N . THR A 1 701 ? -32.934 30.555 47.362 1.00 93.94 701 THR A N 1
ATOM 5663 C CA . THR A 1 701 ? -32.057 30.019 48.423 1.00 93.94 701 THR A CA 1
ATOM 5664 C C . THR A 1 701 ? -32.202 28.502 48.535 1.00 93.94 701 THR A C 1
ATOM 5666 O O . THR A 1 701 ? -33.177 27.909 48.061 1.00 93.94 701 THR A O 1
ATOM 5669 N N . TRP A 1 702 ? -31.252 27.847 49.206 1.00 93.88 702 TRP A N 1
ATOM 5670 C CA . TRP A 1 702 ? -31.338 26.409 49.458 1.00 93.88 702 TRP A CA 1
ATOM 5671 C C . TRP A 1 702 ? -32.593 26.005 50.252 1.00 93.88 702 TRP A C 1
ATOM 5673 O O . TRP A 1 702 ? -33.198 24.974 49.969 1.00 93.88 702 TRP A O 1
ATOM 5683 N N . GLU A 1 703 ? -33.026 26.824 51.214 1.00 90.81 703 GLU A N 1
ATOM 5684 C CA . GLU A 1 703 ? -34.257 26.580 51.974 1.00 90.81 703 GLU A CA 1
ATOM 5685 C C . GLU A 1 703 ? -35.516 26.692 51.106 1.00 90.81 703 GLU A C 1
ATOM 5687 O O . GLU A 1 703 ? -36.511 26.023 51.382 1.00 90.81 703 GLU A O 1
ATOM 5692 N N . GLU A 1 704 ? -35.495 27.529 50.067 1.00 92.62 704 GLU A N 1
ATOM 5693 C CA . GLU A 1 704 ? -36.614 27.664 49.135 1.00 92.62 704 GLU A CA 1
ATOM 5694 C C . GLU A 1 704 ? -36.691 26.456 48.200 1.00 92.62 704 GLU A C 1
ATOM 5696 O O . GLU A 1 704 ? -37.756 25.844 48.108 1.00 92.62 704 GLU A O 1
ATOM 5701 N N . VAL A 1 705 ? -35.569 26.041 47.592 1.00 90.94 705 VAL A N 1
ATOM 5702 C CA . VAL A 1 705 ? -35.560 24.847 46.725 1.00 90.94 705 VAL A CA 1
ATOM 5703 C C . VAL A 1 705 ? -35.862 23.566 47.494 1.00 90.94 705 VAL A C 1
ATOM 5705 O O . VAL A 1 705 ? -36.485 22.680 46.932 1.00 90.94 705 VAL A O 1
ATOM 5708 N N . ALA A 1 706 ? -35.521 23.461 48.782 1.00 91.44 706 ALA A N 1
ATOM 5709 C CA . ALA A 1 706 ? -35.846 22.285 49.597 1.00 91.44 706 ALA A CA 1
ATOM 5710 C C . ALA A 1 706 ? -37.361 22.017 49.739 1.00 91.44 706 ALA A C 1
ATOM 5712 O O . ALA A 1 706 ? -37.760 20.942 50.184 1.00 91.44 706 ALA A O 1
ATOM 5713 N N . ASN A 1 707 ? -38.207 22.997 49.394 1.00 90.62 707 ASN A N 1
ATOM 5714 C CA . ASN A 1 707 ? -39.663 22.852 49.361 1.00 90.62 707 ASN A CA 1
ATOM 5715 C C . ASN A 1 707 ? -40.213 22.560 47.952 1.00 90.62 707 ASN A C 1
ATOM 5717 O O . ASN A 1 707 ? -41.420 22.349 47.804 1.00 90.62 707 ASN A O 1
ATOM 5721 N N . GLU A 1 708 ? -39.364 22.566 46.925 1.00 93.00 708 GLU A N 1
ATOM 5722 C CA . GLU A 1 708 ? -39.739 22.259 45.547 1.00 93.00 708 GLU A CA 1
ATOM 5723 C C . GLU A 1 708 ? -39.831 20.746 45.318 1.00 93.00 708 GLU A C 1
ATOM 5725 O O . GLU A 1 708 ? -39.128 19.951 45.933 1.00 93.00 708 GLU A O 1
ATOM 5730 N N . ALA A 1 709 ? -40.690 20.323 44.388 1.00 88.19 709 ALA A N 1
ATOM 5731 C CA . ALA A 1 709 ? -40.959 18.899 44.155 1.00 88.19 709 ALA A CA 1
ATOM 5732 C C . ALA A 1 709 ? -39.755 18.103 43.605 1.00 88.19 709 ALA A C 1
ATOM 5734 O O . ALA A 1 709 ? -39.776 16.875 43.631 1.00 88.19 709 ALA A O 1
ATOM 5735 N N . TRP A 1 710 ? -38.739 18.798 43.088 1.00 90.06 710 TRP A N 1
ATOM 5736 C CA . TRP A 1 710 ? -37.534 18.240 42.465 1.00 90.06 710 TRP A CA 1
ATOM 5737 C C . TRP A 1 710 ? -36.286 18.298 43.358 1.00 90.06 710 TRP A C 1
ATOM 5739 O O . TRP A 1 710 ? -35.202 17.923 42.910 1.00 90.06 710 TRP A O 1
ATOM 5749 N N . CYS A 1 711 ? -36.409 18.774 44.599 1.00 94.19 711 CYS A N 1
ATOM 5750 C CA . CYS A 1 711 ? -35.296 18.850 45.537 1.00 94.19 711 CYS A CA 1
ATOM 5751 C C . CYS A 1 711 ? -35.718 18.353 46.927 1.00 94.19 711 CYS A C 1
ATOM 5753 O O . CYS A 1 711 ? -36.860 18.512 47.353 1.00 94.19 711 CYS A O 1
ATOM 5755 N N . SER A 1 712 ? -34.802 17.702 47.637 1.00 93.56 712 SER A N 1
ATOM 5756 C CA . SER A 1 712 ? -35.018 17.206 49.002 1.00 93.56 712 SER A CA 1
ATOM 5757 C C . SER A 1 712 ? -33.738 17.298 49.836 1.00 93.56 712 SER A C 1
ATOM 5759 O O . SER A 1 712 ? -32.702 17.703 49.318 1.00 93.56 712 SER A O 1
ATOM 5761 N N . GLY A 1 713 ? -33.792 16.937 51.121 1.00 94.88 713 GLY A N 1
ATOM 5762 C CA . GLY A 1 713 ? -32.640 16.968 52.033 1.00 94.88 713 GLY A CA 1
ATOM 5763 C C . GLY A 1 713 ? -32.464 18.298 52.772 1.00 94.88 713 GLY A C 1
ATOM 5764 O O . GLY A 1 713 ? -33.284 19.210 52.654 1.00 94.88 713 GLY A O 1
ATOM 5765 N N . SER A 1 714 ? -31.402 18.396 53.578 1.00 93.44 714 SER A N 1
ATOM 5766 C CA . SER A 1 714 ? -31.139 19.540 54.473 1.00 93.44 714 SER A CA 1
ATOM 5767 C C . SER A 1 714 ? -29.782 20.224 54.259 1.00 93.44 714 SER A C 1
ATOM 5769 O O . SER A 1 714 ? -29.430 21.155 54.989 1.00 93.44 714 SER A O 1
ATOM 5771 N N . GLY A 1 715 ? -29.000 19.777 53.272 1.00 94.62 715 GLY A N 1
ATOM 5772 C CA . GLY A 1 715 ? -27.699 20.361 52.934 1.00 94.62 715 GLY A CA 1
ATOM 5773 C C . GLY A 1 715 ? -26.557 19.986 53.880 1.00 94.62 715 GLY A C 1
ATOM 5774 O O . GLY A 1 715 ? -25.522 20.658 53.890 1.00 94.62 715 GLY A O 1
ATOM 5775 N N . THR A 1 716 ? -26.737 18.945 54.698 1.00 95.50 716 THR A N 1
ATOM 5776 C CA . THR A 1 716 ? -25.709 18.425 55.616 1.00 95.50 716 THR A CA 1
ATOM 5777 C C . THR A 1 716 ? -24.970 17.237 55.000 1.00 95.50 716 THR A C 1
ATOM 5779 O O . THR A 1 716 ? -25.475 16.598 54.089 1.00 95.50 716 THR A O 1
ATOM 5782 N N . ILE A 1 717 ? -23.788 16.878 55.510 1.00 91.88 717 ILE A N 1
ATOM 5783 C CA . ILE A 1 717 ? -23.013 15.741 54.972 1.00 91.88 717 ILE A CA 1
ATOM 5784 C C . ILE A 1 717 ? -23.774 14.402 55.009 1.00 91.88 717 ILE A C 1
ATOM 5786 O O . ILE A 1 717 ? -23.603 13.567 54.126 1.00 91.88 717 ILE A O 1
ATOM 5790 N N . THR A 1 718 ? -24.622 14.195 56.022 1.00 94.56 718 THR A N 1
ATOM 5791 C CA . THR A 1 718 ? -25.434 12.977 56.186 1.00 94.56 718 THR A CA 1
ATOM 5792 C C . THR A 1 718 ? -26.780 13.042 55.468 1.00 94.56 718 THR A C 1
ATOM 5794 O O . THR A 1 718 ? -27.438 12.017 55.334 1.00 94.56 718 THR A O 1
ATOM 5797 N N . ASP A 1 719 ? -27.204 14.238 55.063 1.00 95.88 719 ASP A N 1
ATOM 5798 C CA . ASP A 1 719 ? -28.484 14.509 54.406 1.00 95.88 719 ASP A CA 1
ATOM 5799 C C . ASP A 1 719 ? -28.317 15.705 53.443 1.00 95.88 719 ASP A C 1
ATOM 5801 O O . ASP A 1 719 ? -28.755 16.825 53.744 1.00 95.88 719 ASP A O 1
ATOM 5805 N N . PRO A 1 720 ? -27.566 15.510 52.340 1.00 97.00 720 PRO A N 1
ATOM 5806 C CA . PRO A 1 720 ? -27.263 16.564 51.379 1.00 97.00 720 PRO A CA 1
ATOM 5807 C C . PRO A 1 720 ? -28.520 16.981 50.620 1.00 97.00 720 PRO A C 1
ATOM 5809 O O . PRO A 1 720 ? -29.461 16.200 50.497 1.00 97.00 720 PRO A O 1
ATOM 5812 N N . TYR A 1 721 ? -28.526 18.194 50.068 1.00 97.75 721 TYR A N 1
ATOM 5813 C CA . TYR A 1 721 ? -29.586 18.574 49.139 1.00 97.75 721 TYR A CA 1
ATOM 5814 C C . TYR A 1 721 ? -29.535 17.690 47.896 1.00 97.75 721 TYR A C 1
ATOM 5816 O O . TYR A 1 721 ? -28.492 17.588 47.261 1.00 97.75 721 TYR A O 1
ATOM 5824 N N . LEU A 1 722 ? -30.637 17.038 47.550 1.00 96.56 722 LEU A N 1
ATOM 5825 C CA . LEU A 1 722 ? -30.713 16.077 46.457 1.00 96.56 722 LEU A CA 1
ATOM 5826 C C . LEU A 1 722 ? -31.611 16.613 45.347 1.00 96.56 722 LEU A C 1
ATOM 5828 O O . LEU A 1 722 ? -32.823 16.690 45.531 1.00 96.56 722 LEU A O 1
ATOM 5832 N N . ILE A 1 723 ? -31.002 16.933 44.207 1.00 96.19 723 ILE A N 1
ATOM 5833 C CA . ILE A 1 723 ? -31.653 17.290 42.946 1.00 96.19 723 ILE A CA 1
ATOM 5834 C C . ILE A 1 723 ? -31.556 16.069 42.027 1.00 96.19 723 ILE A C 1
ATOM 5836 O O . ILE A 1 723 ? -30.453 15.636 41.684 1.00 96.19 723 ILE A O 1
ATOM 5840 N N . GLU A 1 724 ? -32.689 15.479 41.647 1.00 93.31 724 GLU A N 1
ATOM 5841 C CA . GLU A 1 724 ? -32.690 14.267 40.822 1.00 93.31 724 GLU A CA 1
ATOM 5842 C C . GLU A 1 724 ? -33.887 14.144 39.878 1.00 93.31 724 GLU A C 1
ATOM 5844 O O . GLU A 1 724 ? -34.963 14.672 40.150 1.00 93.31 724 GLU A O 1
ATOM 5849 N N . ASN A 1 725 ? -33.711 13.372 38.800 1.00 91.00 725 ASN A N 1
ATOM 5850 C CA . ASN A 1 725 ? -34.760 13.020 37.837 1.00 91.00 725 ASN A CA 1
ATOM 5851 C C . ASN A 1 725 ? -35.446 14.241 37.199 1.00 91.00 725 ASN A C 1
ATOM 5853 O O . ASN A 1 725 ? -36.658 14.236 36.968 1.00 91.00 725 ASN A O 1
ATOM 5857 N N . ILE A 1 726 ? -34.670 15.281 36.889 1.00 93.69 726 ILE A N 1
ATOM 5858 C CA . ILE A 1 726 ? -35.151 16.482 36.197 1.00 93.69 726 ILE A CA 1
ATOM 5859 C C . ILE A 1 726 ? -34.598 16.585 34.779 1.00 93.69 726 ILE A C 1
ATOM 5861 O O . ILE A 1 726 ? -33.536 16.043 34.473 1.00 93.69 726 ILE A O 1
ATOM 5865 N N . SER A 1 727 ? -35.319 17.315 33.932 1.00 94.19 727 SER A N 1
ATOM 5866 C CA . SER A 1 727 ? -34.855 17.745 32.615 1.00 94.19 727 SER A CA 1
ATOM 5867 C C . SER A 1 727 ? -34.958 19.263 32.534 1.00 94.19 727 SER A C 1
ATOM 5869 O O . SER A 1 727 ? -35.967 19.846 32.943 1.00 94.19 727 SER A O 1
ATOM 5871 N N . ILE A 1 728 ? -33.885 19.906 32.077 1.00 96.25 728 ILE A N 1
ATOM 5872 C CA . ILE A 1 728 ? -33.821 21.353 31.894 1.00 96.25 728 ILE A CA 1
ATOM 5873 C C . ILE A 1 728 ? -33.226 21.671 30.523 1.00 96.25 728 ILE A C 1
ATOM 5875 O O . ILE A 1 728 ? -32.096 21.292 30.213 1.00 96.25 728 ILE A O 1
ATOM 5879 N N . ASP A 1 729 ? -33.966 22.465 29.754 1.00 95.38 729 ASP A N 1
ATOM 5880 C CA . ASP A 1 729 ? -33.502 23.131 28.537 1.00 95.38 729 ASP A CA 1
ATOM 5881 C C . ASP A 1 729 ? -33.041 24.564 28.878 1.00 95.38 729 ASP A C 1
ATOM 5883 O O . ASP A 1 729 ? -33.821 25.378 29.388 1.00 95.38 729 ASP A O 1
ATOM 5887 N N . GLY A 1 730 ? -31.773 24.886 28.604 1.00 94.56 730 GLY A N 1
ATOM 5888 C CA . GLY A 1 730 ? -31.147 26.199 28.822 1.00 94.56 730 GLY A CA 1
ATOM 5889 C C . GLY A 1 730 ? -31.620 27.314 27.873 1.00 94.56 730 GLY A C 1
ATOM 5890 O O . GLY A 1 730 ? -31.217 28.479 28.014 1.00 94.56 730 GLY A O 1
ATOM 5891 N N . GLN A 1 731 ? -32.499 26.981 26.926 1.00 93.88 731 GLN A N 1
ATOM 5892 C CA . GLN A 1 731 ? -33.156 27.848 25.945 1.00 93.88 731 GLN A CA 1
ATOM 5893 C C . GLN A 1 731 ? -32.182 28.595 25.023 1.00 93.88 731 GLN A C 1
ATOM 5895 O O . GLN A 1 731 ? -32.514 29.654 24.485 1.00 93.88 731 GLN A O 1
ATOM 5900 N N . GLY A 1 732 ? -30.957 28.091 24.878 1.00 91.38 732 GLY A N 1
ATOM 5901 C CA . GLY A 1 732 ? -29.876 28.711 24.115 1.00 91.38 732 GLY A CA 1
ATOM 5902 C C . GLY A 1 732 ? -29.371 30.035 24.699 1.00 91.38 732 GLY A C 1
ATOM 5903 O O . GLY A 1 732 ? -28.645 30.766 24.024 1.00 91.38 732 GLY A O 1
ATOM 5904 N N . ILE A 1 733 ? -29.749 30.389 25.937 1.00 92.88 733 ILE A N 1
ATOM 5905 C CA . ILE A 1 733 ? -29.406 31.691 26.547 1.00 92.88 733 ILE A CA 1
ATOM 5906 C C . ILE A 1 733 ? -28.893 31.614 27.991 1.00 92.88 733 ILE A C 1
ATOM 5908 O O . ILE A 1 733 ? -28.205 32.536 28.435 1.00 92.88 733 ILE A O 1
ATOM 5912 N N . LYS A 1 734 ? -29.215 30.559 28.744 1.00 93.81 734 LYS A N 1
ATOM 5913 C CA . LYS A 1 734 ? -28.870 30.414 30.169 1.00 93.81 734 LYS A CA 1
ATOM 5914 C C . LYS A 1 734 ? -28.093 29.123 30.414 1.00 93.81 734 LYS A C 1
ATOM 5916 O O . LYS A 1 734 ? -28.024 28.270 29.537 1.00 93.81 734 LYS A O 1
ATOM 5921 N N . SER A 1 735 ? -27.495 28.996 31.598 1.00 97.19 735 SER A N 1
ATOM 5922 C CA . SER A 1 735 ? -27.115 27.672 32.105 1.00 97.19 735 SER A CA 1
ATOM 5923 C C . SER A 1 735 ? -28.378 26.925 32.525 1.00 97.19 735 SER A C 1
ATOM 5925 O O . SER A 1 735 ? -29.347 27.580 32.913 1.00 97.19 735 SER A O 1
ATOM 5927 N N . CYS A 1 736 ? -28.381 25.594 32.470 1.00 97.62 736 CYS A N 1
ATOM 5928 C CA . CYS A 1 736 ? -29.560 24.833 32.885 1.00 97.62 736 CYS A CA 1
ATOM 5929 C C . CYS A 1 736 ? -29.734 24.893 34.412 1.00 97.62 736 CYS A C 1
ATOM 5931 O O . CYS A 1 736 ? -30.781 25.307 34.910 1.00 97.62 736 CYS A O 1
ATOM 5933 N N . ILE A 1 737 ? -28.670 24.586 35.154 1.00 97.12 737 ILE A N 1
ATOM 5934 C CA . ILE A 1 737 ? -28.582 24.832 36.596 1.00 97.12 737 ILE A CA 1
ATOM 5935 C C . ILE A 1 737 ? -27.377 25.720 36.904 1.00 97.12 737 ILE A C 1
ATOM 5937 O O . ILE A 1 737 ? -26.287 25.522 36.366 1.00 97.12 737 ILE A O 1
ATOM 5941 N N . GLU A 1 738 ? -27.577 26.709 37.773 1.00 97.19 738 GLU A N 1
ATOM 5942 C CA . GLU A 1 738 ? -26.509 27.547 38.311 1.00 97.19 738 GLU A CA 1
ATOM 5943 C C . GLU A 1 738 ? -26.545 27.541 39.845 1.00 97.19 738 GLU A C 1
ATOM 5945 O O . GLU A 1 738 ? -27.560 27.914 40.423 1.00 97.19 738 GLU A O 1
ATOM 5950 N N . ILE A 1 739 ? -25.460 27.135 40.513 1.00 97.00 739 ILE A N 1
ATOM 5951 C CA . ILE A 1 739 ? -25.339 27.178 41.983 1.00 97.00 739 ILE A CA 1
ATOM 5952 C C . ILE A 1 739 ? -24.203 28.124 42.358 1.00 97.00 739 ILE A C 1
ATOM 5954 O O . ILE A 1 739 ? -23.072 27.957 41.897 1.00 97.00 739 ILE A O 1
ATOM 5958 N N . LYS A 1 740 ? -24.503 29.115 43.199 1.00 95.94 740 LYS A N 1
ATOM 5959 C CA . LYS A 1 740 ? -23.590 30.198 43.564 1.00 95.94 740 LYS A CA 1
ATOM 5960 C C . LYS A 1 740 ? -23.359 30.270 45.071 1.00 95.94 740 LYS A C 1
ATOM 5962 O O . LYS A 1 740 ? -24.300 30.150 45.855 1.00 95.94 740 LYS A O 1
ATOM 5967 N N . TYR A 1 741 ? -22.113 30.553 45.454 1.00 95.69 741 TYR A N 1
ATOM 5968 C CA . TYR A 1 741 ? -21.716 30.974 46.805 1.00 95.69 741 TYR A CA 1
ATOM 5969 C C . TYR A 1 741 ? -22.133 30.024 47.936 1.00 95.69 741 TYR A C 1
ATOM 5971 O O . TYR A 1 741 ? -22.458 30.484 49.030 1.00 95.69 741 TYR A O 1
ATOM 5979 N N . SER A 1 742 ? -22.128 28.712 47.695 1.00 94.31 742 SER A N 1
ATOM 5980 C CA . SER A 1 742 ? -22.651 27.740 48.654 1.00 94.31 742 SER A CA 1
ATOM 5981 C C . SER A 1 742 ? -21.602 26.775 49.188 1.00 94.31 742 SER A C 1
ATOM 5983 O O . SER A 1 742 ? -20.874 26.155 48.425 1.00 94.31 742 SER A O 1
ATOM 5985 N N . ASN A 1 743 ? -21.592 26.567 50.505 1.00 94.38 743 ASN A N 1
ATOM 5986 C CA . ASN A 1 743 ? -20.794 25.505 51.131 1.00 94.38 743 ASN A CA 1
ATOM 5987 C C . ASN A 1 743 ? -21.615 24.263 51.516 1.00 94.38 743 ASN A C 1
ATOM 5989 O O . ASN A 1 743 ? -21.096 23.368 52.193 1.00 94.38 743 ASN A O 1
ATOM 5993 N N . LYS A 1 744 ? -22.907 24.238 51.164 1.00 95.75 744 LYS A N 1
ATOM 5994 C CA . LYS A 1 744 ? -23.822 23.149 51.516 1.00 95.75 744 LYS A CA 1
ATOM 5995 C C . LYS A 1 744 ? -23.413 21.871 50.796 1.00 95.75 744 LYS A C 1
ATOM 5997 O O . LYS A 1 744 ? -22.864 21.916 49.706 1.00 95.75 744 LYS A O 1
ATOM 6002 N N . TYR A 1 745 ? -23.735 20.726 51.388 1.00 97.12 745 TYR A N 1
ATOM 6003 C CA . TYR A 1 745 ? -23.569 19.447 50.704 1.00 97.12 745 TYR A CA 1
ATOM 6004 C C . TYR A 1 745 ? -24.753 19.232 49.768 1.00 97.12 745 TYR A C 1
ATOM 6006 O O . TYR A 1 745 ? -25.900 19.309 50.216 1.00 97.12 745 TYR A O 1
ATOM 6014 N N . PHE A 1 746 ? -24.495 18.940 48.496 1.00 97.62 746 PHE A N 1
ATOM 6015 C CA . PHE A 1 746 ? -25.551 18.680 47.518 1.00 97.62 746 PHE A CA 1
ATOM 6016 C C . PHE A 1 746 ? -25.185 17.561 46.541 1.00 97.62 746 PHE A C 1
ATOM 6018 O O . PHE A 1 746 ? -24.018 17.239 46.338 1.00 97.62 746 PHE A O 1
ATOM 6025 N N . ILE A 1 747 ? -26.203 16.950 45.945 1.00 97.69 747 ILE A N 1
ATOM 6026 C CA . ILE A 1 747 ? -26.112 15.893 44.945 1.00 97.69 747 ILE A CA 1
ATOM 6027 C C . ILE A 1 747 ? -27.030 16.273 43.785 1.00 97.69 747 ILE A C 1
ATOM 6029 O O . ILE A 1 747 ? -28.227 16.459 43.987 1.00 97.69 747 ILE A O 1
ATOM 6033 N N . ILE A 1 748 ? -26.477 16.349 42.578 1.00 97.50 748 ILE A N 1
ATOM 6034 C CA . ILE A 1 748 ? -27.216 16.429 41.317 1.00 97.50 748 ILE A CA 1
ATOM 6035 C C . ILE A 1 748 ? -27.059 15.072 40.643 1.00 97.50 748 ILE A C 1
ATOM 6037 O O . ILE A 1 748 ? -25.931 14.682 40.325 1.00 97.50 748 ILE A O 1
ATOM 6041 N N . LYS A 1 749 ? -28.147 14.324 40.447 1.00 94.56 749 LYS A N 1
ATOM 6042 C CA . LYS A 1 749 ? -28.037 13.007 39.811 1.00 94.56 749 LYS A CA 1
ATOM 6043 C C . LYS A 1 749 ? -29.177 12.631 38.880 1.00 94.56 749 LYS A C 1
ATOM 6045 O O . LYS A 1 749 ? -30.282 13.152 39.007 1.00 94.56 749 LYS A O 1
ATOM 6050 N N . ASN A 1 750 ? -28.928 11.665 37.996 1.00 89.19 750 ASN A N 1
ATOM 6051 C CA . ASN A 1 750 ? -29.942 11.064 37.122 1.00 89.19 750 ASN A CA 1
ATOM 6052 C C . ASN A 1 750 ? -30.783 12.118 36.374 1.00 89.19 750 ASN A C 1
ATOM 6054 O O . ASN A 1 750 ? -32.007 12.013 36.336 1.00 89.19 750 ASN A O 1
ATOM 6058 N N . SER A 1 751 ? -30.158 13.179 35.866 1.00 93.81 751 SER A N 1
ATOM 6059 C CA . SER A 1 751 ? -30.854 14.331 35.275 1.00 93.81 751 SER A CA 1
ATOM 6060 C C . SER A 1 751 ? -30.307 14.688 33.893 1.00 93.81 751 SER A C 1
ATOM 6062 O O . SER A 1 751 ? -29.204 14.278 33.530 1.00 93.81 751 SER A O 1
ATOM 6064 N N . HIS A 1 752 ? -31.087 15.438 33.115 1.00 93.75 752 HIS A N 1
ATOM 6065 C CA . HIS A 1 752 ? -30.764 15.845 31.748 1.00 93.75 752 HIS A CA 1
ATOM 6066 C C . HIS A 1 752 ? -30.692 17.375 31.626 1.00 93.75 752 HIS A C 1
ATOM 6068 O O . HIS A 1 752 ? -31.627 18.083 31.996 1.00 93.75 752 HIS A O 1
ATOM 6074 N N . PHE A 1 753 ? -29.579 17.888 31.105 1.00 96.50 753 PHE A N 1
ATOM 6075 C CA . PHE A 1 753 ? -29.299 19.315 30.959 1.00 96.50 753 PHE A CA 1
ATOM 6076 C C . PHE A 1 753 ? -28.812 19.585 29.534 1.00 96.50 753 PHE A C 1
ATOM 6078 O O . PHE A 1 753 ? -27.746 19.103 29.150 1.00 96.50 753 PHE A O 1
ATOM 6085 N N . THR A 1 754 ? -29.571 20.349 28.749 1.00 96.12 754 THR A N 1
ATOM 6086 C CA . THR A 1 754 ? -29.287 20.559 27.320 1.00 96.12 754 THR A CA 1
ATOM 6087 C C . THR A 1 754 ? -29.522 22.001 26.874 1.00 96.12 754 THR A C 1
ATOM 6089 O O . THR A 1 754 ? -30.235 22.757 27.536 1.00 96.12 754 THR A O 1
ATOM 6092 N N . ASN A 1 755 ? -28.963 22.380 25.721 1.00 95.38 755 ASN A N 1
ATOM 6093 C CA . ASN A 1 755 ? -29.224 23.651 25.048 1.00 95.38 755 ASN A CA 1
ATOM 6094 C C . ASN A 1 755 ? -28.892 24.887 25.912 1.00 95.38 755 ASN A C 1
ATOM 6096 O O . ASN A 1 755 ? -29.655 25.856 25.979 1.00 95.38 755 ASN A O 1
ATOM 6100 N N . SER A 1 756 ? -27.749 24.872 26.606 1.00 96.25 756 SER A N 1
ATOM 6101 C CA . SER A 1 756 ? -27.247 26.060 27.301 1.00 96.25 756 SER A CA 1
ATOM 6102 C C . SER A 1 756 ? -26.868 27.191 26.332 1.00 96.25 756 SER A C 1
ATOM 6104 O O . SER A 1 756 ? -26.574 26.985 25.154 1.00 96.25 756 SER A O 1
ATOM 6106 N N . GLY A 1 757 ? -26.857 28.428 26.833 1.00 92.69 757 GLY A N 1
ATOM 6107 C CA . GLY A 1 757 ? -26.378 29.577 26.061 1.00 92.69 757 GLY A CA 1
ATOM 6108 C C . GLY A 1 757 ? -24.874 29.575 25.789 1.00 92.69 757 GLY A C 1
ATOM 6109 O O . GLY A 1 757 ? -24.099 28.877 26.439 1.00 92.69 757 GLY A O 1
ATOM 6110 N N . PHE A 1 758 ? -24.439 30.426 24.858 1.00 92.19 758 PHE A N 1
ATOM 6111 C CA . PHE A 1 758 ? -23.014 30.641 24.583 1.00 92.19 758 PHE A CA 1
ATOM 6112 C C . PHE A 1 758 ? -22.277 31.001 25.888 1.00 92.19 758 PHE A C 1
ATOM 6114 O O . PHE A 1 758 ? -22.739 31.874 26.628 1.00 92.19 758 PHE A O 1
ATOM 6121 N N . THR A 1 759 ? -21.157 30.335 26.197 1.00 90.56 759 THR A N 1
ATOM 6122 C CA . THR A 1 759 ? -20.384 30.449 27.462 1.00 90.56 759 THR A CA 1
ATOM 6123 C C . THR A 1 759 ? -21.103 29.977 28.734 1.00 90.56 759 THR A C 1
ATOM 6125 O O . THR A 1 759 ? -20.639 30.233 29.846 1.00 90.56 759 THR A O 1
ATOM 6128 N N . LYS A 1 760 ? -22.259 29.323 28.601 1.00 95.75 760 LYS A N 1
ATOM 6129 C CA . LYS A 1 760 ? -23.050 28.780 29.711 1.00 95.75 760 LYS A CA 1
ATOM 6130 C C . LYS A 1 760 ? -22.945 27.265 29.749 1.00 95.75 760 LYS A C 1
ATOM 6132 O O . LYS A 1 760 ? -22.605 26.638 28.750 1.00 95.75 760 LYS A O 1
ATOM 6137 N N . ALA A 1 761 ? -23.286 26.668 30.883 1.00 97.50 761 ALA A N 1
ATOM 6138 C CA . ALA A 1 761 ? -23.129 25.232 31.072 1.00 97.50 761 ALA A CA 1
ATOM 6139 C C . ALA A 1 761 ? -24.457 24.499 31.259 1.00 97.50 761 ALA A C 1
ATOM 6141 O O . ALA A 1 761 ? -25.447 25.109 31.671 1.00 97.50 761 ALA A O 1
ATOM 6142 N N . GLY A 1 762 ? -24.463 23.189 31.009 1.00 97.81 762 GLY A N 1
ATOM 6143 C CA . GLY A 1 762 ? -25.505 22.311 31.535 1.00 97.81 762 GLY A CA 1
ATOM 6144 C C . GLY A 1 762 ? -25.574 22.473 33.054 1.00 97.81 762 GLY A C 1
ATOM 6145 O O . GLY A 1 762 ? -26.571 22.954 33.593 1.00 97.81 762 GLY A O 1
ATOM 6146 N N . ILE A 1 763 ? -24.453 22.222 33.731 1.00 98.31 763 ILE A N 1
ATOM 6147 C CA . ILE A 1 763 ? -24.295 22.467 35.170 1.00 98.31 763 ILE A CA 1
ATOM 6148 C C . ILE A 1 763 ? -23.216 23.525 35.395 1.00 98.31 763 ILE A C 1
ATOM 6150 O O . ILE A 1 763 ? -22.061 23.318 35.035 1.00 98.31 763 ILE A O 1
ATOM 6154 N N . ASN A 1 764 ? -23.585 24.659 35.994 1.00 97.69 764 ASN A N 1
ATOM 6155 C CA . ASN A 1 764 ? -22.676 25.761 36.313 1.00 97.69 764 ASN A CA 1
ATOM 6156 C C . ASN A 1 764 ? -22.569 25.962 37.832 1.00 97.69 764 ASN A C 1
ATOM 6158 O O . ASN A 1 764 ? -23.551 26.308 38.484 1.00 97.69 764 ASN A O 1
ATOM 6162 N N . LEU A 1 765 ? -21.381 25.792 38.401 1.00 96.81 765 LEU A N 1
ATOM 6163 C CA . LEU A 1 765 ? -21.121 25.963 39.829 1.00 96.81 765 LEU A CA 1
ATOM 6164 C C . LEU A 1 765 ? -20.093 27.078 40.037 1.00 96.81 765 LEU A C 1
ATOM 6166 O O . LEU A 1 765 ? -19.009 27.043 39.461 1.00 96.81 765 LEU A O 1
ATOM 6170 N N . TYR A 1 766 ? -20.409 28.069 40.867 1.00 95.25 766 TYR A N 1
ATOM 6171 C CA . TYR A 1 766 ? -19.563 29.247 41.069 1.00 95.25 766 TYR A CA 1
ATOM 6172 C C . TYR A 1 766 ? -19.406 29.579 42.553 1.00 95.25 766 TYR A C 1
ATOM 6174 O O . TYR A 1 766 ? -20.389 29.901 43.215 1.00 95.25 766 TYR A O 1
ATOM 6182 N N . TYR A 1 767 ? -18.182 29.549 43.094 1.00 95.06 767 TYR A N 1
ATOM 6183 C CA . TYR A 1 767 ? -17.964 29.659 44.548 1.00 95.06 767 TYR A CA 1
ATOM 6184 C C . TYR A 1 767 ? -18.801 28.644 45.340 1.00 95.06 767 TYR A C 1
ATOM 6186 O O . TYR A 1 767 ? -19.444 28.995 46.329 1.00 95.06 767 TYR A O 1
ATOM 6194 N N . ALA A 1 768 ? -18.843 27.401 44.865 1.00 94.50 768 ALA A N 1
ATOM 6195 C CA . ALA A 1 768 ? -19.573 26.318 45.505 1.00 94.50 768 ALA A CA 1
ATOM 6196 C C . ALA A 1 768 ? -18.622 25.182 45.890 1.00 94.50 768 ALA A C 1
ATOM 6198 O O . ALA A 1 768 ? -17.680 24.911 45.152 1.00 94.50 768 ALA A O 1
ATOM 6199 N N . ASP A 1 769 ? -18.902 24.503 47.000 1.00 94.25 769 ASP A N 1
ATOM 6200 C CA . ASP A 1 769 ? -18.119 23.370 47.503 1.00 94.25 769 ASP A CA 1
ATOM 6201 C C . ASP A 1 769 ? -19.022 22.163 47.803 1.00 94.25 769 ASP A C 1
ATOM 6203 O O . ASP A 1 769 ? -20.236 22.304 47.939 1.00 94.25 769 ASP A O 1
ATOM 6207 N N . ASN A 1 770 ? -18.419 20.986 47.998 1.00 95.25 770 ASN A N 1
ATOM 6208 C CA . ASN A 1 770 ? -19.069 19.789 48.564 1.00 95.25 770 ASN A CA 1
ATOM 6209 C C . ASN A 1 770 ? -20.223 19.197 47.723 1.00 95.25 770 ASN A C 1
ATOM 6211 O O . ASN A 1 770 ? -21.155 18.590 48.269 1.00 95.25 770 ASN A O 1
ATOM 6215 N N . GLY A 1 771 ? -20.171 19.361 46.400 1.00 95.69 771 GLY A N 1
ATOM 6216 C CA . GLY A 1 771 ? -21.167 18.813 45.479 1.00 95.69 771 GLY A CA 1
ATOM 6217 C C . GLY A 1 771 ? -20.819 17.419 44.950 1.00 95.69 771 GLY A C 1
ATOM 6218 O O . GLY A 1 771 ? -19.656 17.085 44.727 1.00 95.69 771 GLY A O 1
ATOM 6219 N N . LYS A 1 772 ? -21.841 16.610 44.668 1.00 97.62 772 LYS A N 1
ATOM 6220 C CA . LYS A 1 772 ? -21.718 15.396 43.850 1.00 97.62 772 LYS A CA 1
ATOM 6221 C C . LYS A 1 772 ? -22.557 15.527 42.585 1.00 97.62 772 LYS A C 1
ATOM 6223 O O . LYS A 1 772 ? -23.722 15.899 42.671 1.00 97.62 772 LYS A O 1
ATOM 6228 N N . ILE A 1 773 ? -21.987 15.205 41.433 1.00 98.00 773 ILE A N 1
ATOM 6229 C CA . ILE A 1 773 ? -22.632 15.271 40.122 1.00 98.00 773 ILE A CA 1
ATOM 6230 C C . ILE A 1 773 ? -22.535 13.874 39.514 1.00 98.00 773 ILE A C 1
ATOM 6232 O O . ILE A 1 773 ? -21.455 13.468 39.098 1.00 98.00 773 ILE A O 1
ATOM 6236 N N . ILE A 1 774 ? -23.627 13.112 39.549 1.00 92.69 774 ILE A N 1
ATOM 6237 C CA . ILE A 1 774 ? -23.601 11.662 39.312 1.00 92.69 774 ILE A CA 1
ATOM 6238 C C . ILE A 1 774 ? -24.623 11.257 38.245 1.00 92.69 774 ILE A C 1
ATOM 6240 O O . ILE A 1 774 ? -25.797 11.575 38.396 1.00 92.69 774 ILE A O 1
ATOM 6244 N N . ASN A 1 775 ? -24.249 10.480 37.228 1.00 86.31 775 ASN A N 1
ATOM 6245 C CA . ASN A 1 775 ? -25.206 9.921 36.253 1.00 86.31 775 ASN A CA 1
ATOM 6246 C C . ASN A 1 775 ? -26.075 10.979 35.540 1.00 86.31 775 ASN A C 1
ATOM 6248 O O . ASN A 1 775 ? -27.268 10.761 35.315 1.00 86.31 775 ASN A O 1
ATOM 6252 N N . ASN A 1 776 ? -25.533 12.159 35.238 1.00 93.00 776 ASN A N 1
ATOM 6253 C CA . ASN A 1 776 ? -26.265 13.184 34.494 1.00 93.00 776 ASN A CA 1
ATOM 6254 C C . ASN A 1 776 ? -25.870 13.180 33.021 1.00 93.00 776 ASN A C 1
ATOM 6256 O O . ASN A 1 776 ? -24.722 12.918 32.675 1.00 93.00 776 ASN A O 1
ATOM 6260 N N . ASN A 1 777 ? -26.808 13.549 32.156 1.00 91.88 777 ASN A N 1
ATOM 6261 C CA . ASN A 1 777 ? -26.531 13.850 30.760 1.00 91.88 777 ASN A CA 1
ATOM 6262 C C . ASN A 1 777 ? -26.459 15.376 30.586 1.00 91.88 777 ASN A C 1
ATOM 6264 O O . ASN A 1 777 ? -27.474 16.059 30.698 1.00 91.88 777 ASN A O 1
ATOM 6268 N N . CYS A 1 778 ? -25.257 15.893 30.335 1.00 95.50 778 CYS A N 1
ATOM 6269 C CA . CYS A 1 778 ? -24.959 17.307 30.096 1.00 95.50 778 CYS A CA 1
ATOM 6270 C C . CYS A 1 778 ? -24.495 17.524 28.645 1.00 95.50 778 CYS A C 1
ATOM 6272 O O . CYS A 1 778 ? -23.449 18.130 28.412 1.00 95.50 778 CYS A O 1
ATOM 6274 N N . SER A 1 779 ? -25.240 16.993 27.675 1.00 92.25 779 SER A N 1
ATOM 6275 C CA . SER A 1 779 ? -24.892 17.029 26.246 1.00 92.25 779 SER A CA 1
ATOM 6276 C C . SER A 1 779 ? -25.539 18.204 25.502 1.00 92.25 779 SER A C 1
ATOM 6278 O O . SER A 1 779 ? -26.577 18.721 25.920 1.00 92.25 779 SER A O 1
ATOM 6280 N N . GLN A 1 780 ? -24.954 18.594 24.364 1.00 92.38 780 GLN A N 1
ATOM 6281 C CA . GLN A 1 780 ? -25.451 19.672 23.493 1.00 92.38 780 GLN A CA 1
ATOM 6282 C C . GLN A 1 780 ? -25.543 21.041 24.194 1.00 92.38 780 GLN A C 1
ATOM 6284 O O . GLN A 1 780 ? -26.498 21.801 24.016 1.00 92.38 780 GLN A O 1
ATOM 6289 N N . ASN A 1 781 ? -24.550 21.363 25.021 1.00 96.19 781 ASN A N 1
ATOM 6290 C CA . ASN A 1 781 ? -24.406 22.656 25.689 1.00 96.19 781 ASN A CA 1
ATOM 6291 C C . ASN A 1 781 ? -23.183 23.413 25.151 1.00 96.19 781 ASN A C 1
ATOM 6293 O O . ASN A 1 781 ? -22.345 22.858 24.446 1.00 96.19 781 ASN A O 1
ATOM 6297 N N . SER A 1 782 ? -23.015 24.689 25.510 1.00 96.00 782 SER A N 1
ATOM 6298 C CA . SER A 1 782 ? -21.730 25.366 25.270 1.00 96.00 782 SER A CA 1
ATOM 6299 C C . SER A 1 782 ? -20.612 24.763 26.134 1.00 96.00 782 SER A C 1
ATOM 6301 O O . SER A 1 782 ? -19.495 24.609 25.650 1.00 96.00 782 SER A O 1
ATOM 6303 N N . LEU A 1 783 ? -20.918 24.413 27.385 1.00 97.12 783 LEU A N 1
ATOM 6304 C CA . LEU A 1 783 ? -20.069 23.691 28.339 1.00 97.12 783 LEU A CA 1
ATOM 6305 C C . LEU A 1 783 ? -20.919 22.587 28.981 1.00 97.12 783 LEU A C 1
ATOM 6307 O O . LEU A 1 783 ? -22.062 22.856 29.350 1.00 97.12 783 LEU A O 1
ATOM 6311 N N . GLY A 1 784 ? -20.399 21.376 29.162 1.00 97.75 784 GLY A N 1
ATOM 6312 C CA . GLY A 1 784 ? -21.155 20.320 29.843 1.00 97.75 784 GLY A CA 1
ATOM 6313 C C . GLY A 1 784 ? -21.313 20.622 31.339 1.00 97.75 784 GLY A C 1
ATOM 6314 O O . GLY A 1 784 ? -22.380 21.034 31.807 1.00 97.75 784 GLY A O 1
ATOM 6315 N N . ILE A 1 785 ? -20.216 20.476 32.082 1.00 98.25 785 ILE A N 1
ATOM 6316 C CA . ILE A 1 785 ? -20.108 20.796 33.510 1.00 98.25 785 ILE A CA 1
ATOM 6317 C C . ILE A 1 785 ? -19.001 21.831 33.697 1.00 98.25 785 ILE A C 1
ATOM 6319 O O . ILE A 1 785 ? -17.846 21.596 33.349 1.00 98.25 785 ILE A O 1
ATOM 6323 N N . TYR A 1 786 ? -19.346 22.971 34.285 1.00 97.31 786 TYR A N 1
ATOM 6324 C CA . TYR A 1 786 ? -18.410 24.048 34.579 1.00 97.31 786 TYR A CA 1
ATOM 6325 C C . TYR A 1 786 ? -18.418 24.362 36.071 1.00 97.31 786 TYR A C 1
ATOM 6327 O O . TYR A 1 786 ? -19.462 24.687 36.637 1.00 97.31 786 TYR A O 1
ATOM 6335 N N . ILE A 1 787 ? -17.247 24.299 36.701 1.00 95.31 787 ILE A N 1
ATOM 6336 C CA . ILE A 1 787 ? -17.058 24.653 38.107 1.00 95.31 787 ILE A CA 1
ATOM 6337 C C . ILE A 1 787 ? -15.972 25.717 38.194 1.00 95.31 787 ILE A C 1
ATOM 6339 O O . ILE A 1 787 ? -14.834 25.504 37.784 1.00 95.31 787 ILE A O 1
ATOM 6343 N N . ALA A 1 788 ? -16.302 26.865 38.769 1.00 93.50 788 ALA A N 1
ATOM 6344 C CA . ALA A 1 788 ? -15.372 27.957 38.985 1.00 93.50 788 ALA A CA 1
ATOM 6345 C C . ALA A 1 788 ? -15.226 28.266 40.476 1.00 93.50 788 ALA A C 1
ATOM 6347 O O . ALA A 1 788 ? -16.205 28.603 41.144 1.00 93.50 788 ALA A O 1
ATOM 6348 N N . ARG A 1 789 ? -13.981 28.216 40.969 1.00 90.69 789 ARG A N 1
ATOM 6349 C CA . ARG A 1 789 ? -13.608 28.487 42.367 1.00 90.69 789 ARG A CA 1
ATOM 6350 C C . ARG A 1 789 ? -14.375 27.631 43.374 1.00 90.69 789 ARG A C 1
ATOM 6352 O O . ARG A 1 789 ? -15.177 28.161 44.133 1.00 90.69 789 ARG A O 1
ATOM 6359 N N . GLY A 1 790 ? -14.135 26.327 43.376 1.00 88.06 790 GLY A N 1
ATOM 6360 C CA . GLY A 1 790 ? -14.798 25.393 44.282 1.00 88.06 790 GLY A CA 1
ATOM 6361 C C . GLY A 1 790 ? -13.888 24.236 44.678 1.00 88.06 790 GLY A C 1
ATOM 6362 O O . GLY A 1 790 ? -12.762 24.143 44.205 1.00 88.06 790 GLY A O 1
ATOM 6363 N N . SER A 1 791 ? -14.305 23.380 45.602 1.00 90.38 791 SER A N 1
ATOM 6364 C CA . SER A 1 791 ? -13.510 22.233 46.059 1.00 90.38 791 SER A CA 1
ATOM 6365 C C . SER A 1 791 ? -14.386 21.086 46.572 1.00 90.38 791 SER A C 1
ATOM 6367 O O . SER A 1 791 ? -15.563 21.262 46.898 1.00 90.38 791 SER A O 1
ATOM 6369 N N . ASN A 1 792 ? -13.781 19.900 46.691 1.00 92.31 792 ASN A N 1
ATOM 6370 C CA . ASN A 1 792 ? -14.411 18.671 47.188 1.00 92.31 792 ASN A CA 1
ATOM 6371 C C . ASN A 1 792 ? -15.594 18.182 46.329 1.00 92.31 792 ASN A C 1
ATOM 6373 O O . ASN A 1 792 ? -16.644 17.810 46.864 1.00 92.31 792 ASN A O 1
ATOM 6377 N N . PHE A 1 793 ? -15.438 18.193 45.002 1.00 96.31 793 PHE A N 1
ATOM 6378 C CA . PHE A 1 793 ? -16.446 17.662 44.083 1.00 96.31 793 PHE A CA 1
ATOM 6379 C C . PHE A 1 793 ? -16.225 16.188 43.755 1.00 96.31 793 PHE A C 1
ATOM 6381 O O . PHE A 1 793 ? -15.099 15.748 43.557 1.00 96.31 793 PHE A O 1
ATOM 6388 N N . ASN A 1 794 ? -17.315 15.434 43.627 1.00 95.81 794 ASN A N 1
ATOM 6389 C CA . ASN A 1 794 ? -17.302 14.122 42.980 1.00 95.81 794 ASN A CA 1
ATOM 6390 C C . ASN A 1 794 ? -18.146 14.202 41.706 1.00 95.81 794 ASN A C 1
ATOM 6392 O O . ASN A 1 794 ? -19.360 14.376 41.792 1.00 95.81 794 ASN A O 1
ATOM 6396 N N . ILE A 1 795 ? -17.502 14.107 40.548 1.00 97.75 795 ILE A N 1
ATOM 6397 C CA . ILE A 1 795 ? -18.126 14.163 39.229 1.00 97.75 795 ILE A CA 1
ATOM 6398 C C . ILE A 1 795 ? -17.989 12.776 38.623 1.00 97.75 795 ILE A C 1
ATOM 6400 O O . ILE A 1 795 ? -16.912 12.422 38.148 1.00 97.75 795 ILE A O 1
ATOM 6404 N N . SER A 1 796 ? -19.050 11.973 38.686 1.00 87.94 796 SER A N 1
ATOM 6405 C CA . SER A 1 796 ? -18.980 10.580 38.256 1.00 87.94 796 SER A CA 1
ATOM 6406 C C . SER A 1 796 ? -20.068 10.138 37.294 1.00 87.94 796 SER A C 1
ATOM 6408 O O . SER A 1 796 ? -21.230 10.521 37.428 1.00 87.94 796 SER A O 1
ATOM 6410 N N . ASN A 1 797 ? -19.693 9.291 36.334 1.00 82.12 797 ASN A N 1
ATOM 6411 C CA . ASN A 1 797 ? -20.628 8.614 35.432 1.00 82.12 797 ASN A CA 1
ATOM 6412 C C . ASN A 1 797 ? -21.536 9.562 34.630 1.00 82.12 797 ASN A C 1
ATOM 6414 O O . ASN A 1 797 ? -22.678 9.225 34.317 1.00 82.12 797 ASN A O 1
ATOM 6418 N N . ASN A 1 798 ? -21.075 10.779 34.328 1.00 87.94 798 ASN A N 1
ATOM 6419 C CA . ASN A 1 798 ? -21.840 11.733 33.527 1.00 87.94 798 ASN A CA 1
ATOM 6420 C C . ASN A 1 798 ? -21.541 11.562 32.032 1.00 87.94 798 ASN A C 1
ATOM 6422 O O . ASN A 1 798 ? -20.441 11.177 31.645 1.00 87.94 798 ASN A O 1
ATOM 6426 N N . ILE A 1 799 ? -22.523 11.900 31.198 1.00 85.25 799 ILE A N 1
ATOM 6427 C CA . ILE A 1 799 ? -22.441 11.872 29.734 1.00 85.25 799 ILE A CA 1
ATOM 6428 C C . ILE A 1 799 ? -22.346 13.312 29.227 1.00 85.25 799 ILE A C 1
ATOM 6430 O O . ILE A 1 799 ? -23.228 14.127 29.511 1.00 85.25 799 ILE A O 1
ATOM 6434 N N . LEU A 1 800 ? -21.280 13.632 28.492 1.00 92.88 800 LEU A N 1
ATOM 6435 C CA . LEU A 1 800 ? -20.948 14.980 28.026 1.00 92.88 800 LEU A CA 1
ATOM 6436 C C . LEU A 1 800 ? -20.613 14.944 26.529 1.00 92.88 800 LEU A C 1
ATOM 6438 O O . LEU A 1 800 ? -19.444 14.918 26.142 1.00 92.88 800 LEU A O 1
ATOM 6442 N N . ILE A 1 801 ? -21.652 14.897 25.694 1.00 87.00 801 ILE A N 1
ATOM 6443 C CA . ILE A 1 801 ? -21.524 14.694 24.246 1.00 87.00 801 ILE A CA 1
ATOM 6444 C C . ILE A 1 801 ? -21.889 15.968 23.478 1.00 87.00 801 ILE A C 1
ATOM 6446 O O . ILE A 1 801 ? -22.832 16.674 23.844 1.00 87.00 801 ILE A O 1
ATOM 6450 N N . ASP A 1 802 ? -21.156 16.245 22.398 1.00 89.44 802 ASP A N 1
ATOM 6451 C CA . ASP A 1 802 ? -21.427 17.335 21.451 1.00 89.44 802 ASP A CA 1
ATOM 6452 C C . ASP A 1 802 ? -21.548 18.717 22.125 1.00 89.44 802 ASP A C 1
ATOM 6454 O O . ASP A 1 802 ? -22.364 19.558 21.730 1.00 89.44 802 ASP A O 1
ATOM 6458 N N . ASN A 1 803 ? -20.761 18.975 23.177 1.00 93.06 803 ASN A N 1
ATOM 6459 C CA . ASN A 1 803 ? -20.686 20.322 23.733 1.00 93.06 803 ASN A CA 1
ATOM 6460 C C . ASN A 1 803 ? -19.793 21.200 22.861 1.00 93.06 803 ASN A C 1
ATOM 6462 O O . ASN A 1 803 ? -18.747 20.773 22.381 1.00 93.06 803 ASN A O 1
ATOM 6466 N N . THR A 1 804 ? -20.179 22.462 22.678 1.00 94.88 804 THR A N 1
ATOM 6467 C CA . THR A 1 804 ? -19.466 23.363 21.762 1.00 94.88 804 THR A CA 1
ATOM 6468 C C . THR A 1 804 ? -18.019 23.595 22.190 1.00 94.88 804 THR A C 1
ATOM 6470 O O . THR A 1 804 ? -17.168 23.753 21.321 1.00 94.88 804 THR A O 1
ATOM 6473 N N . TRP A 1 805 ? -17.729 23.635 23.496 1.00 93.50 805 TRP A N 1
ATOM 6474 C CA . TRP A 1 805 ? -16.376 23.831 24.022 1.00 93.50 805 TRP A CA 1
ATOM 6475 C C . TRP A 1 805 ? -15.897 22.626 24.843 1.00 93.50 805 TRP A C 1
ATOM 6477 O O . TRP A 1 805 ? -15.369 21.680 24.268 1.00 93.50 805 TRP A O 1
ATOM 6487 N N . MET A 1 806 ? -16.050 22.650 26.170 1.00 95.31 806 MET A N 1
ATOM 6488 C CA . MET A 1 806 ? -15.521 21.617 27.064 1.00 95.31 806 MET A CA 1
ATOM 6489 C C . MET A 1 806 ? -16.620 20.673 27.541 1.00 95.31 806 MET A C 1
ATOM 6491 O O . MET A 1 806 ? -17.738 21.115 27.828 1.00 95.31 806 MET A O 1
ATOM 6495 N N . GLY A 1 807 ? -16.268 19.398 27.717 1.00 96.75 807 GLY A N 1
ATOM 6496 C CA . GLY A 1 807 ? -17.082 18.463 28.487 1.00 96.75 807 GLY A CA 1
ATOM 6497 C C . GLY A 1 807 ? -17.131 18.896 29.953 1.00 96.75 807 GLY A C 1
ATOM 6498 O O . GLY A 1 807 ? -18.146 19.411 30.423 1.00 96.75 807 GLY A O 1
ATOM 6499 N N . ILE A 1 808 ? -16.018 18.731 30.670 1.00 97.81 808 ILE A N 1
ATOM 6500 C CA . ILE A 1 808 ? -15.860 19.120 32.078 1.00 97.81 808 ILE A CA 1
ATOM 6501 C C . ILE A 1 808 ? -14.761 20.174 32.196 1.00 97.81 808 ILE A C 1
ATOM 6503 O O . ILE A 1 808 ? -13.659 19.995 31.684 1.00 97.81 808 ILE A O 1
ATOM 6507 N N . GLN A 1 809 ? -15.028 21.256 32.924 1.00 96.12 809 GLN A N 1
ATOM 6508 C CA . GLN A 1 809 ? -14.020 22.263 33.236 1.00 96.12 809 GLN A CA 1
ATOM 6509 C C . GLN A 1 809 ? -14.049 22.652 34.716 1.00 96.12 809 GLN A C 1
ATOM 6511 O O . GLN A 1 809 ? -15.031 23.216 35.203 1.00 96.12 809 GLN A O 1
ATOM 6516 N N . LEU A 1 810 ? -12.923 22.435 35.399 1.00 94.12 810 LEU A N 1
ATOM 6517 C CA . LEU A 1 810 ? -12.622 23.001 36.712 1.00 94.12 810 LEU A CA 1
ATOM 6518 C C . LEU A 1 810 ? -11.728 24.228 36.522 1.00 94.12 810 LEU A C 1
ATOM 6520 O O . LEU A 1 810 ? -10.634 24.118 35.986 1.00 94.12 810 LEU A O 1
ATOM 6524 N N . ASN A 1 811 ? -12.180 25.413 36.920 1.00 89.12 811 ASN A N 1
ATOM 6525 C CA . ASN A 1 811 ? -11.475 26.670 36.674 1.00 89.12 811 ASN A CA 1
ATOM 6526 C C . ASN A 1 811 ? -11.158 27.446 37.970 1.00 89.12 811 ASN A C 1
ATOM 6528 O O . ASN A 1 811 ? -12.083 27.832 38.691 1.00 89.12 811 ASN A O 1
ATOM 6532 N N . PHE A 1 812 ? -9.874 27.712 38.235 1.00 85.75 812 PHE A N 1
ATOM 6533 C CA . PHE A 1 812 ? -9.318 28.418 39.406 1.00 85.75 812 PHE A CA 1
ATOM 6534 C C . PHE A 1 812 ? -9.463 27.719 40.778 1.00 85.75 812 PHE A C 1
ATOM 6536 O O . PHE A 1 812 ? -10.552 27.709 41.349 1.00 85.75 812 PHE A O 1
ATOM 6543 N N . TRP A 1 813 ? -8.335 27.299 41.367 1.00 84.62 813 TRP A N 1
ATOM 6544 C CA . TRP A 1 813 ? -8.173 26.871 42.773 1.00 84.62 813 TRP A CA 1
ATOM 6545 C C . TRP A 1 813 ? -9.028 25.676 43.225 1.00 84.62 813 TRP A C 1
ATOM 6547 O O . TRP A 1 813 ? -9.618 25.722 44.309 1.00 84.62 813 TRP A O 1
ATOM 6557 N N . HIS A 1 814 ? -9.092 24.601 42.432 1.00 84.00 814 HIS A N 1
ATOM 6558 C CA . HIS A 1 814 ? -9.854 23.401 42.804 1.00 84.00 814 HIS A CA 1
ATOM 6559 C C . HIS A 1 814 ? -8.998 22.385 43.538 1.00 84.00 814 HIS A C 1
ATOM 6561 O O . HIS A 1 814 ? -7.933 22.009 43.052 1.00 84.00 814 HIS A O 1
ATOM 6567 N N . ASN A 1 815 ? -9.477 21.929 44.697 1.00 85.88 815 ASN A N 1
ATOM 6568 C CA . ASN A 1 815 ? -8.781 20.927 45.491 1.00 85.88 815 ASN A CA 1
ATOM 6569 C C . ASN A 1 815 ? -9.675 19.737 45.835 1.00 85.88 815 ASN A C 1
ATOM 6571 O O . ASN A 1 815 ? -10.858 19.911 46.146 1.00 85.88 815 ASN A O 1
ATOM 6575 N N . ASN A 1 816 ? -9.077 18.543 45.842 1.00 88.19 816 ASN A N 1
ATOM 6576 C CA . ASN A 1 816 ? -9.715 17.282 46.233 1.00 88.19 816 ASN A CA 1
ATOM 6577 C C . ASN A 1 816 ? -10.966 16.934 45.406 1.00 88.19 816 ASN A C 1
ATOM 6579 O O . ASN A 1 816 ? -11.950 16.426 45.952 1.00 88.19 816 ASN A O 1
ATOM 6583 N N . CYS A 1 817 ? -10.973 17.253 44.110 1.00 93.88 817 CYS A N 1
ATOM 6584 C CA . CYS A 1 817 ? -12.045 16.830 43.214 1.00 93.88 817 CYS A CA 1
ATOM 6585 C C . CYS A 1 817 ? -11.719 15.469 42.589 1.00 93.88 817 CYS A C 1
ATOM 6587 O O . CYS A 1 817 ? -10.582 15.215 42.203 1.00 93.88 817 CYS A O 1
ATOM 6589 N N . ILE A 1 818 ? -12.733 14.614 42.472 1.00 94.00 818 ILE A N 1
ATOM 6590 C CA . ILE A 1 818 ? -12.653 13.304 41.819 1.00 94.00 818 ILE A CA 1
ATOM 6591 C C . ILE A 1 818 ? -13.541 13.355 40.579 1.00 94.00 818 ILE A C 1
ATOM 6593 O O . ILE A 1 818 ? -14.743 13.604 40.698 1.00 94.00 818 ILE A O 1
ATOM 6597 N N . ILE A 1 819 ? -12.954 13.124 39.409 1.00 97.25 819 ILE A N 1
ATOM 6598 C CA . ILE A 1 819 ? -13.638 13.055 38.118 1.00 97.25 819 ILE A CA 1
ATOM 6599 C C . ILE A 1 819 ? -13.481 11.628 37.605 1.00 97.25 819 ILE A C 1
ATOM 6601 O O . ILE A 1 819 ? -12.394 11.268 37.161 1.00 97.25 819 ILE A O 1
ATOM 6605 N N . THR A 1 820 ? -14.529 10.806 37.704 1.00 87.50 820 THR A N 1
ATOM 6606 C CA . THR A 1 820 ? -14.395 9.370 37.423 1.00 87.50 820 THR A CA 1
ATOM 6607 C C . THR A 1 820 ? -15.533 8.728 36.642 1.00 87.50 820 THR A C 1
ATOM 6609 O O . THR A 1 820 ? -16.693 9.075 36.847 1.00 87.50 820 THR A O 1
ATOM 6612 N N . GLY A 1 821 ? -15.237 7.809 35.723 1.00 69.50 821 GLY A N 1
ATOM 6613 C CA . GLY A 1 821 ? -16.274 7.094 34.970 1.00 69.50 821 GLY A CA 1
ATOM 6614 C C . GLY A 1 821 ? -17.071 7.969 33.996 1.00 69.50 821 GLY A C 1
ATOM 6615 O O . GLY A 1 821 ? -18.158 7.589 33.580 1.00 69.50 821 GLY A O 1
ATOM 6616 N N . ASN A 1 822 ? -16.632 9.188 33.669 1.00 84.00 822 ASN A N 1
ATOM 6617 C CA . ASN A 1 822 ? -17.393 10.066 32.776 1.00 84.00 822 ASN A CA 1
ATOM 6618 C C . ASN A 1 822 ? -17.119 9.733 31.304 1.00 84.00 822 ASN A C 1
ATOM 6620 O O . ASN A 1 822 ? -16.016 9.334 30.940 1.00 84.00 822 ASN A O 1
ATOM 6624 N N . ILE A 1 823 ? -18.122 9.965 30.455 1.00 82.06 823 ILE A N 1
ATOM 6625 C CA . ILE A 1 823 ? -18.039 9.790 29.003 1.00 82.06 823 ILE A CA 1
ATOM 6626 C C . ILE A 1 823 ? -18.077 11.172 28.346 1.00 82.06 823 ILE A C 1
ATOM 6628 O O . ILE A 1 823 ? -19.118 11.835 28.355 1.00 82.06 823 ILE A O 1
ATOM 6632 N N . ALA A 1 824 ? -16.963 11.599 27.755 1.00 84.25 824 ALA A N 1
ATOM 6633 C CA . ALA A 1 824 ? -16.837 12.852 27.015 1.00 84.25 824 ALA A CA 1
ATOM 6634 C C . ALA A 1 824 ? -16.546 12.557 25.536 1.00 84.25 824 ALA A C 1
ATOM 6636 O O . ALA A 1 824 ? -15.511 11.986 25.209 1.00 84.25 824 ALA A O 1
ATOM 6637 N N . VAL A 1 825 ? -17.453 12.932 24.625 1.00 83.50 825 VAL A N 1
ATOM 6638 C CA . VAL A 1 825 ? -17.332 12.598 23.188 1.00 83.50 825 VAL A CA 1
ATOM 6639 C C . VAL A 1 825 ? -17.656 13.813 22.324 1.00 83.50 825 VAL A C 1
ATOM 6641 O O . VAL A 1 825 ? -18.644 14.497 22.587 1.00 83.50 825 VAL A O 1
ATOM 6644 N N . ASN A 1 826 ? -16.857 14.066 21.283 1.00 84.69 826 ASN A N 1
ATOM 6645 C CA . ASN A 1 826 ? -17.107 15.127 20.294 1.00 84.69 826 ASN A CA 1
ATOM 6646 C C . ASN A 1 826 ? -17.285 16.533 20.900 1.00 84.69 826 ASN A C 1
ATOM 6648 O O . ASN A 1 826 ? -18.076 17.342 20.411 1.00 84.69 826 ASN A O 1
ATOM 6652 N N . ASN A 1 827 ? -16.579 16.843 21.988 1.00 87.38 827 ASN A N 1
ATOM 6653 C CA . ASN A 1 827 ? -16.593 18.193 22.542 1.00 87.38 827 ASN A CA 1
ATOM 6654 C C . ASN A 1 827 ? -15.642 19.087 21.733 1.00 87.38 827 ASN A C 1
ATOM 6656 O O . ASN A 1 827 ? -14.553 18.668 21.341 1.00 87.38 827 ASN A O 1
ATOM 6660 N N . GLY A 1 828 ? -16.062 20.319 21.449 1.00 84.94 828 GLY A N 1
ATOM 6661 C CA . GLY A 1 828 ? -15.407 21.144 20.434 1.00 84.94 828 GLY A CA 1
ATOM 6662 C C . GLY A 1 828 ? -14.016 21.679 20.787 1.00 84.94 828 GLY A C 1
ATOM 6663 O O . GLY A 1 828 ? -13.335 22.157 19.891 1.00 84.94 828 GLY A O 1
ATOM 6664 N N . GLN A 1 829 ? -13.561 21.630 22.041 1.00 91.19 829 GLN A N 1
ATOM 6665 C CA . GLN A 1 829 ? -12.167 21.935 22.392 1.00 91.19 829 GLN A CA 1
ATOM 6666 C C . GLN A 1 829 ? -11.534 20.798 23.186 1.00 91.19 829 GLN A C 1
ATOM 6668 O O . GLN A 1 829 ? -10.706 20.071 22.648 1.00 91.19 829 GLN A O 1
ATOM 6673 N N . HIS A 1 830 ? -11.929 20.647 24.450 1.00 95.56 830 HIS A N 1
ATOM 6674 C CA . HIS A 1 830 ? -11.310 19.701 25.376 1.00 95.56 830 HIS A CA 1
ATOM 6675 C C . HIS A 1 830 ? -12.347 18.792 26.029 1.00 95.56 830 HIS A C 1
ATOM 6677 O O . HIS A 1 830 ? -13.498 19.187 26.230 1.00 95.56 830 HIS A O 1
ATOM 6683 N N . GLY A 1 831 ? -11.925 17.601 26.439 1.00 96.44 831 GLY A N 1
ATOM 6684 C CA . GLY A 1 831 ? -12.789 16.670 27.163 1.00 96.44 831 GLY A CA 1
ATOM 6685 C C . GLY A 1 831 ? -12.915 17.086 28.612 1.00 96.44 831 GLY A C 1
ATOM 6686 O O . GLY A 1 831 ? -13.985 17.506 29.061 1.00 96.44 831 GLY A O 1
ATOM 6687 N N . ILE A 1 832 ? -11.790 17.025 29.322 1.00 97.81 832 ILE A N 1
ATOM 6688 C CA . ILE A 1 832 ? -11.674 17.385 30.735 1.00 97.81 832 ILE A CA 1
ATOM 6689 C C . ILE A 1 832 ? -10.545 18.399 30.911 1.00 97.81 832 ILE A C 1
ATOM 6691 O O . ILE A 1 832 ? -9.426 18.191 30.448 1.00 97.81 832 ILE A O 1
ATOM 6695 N N . VAL A 1 833 ? -10.829 19.495 31.615 1.00 97.56 833 VAL A N 1
ATOM 6696 C CA . VAL A 1 833 ? -9.851 20.549 31.906 1.00 97.56 833 VAL A CA 1
ATOM 6697 C C . VAL A 1 833 ? -9.728 20.780 33.409 1.00 97.56 833 VAL A C 1
ATOM 6699 O O . VAL A 1 833 ? -10.707 21.144 34.067 1.00 97.56 833 VAL A O 1
ATOM 6702 N N . ILE A 1 834 ? -8.502 20.673 33.922 1.00 95.31 834 ILE A N 1
ATOM 6703 C CA . ILE A 1 834 ? -8.090 21.165 35.239 1.00 95.31 834 ILE A CA 1
ATOM 6704 C C . ILE A 1 834 ? -7.352 22.488 35.050 1.00 95.31 834 ILE A C 1
ATOM 6706 O O . ILE A 1 834 ? -6.241 22.550 34.527 1.00 95.31 834 ILE A O 1
ATOM 6710 N N . GLY A 1 835 ? -8.021 23.566 35.437 1.00 88.69 835 GLY A N 1
ATOM 6711 C CA . GLY A 1 835 ? -7.555 24.940 35.310 1.00 88.69 835 GLY A CA 1
ATOM 6712 C C . GLY A 1 835 ? -6.682 25.407 36.475 1.00 88.69 835 GLY A C 1
ATOM 6713 O O . GLY A 1 835 ? -6.342 24.648 37.376 1.00 88.69 835 GLY A O 1
ATOM 6714 N N . GLN A 1 836 ? -6.369 26.701 36.463 1.00 90.12 836 GLN A N 1
ATOM 6715 C CA . GLN A 1 836 ? -5.252 27.311 37.188 1.00 90.12 836 GLN A CA 1
ATOM 6716 C C . GLN A 1 836 ? -5.208 26.993 38.690 1.00 90.12 836 GLN A C 1
ATOM 6718 O O . GLN A 1 836 ? -6.225 27.104 39.383 1.00 90.12 836 GLN A O 1
ATOM 6723 N N . GLU A 1 837 ? -3.998 26.729 39.191 1.00 92.06 837 GLU A N 1
ATOM 6724 C CA . GLU A 1 837 ? -3.665 26.557 40.613 1.00 92.06 837 GLU A CA 1
ATOM 6725 C C . GLU A 1 837 ? -4.539 25.511 41.329 1.00 92.06 837 GLU A C 1
ATOM 6727 O O . GLU A 1 837 ? -4.973 25.724 42.465 1.00 92.06 837 GLU A O 1
ATOM 6732 N N . SER A 1 838 ? -4.838 24.401 40.648 1.00 92.75 838 SER A N 1
ATOM 6733 C CA . SER A 1 838 ? -5.646 23.302 41.186 1.00 92.75 838 SER A CA 1
ATOM 6734 C C . SER A 1 838 ? -4.754 22.144 41.641 1.00 92.75 838 SER A C 1
ATOM 6736 O O . SER A 1 838 ? -3.811 21.761 40.934 1.00 92.75 838 SER A O 1
ATOM 6738 N N . TYR A 1 839 ? -5.039 21.591 42.823 1.00 93.38 839 TYR A N 1
ATOM 6739 C CA . TYR A 1 839 ? -4.187 20.586 43.457 1.00 93.38 839 TYR A CA 1
ATOM 6740 C C . TYR A 1 839 ? -4.952 19.361 43.954 1.00 93.38 839 TYR A C 1
ATOM 6742 O O . TYR A 1 839 ? -6.102 19.464 44.370 1.00 93.38 839 TYR A O 1
ATOM 6750 N N . PHE A 1 840 ? -4.287 18.205 44.001 1.00 93.62 840 PHE A N 1
ATOM 6751 C CA . PHE A 1 840 ? -4.838 16.983 44.605 1.00 93.62 840 PHE A CA 1
ATOM 6752 C C . PHE A 1 840 ? -6.168 16.530 43.983 1.00 93.62 840 PHE A C 1
ATOM 6754 O O . PHE A 1 840 ? -7.045 16.026 44.686 1.00 93.62 840 PHE A O 1
ATOM 6761 N N . ASN A 1 841 ? -6.354 16.754 42.681 1.00 94.69 841 ASN A N 1
ATOM 6762 C CA . ASN A 1 841 ? -7.511 16.242 41.951 1.00 94.69 841 ASN A CA 1
ATOM 6763 C C . ASN A 1 841 ? -7.158 14.910 41.282 1.00 94.69 841 ASN A C 1
ATOM 6765 O O . ASN A 1 841 ? -6.016 14.712 40.871 1.00 94.69 841 ASN A O 1
ATOM 6769 N N . ILE A 1 842 ? -8.145 14.023 41.174 1.00 95.69 842 ILE A N 1
ATOM 6770 C CA . ILE A 1 842 ? -8.010 12.700 40.558 1.00 95.69 842 ILE A CA 1
ATOM 6771 C C . ILE A 1 842 ? -8.939 12.641 39.348 1.00 95.69 842 ILE A C 1
ATOM 6773 O O . ILE A 1 842 ? -10.136 12.920 39.472 1.00 95.69 842 ILE A O 1
ATOM 6777 N N . ILE A 1 843 ? -8.387 12.294 38.190 1.00 98.06 843 ILE A N 1
ATOM 6778 C CA . ILE A 1 843 ? -9.120 12.016 36.956 1.00 98.06 843 ILE A CA 1
ATOM 6779 C C . ILE A 1 843 ? -8.908 10.541 36.652 1.00 98.06 843 ILE A C 1
ATOM 6781 O O . ILE A 1 843 ? -7.793 10.163 36.300 1.00 98.06 843 ILE A O 1
ATOM 6785 N N . SER A 1 844 ? -9.945 9.718 36.802 1.00 85.31 844 SER A N 1
ATOM 6786 C CA . SER A 1 844 ? -9.792 8.273 36.644 1.00 85.31 844 SER A CA 1
ATOM 6787 C C . SER A 1 844 ? -10.921 7.560 35.925 1.00 85.31 844 SER A C 1
ATOM 6789 O O . SER A 1 844 ? -12.074 7.944 36.055 1.00 85.31 844 SER A O 1
ATOM 6791 N N . GLU A 1 845 ? -10.625 6.498 35.180 1.00 78.94 845 GLU A N 1
ATOM 6792 C CA . GLU A 1 845 ? -11.654 5.656 34.543 1.00 78.94 845 GLU A CA 1
ATOM 6793 C C . GLU A 1 845 ? -12.592 6.433 33.593 1.00 78.94 845 GLU A C 1
ATOM 6795 O O . GLU A 1 845 ? -13.750 6.065 33.410 1.00 78.94 845 GLU A O 1
ATOM 6800 N N . ASN A 1 846 ? -12.149 7.553 33.008 1.00 79.25 846 ASN A N 1
ATOM 6801 C CA . ASN A 1 846 ? -12.962 8.318 32.058 1.00 79.25 846 ASN A CA 1
ATOM 6802 C C . ASN A 1 846 ? -12.702 7.862 30.618 1.00 79.25 846 ASN A C 1
ATOM 6804 O O . ASN A 1 846 ? -11.570 7.547 30.246 1.00 79.25 846 ASN A O 1
ATOM 6808 N N . LEU A 1 847 ? -13.751 7.914 29.797 1.00 80.69 847 LEU A N 1
ATOM 6809 C CA . LEU A 1 847 ? -13.692 7.679 28.358 1.00 80.69 847 LEU A CA 1
ATOM 6810 C C . LEU A 1 847 ? -13.775 9.014 27.611 1.00 80.69 847 LEU A C 1
ATOM 6812 O O . LEU A 1 847 ? -14.780 9.725 27.720 1.00 80.69 847 LEU A O 1
ATOM 6816 N N . ILE A 1 848 ? -12.733 9.352 26.847 1.00 85.50 848 ILE A N 1
ATOM 6817 C CA . ILE A 1 848 ? -12.569 10.678 26.238 1.00 85.50 848 ILE A CA 1
ATOM 6818 C C . ILE A 1 848 ? -12.209 10.548 24.757 1.00 85.50 848 ILE A C 1
ATOM 6820 O O . ILE A 1 848 ? -11.118 10.095 24.409 1.00 85.50 848 ILE A O 1
ATOM 6824 N N . VAL A 1 849 ? -13.134 10.939 23.878 1.00 82.19 849 VAL A N 1
ATOM 6825 C CA . VAL A 1 849 ? -13.078 10.555 22.460 1.00 82.19 849 VAL A CA 1
ATOM 6826 C C . VAL A 1 849 ? -13.319 11.722 21.508 1.00 82.19 849 VAL A C 1
ATOM 6828 O O . VAL A 1 849 ? -14.335 12.420 21.610 1.00 82.19 849 VAL A O 1
ATOM 6831 N N . ASN A 1 850 ? -12.449 11.835 20.501 1.00 84.12 850 ASN A N 1
ATOM 6832 C CA . ASN A 1 850 ? -12.611 12.697 19.330 1.00 84.12 850 ASN A CA 1
ATOM 6833 C C . ASN A 1 850 ? -12.815 14.177 19.677 1.00 84.12 850 ASN A C 1
ATOM 6835 O O . ASN A 1 850 ? -13.904 14.738 19.526 1.00 84.12 850 ASN A O 1
ATOM 6839 N N . HIS A 1 851 ? -11.787 14.811 20.234 1.00 87.00 851 HIS A N 1
ATOM 6840 C CA . HIS A 1 851 ? -11.800 16.234 20.577 1.00 87.00 851 HIS A CA 1
ATOM 6841 C C . HIS A 1 851 ? -10.830 17.022 19.704 1.00 87.00 851 HIS A C 1
ATOM 6843 O O . HIS A 1 851 ? -9.739 16.556 19.387 1.00 87.00 851 HIS A O 1
ATOM 6849 N N . ILE A 1 852 ? -11.231 18.244 19.339 1.00 90.56 852 ILE A N 1
ATOM 6850 C CA . ILE A 1 852 ? -10.479 19.095 18.400 1.00 90.56 852 ILE A CA 1
ATOM 6851 C C . ILE A 1 852 ? -9.130 19.540 18.987 1.00 90.56 852 ILE A C 1
ATOM 6853 O O . ILE A 1 852 ? -8.196 19.802 18.235 1.00 90.56 852 ILE A O 1
ATOM 6857 N N . TYR A 1 853 ? -9.013 19.625 20.315 1.00 92.81 853 TYR A N 1
ATOM 6858 C CA . TYR A 1 853 ? -7.744 19.830 21.010 1.00 92.81 853 TYR A CA 1
ATOM 6859 C C . TYR A 1 853 ? -7.401 18.618 21.876 1.00 92.81 853 TYR A C 1
ATOM 6861 O O . TYR A 1 853 ? -7.189 17.535 21.342 1.00 92.81 853 TYR A O 1
ATOM 6869 N N . SER A 1 854 ? -7.291 18.778 23.195 1.00 95.56 854 SER A N 1
ATOM 6870 C CA . SER A 1 854 ? -6.843 17.682 24.051 1.00 95.56 854 SER A CA 1
ATOM 6871 C C . SER A 1 854 ? -7.991 16.893 24.668 1.00 95.56 854 SER A C 1
ATOM 6873 O O . SER A 1 854 ? -9.028 17.457 25.031 1.00 95.56 854 SER A O 1
ATOM 6875 N N . GLY A 1 855 ? -7.789 15.591 24.858 1.00 97.06 855 GLY A N 1
ATOM 6876 C CA . GLY A 1 855 ? -8.689 14.785 25.670 1.00 97.06 855 GLY A CA 1
ATOM 6877 C C . GLY A 1 855 ? -8.700 15.287 27.118 1.00 97.06 855 GLY A C 1
ATOM 6878 O O . GLY A 1 855 ? -9.734 15.741 27.621 1.00 97.06 855 GLY A O 1
ATOM 6879 N N . ILE A 1 856 ? -7.527 15.297 27.756 1.00 98.38 856 ILE A N 1
ATOM 6880 C CA . ILE A 1 856 ? -7.319 15.865 29.098 1.00 98.38 856 ILE A CA 1
ATOM 6881 C C . ILE A 1 856 ? -6.331 17.031 29.022 1.00 98.38 856 ILE A C 1
ATOM 6883 O O . ILE A 1 856 ? -5.302 16.946 28.354 1.00 98.38 856 ILE A O 1
ATOM 6887 N N . LEU A 1 857 ? -6.633 18.130 29.716 1.00 98.06 857 LEU A N 1
ATOM 6888 C CA . LEU A 1 857 ? -5.725 19.264 29.908 1.00 98.06 857 LEU A CA 1
ATOM 6889 C C . LEU A 1 857 ? -5.534 19.560 31.397 1.00 98.06 857 LEU A C 1
ATOM 6891 O O . LEU A 1 857 ? -6.499 19.898 32.086 1.00 98.06 857 LEU A O 1
ATOM 6895 N N . ILE A 1 858 ? -4.288 19.538 31.866 1.00 97.12 858 ILE A N 1
ATOM 6896 C CA . ILE A 1 858 ? -3.884 20.109 33.157 1.00 97.12 858 ILE A CA 1
ATOM 6897 C C . ILE A 1 858 ? -3.105 21.387 32.882 1.00 97.12 858 ILE A C 1
ATOM 6899 O O . ILE A 1 858 ? -2.114 21.347 32.157 1.00 97.12 858 ILE A O 1
ATOM 6903 N N . GLN A 1 859 ? -3.538 22.518 33.444 1.00 95.12 859 GLN A N 1
ATOM 6904 C CA . GLN A 1 859 ? -2.902 23.798 33.146 1.00 95.12 859 GLN A CA 1
ATOM 6905 C C . GLN A 1 859 ? -2.746 24.766 34.321 1.00 95.12 859 GLN A C 1
ATOM 6907 O O . GLN A 1 859 ? -3.489 24.733 35.307 1.00 95.12 859 GLN A O 1
ATOM 6912 N N . GLY A 1 860 ? -1.823 25.717 34.142 1.00 89.94 860 GLY A N 1
ATOM 6913 C CA . GLY A 1 860 ? -1.818 26.999 34.846 1.00 89.94 860 GLY A CA 1
ATOM 6914 C C . GLY A 1 860 ? -1.345 26.935 36.295 1.00 89.94 860 GLY A C 1
ATOM 6915 O O . GLY A 1 860 ? -2.026 27.436 37.189 1.00 89.94 860 GLY A O 1
ATOM 6916 N N . GLY A 1 861 ? -0.193 26.317 36.529 1.00 90.50 861 GLY A N 1
ATOM 6917 C CA . GLY A 1 861 ? 0.432 26.193 37.844 1.00 90.50 861 GLY A CA 1
ATOM 6918 C C . GLY A 1 861 ? -0.114 25.043 38.690 1.00 90.50 861 GLY A C 1
ATOM 6919 O O . GLY A 1 861 ? 0.214 24.958 39.872 1.00 90.50 861 GLY A O 1
ATOM 6920 N N . SER A 1 862 ? -0.931 24.163 38.107 1.00 94.38 862 SER A N 1
ATOM 6921 C CA . SER A 1 862 ? -1.561 23.032 38.796 1.00 94.38 862 SER A CA 1
ATOM 6922 C C . SER A 1 862 ? -0.540 21.949 39.169 1.00 94.38 862 SER A C 1
ATOM 6924 O O . SER A 1 862 ? 0.445 21.730 38.456 1.00 94.38 862 SER A O 1
ATOM 6926 N N . LYS A 1 863 ? -0.735 21.306 40.329 1.00 94.56 863 LYS A N 1
ATOM 6927 C CA . LYS A 1 863 ? 0.245 20.376 40.931 1.00 94.56 863 LYS A CA 1
ATOM 6928 C C . LYS A 1 863 ? -0.400 19.239 41.704 1.00 94.56 863 LYS A C 1
ATOM 6930 O O . LYS A 1 863 ? -1.462 19.429 42.285 1.00 94.56 863 LYS A O 1
ATOM 6935 N N . TYR A 1 864 ? 0.292 18.109 41.818 1.00 95.56 864 TYR A N 1
ATOM 6936 C CA . TYR A 1 864 ? -0.158 16.952 42.602 1.00 95.56 864 TYR A CA 1
ATOM 6937 C C . TYR A 1 864 ? -1.521 16.413 42.160 1.00 95.56 864 TYR A C 1
ATOM 6939 O O . TYR A 1 864 ? -2.281 15.912 42.986 1.00 95.56 864 TYR A O 1
ATOM 6947 N N . ASN A 1 865 ? -1.862 16.570 40.882 1.00 97.00 865 ASN A N 1
ATOM 6948 C CA . ASN A 1 865 ? -3.030 15.925 40.299 1.00 97.00 865 ASN A CA 1
ATOM 6949 C C . ASN A 1 865 ? -2.627 14.551 39.757 1.00 97.00 865 ASN A C 1
ATOM 6951 O O . ASN A 1 865 ? -1.483 14.366 39.336 1.00 97.00 865 ASN A O 1
ATOM 6955 N N . ILE A 1 866 ? -3.571 13.617 39.787 1.00 97.19 866 ILE A N 1
ATOM 6956 C CA . ILE A 1 866 ? -3.401 12.243 39.315 1.00 97.19 866 ILE A CA 1
ATOM 6957 C C . ILE A 1 866 ? -4.341 12.036 38.130 1.00 97.19 866 ILE A C 1
ATOM 6959 O O . ILE A 1 866 ? -5.535 12.332 38.221 1.00 97.19 866 ILE A O 1
ATOM 6963 N N . ILE A 1 867 ? -3.787 11.564 37.018 1.00 98.44 867 ILE A N 1
ATOM 6964 C CA . ILE A 1 867 ? -4.516 11.130 35.829 1.00 98.44 867 ILE A CA 1
ATOM 6965 C C . ILE A 1 867 ? -4.259 9.633 35.715 1.00 98.44 867 ILE A C 1
ATOM 6967 O O . ILE A 1 867 ? -3.156 9.248 35.337 1.00 98.44 867 ILE A O 1
ATOM 6971 N N . GLU A 1 868 ? -5.230 8.802 36.085 1.00 90.50 868 GLU A N 1
ATOM 6972 C CA . GLU A 1 868 ? -5.027 7.351 36.173 1.00 90.50 868 GLU A CA 1
ATOM 6973 C C . GLU A 1 868 ? -6.094 6.540 35.436 1.00 90.50 868 GLU A C 1
ATOM 6975 O O . GLU A 1 868 ? -7.265 6.900 35.476 1.00 90.50 868 GLU A O 1
ATOM 6980 N N . SER A 1 869 ? -5.744 5.425 34.792 1.00 82.06 869 SER A N 1
ATOM 6981 C CA . SER A 1 869 ? -6.748 4.480 34.263 1.00 82.06 869 SER A CA 1
ATOM 6982 C C . SER A 1 869 ? -7.784 5.098 33.295 1.00 82.06 869 SER A C 1
ATOM 6984 O O . SER A 1 869 ? -8.932 4.660 33.247 1.00 82.06 869 SER A O 1
ATOM 6986 N N . ASN A 1 870 ? -7.446 6.151 32.540 1.00 81.62 870 ASN A N 1
ATOM 6987 C CA . ASN A 1 870 ? -8.355 6.743 31.546 1.00 81.62 870 ASN A CA 1
ATOM 6988 C C . ASN A 1 870 ? -8.110 6.160 30.150 1.00 81.62 870 ASN A C 1
ATOM 6990 O O . ASN A 1 870 ? -6.983 5.816 29.799 1.00 81.62 870 ASN A O 1
ATOM 6994 N N . THR A 1 871 ? -9.154 6.134 29.320 1.00 81.38 871 THR A N 1
ATOM 6995 C CA . THR A 1 871 ? -9.062 5.736 27.907 1.00 81.38 871 THR A CA 1
ATOM 6996 C C . THR A 1 871 ? -9.324 6.941 27.008 1.00 81.38 871 THR A C 1
ATOM 6998 O O . THR A 1 871 ? -10.410 7.530 27.032 1.00 81.38 871 THR A O 1
ATOM 7001 N N . LEU A 1 872 ? -8.324 7.308 26.207 1.00 91.62 872 LEU A N 1
ATOM 7002 C CA . LEU A 1 872 ? -8.336 8.463 25.319 1.00 91.62 872 LEU A CA 1
ATOM 7003 C C . LEU A 1 872 ? -8.130 8.011 23.869 1.00 91.62 872 LEU A C 1
ATOM 7005 O O . LEU A 1 872 ? -7.106 7.414 23.550 1.00 91.62 872 LEU A O 1
ATOM 7009 N N . TYR A 1 873 ? -9.085 8.326 22.990 1.00 81.81 873 TYR A N 1
ATOM 7010 C CA . TYR A 1 873 ? -9.075 7.867 21.596 1.00 81.81 873 TYR A CA 1
ATOM 7011 C C . TYR A 1 873 ? -9.342 8.999 20.599 1.00 81.81 873 TYR A C 1
ATOM 7013 O O . TYR A 1 873 ? -10.286 9.776 20.780 1.00 81.81 873 TYR A O 1
ATOM 7021 N N . ALA A 1 874 ? -8.550 9.061 19.525 1.00 83.38 874 ALA A N 1
ATOM 7022 C CA . ALA A 1 874 ? -8.762 9.962 18.385 1.00 83.38 874 ALA A CA 1
ATOM 7023 C C . ALA A 1 874 ? -8.857 11.457 18.747 1.00 83.38 874 ALA A C 1
ATOM 7025 O O . ALA A 1 874 ? -9.556 12.228 18.093 1.00 83.38 874 ALA A O 1
ATOM 7026 N N . ASN A 1 875 ? -8.199 11.887 19.824 1.00 89.44 875 ASN A N 1
ATOM 7027 C CA . ASN A 1 875 ? -8.129 13.303 20.190 1.00 89.44 875 ASN A CA 1
ATOM 7028 C C . ASN A 1 875 ? -6.999 13.989 19.408 1.00 89.44 875 ASN A C 1
ATOM 7030 O O . ASN A 1 875 ? -6.075 13.316 18.963 1.00 89.44 875 ASN A O 1
ATOM 7034 N N . SER A 1 876 ? -7.012 15.319 19.255 1.00 93.94 876 SER A N 1
ATOM 7035 C CA . SER A 1 876 ? -5.842 15.980 18.657 1.00 93.94 876 SER A CA 1
ATOM 7036 C C . SER A 1 876 ? -4.605 15.760 19.525 1.00 93.94 876 SER A C 1
ATOM 7038 O O . SER A 1 876 ? -3.619 15.234 19.039 1.00 93.94 876 SER A O 1
ATOM 7040 N N . TRP A 1 877 ? -4.684 16.083 20.814 1.00 97.38 877 TRP A N 1
ATOM 7041 C CA . TRP A 1 877 ? -3.716 15.644 21.823 1.00 97.38 877 TRP A CA 1
ATOM 7042 C C . TRP A 1 877 ? -4.397 14.666 22.774 1.00 97.38 877 TRP A C 1
ATOM 7044 O O . TRP A 1 877 ? -5.529 14.920 23.192 1.00 97.38 877 TRP A O 1
ATOM 7054 N N . GLY A 1 878 ? -3.744 13.580 23.175 1.00 97.56 878 GLY A N 1
ATOM 7055 C CA . GLY A 1 878 ? -4.312 12.699 24.198 1.00 97.56 878 GLY A CA 1
ATOM 7056 C C . GLY A 1 878 ? -4.385 13.420 25.548 1.00 97.56 878 GLY A C 1
ATOM 7057 O O . GLY A 1 878 ? -5.438 13.926 25.959 1.00 97.56 878 GLY A O 1
ATOM 7058 N N . ILE A 1 879 ? -3.242 13.511 26.223 1.00 98.50 879 ILE A N 1
ATOM 7059 C CA . ILE A 1 879 ? -3.083 14.201 27.507 1.00 98.50 879 ILE A CA 1
ATOM 7060 C C . ILE A 1 879 ? -2.115 15.365 27.331 1.00 98.50 879 ILE A C 1
ATOM 7062 O O . ILE A 1 879 ? -0.998 15.179 26.866 1.00 98.50 879 ILE A O 1
ATOM 7066 N N . TRP A 1 880 ? -2.519 16.561 27.754 1.00 98.12 880 TRP A N 1
ATOM 7067 C CA . TRP A 1 880 ? -1.674 17.752 27.727 1.00 98.12 880 TRP A CA 1
ATOM 7068 C C . TRP A 1 880 ? -1.462 18.299 29.141 1.00 98.12 880 TRP A C 1
ATOM 7070 O O . TRP A 1 880 ? -2.407 18.713 29.817 1.00 98.12 880 TRP A O 1
ATOM 7080 N N . ILE A 1 881 ? -0.211 18.299 29.595 1.00 97.50 881 ILE A N 1
ATOM 7081 C CA . ILE A 1 881 ? 0.230 18.882 30.863 1.00 97.50 881 ILE A CA 1
ATOM 7082 C C . ILE A 1 881 ? 0.984 20.168 30.534 1.00 97.50 881 ILE A C 1
ATOM 7084 O O . ILE A 1 881 ? 2.133 20.127 30.107 1.00 97.50 881 ILE A O 1
ATOM 7088 N N . TYR A 1 882 ? 0.324 21.308 30.723 1.00 95.75 882 TYR A N 1
ATOM 7089 C CA . TYR A 1 882 ? 0.832 22.624 30.346 1.00 95.75 882 TYR A CA 1
ATOM 7090 C C . TYR A 1 882 ? 1.131 23.486 31.575 1.00 95.75 882 TYR A C 1
ATOM 7092 O O . TYR A 1 882 ? 0.247 23.723 32.404 1.00 95.75 882 TYR A O 1
ATOM 7100 N N . ASN A 1 883 ? 2.355 23.999 31.715 1.00 93.75 883 ASN A N 1
ATOM 7101 C CA . ASN A 1 883 ? 2.761 24.845 32.845 1.00 93.75 883 ASN A CA 1
ATOM 7102 C C . ASN A 1 883 ? 2.296 24.281 34.207 1.00 93.75 883 ASN A C 1
ATOM 7104 O O . ASN A 1 883 ? 1.670 24.971 35.016 1.00 93.75 883 ASN A O 1
ATOM 7108 N N . SER A 1 884 ? 2.484 22.979 34.423 1.00 94.94 884 SER A N 1
ATOM 7109 C CA . SER A 1 884 ? 1.937 22.237 35.562 1.00 94.94 884 SER A CA 1
ATOM 7110 C C . SER A 1 884 ? 2.958 21.217 36.053 1.00 94.94 884 SER A C 1
ATOM 7112 O O . SER A 1 884 ? 3.557 20.484 35.278 1.00 94.94 884 SER A O 1
ATOM 7114 N N . ASN A 1 885 ? 3.204 21.184 37.361 1.00 94.94 885 ASN A N 1
ATOM 7115 C CA . ASN A 1 885 ? 4.378 20.505 37.918 1.00 94.94 885 ASN A CA 1
ATOM 7116 C C . ASN A 1 885 ? 3.976 19.452 38.950 1.00 94.94 885 ASN A C 1
ATOM 7118 O O . ASN A 1 885 ? 3.027 19.683 39.691 1.00 94.94 885 ASN A O 1
ATOM 7122 N N . ASN A 1 886 ? 4.775 18.404 39.151 1.00 96.38 886 ASN A N 1
ATOM 7123 C CA . ASN A 1 886 ? 4.524 17.384 40.187 1.00 96.38 886 ASN A CA 1
ATOM 7124 C C . ASN A 1 886 ? 3.175 16.659 40.027 1.00 96.38 886 ASN A C 1
ATOM 7126 O O . ASN A 1 886 ? 2.502 16.399 41.023 1.00 96.38 886 ASN A O 1
ATOM 7130 N N . ASN A 1 887 ? 2.736 16.398 38.797 1.00 97.75 887 ASN A N 1
ATOM 7131 C CA . ASN A 1 887 ? 1.550 15.587 38.515 1.00 97.75 887 ASN A CA 1
ATOM 7132 C C . ASN A 1 887 ? 1.962 14.153 38.153 1.00 97.75 887 ASN A C 1
ATOM 7134 O O . ASN A 1 887 ? 3.092 13.920 37.717 1.00 97.75 887 ASN A O 1
ATOM 7138 N N . ILE A 1 888 ? 1.041 13.212 38.350 1.00 97.94 888 ILE A N 1
ATOM 7139 C CA . ILE A 1 888 ? 1.216 11.794 38.019 1.00 97.94 888 ILE A CA 1
ATOM 7140 C C . ILE A 1 888 ? 0.239 11.449 36.896 1.00 97.94 888 ILE A C 1
ATOM 7142 O O . ILE A 1 888 ? -0.939 11.802 36.967 1.00 97.94 888 ILE A O 1
ATOM 7146 N N . CYS A 1 889 ? 0.743 10.792 35.859 1.00 98.19 889 CYS A N 1
ATOM 7147 C CA . CYS A 1 889 ? -0.026 10.267 34.741 1.00 98.19 889 CYS A CA 1
ATOM 7148 C C . CYS A 1 889 ? 0.282 8.776 34.639 1.00 98.19 889 CYS A C 1
ATOM 7150 O O . CYS A 1 889 ? 1.384 8.424 34.212 1.00 98.19 889 CYS A O 1
ATOM 7152 N N . GLU A 1 890 ? -0.646 7.918 35.064 1.00 92.31 890 GLU A N 1
ATOM 7153 C CA . GLU A 1 890 ? -0.399 6.480 35.143 1.00 92.31 890 GLU A CA 1
ATOM 7154 C C . GLU A 1 890 ? -1.510 5.582 34.608 1.00 92.31 890 GLU A C 1
ATOM 7156 O O . GLU A 1 890 ? -2.675 5.945 34.638 1.00 92.31 890 GLU A O 1
ATOM 7161 N N . GLU A 1 891 ? -1.171 4.404 34.087 1.00 83.38 891 GLU A N 1
ATOM 7162 C CA . GLU A 1 891 ? -2.164 3.394 33.667 1.00 83.38 891 GLU A CA 1
ATOM 7163 C C . GLU A 1 891 ? -3.196 3.895 32.632 1.00 83.38 891 GLU A C 1
ATOM 7165 O O . GLU A 1 891 ? -4.280 3.333 32.496 1.00 83.38 891 GLU A O 1
ATOM 7170 N N . ASN A 1 892 ? -2.901 4.969 31.893 1.00 83.56 892 ASN A N 1
ATOM 7171 C CA . ASN A 1 892 ? -3.802 5.480 30.863 1.00 83.56 892 ASN A CA 1
ATOM 7172 C C . ASN A 1 892 ? -3.532 4.794 29.524 1.00 83.56 892 ASN A C 1
ATOM 7174 O O . ASN A 1 892 ? -2.401 4.419 29.210 1.00 83.56 892 ASN A O 1
ATOM 7178 N N . ILE A 1 893 ? -4.576 4.701 28.708 1.00 81.38 89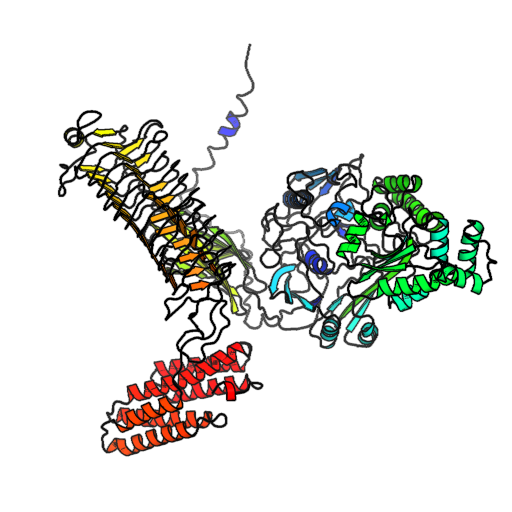3 ILE A N 1
ATOM 7179 C CA . ILE A 1 893 ? -4.520 4.160 27.352 1.00 81.38 893 ILE A CA 1
ATOM 7180 C C . ILE A 1 893 ? -4.796 5.306 26.384 1.00 81.38 893 ILE A C 1
ATOM 7182 O O . ILE A 1 893 ? -5.881 5.892 26.416 1.00 81.38 893 ILE A O 1
ATOM 7186 N N . ILE A 1 894 ? -3.809 5.645 25.554 1.00 93.50 894 ILE A N 1
ATOM 7187 C CA . ILE A 1 894 ? -3.858 6.767 24.613 1.00 93.50 894 ILE A CA 1
ATOM 7188 C C . ILE A 1 894 ? -3.565 6.272 23.201 1.00 93.50 894 ILE A C 1
ATOM 7190 O O . ILE A 1 894 ? -2.476 5.765 22.929 1.00 93.50 894 ILE A O 1
ATOM 7194 N N . VAL A 1 895 ? -4.538 6.447 22.306 1.00 85.56 895 VAL A N 1
ATOM 7195 C CA . VAL A 1 895 ? -4.525 5.805 20.986 1.00 85.56 895 VAL A CA 1
ATOM 7196 C C . VAL A 1 895 ? -5.016 6.743 19.893 1.00 85.56 895 VAL A C 1
ATOM 7198 O O . VAL A 1 895 ? -5.976 7.496 20.096 1.00 85.56 895 VAL A O 1
ATOM 7201 N N . ASN A 1 896 ? -4.415 6.637 18.705 1.00 84.31 896 ASN A N 1
ATOM 7202 C CA . ASN A 1 896 ? -4.867 7.324 17.489 1.00 84.31 896 ASN A CA 1
ATOM 7203 C C . ASN A 1 896 ? -4.942 8.854 17.626 1.00 84.31 896 ASN A C 1
ATOM 7205 O O . ASN A 1 896 ? -5.774 9.495 16.986 1.00 84.31 896 ASN A O 1
ATOM 7209 N N . SER A 1 897 ? -4.097 9.474 18.452 1.00 91.06 897 SER A N 1
ATOM 7210 C CA . SER A 1 897 ? -4.075 10.938 18.547 1.00 91.06 897 SER A CA 1
ATOM 7211 C C . SER A 1 897 ? -3.552 11.559 17.246 1.00 91.06 897 SER A C 1
ATOM 7213 O O . SER A 1 897 ? -2.608 11.044 16.646 1.00 91.06 897 SER A O 1
ATOM 7215 N N . GLU A 1 898 ? -4.150 12.667 16.792 1.00 93.44 898 GLU A N 1
ATOM 7216 C CA . GLU A 1 898 ? -3.720 13.344 15.551 1.00 93.44 898 GLU A CA 1
ATOM 7217 C C . GLU A 1 898 ? -2.363 14.055 15.704 1.00 93.44 898 GLU A C 1
ATOM 7219 O O . GLU A 1 898 ? -1.636 14.240 14.729 1.00 93.44 898 GLU A O 1
ATOM 7224 N N . GLN A 1 899 ? -2.039 14.482 16.922 1.00 95.62 899 GLN A N 1
ATOM 7225 C CA . GLN A 1 899 ? -0.756 15.045 17.344 1.00 95.62 899 GLN A CA 1
ATOM 7226 C C . GLN A 1 899 ? -0.125 14.092 18.372 1.00 95.62 899 GLN A C 1
ATOM 7228 O O . GLN A 1 899 ? -0.144 12.876 18.179 1.00 95.62 899 GLN A O 1
ATOM 7233 N N . GLU A 1 900 ? 0.466 14.615 19.447 1.00 97.06 900 GLU A N 1
ATOM 7234 C CA . GLU A 1 900 ? 1.128 13.808 20.466 1.00 97.06 900 GLU A CA 1
ATOM 7235 C C . GLU A 1 900 ? 0.131 13.037 21.349 1.00 97.06 900 GLU A C 1
ATOM 7237 O O . GLU A 1 900 ? -0.925 13.557 21.734 1.00 97.06 900 GLU A O 1
ATOM 7242 N N . GLY A 1 901 ? 0.503 11.810 21.727 1.00 97.94 901 GLY A N 1
ATOM 7243 C CA . GLY A 1 901 ? -0.245 11.020 22.705 1.00 97.94 901 GLY A CA 1
ATOM 7244 C C . GLY A 1 901 ? -0.239 11.692 24.081 1.00 97.94 901 GLY A C 1
ATOM 7245 O O . GLY A 1 901 ? -1.285 12.092 24.599 1.00 97.94 901 GLY A O 1
ATOM 7246 N N . ILE A 1 902 ? 0.947 11.881 24.663 1.00 98.56 902 ILE A N 1
ATOM 7247 C CA . ILE A 1 902 ? 1.141 12.644 25.904 1.00 98.56 902 ILE A CA 1
ATOM 7248 C C . ILE A 1 902 ? 2.097 13.808 25.645 1.00 98.56 902 ILE A C 1
ATOM 7250 O O . ILE A 1 902 ? 3.250 13.610 25.270 1.00 98.56 902 ILE A O 1
ATOM 7254 N N . LEU A 1 903 ? 1.636 15.027 25.915 1.00 98.12 903 LEU A N 1
ATOM 7255 C CA . LEU A 1 903 ? 2.416 16.250 25.789 1.00 98.12 903 LEU A CA 1
ATOM 7256 C C . LEU A 1 903 ? 2.709 16.866 27.162 1.00 98.12 903 LEU A C 1
ATOM 7258 O O . LEU A 1 903 ? 1.796 17.314 27.861 1.00 98.12 903 LEU A O 1
ATOM 7262 N N . ILE A 1 904 ? 3.990 16.935 27.522 1.00 97.44 904 ILE A N 1
ATOM 7263 C CA . ILE A 1 904 ? 4.500 17.651 28.694 1.00 97.44 904 ILE A CA 1
ATOM 7264 C C . ILE A 1 904 ? 5.121 18.957 28.210 1.00 97.44 904 ILE A C 1
ATOM 7266 O O . ILE A 1 904 ? 6.192 18.963 27.606 1.00 97.44 904 ILE A O 1
ATOM 7270 N N . GLU A 1 905 ? 4.459 20.071 28.495 1.00 95.44 905 GLU A N 1
ATOM 7271 C CA . GLU A 1 905 ? 4.855 21.381 27.995 1.00 95.44 905 GLU A CA 1
ATOM 7272 C C . GLU A 1 905 ? 5.064 22.379 29.133 1.00 95.44 905 GLU A C 1
ATOM 7274 O O . GLU A 1 905 ? 4.184 22.568 29.979 1.00 95.44 905 GLU A O 1
ATOM 7279 N N . GLU A 1 906 ? 6.235 23.022 29.169 1.00 93.69 906 GLU A N 1
ATOM 7280 C CA . GLU A 1 906 ? 6.616 24.011 30.198 1.00 93.69 906 GLU A CA 1
ATOM 7281 C C . GLU A 1 906 ? 6.429 23.484 31.639 1.00 93.69 906 GLU A C 1
ATOM 7283 O O . GLU A 1 906 ? 6.045 24.206 32.563 1.00 93.69 906 GLU A O 1
ATOM 7288 N N . SER A 1 907 ? 6.642 22.183 31.825 1.00 94.81 907 SER A N 1
ATOM 7289 C CA . SER A 1 907 ? 6.174 21.424 32.984 1.00 94.81 907 SER A CA 1
ATOM 7290 C C . SER A 1 907 ? 7.298 20.569 33.563 1.00 94.81 907 SER A C 1
ATOM 7292 O O . SER A 1 907 ? 8.027 19.902 32.832 1.00 94.81 907 SER A O 1
ATOM 7294 N N . ASN A 1 908 ? 7.445 20.595 34.889 1.00 95.38 908 ASN A N 1
ATOM 7295 C CA . ASN A 1 908 ? 8.590 20.040 35.612 1.00 95.38 908 ASN A CA 1
ATOM 7296 C C . ASN A 1 908 ? 8.167 18.994 36.645 1.00 95.38 908 ASN A C 1
ATOM 7298 O O . ASN A 1 908 ? 7.126 19.128 37.301 1.00 95.38 908 ASN A O 1
ATOM 7302 N N . TYR A 1 909 ? 9.044 18.020 36.883 1.00 96.69 909 TYR A N 1
ATOM 7303 C CA . TYR A 1 909 ? 8.893 17.010 37.932 1.00 96.69 909 TYR A CA 1
ATOM 7304 C C . TYR A 1 909 ? 7.587 16.211 37.849 1.00 96.69 909 TYR A C 1
ATOM 7306 O O . TYR A 1 909 ? 7.048 15.798 38.874 1.00 96.69 909 TYR A O 1
ATOM 7314 N N . ASN A 1 910 ? 7.028 16.038 36.650 1.00 98.06 910 ASN A N 1
ATOM 7315 C CA . ASN A 1 910 ? 5.887 15.154 36.435 1.00 98.06 910 ASN A CA 1
ATOM 7316 C C . ASN A 1 910 ? 6.375 13.717 36.234 1.00 98.06 910 ASN A C 1
ATOM 7318 O O . ASN A 1 910 ? 7.473 13.494 35.723 1.00 98.06 910 ASN A O 1
ATOM 7322 N N . ARG A 1 911 ? 5.547 12.752 36.635 1.00 98.31 911 ARG A N 1
ATOM 7323 C CA . ARG A 1 911 ? 5.819 11.320 36.493 1.00 98.31 911 ARG A CA 1
ATOM 7324 C C . ARG A 1 911 ? 4.812 10.705 35.530 1.00 98.31 911 ARG A C 1
ATOM 7326 O O . ARG A 1 911 ? 3.612 10.790 35.780 1.00 98.31 911 ARG A O 1
ATOM 7333 N N . ILE A 1 912 ? 5.306 10.118 34.447 1.00 98.56 912 ILE A N 1
ATOM 7334 C CA . ILE A 1 912 ? 4.516 9.424 33.428 1.00 98.56 912 ILE A CA 1
ATOM 7335 C C . ILE A 1 912 ? 4.869 7.942 33.502 1.00 98.56 912 ILE A C 1
ATOM 7337 O O . ILE A 1 912 ? 6.000 7.570 33.179 1.00 98.56 912 ILE A O 1
ATOM 7341 N N . GLU A 1 913 ? 3.948 7.101 33.967 1.00 95.31 913 GLU A N 1
ATOM 7342 C CA . GLU A 1 913 ? 4.262 5.692 34.204 1.00 95.31 913 GLU A CA 1
ATOM 7343 C C . GLU A 1 913 ? 3.176 4.680 33.872 1.00 95.31 913 GLU A C 1
ATOM 7345 O O . GLU A 1 913 ? 2.002 4.967 34.017 1.00 95.31 913 GLU A O 1
ATOM 7350 N N . ASN A 1 914 ? 3.544 3.467 33.459 1.00 83.50 914 ASN A N 1
ATOM 7351 C CA . ASN A 1 914 ? 2.580 2.392 33.172 1.00 83.50 914 ASN A CA 1
ATOM 7352 C C . ASN A 1 914 ? 1.491 2.768 32.143 1.00 83.50 914 ASN A C 1
ATOM 7354 O O . ASN A 1 914 ? 0.420 2.167 32.140 1.00 83.50 914 ASN A O 1
ATOM 7358 N N . ASN A 1 915 ? 1.709 3.772 31.287 1.00 88.81 915 ASN A N 1
ATOM 7359 C CA . ASN A 1 915 ? 0.744 4.133 30.248 1.00 88.81 915 ASN A CA 1
ATOM 7360 C C . ASN A 1 915 ? 0.977 3.285 28.995 1.00 88.81 915 ASN A C 1
ATOM 7362 O O . ASN A 1 915 ? 2.105 2.898 28.698 1.00 88.81 915 ASN A O 1
ATOM 7366 N N . THR A 1 916 ? -0.090 3.045 28.238 1.00 85.75 916 THR A N 1
ATOM 7367 C CA . THR A 1 916 ? -0.035 2.418 26.912 1.00 85.75 916 THR A CA 1
ATOM 7368 C C . THR A 1 916 ? -0.329 3.487 25.862 1.00 85.75 916 THR A C 1
ATOM 7370 O O . THR A 1 916 ? -1.425 4.052 25.847 1.00 85.75 916 THR A O 1
ATOM 7373 N N . VAL A 1 917 ? 0.657 3.811 25.024 1.00 94.12 917 VAL A N 1
ATOM 7374 C CA . VAL A 1 917 ? 0.631 4.948 24.092 1.00 94.12 917 VAL A CA 1
ATOM 7375 C C . VAL A 1 917 ? 1.001 4.478 22.690 1.00 94.12 917 VAL A C 1
ATOM 7377 O O . VAL A 1 917 ? 2.180 4.295 22.389 1.00 94.12 917 VAL A O 1
ATOM 7380 N N . TYR A 1 918 ? 0.003 4.288 21.826 1.00 90.50 918 TYR A N 1
ATOM 7381 C CA . TYR A 1 918 ? 0.242 3.648 20.532 1.00 90.50 918 TYR A CA 1
ATOM 7382 C C . TYR A 1 918 ? -0.615 4.170 19.382 1.00 90.50 918 TYR A C 1
ATOM 7384 O O . TYR A 1 918 ? -1.664 4.782 19.594 1.00 90.50 918 TYR A O 1
ATOM 7392 N N . LYS A 1 919 ? -0.145 3.949 18.147 1.00 86.94 919 LYS A N 1
ATOM 7393 C CA . LYS A 1 919 ? -0.816 4.363 16.897 1.00 86.94 919 LYS A CA 1
ATOM 7394 C C . LYS A 1 919 ? -1.094 5.864 16.785 1.00 86.94 919 LYS A C 1
ATOM 7396 O O . LYS A 1 919 ? -2.000 6.289 16.073 1.00 86.94 919 LYS A O 1
ATOM 7401 N N . ASN A 1 920 ? -0.347 6.710 17.492 1.00 91.06 920 ASN A N 1
ATOM 7402 C CA . ASN A 1 920 ? -0.530 8.156 17.373 1.00 91.06 920 ASN A CA 1
ATOM 7403 C C . ASN A 1 920 ? 0.145 8.666 16.091 1.00 91.06 920 ASN A C 1
ATOM 7405 O O . ASN A 1 920 ? 1.237 8.225 15.728 1.00 91.06 920 ASN A O 1
ATOM 7409 N N . LYS A 1 921 ? -0.499 9.615 15.398 1.00 94.06 921 LYS A N 1
ATOM 7410 C CA . LYS A 1 921 ? 0.049 10.225 14.174 1.00 94.06 921 LYS A CA 1
ATOM 7411 C C . LYS A 1 921 ? 1.222 11.164 14.461 1.00 94.06 921 LYS A C 1
ATOM 7413 O O . LYS A 1 921 ? 2.048 11.416 13.582 1.00 94.06 921 LYS A O 1
ATOM 7418 N N . GLY A 1 922 ? 1.260 11.738 15.663 1.00 93.69 922 GLY A N 1
ATOM 7419 C CA . GLY A 1 922 ? 2.401 12.483 16.183 1.00 93.69 922 GLY A CA 1
ATOM 7420 C C . GLY A 1 922 ? 3.392 11.581 16.917 1.00 93.69 922 GLY A C 1
ATOM 7421 O O . GLY A 1 922 ? 3.561 10.410 16.589 1.00 93.69 922 GLY A O 1
ATOM 7422 N N . ASN A 1 923 ? 4.070 12.152 17.910 1.00 97.69 923 ASN A N 1
ATOM 7423 C CA . ASN A 1 923 ? 4.930 11.378 18.803 1.00 97.69 923 ASN A CA 1
ATOM 7424 C C . ASN A 1 923 ? 4.089 10.649 19.864 1.00 97.69 923 ASN A C 1
ATOM 7426 O O . ASN A 1 923 ? 3.005 11.120 20.222 1.00 97.69 923 ASN A O 1
ATOM 7430 N N . GLY A 1 924 ? 4.607 9.563 20.435 1.00 98.12 924 GLY A N 1
ATOM 7431 C CA . GLY A 1 924 ? 3.981 8.907 21.584 1.00 98.12 924 GLY A CA 1
ATOM 7432 C C . GLY A 1 924 ? 3.959 9.840 22.799 1.00 98.12 924 GLY A C 1
ATOM 7433 O O . GLY A 1 924 ? 2.902 10.327 23.209 1.00 98.12 924 GLY A O 1
ATOM 7434 N N . ILE A 1 925 ? 5.136 10.154 23.343 1.00 98.56 925 ILE A N 1
ATOM 7435 C CA . ILE A 1 925 ? 5.314 11.090 24.463 1.00 98.56 925 ILE A CA 1
ATOM 7436 C C . ILE A 1 925 ? 6.271 12.211 24.046 1.00 98.56 925 ILE A C 1
ATOM 7438 O O . ILE A 1 925 ? 7.297 11.966 23.419 1.00 98.56 925 ILE A O 1
ATOM 7442 N N . THR A 1 926 ? 5.952 13.461 24.379 1.00 98.25 926 THR A N 1
ATOM 7443 C CA . THR A 1 926 ? 6.796 14.622 24.058 1.00 98.25 926 THR A CA 1
ATOM 7444 C C . THR A 1 926 ? 7.049 15.504 25.272 1.00 98.25 926 THR A C 1
ATOM 7446 O O . THR A 1 926 ? 6.122 15.832 26.014 1.00 98.25 926 THR A O 1
ATOM 7449 N N . LEU A 1 927 ? 8.305 15.925 25.436 1.00 96.94 927 LEU A N 1
ATOM 7450 C CA . LEU A 1 927 ? 8.732 16.955 26.381 1.00 96.94 927 LEU A CA 1
ATOM 7451 C C . LEU A 1 927 ? 9.165 18.188 25.592 1.00 96.94 927 LEU A C 1
ATOM 7453 O O . LEU A 1 927 ? 10.143 18.113 24.845 1.00 96.94 927 LEU A O 1
ATOM 7457 N N . GLN A 1 928 ? 8.447 19.305 25.750 1.00 92.94 928 GLN A N 1
ATOM 7458 C CA . GLN A 1 928 ? 8.737 20.514 24.980 1.00 92.94 928 GLN A CA 1
ATOM 7459 C C . GLN A 1 928 ? 8.563 21.838 25.725 1.00 92.94 928 GLN A C 1
ATOM 7461 O O . GLN A 1 928 ? 7.823 21.950 26.702 1.00 92.94 928 GLN A O 1
ATOM 7466 N N . SER A 1 929 ? 9.193 22.889 25.203 1.00 87.31 929 SER A N 1
ATOM 7467 C CA . SER A 1 929 ? 8.955 24.264 25.643 1.00 87.31 929 SER A CA 1
ATOM 7468 C C . SER A 1 929 ? 9.086 25.275 24.502 1.00 87.31 929 SER A C 1
ATOM 7470 O O . SER A 1 929 ? 9.824 25.068 23.537 1.00 87.31 929 SER A O 1
ATOM 7472 N N . TYR A 1 930 ? 8.401 26.415 24.619 1.00 80.56 930 TYR A N 1
ATOM 7473 C CA . TYR A 1 930 ? 8.554 27.535 23.692 1.00 80.56 930 TYR A CA 1
ATOM 7474 C C . TYR A 1 930 ? 9.604 28.544 24.180 1.00 80.56 930 TYR A C 1
ATOM 7476 O O . TYR A 1 930 ? 9.898 28.650 25.365 1.00 80.56 930 TYR A O 1
ATOM 7484 N N . ASP A 1 931 ? 10.177 29.294 23.229 1.00 59.50 931 ASP A N 1
ATOM 7485 C CA . ASP A 1 931 ? 11.391 30.131 23.320 1.00 59.50 931 ASP A CA 1
ATOM 7486 C C . ASP A 1 931 ? 11.256 31.379 24.238 1.00 59.50 931 ASP A C 1
ATOM 7488 O O . ASP A 1 931 ? 11.504 32.522 23.842 1.00 59.50 931 ASP A O 1
ATOM 7492 N N . TYR A 1 932 ? 10.832 31.174 25.486 1.00 56.81 932 TYR A N 1
ATOM 7493 C CA . TYR A 1 932 ? 10.733 32.175 26.538 1.00 56.81 932 TYR A CA 1
ATOM 7494 C C . TYR A 1 932 ? 11.765 31.886 27.631 1.00 56.81 932 TYR A C 1
ATOM 7496 O O . TYR A 1 932 ? 11.876 30.787 28.168 1.00 56.81 932 TYR A O 1
ATOM 7504 N N . ILE A 1 933 ? 12.542 32.914 27.970 1.00 50.34 933 ILE A N 1
ATOM 7505 C CA . ILE A 1 933 ? 13.501 32.898 29.078 1.00 50.34 933 ILE A CA 1
ATOM 7506 C C . ILE A 1 933 ? 12.735 32.494 30.354 1.00 50.34 933 ILE A C 1
ATOM 7508 O O . ILE A 1 933 ? 11.857 33.247 30.762 1.00 50.34 933 ILE A O 1
ATOM 7512 N N . GLU A 1 934 ? 13.087 31.341 30.949 1.00 54.00 934 GLU A N 1
ATOM 7513 C CA . GLU A 1 934 ? 12.511 30.694 32.160 1.00 54.00 934 GLU A CA 1
ATOM 7514 C C . GLU A 1 934 ? 11.458 29.573 31.956 1.00 54.00 934 GLU A C 1
ATOM 7516 O O . GLU A 1 934 ? 10.986 29.029 32.953 1.00 54.00 934 GLU A O 1
ATOM 7521 N N . ALA A 1 935 ? 11.135 29.155 30.724 1.00 59.28 935 ALA A N 1
ATOM 7522 C CA . ALA A 1 935 ? 10.229 28.024 30.470 1.00 59.28 935 ALA A CA 1
ATOM 7523 C C . ALA A 1 935 ? 11.010 26.737 30.127 1.00 59.28 935 ALA A C 1
ATOM 7525 O O . ALA A 1 935 ? 11.462 26.559 28.998 1.00 59.28 935 ALA A O 1
ATOM 7526 N N . TRP A 1 936 ? 11.206 25.844 31.101 1.00 75.31 936 TRP A N 1
ATOM 7527 C CA . TRP A 1 936 ? 11.945 24.582 30.933 1.00 75.31 936 TRP A CA 1
ATOM 7528 C C . TRP A 1 936 ? 11.080 23.364 31.283 1.00 75.31 936 TRP A C 1
ATOM 7530 O O . TRP A 1 936 ? 10.124 23.486 32.052 1.00 75.31 936 TRP A O 1
ATOM 7540 N N . CYS A 1 937 ? 11.446 22.202 30.734 1.00 89.00 937 CYS A N 1
ATOM 7541 C CA . CYS A 1 937 ? 10.899 20.891 31.086 1.00 89.00 937 CYS A CA 1
ATOM 7542 C C . CYS A 1 937 ? 11.946 20.108 31.882 1.00 89.00 937 CYS A C 1
ATOM 7544 O O . CYS A 1 937 ? 12.725 19.345 31.320 1.00 89.00 937 CYS A O 1
ATOM 7546 N N . ILE A 1 938 ? 11.991 20.345 33.194 1.00 93.50 938 ILE A N 1
ATOM 7547 C CA . ILE A 1 938 ? 13.046 19.850 34.084 1.00 93.50 938 ILE A CA 1
ATOM 7548 C C . ILE A 1 938 ? 12.581 18.648 34.889 1.00 93.50 938 ILE A C 1
ATOM 7550 O O . ILE A 1 938 ? 11.522 18.692 35.525 1.00 93.50 938 ILE A O 1
ATOM 7554 N N . GLY A 1 939 ? 13.431 17.625 34.966 1.00 94.50 939 GLY A N 1
ATOM 7555 C CA . GLY A 1 939 ? 13.328 16.608 36.010 1.00 94.50 939 GLY A CA 1
ATOM 7556 C C . GLY A 1 939 ? 12.077 15.748 35.914 1.00 94.50 939 GLY A C 1
ATOM 7557 O O . GLY A 1 939 ? 11.602 15.264 36.940 1.00 94.50 939 GLY A O 1
ATOM 7558 N N . ASN A 1 940 ? 11.488 15.619 34.723 1.00 97.94 940 ASN A N 1
ATOM 7559 C CA . ASN A 1 940 ? 10.353 14.727 34.515 1.00 97.94 940 ASN A CA 1
ATOM 7560 C C . ASN A 1 940 ? 10.843 13.273 34.504 1.00 97.94 940 ASN A C 1
ATOM 7562 O O . ASN A 1 940 ? 11.976 12.993 34.120 1.00 97.94 940 ASN A O 1
ATOM 7566 N N . THR A 1 941 ? 9.998 12.343 34.939 1.00 98.38 941 THR A N 1
ATOM 7567 C CA . THR A 1 941 ? 10.322 10.912 34.953 1.00 98.38 941 THR A CA 1
ATOM 7568 C C . THR A 1 941 ? 9.344 10.156 34.070 1.00 98.38 941 THR A C 1
ATOM 7570 O O . THR A 1 941 ? 8.135 10.276 34.267 1.00 98.38 941 THR A O 1
ATOM 7573 N N . ILE A 1 942 ? 9.856 9.373 33.122 1.00 98.62 942 ILE A N 1
ATOM 7574 C CA . ILE A 1 942 ? 9.064 8.557 32.198 1.00 98.62 942 ILE A CA 1
ATOM 7575 C C . ILE A 1 942 ? 9.518 7.107 32.341 1.00 98.62 942 ILE A C 1
ATOM 7577 O O . ILE A 1 942 ? 10.659 6.784 32.020 1.00 98.62 942 ILE A O 1
ATOM 7581 N N . LEU A 1 943 ? 8.660 6.233 32.867 1.00 96.62 943 LEU A N 1
ATOM 7582 C CA . LEU A 1 943 ? 9.045 4.850 33.146 1.00 96.62 943 LEU A CA 1
ATOM 7583 C C . LEU A 1 943 ? 7.926 3.839 32.941 1.00 96.62 943 LEU A C 1
ATOM 7585 O O . LEU A 1 943 ? 6.775 4.142 33.224 1.00 96.62 943 LEU A O 1
ATOM 7589 N N . LYS A 1 944 ? 8.254 2.606 32.546 1.00 88.56 944 LYS A N 1
ATOM 7590 C CA . LYS A 1 944 ? 7.275 1.505 32.440 1.00 88.56 944 LYS A CA 1
ATOM 7591 C C . LYS A 1 944 ? 6.123 1.763 31.473 1.00 88.56 944 LYS A C 1
ATOM 7593 O O . LYS A 1 944 ? 5.070 1.153 31.606 1.00 88.56 944 LYS A O 1
ATOM 7598 N N . ASN A 1 945 ? 6.281 2.683 30.527 1.00 91.62 945 ASN A N 1
ATOM 7599 C CA . ASN A 1 945 ? 5.265 2.912 29.508 1.00 91.62 945 ASN A CA 1
ATOM 7600 C C . ASN A 1 945 ? 5.474 1.933 28.350 1.00 91.62 945 ASN A C 1
ATOM 7602 O O . ASN A 1 945 ? 6.613 1.659 27.977 1.00 91.62 945 ASN A O 1
ATOM 7606 N N . ASN A 1 946 ? 4.376 1.439 27.783 1.00 86.00 946 ASN A N 1
ATOM 7607 C CA . ASN A 1 946 ? 4.376 0.711 26.522 1.00 86.00 946 ASN A CA 1
ATOM 7608 C C . ASN A 1 946 ? 4.108 1.710 25.392 1.00 86.00 946 ASN A C 1
ATOM 7610 O O . ASN A 1 946 ? 3.051 2.350 25.375 1.00 86.00 946 ASN A O 1
ATOM 7614 N N . ILE A 1 947 ? 5.087 1.895 24.511 1.00 96.88 947 ILE A N 1
ATOM 7615 C CA . ILE A 1 947 ? 5.100 2.934 23.486 1.00 96.88 947 ILE A CA 1
ATOM 7616 C C . ILE A 1 947 ? 5.325 2.257 22.144 1.00 96.88 947 ILE A C 1
ATOM 7618 O O . ILE A 1 947 ? 6.444 1.840 21.840 1.00 96.88 947 ILE A O 1
ATOM 7622 N N . SER A 1 948 ? 4.272 2.161 21.337 1.00 91.00 948 SER A N 1
ATOM 7623 C CA . SER A 1 948 ? 4.341 1.367 20.113 1.00 91.00 948 SER A CA 1
ATOM 7624 C C . SER A 1 948 ? 3.616 1.951 18.910 1.00 91.00 948 SER A C 1
ATOM 7626 O O . SER A 1 948 ? 2.686 2.740 19.049 1.00 91.00 948 SER A O 1
ATOM 7628 N N . GLU A 1 949 ? 4.043 1.585 17.703 1.00 91.56 949 GLU A N 1
ATOM 7629 C CA . GLU A 1 949 ? 3.343 1.913 16.450 1.00 91.56 949 GLU A CA 1
ATOM 7630 C C . GLU A 1 949 ? 3.073 3.427 16.242 1.00 91.56 949 GLU A C 1
ATOM 7632 O O . GLU A 1 949 ? 2.105 3.811 15.583 1.00 91.56 949 GLU A O 1
ATOM 7637 N N . ASN A 1 950 ? 3.867 4.333 16.831 1.00 92.19 950 ASN A N 1
ATOM 7638 C CA . ASN A 1 950 ? 3.677 5.779 16.652 1.00 92.19 950 ASN A CA 1
ATOM 7639 C C . ASN A 1 950 ? 4.370 6.267 15.365 1.00 92.19 950 ASN A C 1
ATOM 7641 O O . ASN A 1 950 ? 5.534 5.954 15.108 1.00 92.19 950 ASN A O 1
ATOM 7645 N N . LEU A 1 951 ? 3.672 7.090 14.569 1.00 94.06 951 LEU A N 1
ATOM 7646 C CA . LEU A 1 951 ? 4.098 7.436 13.201 1.00 94.06 951 LEU A CA 1
ATOM 7647 C C . LEU A 1 951 ? 5.299 8.390 13.123 1.00 94.06 951 LEU A C 1
ATOM 7649 O O . LEU A 1 951 ? 5.876 8.548 12.047 1.00 94.06 951 LEU A O 1
ATOM 7653 N N . LYS A 1 952 ? 5.668 9.063 14.219 1.00 96.06 952 LYS A N 1
ATOM 7654 C CA . LYS A 1 952 ? 6.850 9.939 14.265 1.00 96.06 952 LYS A CA 1
ATOM 7655 C C . LYS A 1 952 ? 7.945 9.381 15.160 1.00 96.06 952 LYS A C 1
ATOM 7657 O O . LYS A 1 952 ? 8.857 8.739 14.650 1.00 96.06 952 LYS A O 1
ATOM 7662 N N . VAL A 1 953 ? 7.869 9.668 16.458 1.00 97.62 953 VAL A N 1
ATOM 7663 C CA . VAL A 1 953 ? 8.856 9.262 17.463 1.00 97.62 953 VAL A CA 1
ATOM 7664 C C . VAL A 1 953 ? 8.134 8.649 18.662 1.00 97.62 953 VAL A C 1
ATOM 7666 O O . VAL A 1 953 ? 7.115 9.193 19.088 1.00 97.62 953 VAL A O 1
ATOM 7669 N N . GLY A 1 954 ? 8.650 7.565 19.245 1.00 97.94 954 GLY A N 1
ATOM 7670 C CA . GLY A 1 954 ? 8.116 6.997 20.486 1.00 97.94 954 GLY A CA 1
ATOM 7671 C C . GLY A 1 954 ? 8.175 8.008 21.639 1.00 97.94 954 GLY A C 1
ATOM 7672 O O . GLY A 1 954 ? 7.135 8.468 22.120 1.00 97.94 954 GLY A O 1
ATOM 7673 N N . ILE A 1 955 ? 9.383 8.429 22.031 1.00 98.50 955 ILE A N 1
ATOM 7674 C CA . ILE A 1 955 ? 9.601 9.561 22.954 1.00 98.50 955 ILE A CA 1
ATOM 7675 C C . ILE A 1 955 ? 10.465 10.638 22.294 1.00 98.50 955 ILE A C 1
ATOM 7677 O O . ILE A 1 955 ? 11.590 10.367 21.881 1.00 98.50 955 ILE A O 1
ATOM 7681 N N . ALA A 1 956 ? 9.972 11.878 22.273 1.00 97.81 956 ALA A N 1
ATOM 7682 C CA . ALA A 1 956 ? 10.710 13.044 21.791 1.00 97.81 956 ALA A CA 1
ATOM 7683 C C . ALA A 1 956 ? 10.995 14.045 22.923 1.00 97.81 956 ALA A C 1
ATOM 7685 O O . ALA A 1 956 ? 10.075 14.608 23.524 1.00 97.81 956 ALA A O 1
ATOM 7686 N N . ALA A 1 957 ? 12.272 14.313 23.185 1.00 96.44 957 ALA A N 1
ATOM 7687 C CA . ALA A 1 957 ? 12.733 15.350 24.100 1.00 96.44 957 ALA A CA 1
ATOM 7688 C C . ALA A 1 957 ? 13.333 16.522 23.310 1.00 96.44 957 ALA A C 1
ATOM 7690 O O . ALA A 1 957 ? 14.330 16.376 22.599 1.00 96.44 957 ALA A O 1
ATOM 7691 N N . ASP A 1 958 ? 12.727 17.705 23.417 1.00 93.38 958 ASP A N 1
ATOM 7692 C CA . ASP A 1 958 ? 13.224 18.892 22.725 1.00 93.38 958 ASP A CA 1
ATOM 7693 C C . ASP A 1 958 ? 14.446 19.524 23.420 1.00 93.38 958 ASP A C 1
ATOM 7695 O O . ASP A 1 958 ? 14.890 19.105 24.491 1.00 93.38 958 ASP A O 1
ATOM 7699 N N . ARG A 1 959 ? 14.974 20.602 22.826 1.00 90.94 959 ARG A N 1
ATOM 7700 C CA . ARG A 1 959 ? 16.151 21.331 23.333 1.00 90.94 959 ARG A CA 1
ATOM 7701 C C . ARG A 1 959 ? 15.999 21.983 24.712 1.00 90.94 959 ARG A C 1
ATOM 7703 O O . ARG A 1 959 ? 16.981 22.502 25.241 1.00 90.94 959 ARG A O 1
ATOM 7710 N N . TYR A 1 960 ? 14.792 22.021 25.265 1.00 90.56 960 TYR A N 1
ATOM 7711 C CA . TYR A 1 960 ? 14.474 22.577 26.580 1.00 90.56 960 TYR A CA 1
ATOM 7712 C C . TYR A 1 960 ? 14.083 21.505 27.601 1.00 90.56 960 TYR A C 1
ATOM 7714 O O . TYR A 1 960 ? 13.815 21.848 28.759 1.00 90.56 960 TYR A O 1
ATOM 7722 N N . SER A 1 961 ? 14.077 20.231 27.198 1.00 93.00 961 SER A N 1
ATOM 7723 C CA . SER A 1 961 ? 14.051 19.093 28.108 1.00 93.00 961 SER A CA 1
ATOM 7724 C C . SER A 1 961 ? 15.404 18.960 28.806 1.00 93.00 961 SER A C 1
ATOM 7726 O O . SER A 1 961 ? 16.447 18.854 28.151 1.00 93.00 961 SER A O 1
ATOM 7728 N N . ILE A 1 962 ? 15.393 19.018 30.136 1.00 93.12 962 ILE A N 1
ATOM 7729 C CA . ILE A 1 962 ? 16.603 19.043 30.958 1.00 93.12 962 ILE A CA 1
ATOM 7730 C C . ILE A 1 962 ? 16.463 18.056 32.117 1.00 93.12 962 ILE A C 1
ATOM 7732 O O . ILE A 1 962 ? 15.456 18.075 32.823 1.00 93.12 962 ILE A O 1
ATOM 7736 N N . GLU A 1 963 ? 17.498 17.258 32.382 1.00 95.12 963 GLU A N 1
ATOM 7737 C CA . GLU A 1 963 ? 17.567 16.383 33.569 1.00 95.12 963 GLU A CA 1
ATOM 7738 C C . GLU A 1 963 ? 16.363 15.427 33.710 1.00 95.12 963 GLU A C 1
ATOM 7740 O O . GLU A 1 963 ? 15.981 15.068 34.823 1.00 95.12 963 GLU A O 1
ATOM 7745 N N . SER A 1 964 ? 15.721 15.038 32.602 1.00 96.62 964 SER A N 1
ATOM 7746 C CA . SER A 1 964 ? 14.637 14.050 32.633 1.00 96.62 964 SER A CA 1
ATOM 7747 C C . SER A 1 964 ? 15.198 12.631 32.737 1.00 96.62 964 SER A C 1
ATOM 7749 O O . SER A 1 964 ? 16.246 12.347 32.169 1.00 96.62 964 SER A O 1
ATOM 7751 N N . LEU A 1 965 ? 14.495 11.746 33.447 1.00 98.00 965 LEU A N 1
ATOM 7752 C CA . LEU A 1 965 ? 14.892 10.351 33.669 1.00 98.00 965 LEU A CA 1
ATOM 7753 C C . LEU A 1 965 ? 13.923 9.402 32.950 1.00 98.00 965 LEU A C 1
ATOM 7755 O O . LEU A 1 965 ? 12.729 9.395 33.263 1.00 98.00 965 LEU A O 1
ATOM 7759 N N . ILE A 1 966 ? 14.431 8.611 32.007 1.00 98.50 966 ILE A N 1
ATOM 7760 C CA . ILE A 1 966 ? 13.654 7.794 31.068 1.00 98.50 966 ILE A CA 1
ATOM 7761 C C . ILE A 1 966 ? 14.183 6.353 31.099 1.00 98.50 966 ILE A C 1
ATOM 7763 O O . ILE A 1 966 ? 15.254 6.089 30.577 1.00 98.50 966 ILE A O 1
ATOM 7767 N N . TYR A 1 967 ? 13.474 5.414 31.726 1.00 98.12 967 TYR A N 1
ATOM 7768 C CA . TYR A 1 967 ? 13.955 4.029 31.895 1.00 98.12 967 TYR A CA 1
ATOM 7769 C C . TYR A 1 967 ? 12.796 3.040 32.087 1.00 98.12 967 TYR A C 1
ATOM 7771 O O . TYR A 1 967 ? 11.708 3.434 32.498 1.00 98.12 967 TYR A O 1
ATOM 7779 N N . LEU A 1 968 ? 13.020 1.747 31.851 1.00 96.12 968 LEU A N 1
ATOM 7780 C CA . LEU A 1 968 ? 12.025 0.665 31.895 1.00 96.12 968 LEU A CA 1
ATOM 7781 C C . LEU A 1 968 ? 10.839 0.850 30.939 1.00 96.12 968 LEU A C 1
ATOM 7783 O O . LEU A 1 968 ? 9.788 0.263 31.170 1.00 96.12 968 LEU A O 1
ATOM 7787 N N . ASN A 1 969 ? 10.942 1.692 29.914 1.00 97.31 969 ASN A N 1
ATOM 7788 C CA . ASN A 1 969 ? 9.901 1.787 28.891 1.00 97.31 969 ASN A CA 1
ATOM 7789 C C . ASN A 1 969 ? 10.109 0.702 27.828 1.00 97.31 969 ASN A C 1
ATOM 7791 O O . ASN A 1 969 ? 11.221 0.205 27.660 1.00 97.31 969 ASN A O 1
ATOM 7795 N N . ILE A 1 970 ? 9.030 0.348 27.138 1.00 93.00 970 ILE A N 1
ATOM 7796 C CA . ILE A 1 970 ? 9.012 -0.634 26.054 1.00 93.00 970 ILE A CA 1
ATOM 7797 C C . ILE A 1 970 ? 8.751 0.119 24.752 1.00 93.00 970 ILE A C 1
ATOM 7799 O O . ILE A 1 970 ? 7.742 0.821 24.648 1.00 93.00 970 ILE A O 1
ATOM 7803 N N . PHE A 1 971 ? 9.661 -0.028 23.794 1.00 96.75 971 PHE A N 1
ATOM 7804 C CA . PHE A 1 971 ? 9.630 0.608 22.481 1.00 96.75 971 PHE A CA 1
ATOM 7805 C C . PHE A 1 971 ? 9.476 -0.452 21.389 1.00 96.75 971 PHE A C 1
ATOM 7807 O O . PHE A 1 971 ? 10.353 -1.300 21.250 1.00 96.75 971 PHE A O 1
ATOM 7814 N N . ILE A 1 972 ? 8.353 -0.422 20.659 1.00 88.25 972 ILE A N 1
ATOM 7815 C CA . ILE A 1 972 ? 8.027 -1.417 19.620 1.00 88.25 972 ILE A CA 1
ATOM 7816 C C . ILE A 1 972 ? 7.452 -0.727 18.374 1.00 88.25 972 ILE A C 1
ATOM 7818 O O . ILE A 1 972 ? 6.485 0.021 18.479 1.00 88.25 972 ILE A O 1
ATOM 7822 N N . ASP A 1 973 ? 8.012 -0.969 17.195 1.00 91.69 973 ASP A N 1
ATOM 7823 C CA . ASP A 1 973 ? 7.487 -0.551 15.889 1.00 91.69 973 ASP A CA 1
ATOM 7824 C C . ASP A 1 973 ? 7.164 0.953 15.770 1.00 91.69 973 ASP A C 1
ATOM 7826 O O . ASP A 1 973 ? 6.246 1.367 15.057 1.00 91.69 973 ASP A O 1
ATOM 7830 N N . ASN A 1 974 ? 7.894 1.824 16.473 1.00 92.31 974 ASN A N 1
ATOM 7831 C CA . ASN A 1 974 ? 7.783 3.264 16.233 1.00 92.31 974 ASN A CA 1
ATOM 7832 C C . ASN A 1 974 ? 8.657 3.646 15.034 1.00 92.31 974 ASN A C 1
ATOM 7834 O O . ASN A 1 974 ? 9.753 3.122 14.866 1.00 92.31 974 ASN A O 1
ATOM 7838 N N . ASN A 1 975 ? 8.232 4.634 14.238 1.00 94.62 975 ASN A N 1
ATOM 7839 C CA . ASN A 1 975 ? 9.025 5.078 13.081 1.00 94.62 975 ASN A CA 1
ATOM 7840 C C . ASN A 1 975 ? 10.444 5.554 13.475 1.00 94.62 975 ASN A C 1
ATOM 7842 O O . ASN A 1 975 ? 11.407 5.355 12.739 1.00 94.62 975 ASN A O 1
ATOM 7846 N N . ILE A 1 976 ? 10.570 6.184 14.644 1.00 96.94 976 ILE A N 1
ATOM 7847 C CA . ILE A 1 976 ? 11.831 6.411 15.358 1.00 96.94 976 ILE A CA 1
ATOM 7848 C C . ILE A 1 976 ? 11.556 6.058 16.819 1.00 96.94 976 ILE A C 1
ATOM 7850 O O . ILE A 1 976 ? 10.611 6.597 17.398 1.00 96.94 976 ILE A O 1
ATOM 7854 N N . GLN A 1 977 ? 12.357 5.196 17.449 1.00 96.81 977 GLN A N 1
ATOM 7855 C CA . GLN A 1 977 ? 12.075 4.805 18.836 1.00 96.81 977 GLN A CA 1
ATOM 7856 C C . GLN A 1 977 ? 12.175 5.987 19.804 1.00 96.81 977 GLN A C 1
ATOM 7858 O O . GLN A 1 977 ? 11.242 6.285 20.556 1.00 96.81 977 GLN A O 1
ATOM 7863 N N . ALA A 1 978 ? 13.269 6.740 19.721 1.00 97.81 978 ALA A N 1
ATOM 7864 C CA . ALA A 1 978 ? 13.515 7.878 20.591 1.00 97.81 978 ALA A CA 1
ATOM 7865 C C . ALA A 1 978 ? 14.338 8.978 19.911 1.00 97.81 978 ALA A C 1
ATOM 7867 O O . ALA A 1 978 ? 15.261 8.702 19.144 1.00 97.81 978 ALA A O 1
ATOM 7868 N N . GLU A 1 979 ? 14.032 10.234 20.248 1.00 97.94 979 GLU A N 1
ATOM 7869 C CA . GLU A 1 979 ? 14.808 11.409 19.849 1.00 97.94 979 GLU A CA 1
ATOM 7870 C C . GLU A 1 979 ? 15.069 12.326 21.053 1.00 97.94 979 GLU A C 1
ATOM 7872 O O . GLU A 1 979 ? 14.140 12.741 21.747 1.00 97.94 979 GLU A O 1
ATOM 7877 N N . ASP A 1 980 ? 16.332 12.693 21.275 1.00 97.44 980 ASP A N 1
ATOM 7878 C CA . ASP A 1 980 ? 16.772 13.583 22.342 1.00 97.44 980 ASP A CA 1
ATOM 7879 C C . ASP A 1 980 ? 17.631 14.737 21.809 1.00 97.44 980 ASP A C 1
ATOM 7881 O O . ASP A 1 980 ? 18.777 14.591 21.370 1.00 97.44 980 ASP A O 1
ATOM 7885 N N . ASN A 1 981 ? 17.059 15.934 21.877 1.00 95.31 981 ASN A N 1
ATOM 7886 C CA . ASN A 1 981 ? 17.729 17.194 21.580 1.00 95.31 981 ASN A CA 1
ATOM 7887 C C . ASN A 1 981 ? 18.019 18.017 22.843 1.00 95.31 981 ASN A C 1
ATOM 7889 O O . ASN A 1 981 ? 18.497 19.148 22.724 1.00 95.31 981 ASN A O 1
ATOM 7893 N N . GLY A 1 982 ? 17.692 17.483 24.021 1.00 92.62 982 GLY A N 1
ATOM 7894 C CA . GLY A 1 982 ? 17.745 18.160 25.306 1.00 92.62 982 GLY A CA 1
ATOM 7895 C C . GLY A 1 982 ? 19.138 18.224 25.924 1.00 92.62 982 GLY A C 1
ATOM 7896 O O . GLY A 1 982 ? 20.168 18.171 25.253 1.00 92.62 982 GLY A O 1
ATOM 7897 N N . THR A 1 983 ? 19.190 18.425 27.240 1.00 92.25 983 THR A N 1
ATOM 7898 C CA . THR A 1 983 ? 20.447 18.530 27.995 1.00 92.25 983 THR A CA 1
ATOM 7899 C C . THR A 1 983 ? 20.397 17.682 29.260 1.00 92.25 983 THR A C 1
ATOM 7901 O O . THR A 1 983 ? 19.565 17.917 30.130 1.00 92.25 983 THR A O 1
ATOM 7904 N N . ASN A 1 984 ? 21.351 16.760 29.408 1.00 93.38 984 ASN A N 1
ATOM 7905 C CA . ASN A 1 984 ? 21.474 15.869 30.571 1.00 93.38 984 ASN A CA 1
ATOM 7906 C C . ASN A 1 984 ? 20.212 15.035 30.854 1.00 93.38 984 ASN A C 1
ATOM 7908 O O . ASN A 1 984 ? 19.924 14.766 32.015 1.00 93.38 984 ASN A O 1
ATOM 7912 N N . ASN A 1 985 ? 19.439 14.665 29.834 1.00 95.81 985 ASN A N 1
ATOM 7913 C CA . ASN A 1 985 ? 18.418 13.640 30.025 1.00 95.81 985 ASN A CA 1
ATOM 7914 C C . ASN A 1 985 ? 19.118 12.276 30.124 1.00 95.81 985 ASN A C 1
ATOM 7916 O O . ASN A 1 985 ? 20.057 12.001 29.376 1.00 95.81 985 ASN A O 1
ATOM 7920 N N . GLU A 1 986 ? 18.688 11.459 31.077 1.00 97.62 986 GLU A N 1
ATOM 7921 C CA . GLU A 1 986 ? 19.228 10.128 31.348 1.00 97.62 986 GLU A CA 1
ATOM 7922 C C . GLU A 1 986 ? 18.238 9.087 30.816 1.00 97.62 986 GLU A C 1
ATOM 7924 O O . GLU A 1 986 ? 17.073 9.082 31.216 1.00 97.62 986 GLU A O 1
ATOM 7929 N N . TRP A 1 987 ? 18.701 8.228 29.905 1.00 98.06 987 TRP A N 1
ATOM 7930 C CA . TRP A 1 987 ? 17.910 7.150 29.290 1.00 98.06 987 TRP A CA 1
ATOM 7931 C C . TRP A 1 987 ? 18.092 5.797 29.991 1.00 98.06 987 TRP A C 1
ATOM 7933 O O . TRP A 1 987 ? 17.678 4.757 29.496 1.00 98.06 987 TRP A O 1
ATOM 7943 N N . ASP A 1 988 ? 18.695 5.825 31.172 1.00 97.06 988 ASP A N 1
ATOM 7944 C CA . ASP A 1 988 ? 18.853 4.709 32.087 1.00 97.06 988 ASP A CA 1
ATOM 7945 C C . ASP A 1 988 ? 18.932 5.263 33.515 1.00 97.06 988 ASP A C 1
ATOM 7947 O O . ASP A 1 988 ? 19.091 6.467 33.719 1.00 97.06 988 ASP A O 1
ATOM 7951 N N . ASN A 1 989 ? 18.791 4.408 34.526 1.00 95.19 989 ASN A N 1
ATOM 7952 C CA . ASN A 1 989 ? 18.925 4.826 35.928 1.00 95.19 989 ASN A CA 1
ATOM 7953 C C . ASN A 1 989 ? 20.296 4.480 36.549 1.00 95.19 989 ASN A C 1
ATOM 7955 O O . ASN A 1 989 ? 20.429 4.437 37.777 1.00 95.19 989 ASN A O 1
ATOM 7959 N N . GLY A 1 990 ? 21.296 4.176 35.718 1.00 93.94 990 GLY A N 1
ATOM 7960 C CA . GLY A 1 990 ? 22.609 3.677 36.127 1.00 93.94 990 GLY A CA 1
ATOM 7961 C C . GLY A 1 990 ? 22.662 2.184 36.469 1.00 93.94 990 GLY A C 1
ATOM 7962 O O . GLY A 1 990 ? 23.723 1.693 36.854 1.00 93.94 990 GLY A O 1
ATOM 7963 N N . THR A 1 991 ? 21.534 1.474 36.389 1.00 93.81 991 THR A N 1
ATOM 7964 C CA . THR A 1 991 ? 21.460 0.014 36.576 1.00 93.81 991 THR A CA 1
ATOM 7965 C C . THR A 1 991 ? 20.599 -0.691 35.539 1.00 93.81 991 THR A C 1
ATOM 7967 O O . THR A 1 991 ? 20.819 -1.867 35.311 1.00 93.81 991 THR A O 1
ATOM 7970 N N . ILE A 1 992 ? 19.614 -0.009 34.953 1.00 94.00 992 ILE A N 1
ATOM 7971 C CA . ILE A 1 992 ? 18.729 -0.552 33.925 1.00 94.00 992 ILE A CA 1
ATOM 7972 C C . ILE A 1 992 ? 18.177 0.588 33.064 1.00 94.00 992 ILE A C 1
ATOM 7974 O O . ILE A 1 992 ? 17.884 1.681 33.570 1.00 94.00 992 ILE A O 1
ATOM 7978 N N . GLY A 1 993 ? 18.065 0.311 31.774 1.00 96.81 993 GLY A N 1
ATOM 7979 C CA . GLY A 1 993 ? 17.589 1.185 30.716 1.00 96.81 993 GLY A CA 1
ATOM 7980 C C . GLY A 1 993 ? 16.187 0.822 30.258 1.00 96.81 993 GLY A C 1
ATOM 7981 O O . GLY A 1 993 ? 15.327 0.478 31.072 1.00 96.81 993 GLY A O 1
ATOM 7982 N N . ASN A 1 994 ? 15.945 0.941 28.960 1.00 98.06 994 ASN A N 1
ATOM 7983 C CA . ASN A 1 994 ? 14.685 0.653 28.284 1.00 98.06 994 ASN A CA 1
ATOM 7984 C C . ASN A 1 994 ? 14.819 -0.589 27.394 1.00 98.06 994 ASN A C 1
ATOM 7986 O O . ASN A 1 994 ? 15.924 -1.009 27.059 1.00 98.06 994 ASN A O 1
ATOM 7990 N N . TYR A 1 995 ? 13.680 -1.163 27.020 1.00 96.12 995 TYR A N 1
ATOM 7991 C CA . TYR A 1 995 ? 13.607 -2.217 26.016 1.00 96.12 995 TYR A CA 1
ATOM 7992 C C . TYR A 1 995 ? 13.390 -1.600 24.636 1.00 96.12 995 TYR A C 1
ATOM 7994 O O . TYR A 1 995 ? 12.492 -0.765 24.481 1.00 96.12 995 TYR A O 1
ATOM 8002 N N . TRP A 1 996 ? 14.171 -2.047 23.655 1.00 96.38 996 TRP A N 1
ATOM 8003 C CA . TRP A 1 996 ? 14.102 -1.601 22.266 1.00 96.38 996 TRP A CA 1
ATOM 8004 C C . TRP A 1 996 ? 14.029 -2.828 21.360 1.00 96.38 996 TRP A C 1
ATOM 8006 O O . TRP A 1 996 ? 14.939 -3.654 21.371 1.00 96.38 996 TRP A O 1
ATOM 8016 N N . ASP A 1 997 ? 12.961 -2.947 20.583 1.00 92.69 997 ASP A N 1
ATOM 8017 C CA . ASP A 1 997 ? 12.776 -4.040 19.618 1.00 92.69 997 ASP A CA 1
ATOM 8018 C C . ASP A 1 997 ? 13.832 -4.064 18.492 1.00 92.69 997 ASP A C 1
ATOM 8020 O O . ASP A 1 997 ? 14.101 -5.110 17.910 1.00 92.69 997 ASP A O 1
ATOM 8024 N N . ASP A 1 998 ? 14.459 -2.922 18.204 1.00 92.25 998 ASP A N 1
ATOM 8025 C CA . ASP A 1 998 ? 15.521 -2.749 17.215 1.00 92.25 998 ASP A CA 1
ATOM 8026 C C . ASP A 1 998 ? 16.930 -2.853 17.825 1.00 92.25 998 ASP A C 1
ATOM 8028 O O . ASP A 1 998 ? 17.931 -2.560 17.159 1.00 92.25 998 ASP A O 1
ATOM 8032 N N . TYR A 1 999 ? 17.044 -3.276 19.091 1.00 93.00 999 TYR A N 1
ATOM 8033 C CA . TYR A 1 999 ? 18.334 -3.459 19.743 1.00 93.00 999 TYR A CA 1
ATOM 8034 C C . TYR A 1 999 ? 19.058 -4.707 19.235 1.00 93.00 999 TYR A C 1
ATOM 8036 O O . TYR A 1 999 ? 18.685 -5.839 19.516 1.00 93.00 999 TYR A O 1
ATOM 8044 N N . THR A 1 1000 ? 20.175 -4.498 18.539 1.00 89.38 1000 THR A N 1
ATOM 8045 C CA . THR A 1 1000 ? 21.006 -5.579 17.981 1.00 89.38 1000 THR A CA 1
ATOM 8046 C C . THR A 1 1000 ? 22.284 -5.836 18.793 1.00 89.38 1000 THR A C 1
ATOM 8048 O O . THR A 1 1000 ? 23.321 -6.171 18.213 1.00 89.38 1000 THR A O 1
ATOM 8051 N N . GLY A 1 1001 ? 22.280 -5.528 20.094 1.00 86.19 1001 GLY A N 1
ATOM 8052 C CA . GLY A 1 1001 ? 23.438 -5.713 20.976 1.00 86.19 1001 GLY A CA 1
ATOM 8053 C C . GLY A 1 1001 ? 23.752 -7.179 21.272 1.00 86.19 1001 GLY A C 1
ATOM 8054 O O . GLY A 1 1001 ? 23.442 -8.052 20.476 1.00 86.19 1001 GLY A O 1
ATOM 8055 N N . VAL A 1 1002 ? 24.415 -7.432 22.398 1.00 84.12 1002 VAL A N 1
ATOM 8056 C CA . VAL A 1 1002 ? 24.577 -8.761 23.011 1.00 84.12 1002 VAL A CA 1
ATOM 8057 C C . VAL A 1 1002 ? 24.617 -8.575 24.524 1.00 84.12 1002 VAL A C 1
ATOM 8059 O O . VAL A 1 1002 ? 25.066 -7.520 24.972 1.00 84.12 1002 VAL A O 1
ATOM 8062 N N . ASP A 1 1003 ? 24.223 -9.583 25.290 1.00 85.31 1003 ASP A N 1
ATOM 8063 C CA . ASP A 1 1003 ? 24.495 -9.686 26.727 1.00 85.31 1003 ASP A CA 1
ATOM 8064 C C . ASP A 1 1003 ? 25.476 -10.847 26.954 1.00 85.31 1003 ASP A C 1
ATOM 8066 O O . ASP A 1 1003 ? 25.120 -12.020 26.893 1.00 85.31 1003 ASP A O 1
ATOM 8070 N N . LEU A 1 1004 ? 26.766 -10.544 27.120 1.00 81.50 1004 LEU A N 1
ATOM 8071 C CA . LEU A 1 1004 ? 27.803 -11.571 27.275 1.00 81.50 1004 LEU A CA 1
ATOM 8072 C C . LEU A 1 1004 ? 27.871 -12.132 28.695 1.00 81.50 1004 LEU A C 1
ATOM 8074 O O . LEU A 1 1004 ? 28.579 -13.122 28.917 1.00 81.50 1004 LEU A O 1
ATOM 8078 N N . ASN A 1 1005 ? 27.248 -11.466 29.666 1.00 80.00 1005 ASN A N 1
ATOM 8079 C CA . ASN A 1 1005 ? 27.258 -11.875 31.065 1.00 80.00 1005 ASN A CA 1
ATOM 8080 C C . ASN A 1 1005 ? 25.913 -12.400 31.563 1.00 80.00 1005 ASN A C 1
ATOM 8082 O O . ASN A 1 1005 ? 25.877 -12.795 32.733 1.00 80.00 1005 ASN A O 1
ATOM 8086 N N . ASP A 1 1006 ? 24.912 -12.471 30.684 1.00 76.75 1006 ASP A N 1
ATOM 8087 C CA . ASP A 1 1006 ? 23.609 -13.100 30.903 1.00 76.75 1006 ASP A CA 1
ATOM 8088 C C . ASP A 1 1006 ? 22.937 -12.518 32.160 1.00 76.75 1006 ASP A C 1
ATOM 8090 O O . ASP A 1 1006 ? 22.606 -13.234 33.107 1.00 76.75 1006 ASP A O 1
ATOM 8094 N N . ASP A 1 1007 ? 22.892 -11.181 32.257 1.00 80.44 1007 ASP A N 1
ATOM 8095 C CA . ASP A 1 1007 ? 22.222 -10.468 33.354 1.00 80.44 1007 ASP A CA 1
ATOM 8096 C C . ASP A 1 1007 ? 20.941 -9.727 32.937 1.00 80.44 1007 ASP A C 1
ATOM 8098 O O . ASP A 1 1007 ? 20.368 -8.985 33.747 1.00 80.44 1007 ASP A O 1
ATOM 8102 N N . GLY A 1 1008 ? 20.464 -9.976 31.714 1.00 83.69 1008 GLY A N 1
ATOM 8103 C CA . GLY A 1 1008 ? 19.286 -9.370 31.095 1.00 83.69 1008 GLY A CA 1
ATOM 8104 C C . GLY A 1 1008 ? 19.533 -7.934 30.625 1.00 83.69 1008 GLY A C 1
ATOM 8105 O O . GLY A 1 1008 ? 18.585 -7.160 30.438 1.00 83.69 1008 GLY A O 1
ATOM 8106 N N . ILE A 1 1009 ? 20.799 -7.526 30.499 1.00 90.94 1009 ILE A N 1
ATOM 8107 C CA . ILE A 1 1009 ? 21.204 -6.169 30.133 1.00 90.94 1009 ILE A CA 1
ATOM 8108 C C . ILE A 1 1009 ? 22.235 -6.237 29.014 1.00 90.94 1009 ILE A C 1
ATOM 8110 O O . ILE A 1 1009 ? 23.290 -6.848 29.121 1.00 90.94 1009 ILE A O 1
ATOM 8114 N N . GLY A 1 1010 ? 21.964 -5.518 27.935 1.00 90.81 1010 GLY A N 1
ATOM 8115 C CA . GLY A 1 1010 ? 22.863 -5.460 26.803 1.00 90.81 1010 GLY A CA 1
ATOM 8116 C C . GLY A 1 1010 ? 24.178 -4.751 27.126 1.00 90.81 1010 GLY A C 1
ATOM 8117 O O . GLY A 1 1010 ? 24.198 -3.618 27.612 1.00 90.81 1010 GLY A O 1
ATOM 8118 N N . ASP A 1 1011 ? 25.293 -5.375 26.752 1.00 89.81 1011 ASP A N 1
ATOM 8119 C CA . ASP A 1 1011 ? 26.655 -4.858 26.936 1.00 89.81 1011 ASP A CA 1
ATOM 8120 C C . ASP A 1 1011 ? 26.994 -3.670 26.021 1.00 89.81 1011 ASP A C 1
ATOM 8122 O O . ASP A 1 1011 ? 27.994 -2.965 26.217 1.00 89.81 1011 ASP A O 1
ATOM 8126 N N . VAL A 1 1012 ? 26.205 -3.465 24.963 1.00 94.00 1012 VAL A N 1
ATOM 8127 C CA . VAL A 1 1012 ? 26.415 -2.398 23.978 1.00 94.00 1012 VAL A CA 1
ATOM 8128 C C . VAL A 1 1012 ? 25.399 -1.283 24.218 1.00 94.00 1012 VAL A C 1
ATOM 8130 O O . VAL A 1 1012 ? 24.212 -1.520 24.038 1.00 94.00 1012 VAL A O 1
ATOM 8133 N N . PRO A 1 1013 ? 25.809 -0.046 24.540 1.00 96.56 1013 PRO A N 1
ATOM 8134 C CA . PRO A 1 1013 ? 24.858 1.049 24.714 1.00 96.56 1013 PRO A CA 1
ATOM 8135 C C . PRO A 1 1013 ? 23.985 1.283 23.472 1.00 96.56 1013 PRO A C 1
ATOM 8137 O O . PRO A 1 1013 ? 24.494 1.294 22.346 1.00 96.56 1013 PRO A O 1
ATOM 8140 N N . TYR A 1 1014 ? 22.692 1.534 23.677 1.00 96.75 1014 TYR A N 1
ATOM 8141 C CA . TYR A 1 1014 ? 21.775 1.948 22.617 1.00 96.75 1014 TYR A CA 1
ATOM 8142 C C . TYR A 1 1014 ? 21.867 3.467 22.420 1.00 96.75 1014 TYR A C 1
ATOM 8144 O O . TYR A 1 1014 ? 21.764 4.251 23.367 1.00 96.75 1014 TYR A O 1
ATOM 8152 N N . ASN A 1 1015 ? 22.109 3.909 21.184 1.00 96.62 1015 ASN A N 1
ATOM 8153 C CA . ASN A 1 1015 ? 22.274 5.331 20.882 1.00 96.62 1015 ASN A CA 1
ATOM 8154 C C . ASN A 1 1015 ? 20.921 5.985 20.603 1.00 96.62 1015 ASN A C 1
ATOM 8156 O O . ASN A 1 1015 ? 20.212 5.574 19.689 1.00 96.62 1015 ASN A O 1
ATOM 8160 N N . ILE A 1 1016 ? 20.614 7.067 21.314 1.00 97.44 1016 ILE A N 1
ATOM 8161 C CA . ILE A 1 1016 ? 19.391 7.837 21.098 1.00 97.44 1016 ILE A CA 1
ATOM 8162 C C . ILE A 1 1016 ? 19.627 8.855 19.983 1.00 97.44 1016 ILE A C 1
ATOM 8164 O O . ILE A 1 1016 ? 20.608 9.608 19.999 1.00 97.44 1016 ILE A O 1
ATOM 8168 N N . SER A 1 1017 ? 18.724 8.893 19.001 1.00 93.88 1017 SER A N 1
ATOM 8169 C CA . SER A 1 1017 ? 18.797 9.863 17.904 1.00 93.88 1017 SER A CA 1
ATOM 8170 C C . SER A 1 1017 ? 18.668 11.299 18.425 1.00 93.88 1017 SER A C 1
ATOM 8172 O O . SER A 1 1017 ? 18.059 11.535 19.460 1.00 93.88 1017 SER A O 1
ATOM 8174 N N . GLY A 1 1018 ? 19.213 12.287 17.711 1.00 91.88 1018 GLY A N 1
ATOM 8175 C CA . GLY A 1 1018 ? 19.078 13.709 18.063 1.00 91.88 1018 GLY A CA 1
ATOM 8176 C C . GLY A 1 1018 ? 20.394 14.411 18.412 1.00 91.88 1018 GLY A C 1
ATOM 8177 O O . GLY A 1 1018 ? 21.483 13.836 18.386 1.00 91.88 1018 GLY A O 1
ATOM 8178 N N . ALA A 1 1019 ? 20.307 15.716 18.672 1.00 90.62 1019 ALA A N 1
ATOM 8179 C CA . ALA A 1 1019 ? 21.470 16.587 18.834 1.00 90.62 1019 ALA A CA 1
ATOM 8180 C C . ALA A 1 1019 ? 22.193 16.439 20.186 1.00 90.62 1019 ALA A C 1
ATOM 8182 O O . ALA A 1 1019 ? 23.325 16.915 20.306 1.00 90.62 1019 ALA A O 1
ATOM 8183 N N . ALA A 1 1020 ? 21.566 15.812 21.190 1.00 91.00 1020 ALA A N 1
ATOM 8184 C CA . ALA A 1 1020 ? 22.166 15.629 22.512 1.00 91.00 1020 ALA A CA 1
ATOM 8185 C C . ALA A 1 1020 ? 23.271 14.558 22.517 1.00 91.00 1020 ALA A C 1
ATOM 8187 O O . ALA A 1 1020 ? 24.192 14.638 23.332 1.00 91.00 1020 ALA A O 1
ATOM 8188 N N . GLY A 1 1021 ? 23.201 13.583 21.599 1.00 88.69 1021 GLY A N 1
ATOM 8189 C CA . GLY A 1 1021 ? 24.083 12.413 21.599 1.00 88.69 1021 GLY A CA 1
ATOM 8190 C C . GLY A 1 1021 ? 23.910 11.549 22.851 1.00 88.69 1021 GLY A C 1
ATOM 8191 O O . GLY A 1 1021 ? 24.903 11.055 23.384 1.00 88.69 1021 GLY A O 1
ATOM 8192 N N . ALA A 1 1022 ? 22.676 11.453 23.356 1.00 94.19 1022 ALA A N 1
ATOM 8193 C CA . ALA A 1 1022 ? 22.336 10.649 24.522 1.00 94.19 1022 ALA A CA 1
ATOM 8194 C C . ALA A 1 1022 ? 22.404 9.150 24.198 1.00 94.19 1022 ALA A C 1
ATOM 8196 O O . ALA A 1 1022 ? 22.246 8.736 23.048 1.00 94.19 1022 ALA A O 1
ATOM 8197 N N . THR A 1 1023 ? 22.645 8.339 25.222 1.00 96.19 1023 THR A N 1
ATOM 8198 C CA . THR A 1 1023 ? 22.712 6.882 25.112 1.00 96.19 1023 THR A CA 1
ATOM 8199 C C . THR A 1 1023 ? 22.001 6.250 26.295 1.00 96.19 1023 THR A C 1
ATOM 8201 O O . THR A 1 1023 ? 22.096 6.756 27.414 1.00 96.19 1023 THR A O 1
ATOM 8204 N N . ASP A 1 1024 ? 21.326 5.140 26.043 1.00 97.31 1024 ASP A N 1
ATOM 8205 C CA . ASP A 1 1024 ? 20.924 4.190 27.069 1.00 97.31 1024 ASP A CA 1
ATOM 8206 C C . ASP A 1 1024 ? 22.094 3.220 27.276 1.00 97.31 1024 ASP A C 1
ATOM 8208 O O . ASP A 1 1024 ? 22.482 2.493 26.360 1.00 97.31 1024 ASP A O 1
ATOM 8212 N N . ASN A 1 1025 ? 22.732 3.281 28.446 1.00 97.25 1025 ASN A N 1
ATOM 8213 C CA . ASN A 1 1025 ? 23.925 2.478 28.732 1.00 97.25 1025 ASN A CA 1
ATOM 8214 C C . ASN A 1 1025 ? 23.606 1.074 29.246 1.00 97.25 1025 ASN A C 1
ATOM 8216 O O . ASN A 1 1025 ? 24.530 0.276 29.377 1.00 97.25 1025 ASN A O 1
ATOM 8220 N N . TYR A 1 1026 ? 22.342 0.803 29.569 1.00 96.50 1026 TYR A N 1
ATOM 8221 C CA . TYR A 1 1026 ? 21.895 -0.457 30.152 1.00 96.50 1026 TYR A CA 1
ATOM 8222 C C . TYR A 1 1026 ? 20.620 -0.941 29.443 1.00 96.50 1026 TYR A C 1
ATOM 8224 O O . TYR A 1 1026 ? 19.621 -1.193 30.126 1.00 96.50 1026 TYR A O 1
ATOM 8232 N N . PRO A 1 1027 ? 20.608 -1.028 28.096 1.00 96.69 1027 PRO A N 1
ATOM 8233 C CA . PRO A 1 1027 ? 19.423 -1.456 27.364 1.00 96.69 1027 PRO A CA 1
ATOM 8234 C C . PRO A 1 1027 ? 19.001 -2.840 27.852 1.00 96.69 1027 PRO A C 1
ATOM 8236 O O . PRO A 1 1027 ? 19.843 -3.699 28.101 1.00 96.69 1027 PRO A O 1
ATOM 8239 N N . ILE A 1 1028 ? 17.702 -3.045 28.024 1.00 92.12 1028 ILE A N 1
ATOM 8240 C CA . ILE A 1 1028 ? 17.171 -4.335 28.462 1.00 92.12 1028 ILE A CA 1
ATOM 8241 C C . ILE A 1 1028 ? 17.386 -5.322 27.315 1.00 92.12 1028 ILE A C 1
ATOM 8243 O O . ILE A 1 1028 ? 16.886 -5.091 26.213 1.00 92.12 1028 ILE A O 1
ATOM 8247 N N . TRP A 1 1029 ? 18.157 -6.374 27.580 1.00 82.44 1029 TRP A N 1
ATOM 8248 C CA . TRP A 1 1029 ? 18.371 -7.479 26.654 1.00 82.44 1029 TRP A CA 1
ATOM 8249 C C . TRP A 1 1029 ? 17.328 -8.555 26.931 1.00 82.44 1029 TRP A C 1
ATOM 8251 O O . TRP A 1 1029 ? 17.044 -8.867 28.085 1.00 82.44 1029 TRP A O 1
ATOM 8261 N N . ASP A 1 1030 ? 16.729 -9.069 25.868 1.00 68.69 1030 ASP A N 1
ATOM 8262 C CA . ASP A 1 1030 ? 15.774 -10.168 25.923 1.00 68.69 1030 ASP A CA 1
ATOM 8263 C C . ASP A 1 1030 ? 16.157 -11.139 24.805 1.00 68.69 1030 ASP A C 1
ATOM 8265 O O . ASP A 1 1030 ? 15.820 -10.922 23.641 1.00 68.69 1030 ASP A O 1
ATOM 8269 N N . ASP A 1 1031 ? 16.935 -12.163 25.149 1.00 52.12 1031 ASP A N 1
ATOM 8270 C CA . ASP A 1 1031 ? 17.222 -13.325 24.301 1.00 52.12 1031 ASP A CA 1
ATOM 8271 C C . ASP A 1 1031 ? 16.327 -14.526 24.648 1.00 52.12 1031 ASP A C 1
ATOM 8273 O O . ASP A 1 1031 ? 16.555 -15.643 24.180 1.00 52.12 1031 ASP A O 1
ATOM 8277 N N . GLY A 1 1032 ? 15.272 -14.304 25.441 1.00 48.81 1032 GLY A N 1
ATOM 8278 C CA . GLY A 1 1032 ? 14.536 -15.368 26.111 1.00 48.81 1032 GLY A CA 1
ATOM 8279 C C . GLY A 1 1032 ? 15.113 -15.683 27.504 1.00 48.81 1032 GLY A C 1
ATOM 8280 O O . GLY A 1 1032 ? 15.807 -14.869 28.092 1.00 48.81 1032 GLY A O 1
ATOM 8281 N N . PRO A 1 1033 ? 14.736 -16.807 28.140 1.00 35.59 1033 PRO A N 1
ATOM 8282 C CA . PRO A 1 1033 ? 15.053 -17.051 29.558 1.00 35.59 1033 PRO A CA 1
ATOM 8283 C C . PRO A 1 1033 ? 16.468 -17.635 29.852 1.00 35.59 1033 PRO A C 1
ATOM 8285 O O . PRO A 1 1033 ? 16.760 -18.742 29.391 1.00 35.59 1033 PRO A O 1
ATOM 8288 N N . ASP A 1 1034 ? 17.252 -16.970 30.732 1.00 37.94 1034 ASP A N 1
ATOM 8289 C CA . ASP A 1 1034 ? 18.619 -17.302 31.240 1.00 37.94 1034 ASP A CA 1
ATOM 8290 C C . ASP A 1 1034 ? 18.843 -18.743 31.774 1.00 37.94 1034 ASP A C 1
ATOM 8292 O O . ASP A 1 1034 ? 17.951 -19.389 32.346 1.00 37.94 1034 ASP A O 1
ATOM 8296 N N . VAL A 1 1035 ? 20.095 -19.237 31.713 1.00 41.12 1035 VAL A N 1
ATOM 8297 C CA . VAL A 1 1035 ? 20.444 -20.673 31.849 1.00 41.12 1035 VAL A CA 1
ATOM 8298 C C . VAL A 1 1035 ? 21.591 -20.965 32.833 1.00 41.12 1035 VAL A C 1
ATOM 8300 O O . VAL A 1 1035 ? 22.712 -20.489 32.691 1.00 41.12 1035 VAL A O 1
ATOM 8303 N N . ILE A 1 1036 ? 21.385 -21.890 33.786 1.00 43.97 1036 ILE A N 1
ATOM 8304 C CA . ILE A 1 1036 ? 22.461 -22.441 34.645 1.00 43.97 1036 ILE A CA 1
ATOM 8305 C C . ILE A 1 1036 ? 23.268 -23.518 33.879 1.00 43.97 1036 ILE A C 1
ATOM 8307 O O . ILE A 1 1036 ? 22.653 -24.434 33.326 1.00 43.97 1036 ILE A O 1
ATOM 8311 N N . PRO A 1 1037 ? 24.620 -23.543 33.937 1.00 53.00 1037 PRO A N 1
ATOM 8312 C CA . PRO A 1 1037 ? 25.429 -24.568 33.272 1.00 53.00 1037 PRO A CA 1
ATOM 8313 C C . PRO A 1 1037 ? 25.064 -26.007 33.688 1.00 53.00 1037 PRO A C 1
ATOM 8315 O O . PRO A 1 1037 ? 25.193 -26.420 34.845 1.00 53.00 1037 PRO A O 1
ATOM 8318 N N . LEU A 1 1038 ? 24.666 -26.812 32.702 1.00 55.84 1038 LEU A N 1
ATOM 8319 C CA . LEU A 1 1038 ? 24.143 -28.181 32.830 1.00 55.84 1038 LEU A CA 1
ATOM 8320 C C . LEU A 1 1038 ? 24.955 -29.145 33.742 1.00 55.84 1038 LEU A C 1
ATOM 8322 O O . LEU A 1 1038 ? 24.348 -29.912 34.502 1.00 55.84 1038 LEU A O 1
ATOM 8326 N N . PRO A 1 1039 ? 26.309 -29.152 33.726 1.00 60.34 1039 PRO A N 1
ATOM 8327 C CA . PRO A 1 1039 ? 27.105 -30.043 34.581 1.00 60.34 1039 PRO A CA 1
ATOM 8328 C C . PRO A 1 1039 ? 27.029 -29.702 36.075 1.00 60.34 1039 PRO A C 1
ATOM 8330 O O . PRO A 1 1039 ? 27.166 -30.601 36.912 1.00 60.34 1039 PRO A O 1
ATOM 8333 N N . GLU A 1 1040 ? 26.816 -28.426 36.401 1.00 64.62 1040 GLU A N 1
ATOM 8334 C CA . GLU A 1 1040 ? 26.672 -27.922 37.770 1.00 64.62 1040 GLU A CA 1
ATOM 8335 C C . GLU A 1 1040 ? 25.287 -28.283 38.331 1.00 64.62 1040 GLU A C 1
ATOM 8337 O O . GLU A 1 1040 ? 25.158 -28.699 39.483 1.00 64.62 1040 GLU A O 1
ATOM 8342 N N . TYR A 1 1041 ? 24.259 -28.281 37.477 1.00 68.44 1041 TYR A N 1
ATOM 8343 C CA . TYR A 1 1041 ? 22.908 -28.710 37.840 1.00 68.44 1041 TYR A CA 1
ATOM 8344 C C . TYR A 1 1041 ? 22.837 -30.199 38.237 1.00 68.44 1041 TYR A C 1
ATOM 8346 O O . TYR A 1 1041 ? 22.252 -30.548 39.265 1.00 68.44 1041 TYR A O 1
ATOM 8354 N N . ILE A 1 1042 ? 23.486 -31.099 37.483 1.00 71.62 1042 ILE A N 1
ATOM 8355 C CA . ILE A 1 1042 ? 23.510 -32.544 37.806 1.00 71.62 1042 ILE A CA 1
ATOM 8356 C C . ILE A 1 1042 ? 24.265 -32.823 39.116 1.00 71.62 1042 ILE A C 1
ATOM 8358 O O . ILE A 1 1042 ? 23.925 -33.756 39.845 1.00 71.62 1042 ILE A O 1
ATOM 8362 N N . GLU A 1 1043 ? 25.284 -32.025 39.437 1.00 78.69 1043 GLU A N 1
ATOM 8363 C CA . GLU A 1 1043 ? 26.024 -32.141 40.697 1.00 78.69 1043 GLU A CA 1
ATOM 8364 C C . GLU A 1 1043 ? 25.139 -31.812 41.904 1.00 78.69 1043 GLU A C 1
ATOM 8366 O O . GLU A 1 1043 ? 25.090 -32.598 42.849 1.00 78.69 1043 GLU A O 1
ATOM 8371 N N . ASN A 1 1044 ? 24.337 -30.749 41.808 1.00 77.25 1044 ASN A N 1
ATOM 8372 C CA . ASN A 1 1044 ? 23.366 -30.375 42.841 1.00 77.25 1044 ASN A CA 1
ATOM 8373 C C . ASN A 1 1044 ? 22.301 -31.465 43.069 1.00 77.25 1044 ASN A C 1
ATOM 8375 O O . ASN A 1 1044 ? 21.931 -31.762 44.210 1.00 77.25 1044 ASN A O 1
ATOM 8379 N N . VAL A 1 1045 ? 21.841 -32.118 41.996 1.00 80.62 1045 VAL A N 1
ATOM 8380 C CA . VAL A 1 1045 ? 20.910 -33.258 42.074 1.00 80.62 1045 VAL A CA 1
ATOM 8381 C C . VAL A 1 1045 ? 21.554 -34.455 42.789 1.00 80.62 1045 VAL A C 1
ATOM 8383 O O . VAL A 1 1045 ? 20.929 -35.075 43.651 1.00 80.62 1045 VAL A O 1
ATOM 8386 N N . ILE A 1 1046 ? 22.814 -34.777 42.475 1.00 82.94 1046 ILE A N 1
ATOM 8387 C CA . ILE A 1 1046 ? 23.557 -35.871 43.124 1.00 82.94 1046 ILE A CA 1
ATOM 8388 C C . ILE A 1 1046 ? 23.773 -35.588 44.616 1.00 82.94 1046 ILE A C 1
ATOM 8390 O O . ILE A 1 1046 ? 23.548 -36.476 45.442 1.00 82.94 1046 ILE A O 1
ATOM 8394 N N . ASP A 1 1047 ? 24.164 -34.366 44.973 1.00 82.69 1047 ASP A N 1
ATOM 8395 C CA . ASP A 1 1047 ? 24.366 -33.960 46.367 1.00 82.69 1047 ASP A CA 1
ATOM 8396 C C . ASP A 1 1047 ? 23.064 -34.034 47.172 1.00 82.69 1047 ASP A C 1
ATOM 8398 O O . ASP A 1 1047 ? 23.056 -34.502 48.316 1.00 82.69 1047 ASP A O 1
ATOM 8402 N N . THR A 1 1048 ? 21.943 -33.668 46.545 1.00 82.94 1048 THR A N 1
ATOM 8403 C CA . THR A 1 1048 ? 20.609 -33.815 47.135 1.00 82.94 1048 THR A CA 1
ATOM 8404 C C . THR A 1 1048 ? 20.297 -35.286 47.422 1.00 82.94 1048 THR A C 1
ATOM 8406 O O . THR A 1 1048 ? 19.926 -35.620 48.548 1.00 82.94 1048 THR A O 1
ATOM 8409 N N . LEU A 1 1049 ? 20.538 -36.195 46.470 1.00 82.19 1049 LEU A N 1
ATOM 8410 C CA . LEU A 1 1049 ? 20.320 -37.637 46.660 1.00 82.19 1049 LEU A CA 1
ATOM 8411 C C . LEU A 1 1049 ? 21.199 -38.243 47.760 1.00 82.19 1049 LEU A C 1
ATOM 8413 O O . LEU A 1 1049 ? 20.727 -39.073 48.537 1.00 82.19 1049 LEU A O 1
ATOM 8417 N N . LEU A 1 1050 ? 22.462 -37.817 47.857 1.00 83.50 1050 LEU A N 1
ATOM 8418 C CA . LEU A 1 1050 ? 23.396 -38.263 48.899 1.00 83.50 1050 LEU A CA 1
ATOM 8419 C C . LEU A 1 1050 ? 22.987 -37.801 50.308 1.00 83.50 1050 LEU A C 1
ATOM 8421 O O . LEU A 1 1050 ? 23.446 -38.381 51.295 1.00 83.50 1050 LEU A O 1
ATOM 8425 N N . SER A 1 1051 ? 22.136 -36.776 50.409 1.00 81.00 1051 SER A N 1
ATOM 8426 C CA . SER A 1 1051 ? 21.659 -36.218 51.679 1.00 81.00 1051 SER A CA 1
ATOM 8427 C C . SER A 1 1051 ? 20.403 -36.901 52.245 1.00 81.00 1051 SER A C 1
ATOM 8429 O O . SER A 1 1051 ? 20.062 -36.671 53.407 1.00 81.00 1051 SER A O 1
ATOM 8431 N N . LEU A 1 1052 ? 19.731 -37.760 51.465 1.00 81.69 1052 LEU A N 1
ATOM 8432 C CA . LEU A 1 1052 ? 18.474 -38.406 51.858 1.00 81.69 1052 LEU A CA 1
ATOM 8433 C C . LEU A 1 1052 ? 18.683 -39.535 52.886 1.00 81.69 1052 LEU A C 1
ATOM 8435 O O . LEU A 1 1052 ? 19.539 -40.408 52.728 1.00 81.69 1052 LEU A O 1
ATOM 8439 N N . GLU A 1 1053 ? 17.844 -39.574 53.928 1.00 79.88 1053 GLU A N 1
ATOM 8440 C CA . GLU A 1 1053 ? 17.774 -40.716 54.850 1.00 79.88 1053 GLU A CA 1
ATOM 8441 C C . GLU A 1 1053 ? 17.011 -41.879 54.196 1.00 79.88 1053 GLU A C 1
ATOM 8443 O O . GLU A 1 1053 ? 15.801 -41.803 53.988 1.00 79.88 1053 GLU A O 1
ATOM 8448 N N . ILE A 1 1054 ? 17.714 -42.977 53.895 1.00 85.62 1054 ILE A N 1
ATOM 8449 C CA . ILE A 1 1054 ? 17.153 -44.109 53.143 1.00 85.62 1054 ILE A CA 1
ATOM 8450 C C . ILE A 1 1054 ? 17.162 -45.435 53.940 1.00 85.62 1054 ILE A C 1
ATOM 8452 O O . ILE A 1 1054 ? 18.147 -45.743 54.626 1.00 85.62 1054 ILE A O 1
ATOM 8456 N N . PRO A 1 1055 ? 16.091 -46.255 53.862 1.00 79.06 1055 PRO A N 1
ATOM 8457 C CA . PRO A 1 1055 ? 16.017 -47.567 54.507 1.00 79.06 1055 PRO A CA 1
ATOM 8458 C C . PRO A 1 1055 ? 16.969 -48.577 53.847 1.00 79.06 1055 PRO A C 1
ATOM 8460 O O . PRO A 1 1055 ? 17.241 -48.491 52.653 1.00 79.06 1055 PRO A O 1
ATOM 8463 N N . GLU A 1 1056 ? 17.445 -49.569 54.612 1.00 80.81 1056 GLU A N 1
ATOM 8464 C CA . GLU A 1 1056 ? 18.463 -50.557 54.180 1.00 80.81 1056 GLU A CA 1
ATOM 8465 C C . GLU A 1 1056 ? 18.073 -51.306 52.886 1.00 80.81 1056 GLU A C 1
ATOM 8467 O O . GLU A 1 1056 ? 18.926 -51.706 52.099 1.00 80.81 1056 GLU A O 1
ATOM 8472 N N . GLU A 1 1057 ? 16.771 -51.437 52.633 1.00 81.31 1057 GLU A N 1
ATOM 8473 C CA . GLU A 1 1057 ? 16.172 -52.084 51.460 1.00 81.31 1057 GLU A CA 1
ATOM 8474 C C . GLU A 1 1057 ? 16.351 -51.274 50.159 1.00 81.31 1057 GLU A C 1
ATOM 8476 O O . GLU A 1 1057 ? 16.375 -51.858 49.076 1.00 81.31 1057 GLU A O 1
ATOM 8481 N N . ALA A 1 1058 ? 16.514 -49.948 50.266 1.00 84.38 1058 ALA A N 1
ATOM 8482 C CA . ALA A 1 1058 ? 16.608 -49.004 49.148 1.00 84.38 1058 ALA A CA 1
ATOM 8483 C C . ALA A 1 1058 ? 18.055 -48.610 48.784 1.00 84.38 1058 ALA A C 1
ATOM 8485 O O . ALA A 1 1058 ? 18.277 -47.981 47.748 1.00 84.38 1058 ALA A O 1
ATOM 8486 N N . HIS A 1 1059 ? 19.046 -48.988 49.605 1.00 82.94 1059 HIS A N 1
ATOM 8487 C CA . HIS A 1 1059 ? 20.455 -48.583 49.441 1.00 82.94 1059 HIS A CA 1
ATOM 8488 C C . HIS A 1 1059 ? 21.043 -48.992 48.086 1.00 82.94 1059 HIS A C 1
ATOM 8490 O O . HIS A 1 1059 ? 21.637 -48.163 47.405 1.00 82.94 1059 HIS A O 1
ATOM 8496 N N . ASP A 1 1060 ? 20.833 -50.239 47.652 1.00 86.00 1060 ASP A N 1
ATOM 8497 C CA . ASP A 1 1060 ? 21.383 -50.748 46.382 1.00 86.00 1060 ASP A CA 1
ATOM 8498 C C . ASP A 1 1060 ? 20.784 -50.033 45.155 1.00 86.00 1060 ASP A C 1
ATOM 8500 O O . ASP A 1 1060 ? 21.489 -49.778 44.177 1.00 86.00 1060 ASP A O 1
ATOM 8504 N N . SER A 1 1061 ? 19.498 -49.671 45.204 1.00 85.88 1061 SER A N 1
ATOM 8505 C CA . SER A 1 1061 ? 18.834 -48.917 44.133 1.00 85.88 1061 SER A CA 1
ATOM 8506 C C . SER A 1 1061 ? 19.287 -47.456 44.102 1.00 85.88 1061 SER A C 1
ATOM 8508 O O . SER A 1 1061 ? 19.555 -46.937 43.020 1.00 85.88 1061 SER A O 1
ATOM 8510 N N . MET A 1 1062 ? 19.446 -46.818 45.269 1.00 88.06 1062 MET A N 1
ATOM 8511 C CA . MET A 1 1062 ? 19.927 -45.436 45.373 1.00 88.06 1062 MET A CA 1
ATOM 8512 C C . MET A 1 1062 ? 21.385 -45.297 44.909 1.00 88.06 1062 MET A C 1
ATOM 8514 O O . MET A 1 1062 ? 21.692 -44.423 44.101 1.00 88.06 1062 MET A O 1
ATOM 8518 N N . GLU A 1 1063 ? 22.285 -46.192 45.334 1.00 88.06 1063 GLU A N 1
ATOM 8519 C CA . GLU A 1 1063 ? 23.685 -46.179 44.880 1.00 88.06 1063 GLU A CA 1
ATOM 8520 C C . GLU A 1 1063 ? 23.794 -46.347 43.358 1.00 88.06 1063 GLU A C 1
ATOM 8522 O O . GLU A 1 1063 ? 24.619 -45.701 42.708 1.00 88.06 1063 GLU A O 1
ATOM 8527 N N . LYS A 1 1064 ? 22.940 -47.189 42.761 1.00 88.38 1064 LYS A N 1
ATOM 8528 C CA . LYS A 1 1064 ? 22.892 -47.376 41.305 1.00 88.38 1064 LYS A CA 1
ATOM 8529 C C . LYS A 1 1064 ? 22.304 -46.171 40.573 1.00 88.38 1064 LYS A C 1
ATOM 8531 O O . LYS A 1 1064 ? 22.797 -45.858 39.490 1.00 88.38 1064 LYS A O 1
ATOM 8536 N N . ALA A 1 1065 ? 21.297 -45.504 41.139 1.00 87.44 1065 ALA A N 1
ATOM 8537 C CA . ALA A 1 1065 ? 20.724 -44.282 40.576 1.00 87.44 1065 ALA A CA 1
ATOM 8538 C C . ALA A 1 1065 ? 21.780 -43.168 40.518 1.00 87.44 1065 ALA A C 1
ATOM 8540 O O . ALA A 1 1065 ? 22.074 -42.643 39.444 1.00 87.44 1065 ALA A O 1
ATOM 8541 N N . ILE A 1 1066 ? 22.460 -42.921 41.643 1.00 88.19 1066 ILE A N 1
ATOM 8542 C CA . ILE A 1 1066 ? 23.559 -41.951 41.738 1.00 88.19 1066 ILE A CA 1
ATOM 8543 C C . ILE A 1 1066 ? 24.687 -42.311 40.767 1.00 88.19 1066 ILE A C 1
ATOM 8545 O O . ILE A 1 1066 ? 25.144 -41.453 40.018 1.00 88.19 1066 ILE A O 1
ATOM 8549 N N . LEU A 1 1067 ? 25.089 -43.587 40.699 1.00 88.19 1067 LEU A N 1
ATOM 8550 C CA . LEU A 1 1067 ? 26.108 -44.042 39.751 1.00 88.19 1067 LEU A CA 1
ATOM 8551 C C . LEU A 1 1067 ? 25.720 -43.749 38.295 1.00 88.19 1067 LEU A C 1
ATOM 8553 O O . LEU A 1 1067 ? 26.587 -43.396 37.494 1.00 88.19 1067 LEU A O 1
ATOM 8557 N N . PHE A 1 1068 ? 24.446 -43.903 37.927 1.00 87.00 1068 PHE A N 1
ATOM 8558 C CA . PHE A 1 1068 ? 23.994 -43.568 36.581 1.00 87.00 1068 PHE A CA 1
ATOM 8559 C C . PHE A 1 1068 ? 23.963 -42.058 36.330 1.00 87.00 1068 PHE A C 1
ATOM 8561 O O . PHE A 1 1068 ? 24.396 -41.659 35.254 1.00 87.00 1068 PHE A O 1
ATOM 8568 N N . LEU A 1 1069 ? 23.572 -41.222 37.296 1.00 84.94 1069 LEU A N 1
ATOM 8569 C CA . LEU A 1 1069 ? 23.660 -39.758 37.161 1.00 84.94 1069 LEU A CA 1
ATOM 8570 C C . LEU A 1 1069 ? 25.107 -39.271 37.064 1.00 84.94 1069 LEU A C 1
ATOM 8572 O O . LEU A 1 1069 ? 25.416 -38.446 36.211 1.00 84.94 1069 LEU A O 1
ATOM 8576 N N . THR A 1 1070 ? 26.024 -39.840 37.852 1.00 83.88 1070 THR A N 1
ATOM 8577 C CA . THR A 1 1070 ? 27.460 -39.543 37.737 1.00 83.88 1070 THR A CA 1
ATOM 8578 C C . THR A 1 1070 ? 27.998 -39.950 36.362 1.00 83.88 1070 THR A C 1
ATOM 8580 O O . THR A 1 1070 ? 28.728 -39.196 35.730 1.00 83.88 1070 THR A O 1
ATOM 8583 N N . GLN A 1 1071 ? 27.587 -41.113 35.844 1.00 82.06 1071 GLN A N 1
ATOM 8584 C CA . GLN A 1 1071 ? 27.954 -41.545 34.491 1.00 82.06 1071 GLN A CA 1
ATOM 8585 C C . GLN A 1 1071 ? 27.303 -40.708 33.385 1.00 82.06 1071 GLN A C 1
ATOM 8587 O O . GLN A 1 1071 ? 27.868 -40.642 32.298 1.00 82.06 1071 GLN A O 1
ATOM 8592 N N . ALA A 1 1072 ? 26.120 -40.132 33.620 1.00 79.75 1072 ALA A N 1
ATOM 8593 C CA . ALA A 1 1072 ? 25.493 -39.189 32.699 1.00 79.75 1072 ALA A CA 1
ATOM 8594 C C . ALA A 1 1072 ? 26.297 -37.885 32.666 1.00 79.75 1072 ALA A C 1
ATOM 8596 O O . ALA A 1 1072 ? 26.678 -37.444 31.587 1.00 79.75 1072 ALA A O 1
ATOM 8597 N N . LYS A 1 1073 ? 26.654 -37.350 33.844 1.00 80.62 1073 LYS A N 1
ATOM 8598 C CA . LYS A 1 1073 ? 27.508 -36.164 34.010 1.00 80.62 1073 LYS A CA 1
ATOM 8599 C C . LYS A 1 1073 ? 28.834 -36.293 33.253 1.00 80.62 1073 LYS A C 1
ATOM 8601 O O . LYS A 1 1073 ? 29.199 -35.398 32.507 1.00 80.62 1073 LYS A O 1
ATOM 8606 N N . GLU A 1 1074 ? 29.531 -37.422 33.394 1.00 73.38 1074 GLU A N 1
ATOM 8607 C CA . GLU A 1 1074 ? 30.820 -37.680 32.722 1.00 73.38 1074 GLU A CA 1
ATOM 8608 C C . GLU A 1 1074 ? 30.722 -37.837 31.189 1.00 73.38 1074 GLU A C 1
ATOM 8610 O O . GLU A 1 1074 ? 31.750 -37.935 30.522 1.00 73.38 1074 GLU A O 1
ATOM 8615 N N . LYS A 1 1075 ? 29.510 -37.930 30.626 1.00 65.50 1075 LYS A N 1
ATOM 8616 C CA . LYS A 1 1075 ? 29.264 -38.248 29.210 1.00 65.50 1075 LYS A CA 1
ATOM 8617 C C . LYS A 1 1075 ? 28.531 -37.158 28.432 1.00 65.50 1075 LYS A C 1
ATOM 8619 O O . LYS A 1 1075 ? 28.177 -37.396 27.277 1.00 65.50 1075 LYS A O 1
ATOM 8624 N N . PHE A 1 1076 ? 28.327 -35.985 29.027 1.00 65.19 1076 PHE A N 1
ATOM 8625 C CA . PHE A 1 1076 ? 27.879 -34.785 28.317 1.00 65.19 1076 PHE A CA 1
ATOM 8626 C C . PHE A 1 1076 ? 29.012 -34.232 27.431 1.00 65.19 1076 PHE A C 1
ATOM 8628 O O . PHE A 1 1076 ? 29.617 -33.210 27.718 1.00 65.19 1076 PHE A O 1
ATOM 8635 N N . GLU A 1 1077 ? 29.324 -34.974 26.368 1.00 55.41 1077 GLU A N 1
ATOM 8636 C CA . GLU A 1 1077 ? 30.143 -34.564 25.225 1.00 55.41 1077 GLU A CA 1
ATOM 8637 C C . GLU A 1 1077 ? 29.305 -34.787 23.948 1.00 55.41 1077 GLU A C 1
ATOM 8639 O O . GLU A 1 1077 ? 28.506 -35.732 23.894 1.00 55.41 1077 GLU A O 1
ATOM 8644 N N . ILE A 1 1078 ? 29.504 -33.949 22.924 1.00 49.47 1078 ILE A N 1
ATOM 8645 C CA . ILE A 1 1078 ? 28.709 -33.858 21.676 1.00 49.47 1078 ILE A CA 1
ATOM 8646 C C . ILE A 1 1078 ? 28.406 -35.231 21.043 1.00 49.47 1078 ILE A C 1
ATOM 8648 O O . ILE A 1 1078 ? 27.263 -35.544 20.713 1.00 49.47 1078 ILE A O 1
ATOM 8652 N N . ASP A 1 1079 ? 29.399 -36.120 20.973 1.00 50.41 1079 ASP A N 1
ATOM 8653 C CA . ASP A 1 1079 ? 29.267 -37.432 20.322 1.00 50.41 1079 ASP A CA 1
ATOM 8654 C C . ASP A 1 1079 ? 28.514 -38.488 21.158 1.00 50.41 1079 ASP A C 1
ATOM 8656 O O . ASP A 1 1079 ? 28.332 -39.632 20.719 1.00 50.41 1079 ASP A O 1
ATOM 8660 N N . ARG A 1 1080 ? 28.134 -38.164 22.403 1.00 59.78 1080 ARG A N 1
ATOM 8661 C CA . ARG A 1 1080 ? 27.658 -39.141 23.400 1.00 59.78 1080 ARG A CA 1
ATOM 8662 C C . ARG A 1 1080 ? 26.448 -38.699 24.219 1.00 59.78 1080 ARG A C 1
ATOM 8664 O O . ARG A 1 1080 ? 26.014 -39.478 25.067 1.00 59.78 1080 ARG A O 1
ATOM 8671 N N . ILE A 1 1081 ? 25.829 -37.553 23.923 1.00 70.69 1081 ILE A N 1
ATOM 8672 C CA . ILE A 1 1081 ? 24.657 -37.037 24.659 1.00 70.69 1081 ILE A CA 1
ATOM 8673 C C . ILE A 1 1081 ? 23.494 -38.049 24.750 1.00 70.69 1081 ILE A C 1
ATOM 8675 O O . ILE A 1 1081 ? 22.846 -38.191 25.788 1.00 70.69 1081 ILE A O 1
ATOM 8679 N N . TYR A 1 1082 ? 23.301 -38.884 23.722 1.00 71.44 1082 TYR A N 1
ATOM 8680 C CA . TYR A 1 1082 ? 22.323 -39.980 23.744 1.00 71.44 1082 TYR A CA 1
ATOM 8681 C C . TYR A 1 1082 ? 22.604 -41.042 24.814 1.00 71.44 1082 TYR A C 1
ATOM 8683 O O . TYR A 1 1082 ? 21.668 -41.669 25.322 1.00 71.44 1082 TYR A O 1
ATOM 8691 N N . GLU A 1 1083 ? 23.876 -41.284 25.136 1.00 75.12 1083 GLU A N 1
ATOM 8692 C CA . GLU A 1 1083 ? 24.264 -42.194 26.210 1.00 75.12 1083 GLU A CA 1
ATOM 8693 C C . GLU A 1 1083 ? 23.920 -41.597 27.579 1.00 75.12 1083 GLU A C 1
ATOM 8695 O O . GLU A 1 1083 ? 23.563 -42.358 28.477 1.00 75.12 1083 GLU A O 1
ATOM 8700 N N . SER A 1 1084 ? 23.962 -40.268 27.732 1.00 79.06 1084 SER A N 1
ATOM 8701 C CA . SER A 1 1084 ? 23.555 -39.571 28.960 1.00 79.06 1084 SER A CA 1
ATOM 8702 C C . SER A 1 1084 ? 22.056 -39.701 29.215 1.00 79.06 1084 SER A C 1
ATOM 8704 O O . SER A 1 1084 ? 21.668 -40.076 30.318 1.00 79.06 1084 SER A O 1
ATOM 8706 N N . PHE A 1 1085 ? 21.208 -39.544 28.194 1.00 83.56 1085 PHE A N 1
ATOM 8707 C CA . PHE A 1 1085 ? 19.757 -39.750 28.335 1.00 83.56 1085 PHE A CA 1
ATOM 8708 C C . PHE A 1 1085 ? 19.398 -41.194 28.736 1.00 83.56 1085 PHE A C 1
ATOM 8710 O O . PHE A 1 1085 ? 18.514 -41.409 29.563 1.00 83.56 1085 PHE A O 1
ATOM 8717 N N . ASP A 1 1086 ? 20.125 -42.207 28.241 1.00 84.19 1086 ASP A N 1
ATOM 8718 C CA . ASP A 1 1086 ? 19.917 -43.605 28.671 1.00 84.19 1086 ASP A CA 1
ATOM 8719 C C . ASP A 1 1086 ? 20.304 -43.838 30.139 1.00 84.19 1086 ASP A C 1
ATOM 8721 O O . ASP A 1 1086 ? 19.789 -44.748 30.796 1.00 84.19 1086 ASP A O 1
ATOM 8725 N N . LYS A 1 1087 ? 21.263 -43.061 30.647 1.00 86.44 1087 LYS A N 1
ATOM 8726 C CA . LYS A 1 1087 ? 21.712 -43.116 32.040 1.00 86.44 1087 LYS A CA 1
ATOM 8727 C C . LYS A 1 1087 ? 20.746 -42.369 32.952 1.00 86.44 1087 LYS A C 1
ATOM 8729 O O . LYS A 1 1087 ? 20.376 -42.920 33.986 1.00 86.44 1087 LYS A O 1
ATOM 8734 N N . ILE A 1 1088 ? 20.271 -41.201 32.526 1.00 87.69 1088 ILE A N 1
ATOM 8735 C CA . ILE A 1 1088 ? 19.231 -40.431 33.212 1.00 87.69 1088 ILE A CA 1
ATOM 8736 C C . ILE A 1 1088 ? 17.955 -41.266 33.329 1.00 87.69 1088 ILE A C 1
ATOM 8738 O O . ILE A 1 1088 ? 17.466 -41.450 34.440 1.00 87.69 1088 ILE A O 1
ATOM 8742 N N . LYS A 1 1089 ? 17.495 -41.899 32.239 1.00 89.69 1089 LYS A N 1
ATOM 8743 C CA . LYS A 1 1089 ? 16.332 -42.799 32.275 1.00 89.69 1089 LYS A CA 1
ATOM 8744 C C . LYS A 1 1089 ? 16.485 -43.901 33.328 1.00 89.69 1089 LYS A C 1
ATOM 8746 O O . LYS A 1 1089 ? 15.604 -44.091 34.158 1.00 89.69 1089 LYS A O 1
ATOM 8751 N N . LYS A 1 1090 ? 17.624 -44.603 33.339 1.00 87.56 1090 LYS A N 1
ATOM 8752 C CA . LYS A 1 1090 ? 17.894 -45.668 34.326 1.00 87.56 1090 LYS A CA 1
ATOM 8753 C C . LYS A 1 1090 ? 17.963 -45.151 35.758 1.00 87.56 1090 LYS A C 1
ATOM 8755 O O . LYS A 1 1090 ? 17.625 -45.888 36.679 1.00 87.56 1090 LYS A O 1
ATOM 8760 N N . SER A 1 1091 ? 18.426 -43.917 35.953 1.00 89.75 1091 SER A N 1
ATOM 8761 C CA . SER A 1 1091 ? 18.379 -43.279 37.264 1.00 89.75 1091 SER A CA 1
ATOM 8762 C C . SER A 1 1091 ? 16.941 -43.004 37.688 1.00 89.75 1091 SER A C 1
ATOM 8764 O O . SER A 1 1091 ? 16.568 -43.383 38.791 1.00 89.75 1091 SER A O 1
ATOM 8766 N N . VAL A 1 1092 ? 16.120 -42.422 36.810 1.00 88.44 1092 VAL A N 1
ATOM 8767 C CA . VAL A 1 1092 ? 14.700 -42.145 37.076 1.00 88.44 1092 VAL A CA 1
ATOM 8768 C C . VAL A 1 1092 ? 13.937 -43.437 37.399 1.00 88.44 1092 VAL A C 1
ATOM 8770 O O . VAL A 1 1092 ? 13.237 -43.486 38.405 1.00 88.44 1092 VAL A O 1
ATOM 8773 N N . GLU A 1 1093 ? 14.149 -44.520 36.642 1.00 89.06 1093 GLU A N 1
ATOM 8774 C CA . GLU A 1 1093 ? 13.572 -45.847 36.932 1.00 89.06 1093 GLU A CA 1
ATOM 8775 C C . GLU A 1 1093 ? 13.914 -46.338 38.350 1.00 89.06 1093 GLU A C 1
ATOM 8777 O O . GLU A 1 1093 ? 13.053 -46.839 39.075 1.00 89.06 1093 GLU A O 1
ATOM 8782 N N . LEU A 1 1094 ? 15.175 -46.192 38.766 1.00 89.00 1094 LEU A N 1
ATOM 8783 C CA . LEU A 1 1094 ? 15.627 -46.612 40.092 1.00 89.00 1094 LEU A CA 1
ATOM 8784 C C . LEU A 1 1094 ? 15.118 -45.692 41.203 1.00 89.00 1094 LEU A C 1
ATOM 8786 O O . LEU A 1 1094 ? 14.776 -46.190 42.273 1.00 89.00 1094 LEU A O 1
ATOM 8790 N N . LEU A 1 1095 ? 15.035 -44.383 40.959 1.00 88.38 1095 LEU A N 1
ATOM 8791 C CA . LEU A 1 1095 ? 14.488 -43.421 41.914 1.00 88.38 1095 LEU A CA 1
ATOM 8792 C C . LEU A 1 1095 ? 12.994 -43.654 42.142 1.00 88.38 1095 LEU A C 1
ATOM 8794 O O . LEU A 1 1095 ? 12.567 -43.633 43.289 1.00 88.38 1095 LEU A O 1
ATOM 8798 N N . MET A 1 1096 ? 12.223 -43.995 41.106 1.00 87.00 1096 MET A N 1
ATOM 8799 C CA . MET A 1 1096 ? 10.818 -44.389 41.272 1.00 87.00 1096 MET A CA 1
ATOM 8800 C C . MET A 1 1096 ? 10.669 -45.637 42.159 1.00 87.00 1096 MET A C 1
ATOM 8802 O O . MET A 1 1096 ? 9.817 -45.663 43.044 1.00 87.00 1096 MET A O 1
ATOM 8806 N N . ILE A 1 1097 ? 11.545 -46.641 42.001 1.00 86.00 1097 ILE A N 1
ATOM 8807 C CA . ILE A 1 1097 ? 11.571 -47.831 42.877 1.00 86.00 1097 ILE A CA 1
ATOM 8808 C C . ILE A 1 1097 ? 11.914 -47.447 44.324 1.00 86.00 1097 ILE A C 1
ATOM 8810 O O . ILE A 1 1097 ? 11.336 -47.991 45.263 1.00 86.00 1097 ILE A O 1
ATOM 8814 N N . VAL A 1 1098 ? 12.850 -46.515 44.521 1.00 85.50 1098 VAL A N 1
ATOM 8815 C CA . VAL A 1 1098 ? 13.191 -45.998 45.857 1.00 85.50 1098 VAL A CA 1
ATOM 8816 C C . VAL A 1 1098 ? 12.012 -45.222 46.465 1.00 85.50 1098 VAL A C 1
ATOM 8818 O O . VAL A 1 1098 ? 11.732 -45.383 47.656 1.00 85.50 1098 VAL A O 1
ATOM 8821 N N . GLY A 1 1099 ? 11.258 -44.492 45.641 1.00 83.50 1099 GLY A N 1
ATOM 8822 C CA . GLY A 1 1099 ? 9.984 -43.863 45.988 1.00 83.50 1099 GLY A CA 1
ATOM 8823 C C . GLY A 1 1099 ? 8.956 -44.848 46.546 1.00 83.50 1099 GLY A C 1
ATOM 8824 O O . GLY A 1 1099 ? 8.395 -44.644 47.625 1.00 83.50 1099 GLY A O 1
ATOM 8825 N N . GLU A 1 1100 ? 8.772 -45.987 45.873 1.00 84.62 1100 GLU A N 1
ATOM 8826 C CA . GLU A 1 1100 ? 7.877 -47.064 46.329 1.00 84.62 1100 GLU A CA 1
ATOM 8827 C C . GLU A 1 1100 ? 8.312 -47.698 47.666 1.00 84.62 1100 GLU A C 1
ATOM 8829 O O . GLU A 1 1100 ? 7.491 -48.285 48.376 1.00 84.62 1100 GLU A O 1
ATOM 8834 N N . MET A 1 1101 ? 9.587 -47.554 48.043 1.00 83.31 1101 MET A N 1
ATOM 8835 C CA . MET A 1 1101 ? 10.150 -48.018 49.318 1.00 83.31 1101 MET A CA 1
ATOM 8836 C C . MET A 1 1101 ? 10.015 -46.991 50.459 1.00 83.31 1101 MET A C 1
ATOM 8838 O O . MET A 1 1101 ? 10.498 -47.241 51.567 1.00 83.31 1101 MET A O 1
ATOM 8842 N N . GLY A 1 1102 ? 9.321 -45.871 50.227 1.00 76.69 1102 GLY A N 1
ATOM 8843 C CA . GLY A 1 1102 ? 8.961 -44.886 51.253 1.00 76.69 1102 GLY A CA 1
ATOM 8844 C C . GLY A 1 1102 ? 9.959 -43.740 51.440 1.00 76.69 1102 GLY A C 1
ATOM 8845 O O . GLY A 1 1102 ? 9.915 -43.077 52.475 1.00 76.69 1102 GLY A O 1
ATOM 8846 N N . VAL A 1 1103 ? 10.851 -43.518 50.471 1.00 82.56 1103 VAL A N 1
ATOM 8847 C CA . VAL A 1 1103 ? 11.752 -42.355 50.404 1.00 82.56 1103 VAL A CA 1
ATOM 8848 C C . VAL A 1 1103 ? 11.124 -41.311 49.485 1.00 82.56 1103 VAL A C 1
ATOM 8850 O O . VAL A 1 1103 ? 10.644 -41.664 48.416 1.00 82.56 1103 VAL A O 1
ATOM 8853 N N . ASP A 1 1104 ? 11.127 -40.036 49.862 1.00 80.12 1104 ASP A N 1
ATOM 8854 C CA . ASP A 1 1104 ? 10.618 -38.984 48.978 1.00 80.12 1104 ASP A CA 1
ATOM 8855 C C . ASP A 1 1104 ? 11.662 -38.632 47.909 1.00 80.12 1104 ASP A C 1
ATOM 8857 O O . ASP A 1 1104 ? 12.678 -38.000 48.192 1.00 80.12 1104 ASP A O 1
ATOM 8861 N N . THR A 1 1105 ? 11.442 -39.117 46.689 1.00 82.44 1105 THR A N 1
ATOM 8862 C CA . THR A 1 1105 ? 12.310 -38.874 45.527 1.00 82.44 1105 THR A CA 1
ATOM 8863 C C . THR A 1 1105 ? 11.648 -37.976 44.484 1.00 82.44 1105 THR A C 1
ATOM 8865 O O . THR A 1 1105 ? 12.222 -37.780 43.416 1.00 82.44 1105 THR A O 1
ATOM 8868 N N . TYR A 1 1106 ? 10.442 -37.467 44.754 1.00 79.12 1106 TYR A N 1
ATOM 8869 C CA . TYR A 1 1106 ? 9.606 -36.793 43.760 1.00 79.12 1106 TYR A CA 1
ATOM 8870 C C . TYR A 1 1106 ? 10.213 -35.457 43.317 1.00 79.12 1106 TYR A C 1
ATOM 8872 O O . TYR A 1 1106 ? 10.443 -35.263 42.128 1.00 79.12 1106 TYR A O 1
ATOM 8880 N N . GLU A 1 1107 ? 10.610 -34.605 44.270 1.00 74.44 1107 GLU A N 1
ATOM 8881 C CA . GLU A 1 1107 ? 11.279 -33.324 43.973 1.00 74.44 1107 GLU A CA 1
ATOM 8882 C C . GLU A 1 1107 ? 12.574 -33.516 43.163 1.00 74.44 1107 GLU A C 1
ATOM 8884 O O . GLU A 1 1107 ? 12.926 -32.699 42.309 1.00 74.44 1107 GLU A O 1
ATOM 8889 N N . VAL A 1 1108 ? 13.277 -34.629 43.393 1.00 80.50 1108 VAL A N 1
ATOM 8890 C CA . VAL A 1 1108 ? 14.517 -34.940 42.676 1.00 80.50 1108 VAL A CA 1
ATOM 8891 C C . VAL A 1 1108 ? 14.239 -35.419 41.251 1.00 80.50 1108 VAL A C 1
ATOM 8893 O O . VAL A 1 1108 ? 14.964 -35.048 40.331 1.00 80.50 1108 VAL A O 1
ATOM 8896 N N . ILE A 1 1109 ? 13.195 -36.228 41.051 1.00 84.38 1109 ILE A N 1
ATOM 8897 C CA . ILE A 1 1109 ? 12.770 -36.667 39.716 1.00 84.38 1109 ILE A CA 1
ATOM 8898 C C . ILE A 1 1109 ? 12.279 -35.466 38.902 1.00 84.38 1109 ILE A C 1
ATOM 8900 O O . ILE A 1 1109 ? 12.711 -35.321 37.763 1.00 84.38 1109 ILE A O 1
ATOM 8904 N N . ASP A 1 1110 ? 11.484 -34.572 39.490 1.00 78.50 1110 ASP A N 1
ATOM 8905 C CA . ASP A 1 1110 ? 11.034 -33.345 38.822 1.00 78.50 1110 ASP A CA 1
ATOM 8906 C C . ASP A 1 1110 ? 12.215 -32.442 38.430 1.00 78.50 1110 ASP A C 1
ATOM 8908 O O . ASP A 1 1110 ? 12.270 -31.965 37.299 1.00 78.50 1110 ASP A O 1
ATOM 8912 N N . SER A 1 1111 ? 13.222 -32.294 39.300 1.00 77.19 1111 SER A N 1
ATOM 8913 C CA . SER A 1 1111 ? 14.453 -31.553 38.963 1.00 77.19 1111 SER A CA 1
ATOM 8914 C C . SER A 1 1111 ? 15.208 -32.189 37.786 1.00 77.19 1111 SER A C 1
ATOM 8916 O O . SER A 1 1111 ? 15.709 -31.499 36.901 1.00 77.19 1111 SER A O 1
ATOM 8918 N N . ILE A 1 1112 ? 15.275 -33.523 37.735 1.00 82.75 1112 ILE A N 1
ATOM 8919 C CA . ILE A 1 1112 ? 15.894 -34.246 36.615 1.00 82.75 1112 ILE A CA 1
ATOM 8920 C C . ILE A 1 1112 ? 15.085 -34.057 35.324 1.00 82.75 1112 ILE A C 1
ATOM 8922 O O . ILE A 1 1112 ? 15.675 -33.920 34.254 1.00 82.75 1112 ILE A O 1
ATOM 8926 N N . MET A 1 1113 ? 13.753 -34.055 35.401 1.00 84.62 1113 MET A N 1
ATOM 8927 C CA . MET A 1 1113 ? 12.893 -33.879 34.231 1.00 84.62 1113 MET A CA 1
ATOM 8928 C C . MET A 1 1113 ? 12.943 -32.464 33.677 1.00 84.62 1113 MET A C 1
ATOM 8930 O O . MET A 1 1113 ? 13.007 -32.314 32.461 1.00 84.62 1113 MET A O 1
ATOM 8934 N N . PHE A 1 1114 ? 12.995 -31.462 34.555 1.00 78.62 1114 PHE A N 1
ATOM 8935 C CA . PHE A 1 1114 ? 13.206 -30.072 34.172 1.00 78.62 1114 PHE A CA 1
ATOM 8936 C C . PHE A 1 1114 ? 14.492 -29.923 33.356 1.00 78.62 1114 PHE A C 1
ATOM 8938 O O . PHE A 1 1114 ? 14.471 -29.370 32.264 1.00 78.62 1114 PHE A O 1
ATOM 8945 N N . LEU A 1 1115 ? 15.591 -30.524 33.824 1.00 76.62 1115 LEU A N 1
ATOM 8946 C CA . LEU A 1 1115 ? 16.860 -30.520 33.100 1.00 76.62 1115 LEU A CA 1
ATOM 8947 C C . LEU A 1 1115 ? 16.751 -31.166 31.709 1.00 76.62 1115 LEU A C 1
ATOM 8949 O O . LEU A 1 1115 ? 17.298 -30.657 30.736 1.00 76.62 1115 LEU A O 1
ATOM 8953 N N . VAL A 1 1116 ? 16.079 -32.316 31.618 1.00 81.62 1116 VAL A N 1
ATOM 8954 C CA . VAL A 1 1116 ? 15.924 -33.058 30.358 1.00 81.62 1116 VAL A CA 1
ATOM 8955 C C . VAL A 1 1116 ? 15.072 -32.286 29.355 1.00 81.62 1116 VAL A C 1
ATOM 8957 O O . VAL A 1 1116 ? 15.419 -32.263 28.178 1.00 81.62 1116 VAL A O 1
ATOM 8960 N N . GLN A 1 1117 ? 13.979 -31.679 29.814 1.00 82.62 1117 GLN A N 1
ATOM 8961 C CA . GLN A 1 1117 ? 13.100 -30.852 28.993 1.00 82.62 1117 GLN A CA 1
ATOM 8962 C C . GLN A 1 1117 ? 13.853 -29.626 28.476 1.00 82.62 1117 GLN A C 1
ATOM 8964 O O . GLN A 1 1117 ? 13.906 -29.409 27.271 1.00 82.62 1117 GLN A O 1
ATOM 8969 N N . TYR A 1 1118 ? 14.540 -28.930 29.377 1.00 75.50 1118 TYR A N 1
ATOM 8970 C CA . TYR A 1 1118 ? 15.299 -27.727 29.079 1.00 75.50 1118 TYR A CA 1
ATOM 8971 C C . TYR A 1 1118 ? 16.345 -27.928 27.959 1.00 75.50 1118 TYR A C 1
ATOM 8973 O O . TYR A 1 1118 ? 16.432 -27.129 27.034 1.00 75.50 1118 TYR A O 1
ATOM 8981 N N . ILE A 1 1119 ? 17.089 -29.043 27.971 1.00 74.31 1119 ILE A N 1
ATOM 8982 C CA . ILE A 1 1119 ? 18.056 -29.375 26.900 1.00 74.31 1119 ILE A CA 1
ATOM 8983 C C . ILE A 1 1119 ? 17.374 -29.494 25.532 1.00 74.31 1119 ILE A C 1
ATOM 8985 O O . ILE A 1 1119 ? 17.957 -29.142 24.508 1.00 74.31 1119 ILE A O 1
ATOM 8989 N N . VAL A 1 1120 ? 16.170 -30.066 25.500 1.00 78.44 1120 VAL A N 1
ATOM 8990 C CA . VAL A 1 1120 ? 15.434 -30.264 24.249 1.00 78.44 1120 VAL A CA 1
ATOM 8991 C C . VAL A 1 1120 ? 14.763 -28.970 23.800 1.00 78.44 1120 VAL A C 1
ATOM 8993 O O . VAL A 1 1120 ? 14.715 -28.744 22.597 1.00 78.44 1120 VAL A O 1
ATOM 8996 N N . ASP A 1 1121 ? 14.332 -28.113 24.730 1.00 75.00 1121 ASP A N 1
ATOM 8997 C CA . ASP A 1 1121 ? 13.781 -26.781 24.440 1.00 75.00 1121 ASP A CA 1
ATOM 8998 C C . ASP A 1 1121 ? 14.788 -25.926 23.682 1.00 75.00 1121 ASP A C 1
ATOM 9000 O O . ASP A 1 1121 ? 14.493 -25.455 22.588 1.00 75.00 1121 ASP A O 1
ATOM 9004 N N . GLN A 1 1122 ? 16.008 -25.814 24.209 1.00 69.38 1122 GLN A N 1
ATOM 9005 C CA . GLN A 1 1122 ? 17.072 -25.034 23.573 1.00 69.38 1122 GLN A CA 1
ATOM 9006 C C . GLN A 1 1122 ? 17.426 -25.574 22.188 1.00 69.38 1122 GLN A C 1
ATOM 9008 O O . GLN A 1 1122 ? 17.540 -24.821 21.226 1.00 69.38 1122 GLN A O 1
ATOM 9013 N N . ALA A 1 1123 ? 17.525 -26.901 22.061 1.00 69.75 1123 ALA A N 1
ATOM 9014 C CA . ALA A 1 1123 ? 17.791 -27.531 20.774 1.00 69.75 1123 ALA A CA 1
ATOM 9015 C C . ALA A 1 1123 ? 16.653 -27.286 19.769 1.00 69.75 1123 ALA A C 1
ATOM 9017 O O . ALA A 1 1123 ? 16.895 -27.237 18.567 1.00 69.75 1123 ALA A O 1
ATOM 9018 N N . MET A 1 1124 ? 15.410 -27.178 20.246 1.00 76.31 1124 MET A N 1
ATOM 9019 C CA . MET A 1 1124 ? 14.245 -26.950 19.397 1.00 76.31 1124 MET A CA 1
ATOM 9020 C C . MET A 1 1124 ? 14.189 -25.505 18.911 1.00 76.31 1124 MET A C 1
ATOM 9022 O O . MET A 1 1124 ? 13.965 -25.298 17.725 1.00 76.31 1124 MET A O 1
ATOM 9026 N N . ILE A 1 1125 ? 14.422 -24.538 19.803 1.00 69.75 1125 ILE A N 1
ATOM 9027 C CA . ILE A 1 1125 ? 14.412 -23.102 19.489 1.00 69.75 1125 ILE A CA 1
ATOM 9028 C C . ILE A 1 1125 ? 15.421 -22.806 18.377 1.00 69.75 1125 ILE A C 1
ATOM 9030 O O . ILE A 1 1125 ? 15.039 -22.353 17.301 1.00 69.75 1125 ILE A O 1
ATOM 9034 N N . GLU A 1 1126 ? 16.681 -23.192 18.565 1.00 61.81 1126 GLU A N 1
ATOM 9035 C CA . GLU A 1 1126 ? 17.731 -22.926 17.575 1.00 61.81 1126 GLU A CA 1
ATOM 9036 C C . GLU A 1 1126 ? 17.484 -23.664 16.243 1.00 61.81 1126 GLU A C 1
ATOM 9038 O O . GLU A 1 1126 ? 17.803 -23.179 15.153 1.00 61.81 1126 GLU A O 1
ATOM 9043 N N . ALA A 1 1127 ? 16.878 -24.854 16.292 1.00 64.00 1127 ALA A N 1
ATOM 9044 C CA . ALA A 1 1127 ? 16.539 -25.591 15.082 1.00 64.00 1127 ALA A CA 1
ATOM 9045 C C . ALA A 1 1127 ? 15.384 -24.957 14.298 1.00 64.00 1127 ALA A C 1
ATOM 9047 O O . ALA A 1 1127 ? 15.402 -25.035 13.072 1.00 64.00 1127 ALA A O 1
ATOM 9048 N N . LEU A 1 1128 ? 14.422 -24.323 14.974 1.00 65.75 1128 LEU A N 1
ATOM 9049 C CA . LEU A 1 1128 ? 13.329 -23.578 14.342 1.00 65.75 1128 LEU A CA 1
ATOM 9050 C C . LEU A 1 1128 ? 13.818 -22.251 13.738 1.00 65.75 1128 LEU A C 1
ATOM 9052 O O . LEU A 1 1128 ? 13.312 -21.828 12.704 1.00 65.75 1128 LEU A O 1
ATOM 9056 N N . GLU A 1 1129 ? 14.863 -21.645 14.305 1.00 65.31 1129 GLU A N 1
ATOM 9057 C CA . GLU A 1 1129 ? 15.499 -20.444 13.743 1.00 65.31 1129 GLU A CA 1
ATOM 9058 C C . GLU A 1 1129 ? 16.344 -20.729 12.490 1.00 65.31 1129 GLU A C 1
ATOM 9060 O O . GLU A 1 1129 ? 16.537 -19.859 11.639 1.00 65.31 1129 GLU A O 1
ATOM 9065 N N . THR A 1 1130 ? 16.878 -21.947 12.361 1.00 53.50 1130 THR A N 1
ATOM 9066 C CA . THR A 1 1130 ? 17.882 -22.283 11.334 1.00 53.50 1130 THR A CA 1
ATOM 9067 C C . THR A 1 1130 ? 17.397 -23.267 10.272 1.00 53.50 1130 THR A C 1
ATOM 9069 O O . THR A 1 1130 ? 18.015 -23.390 9.207 1.00 53.50 1130 THR A O 1
ATOM 9072 N N . VAL A 1 1131 ? 16.301 -23.980 10.526 1.00 58.47 1131 VAL A N 1
ATOM 9073 C CA . VAL A 1 1131 ? 15.731 -24.989 9.634 1.00 58.47 1131 VAL A CA 1
ATOM 9074 C C . VAL A 1 1131 ? 14.227 -24.757 9.534 1.00 58.47 1131 VAL A C 1
ATOM 9076 O O . VAL A 1 1131 ? 13.546 -24.680 10.545 1.00 58.47 1131 VAL A O 1
ATOM 9079 N N . SER A 1 1132 ? 13.705 -24.701 8.304 1.00 65.00 1132 SER A N 1
ATOM 9080 C CA . SER A 1 1132 ? 12.264 -24.551 8.039 1.00 65.00 1132 SER A CA 1
ATOM 9081 C C . SER A 1 1132 ? 11.422 -25.518 8.885 1.00 65.00 1132 SER A C 1
ATOM 9083 O O . SER A 1 1132 ? 11.729 -26.716 8.955 1.00 65.00 1132 SER A O 1
ATOM 9085 N N . GLU A 1 1133 ? 10.349 -24.993 9.486 1.00 60.50 1133 GLU A N 1
ATOM 9086 C CA . GLU A 1 1133 ? 9.418 -25.740 10.344 1.00 60.50 1133 GLU A CA 1
ATOM 9087 C C . GLU A 1 1133 ? 8.769 -26.935 9.613 1.00 60.50 1133 GLU A C 1
ATOM 9089 O O . GLU A 1 1133 ? 8.493 -27.966 10.229 1.00 60.50 1133 GLU A O 1
ATOM 9094 N N . ASP A 1 1134 ? 8.669 -26.872 8.277 1.00 62.78 1134 ASP A N 1
ATOM 9095 C CA . ASP A 1 1134 ? 8.165 -27.943 7.400 1.00 62.78 1134 ASP A CA 1
ATOM 9096 C C . ASP A 1 1134 ? 9.127 -29.131 7.251 1.00 62.78 1134 ASP A C 1
ATOM 9098 O O . ASP A 1 1134 ? 8.826 -30.154 6.613 1.00 62.78 1134 ASP A O 1
ATOM 9102 N N . ASN A 1 1135 ? 10.332 -29.039 7.816 1.00 80.50 1135 ASN A N 1
ATOM 9103 C CA . ASN A 1 1135 ? 11.267 -30.146 7.805 1.00 80.50 1135 ASN A CA 1
ATOM 9104 C C . ASN A 1 1135 ? 10.656 -31.333 8.561 1.00 80.50 1135 ASN A C 1
ATOM 9106 O O . ASN A 1 1135 ? 10.448 -31.302 9.770 1.00 80.50 1135 ASN A O 1
ATOM 9110 N N . LYS A 1 1136 ? 10.444 -32.449 7.854 1.00 78.69 1136 LYS A N 1
ATOM 9111 C CA . LYS A 1 1136 ? 9.871 -33.687 8.416 1.00 78.69 1136 LYS A CA 1
ATOM 9112 C C . LYS A 1 1136 ? 10.528 -34.178 9.715 1.00 78.69 1136 LYS A C 1
ATOM 9114 O O . LYS A 1 1136 ? 9.911 -34.942 10.454 1.00 78.69 1136 LYS A O 1
ATOM 9119 N N . PHE A 1 1137 ? 11.794 -33.834 9.961 1.00 76.56 1137 PHE A N 1
ATOM 9120 C CA . PHE A 1 1137 ? 12.481 -34.168 11.204 1.00 76.56 1137 PHE A CA 1
ATOM 9121 C C . PHE A 1 1137 ? 12.150 -33.172 12.329 1.00 76.56 1137 PHE A C 1
ATOM 9123 O O . PHE A 1 1137 ? 12.011 -33.615 13.462 1.00 76.56 1137 PHE A O 1
ATOM 9130 N N . ILE A 1 1138 ? 11.930 -31.888 12.033 1.00 82.88 1138 ILE A N 1
ATOM 9131 C CA . ILE A 1 1138 ? 11.456 -30.879 12.996 1.00 82.88 1138 ILE A CA 1
ATOM 9132 C C . ILE A 1 1138 ? 10.018 -31.178 13.428 1.00 82.88 1138 ILE A C 1
ATOM 9134 O O . ILE A 1 1138 ? 9.773 -31.353 14.619 1.00 82.88 1138 ILE A O 1
ATOM 9138 N N . ILE A 1 1139 ? 9.106 -31.428 12.481 1.00 81.12 1139 ILE A N 1
ATOM 9139 C CA . ILE A 1 1139 ? 7.727 -31.862 12.782 1.00 81.12 1139 ILE A CA 1
ATOM 9140 C C . ILE A 1 1139 ? 7.739 -33.082 13.710 1.00 81.12 1139 ILE A C 1
ATOM 9142 O O . ILE A 1 1139 ? 7.066 -33.126 14.744 1.00 81.12 1139 ILE A O 1
ATOM 9146 N N . LYS A 1 1140 ? 8.568 -34.083 13.382 1.00 84.19 1140 LYS A N 1
ATOM 9147 C CA . LYS A 1 1140 ? 8.667 -35.288 14.205 1.00 84.19 1140 LYS A CA 1
ATOM 9148 C C . LYS A 1 1140 ? 9.290 -35.016 15.577 1.00 84.19 1140 LYS A C 1
ATOM 9150 O O . LYS A 1 1140 ? 8.948 -35.701 16.541 1.00 84.19 1140 LYS A O 1
ATOM 9155 N N . ALA A 1 1141 ? 10.192 -34.043 15.678 1.00 84.94 1141 ALA A N 1
ATOM 9156 C CA . ALA A 1 1141 ? 10.769 -33.622 16.944 1.00 84.94 1141 ALA A CA 1
ATOM 9157 C C . ALA A 1 1141 ? 9.726 -32.981 17.867 1.00 84.94 1141 ALA A C 1
ATOM 9159 O O . ALA A 1 1141 ? 9.705 -33.318 19.053 1.00 84.94 1141 ALA A O 1
ATOM 9160 N N . VAL A 1 1142 ? 8.845 -32.133 17.328 1.00 84.06 1142 VAL A N 1
ATOM 9161 C CA . VAL A 1 1142 ? 7.756 -31.473 18.067 1.00 84.06 1142 VAL A CA 1
ATOM 9162 C C . VAL A 1 1142 ? 6.722 -32.490 18.562 1.00 84.06 1142 VAL A C 1
ATOM 9164 O O . VAL A 1 1142 ? 6.325 -32.458 19.727 1.00 84.06 1142 VAL A O 1
ATOM 9167 N N . GLU A 1 1143 ? 6.337 -33.468 17.733 1.00 89.31 1143 GLU A N 1
ATOM 9168 C CA . GLU A 1 1143 ? 5.451 -34.563 18.167 1.00 89.31 1143 GLU A CA 1
ATOM 9169 C C . GLU A 1 1143 ? 6.034 -35.356 19.348 1.00 89.31 1143 GLU A C 1
ATOM 9171 O O . GLU A 1 1143 ? 5.339 -35.662 20.325 1.00 89.31 1143 GLU A O 1
ATOM 9176 N N . ASP A 1 1144 ? 7.316 -35.722 19.246 1.00 86.62 1144 ASP A N 1
ATOM 9177 C CA . ASP A 1 1144 ? 7.999 -36.498 20.277 1.00 86.62 1144 ASP A CA 1
ATOM 9178 C C . ASP A 1 1144 ? 8.171 -35.659 21.561 1.00 86.62 1144 ASP A C 1
ATOM 9180 O O . ASP A 1 1144 ? 8.019 -36.193 22.659 1.00 86.62 1144 ASP A O 1
ATOM 9184 N N . TYR A 1 1145 ? 8.397 -34.347 21.437 1.00 91.06 1145 TYR A N 1
ATOM 9185 C CA . TYR A 1 1145 ? 8.472 -33.405 22.556 1.00 91.06 1145 TYR A CA 1
ATOM 9186 C C . TYR A 1 1145 ? 7.139 -33.291 23.315 1.00 91.06 1145 TYR A C 1
ATOM 9188 O O . TYR A 1 1145 ? 7.079 -33.544 24.520 1.00 91.06 1145 TYR A O 1
ATOM 9196 N N . ASN A 1 1146 ? 6.040 -33.030 22.604 1.00 86.62 1146 ASN A N 1
ATOM 9197 C CA . ASN A 1 1146 ? 4.703 -32.930 23.198 1.00 86.62 1146 ASN A CA 1
ATOM 9198 C C . ASN A 1 1146 ? 4.264 -34.245 23.860 1.00 86.62 1146 ASN A C 1
ATOM 9200 O O . ASN A 1 1146 ? 3.635 -34.251 24.921 1.00 86.62 1146 ASN A O 1
ATOM 9204 N N . THR A 1 1147 ? 4.657 -35.382 23.277 1.00 89.75 1147 THR A N 1
ATOM 9205 C CA . THR A 1 1147 ? 4.431 -36.698 23.891 1.00 89.75 1147 THR A CA 1
ATOM 9206 C C . THR A 1 1147 ? 5.179 -36.835 25.221 1.00 89.75 1147 THR A C 1
ATOM 9208 O O . THR A 1 1147 ? 4.644 -37.410 26.170 1.00 89.75 1147 THR A O 1
ATOM 9211 N N . ALA A 1 1148 ? 6.402 -36.306 25.326 1.00 87.56 1148 ALA A N 1
ATOM 9212 C CA . ALA A 1 1148 ? 7.176 -36.337 26.564 1.00 87.56 1148 ALA A CA 1
ATOM 9213 C C . ALA A 1 1148 ? 6.535 -35.487 27.676 1.00 87.56 1148 ALA A C 1
ATOM 9215 O O . ALA A 1 1148 ? 6.425 -35.965 28.807 1.00 87.56 1148 ALA A O 1
ATOM 9216 N N . LEU A 1 1149 ? 6.041 -34.288 27.347 1.00 83.94 1149 LEU A N 1
ATOM 9217 C CA . LEU A 1 1149 ? 5.310 -33.422 28.283 1.00 83.94 1149 LEU A CA 1
ATOM 9218 C C . LEU A 1 1149 ? 4.050 -34.096 28.827 1.00 83.94 1149 LEU A C 1
ATOM 9220 O O . LEU A 1 1149 ? 3.850 -34.169 30.040 1.00 83.94 1149 LEU A O 1
ATOM 9224 N N . GLN A 1 1150 ? 3.249 -34.696 27.945 1.00 87.81 1150 GLN A N 1
ATOM 9225 C CA . GLN A 1 1150 ? 2.052 -35.423 28.359 1.00 87.81 1150 GLN A CA 1
ATOM 9226 C C . GLN A 1 1150 ? 2.386 -36.609 29.284 1.00 87.81 1150 GLN A C 1
ATOM 9228 O O . GLN A 1 1150 ? 1.613 -36.956 30.178 1.00 87.81 1150 GLN A O 1
ATOM 9233 N N . LEU A 1 1151 ? 3.535 -37.262 29.093 1.00 87.19 1151 LEU A N 1
ATOM 9234 C CA . LEU A 1 1151 ? 3.988 -38.344 29.969 1.00 87.19 1151 LEU A CA 1
ATOM 9235 C C . LEU A 1 1151 ? 4.436 -37.831 31.346 1.00 87.19 1151 LEU A C 1
ATOM 9237 O O . LEU A 1 1151 ? 4.152 -38.509 32.335 1.00 87.19 1151 LEU A O 1
ATOM 9241 N N . ILE A 1 1152 ? 5.055 -36.647 31.429 1.00 85.00 1152 ILE A N 1
ATOM 9242 C CA . ILE A 1 1152 ? 5.376 -35.983 32.706 1.00 85.00 1152 ILE A CA 1
ATOM 9243 C C . ILE A 1 1152 ? 4.096 -35.677 33.487 1.00 85.00 1152 ILE A C 1
ATOM 9245 O O . ILE A 1 1152 ? 3.997 -36.059 34.651 1.00 85.00 1152 ILE A O 1
ATOM 9249 N N . GLU A 1 1153 ? 3.088 -35.075 32.848 1.00 80.81 1153 GLU A N 1
ATOM 9250 C CA . GLU A 1 1153 ? 1.805 -34.749 33.496 1.00 80.81 1153 GLU A CA 1
ATOM 9251 C C . GLU A 1 1153 ? 1.093 -35.988 34.062 1.00 80.81 1153 GLU A C 1
ATOM 9253 O O . GLU A 1 1153 ? 0.388 -35.920 35.070 1.00 80.81 1153 GLU A O 1
ATOM 9258 N N . ASN A 1 1154 ? 1.301 -37.145 33.430 1.00 82.75 1154 ASN A N 1
ATOM 9259 C CA . ASN A 1 1154 ? 0.754 -38.426 33.866 1.00 82.75 1154 ASN A CA 1
ATOM 9260 C C . ASN A 1 1154 ? 1.651 -39.178 34.871 1.00 82.75 1154 ASN A C 1
ATOM 9262 O O . ASN A 1 1154 ? 1.311 -40.297 35.265 1.00 82.75 1154 ASN A O 1
ATOM 9266 N N . GLY A 1 1155 ? 2.785 -38.600 35.284 1.00 80.75 1155 GLY A N 1
ATOM 9267 C CA . GLY A 1 1155 ? 3.742 -39.197 36.223 1.00 80.75 1155 GLY A CA 1
ATOM 9268 C C . GLY A 1 1155 ? 4.539 -40.380 35.657 1.00 80.75 1155 GLY A C 1
ATOM 9269 O O . GLY A 1 1155 ? 5.002 -41.229 36.418 1.00 80.75 1155 GLY A O 1
ATOM 9270 N N . ILE A 1 1156 ? 4.677 -40.480 34.329 1.00 86.50 1156 ILE A N 1
ATOM 9271 C CA . ILE A 1 1156 ? 5.371 -41.572 33.619 1.00 86.50 1156 ILE A CA 1
ATOM 9272 C C . ILE A 1 1156 ? 6.752 -41.085 33.150 1.00 86.50 1156 ILE A C 1
ATOM 9274 O O . ILE A 1 1156 ? 7.031 -40.918 31.959 1.00 86.50 1156 ILE A O 1
ATOM 9278 N N . TYR A 1 1157 ? 7.626 -40.827 34.118 1.00 86.25 1157 TYR A N 1
ATOM 9279 C CA . TYR A 1 1157 ? 8.874 -40.093 33.910 1.00 86.25 1157 TYR A CA 1
ATOM 9280 C C . TYR A 1 1157 ? 9.930 -40.833 33.070 1.00 86.25 1157 TYR A C 1
ATOM 9282 O O . TYR A 1 1157 ? 10.647 -40.220 32.283 1.00 86.25 1157 TYR A O 1
ATOM 9290 N N . ASP A 1 1158 ? 10.034 -42.158 33.174 1.00 80.19 1158 ASP A N 1
ATOM 9291 C CA . ASP A 1 1158 ? 11.031 -42.944 32.435 1.00 80.19 1158 ASP A CA 1
ATOM 9292 C C . ASP A 1 1158 ? 10.748 -43.003 30.921 1.00 80.19 1158 ASP A C 1
ATOM 9294 O O . ASP A 1 1158 ? 11.673 -42.978 30.099 1.00 80.19 1158 ASP A O 1
ATOM 9298 N N . GLU A 1 1159 ? 9.474 -43.071 30.529 1.00 84.50 1159 GLU A N 1
ATOM 9299 C CA . GLU A 1 1159 ? 9.081 -42.965 29.124 1.00 84.50 1159 GLU A CA 1
ATOM 9300 C C . GLU A 1 1159 ? 9.153 -41.518 28.622 1.00 84.50 1159 GLU A C 1
ATOM 9302 O O . GLU A 1 1159 ? 9.537 -41.327 27.469 1.00 84.50 1159 GLU A O 1
ATOM 9307 N N . ALA A 1 1160 ? 8.921 -40.507 29.467 1.00 85.50 1160 ALA A N 1
ATOM 9308 C CA . ALA A 1 1160 ? 9.128 -39.107 29.085 1.00 85.50 1160 ALA A CA 1
ATOM 9309 C C . ALA A 1 1160 ? 10.585 -38.834 28.655 1.00 85.50 1160 ALA A C 1
ATOM 9311 O O . ALA A 1 1160 ? 10.821 -38.329 27.558 1.00 85.50 1160 ALA A O 1
ATOM 9312 N N . VAL A 1 1161 ? 11.581 -39.287 29.434 1.00 86.31 1161 VAL A N 1
ATOM 9313 C CA . VAL A 1 1161 ? 13.017 -39.147 29.082 1.00 86.31 1161 VAL A CA 1
ATOM 9314 C C . VAL A 1 1161 ? 13.350 -39.782 27.723 1.00 86.31 1161 VAL A C 1
ATOM 9316 O O . VAL A 1 1161 ? 14.209 -39.302 26.981 1.00 86.31 1161 VAL A O 1
ATOM 9319 N N . LYS A 1 1162 ? 12.669 -40.872 27.359 1.00 87.56 1162 LYS A N 1
ATOM 9320 C CA . LYS A 1 1162 ? 12.867 -41.554 26.073 1.00 87.56 1162 LYS A CA 1
ATOM 9321 C C . LYS A 1 1162 ? 12.316 -40.744 24.896 1.00 87.56 1162 LYS A C 1
ATOM 9323 O O . LYS A 1 1162 ? 12.950 -40.742 23.844 1.00 87.56 1162 LYS A O 1
ATOM 9328 N N . TYR A 1 1163 ? 11.172 -40.085 25.060 1.00 87.00 1163 TYR A N 1
ATOM 9329 C CA . TYR A 1 1163 ? 10.587 -39.246 24.013 1.00 87.00 1163 TYR A CA 1
ATOM 9330 C C . TYR A 1 1163 ? 11.354 -37.932 23.834 1.00 87.00 1163 TYR A C 1
ATOM 9332 O O . TYR A 1 1163 ? 11.655 -37.579 22.697 1.00 87.00 1163 TYR A O 1
ATOM 9340 N N . PHE A 1 1164 ? 11.846 -37.320 24.916 1.00 88.75 1164 PHE A N 1
ATOM 9341 C CA . PHE A 1 1164 ? 12.809 -36.214 24.815 1.00 88.75 1164 PHE A CA 1
ATOM 9342 C C . PHE A 1 1164 ? 14.078 -36.611 24.044 1.00 88.75 1164 PHE A C 1
ATOM 9344 O O . PHE A 1 1164 ? 14.541 -35.882 23.171 1.00 88.75 1164 PHE A O 1
ATOM 9351 N N . LYS A 1 1165 ? 14.604 -37.824 24.272 1.00 87.19 1165 LYS A N 1
ATOM 9352 C CA . LYS A 1 1165 ? 15.736 -38.356 23.495 1.00 87.19 1165 LYS A CA 1
ATOM 9353 C C . LYS A 1 1165 ? 15.420 -38.526 22.001 1.00 87.19 1165 LYS A C 1
ATOM 9355 O O . LYS A 1 1165 ? 16.321 -38.387 21.173 1.00 87.19 1165 LYS A O 1
ATOM 9360 N N . PHE A 1 1166 ? 14.191 -38.902 21.645 1.00 88.00 1166 PHE A N 1
ATOM 9361 C CA . PHE A 1 1166 ? 13.779 -39.022 20.242 1.00 88.00 1166 PHE A CA 1
ATOM 9362 C C . PHE A 1 1166 ? 13.628 -37.659 19.580 1.00 88.00 1166 PHE A C 1
ATOM 9364 O O . PHE A 1 1166 ? 14.146 -37.482 18.480 1.00 88.00 1166 PHE A O 1
ATOM 9371 N N . SER A 1 1167 ? 13.036 -36.704 20.293 1.00 85.56 1167 SER A N 1
ATOM 9372 C CA . SER A 1 1167 ? 12.929 -35.318 19.858 1.00 85.56 1167 SER A CA 1
ATOM 9373 C C . SER A 1 1167 ? 14.307 -34.731 19.529 1.00 85.56 1167 SER A C 1
ATOM 9375 O O . SER A 1 1167 ? 14.579 -34.422 18.370 1.00 85.56 1167 SER A O 1
ATOM 9377 N N . LEU A 1 1168 ? 15.249 -34.779 20.479 1.00 82.75 1168 LEU A N 1
ATOM 9378 C CA . LEU A 1 1168 ? 16.630 -34.314 20.282 1.00 82.75 1168 LEU A CA 1
ATOM 9379 C C . LEU A 1 1168 ? 17.338 -34.986 19.091 1.00 82.75 1168 LEU A C 1
ATOM 9381 O O . LEU A 1 1168 ? 18.130 -34.373 18.378 1.00 82.75 1168 LEU A O 1
ATOM 9385 N N . ARG A 1 1169 ? 17.040 -36.264 18.831 1.00 82.56 1169 ARG A N 1
ATOM 9386 C CA . ARG A 1 1169 ? 17.610 -36.978 17.684 1.00 82.56 1169 ARG A CA 1
ATOM 9387 C C . ARG A 1 1169 ? 17.123 -36.436 16.351 1.00 82.56 1169 ARG A C 1
ATOM 9389 O O . ARG A 1 1169 ? 17.902 -36.378 15.396 1.00 82.56 1169 ARG A O 1
ATOM 9396 N N . ASN A 1 1170 ? 15.838 -36.128 16.268 1.00 80.56 1170 ASN A N 1
ATOM 9397 C CA . ASN A 1 1170 ? 15.251 -35.619 15.044 1.00 80.56 1170 ASN A CA 1
ATOM 9398 C C . ASN A 1 1170 ? 15.734 -34.184 14.785 1.00 80.56 1170 ASN A C 1
ATOM 9400 O O . ASN A 1 1170 ? 16.129 -33.907 13.657 1.00 80.56 1170 ASN A O 1
ATOM 9404 N N . ILE A 1 1171 ? 15.865 -33.364 15.835 1.00 78.19 1171 ILE A N 1
ATOM 9405 C CA . ILE A 1 1171 ? 16.489 -32.030 15.785 1.00 78.19 1171 ILE A CA 1
ATOM 9406 C C . ILE A 1 1171 ? 17.893 -32.100 15.169 1.00 78.19 1171 ILE A C 1
ATOM 9408 O O . ILE A 1 1171 ? 18.141 -31.531 14.112 1.00 78.19 1171 ILE A O 1
ATOM 9412 N N . ILE A 1 1172 ? 18.790 -32.910 15.744 1.00 74.94 1172 ILE A N 1
ATOM 9413 C CA . ILE A 1 1172 ? 20.175 -33.054 15.253 1.00 74.94 1172 ILE A CA 1
ATOM 9414 C C . ILE A 1 1172 ? 20.229 -33.605 13.815 1.00 74.94 1172 ILE A C 1
ATOM 9416 O O . ILE A 1 1172 ? 21.155 -33.331 13.055 1.00 74.94 1172 ILE A O 1
ATOM 9420 N N . THR A 1 1173 ? 19.245 -34.417 13.418 1.00 76.25 1173 THR A N 1
ATOM 9421 C CA . THR A 1 1173 ? 19.165 -34.940 12.045 1.00 76.25 1173 THR A CA 1
ATOM 9422 C C . THR A 1 1173 ? 18.729 -33.859 11.051 1.00 76.25 1173 THR A C 1
ATOM 9424 O O . THR A 1 1173 ? 19.120 -33.922 9.884 1.00 76.25 1173 THR A O 1
ATOM 9427 N N . ALA A 1 1174 ? 17.938 -32.883 11.499 1.00 71.94 1174 ALA A N 1
ATOM 9428 C CA . ALA A 1 1174 ? 17.476 -31.763 10.691 1.00 71.94 1174 ALA A CA 1
ATOM 9429 C C . ALA A 1 1174 ? 18.593 -30.736 10.418 1.00 71.94 1174 ALA A C 1
ATOM 9431 O O . ALA A 1 1174 ? 18.661 -30.208 9.311 1.00 71.94 1174 ALA A O 1
ATOM 9432 N N . THR A 1 1175 ? 19.505 -30.520 11.373 1.00 68.94 1175 THR A N 1
ATOM 9433 C CA . THR A 1 1175 ? 20.484 -29.412 11.397 1.00 68.94 1175 THR A CA 1
ATOM 9434 C C . THR A 1 1175 ? 21.884 -29.754 10.845 1.00 68.94 1175 THR A C 1
ATOM 9436 O O . THR A 1 1175 ? 22.862 -29.093 11.178 1.00 68.94 1175 THR A O 1
ATOM 9439 N N . ALA A 1 1176 ? 22.029 -30.771 9.981 1.00 53.31 1176 ALA A N 1
ATOM 9440 C CA . ALA A 1 1176 ? 23.301 -31.436 9.613 1.00 53.31 1176 ALA A CA 1
ATOM 9441 C C . ALA A 1 1176 ? 24.451 -30.587 8.983 1.00 53.31 1176 ALA A C 1
ATOM 9443 O O . ALA A 1 1176 ? 25.451 -31.158 8.538 1.00 53.31 1176 ALA A O 1
ATOM 9444 N N . THR A 1 1177 ? 24.358 -29.256 8.950 1.00 50.09 1177 THR A N 1
ATOM 9445 C CA . THR A 1 1177 ? 25.438 -28.311 8.594 1.00 50.09 1177 THR A CA 1
ATOM 9446 C C . THR A 1 1177 ? 25.937 -27.449 9.763 1.00 50.09 1177 THR A C 1
ATOM 9448 O O . THR A 1 1177 ? 26.800 -26.603 9.540 1.00 50.09 1177 THR A O 1
ATOM 9451 N N . PHE A 1 1178 ? 25.436 -27.655 10.984 1.00 44.62 1178 PHE A N 1
ATOM 9452 C CA . PHE A 1 1178 ? 25.679 -26.771 12.128 1.00 44.62 1178 PHE A CA 1
ATOM 9453 C C . PHE A 1 1178 ? 26.906 -27.143 12.985 1.00 44.62 1178 PHE A C 1
ATOM 9455 O O . PHE A 1 1178 ? 27.245 -28.322 13.138 1.00 44.62 1178 PHE A O 1
ATOM 9462 N N . ASP A 1 1179 ? 27.567 -26.123 13.545 1.00 45.81 1179 ASP A N 1
ATOM 9463 C CA . ASP A 1 1179 ? 28.711 -26.257 14.452 1.00 45.81 1179 ASP A CA 1
ATOM 9464 C C . ASP A 1 1179 ? 28.221 -26.409 15.899 1.00 45.81 1179 ASP A C 1
ATOM 9466 O O . ASP A 1 1179 ? 28.002 -25.444 16.622 1.00 45.81 1179 ASP A O 1
ATOM 9470 N N . ILE A 1 1180 ? 28.021 -27.661 16.308 1.00 42.66 1180 ILE A N 1
ATOM 9471 C CA . ILE A 1 1180 ? 27.471 -28.034 17.620 1.00 42.66 1180 ILE A CA 1
ATOM 9472 C C . ILE A 1 1180 ? 28.395 -27.617 18.794 1.00 42.66 1180 ILE A C 1
ATOM 9474 O O . ILE A 1 1180 ? 27.950 -27.621 19.938 1.00 42.66 1180 ILE A O 1
ATOM 9478 N N . GLU A 1 1181 ? 29.655 -27.220 18.546 1.00 40.78 1181 GLU A N 1
ATOM 9479 C CA . GLU A 1 1181 ? 30.519 -26.614 19.582 1.00 40.78 1181 GLU A CA 1
ATOM 9480 C C . GLU A 1 1181 ? 30.070 -25.204 20.005 1.00 40.78 1181 GLU A C 1
ATOM 9482 O O . GLU A 1 1181 ? 30.516 -24.742 21.049 1.00 40.78 1181 GLU A O 1
ATOM 9487 N N . LEU A 1 1182 ? 29.222 -24.521 19.224 1.00 40.59 1182 LEU A N 1
ATOM 9488 C CA . LEU A 1 1182 ? 28.681 -23.202 19.580 1.00 40.59 1182 LEU A CA 1
ATOM 9489 C C . LEU A 1 1182 ? 27.402 -23.292 20.442 1.00 40.59 1182 LEU A C 1
ATOM 9491 O O . LEU A 1 1182 ? 27.104 -22.351 21.165 1.00 40.59 1182 LEU A O 1
ATOM 9495 N N . PHE A 1 1183 ? 26.677 -24.416 20.355 1.00 43.00 1183 PHE A N 1
ATOM 9496 C CA . PHE A 1 1183 ? 25.385 -24.671 21.016 1.00 43.00 1183 PHE A CA 1
ATOM 9497 C C . PHE A 1 1183 ? 25.501 -25.243 22.445 1.00 43.00 1183 PHE A C 1
ATOM 9499 O O . PHE A 1 1183 ? 24.594 -25.064 23.255 1.00 43.00 1183 PHE A O 1
ATOM 9506 N N . ILE A 1 1184 ? 26.586 -25.969 22.763 1.00 39.28 1184 ILE A N 1
ATOM 9507 C CA . ILE A 1 1184 ? 26.884 -26.476 24.126 1.00 39.28 1184 ILE A CA 1
ATOM 9508 C C . ILE A 1 1184 ? 27.861 -25.536 24.818 1.00 39.28 1184 ILE A C 1
ATOM 9510 O O . ILE A 1 1184 ? 27.634 -25.247 26.016 1.00 39.28 1184 ILE A O 1
#

Secondary structure (DSSP, 8-state):
----SSSSSHHHHTTSSSSSSS------------S------------GGGGTT-BEEEEEES------TTT---HHHHHHHHHH-B-SEEE-TTSTT--EEESSBSS--EE-TTS-EEEEEBPSS-B-TTSPBP-HHHHHHHHHHHHHHTTTTS-SSS--S-HHHHHHHB-TTS-BSEEEEEEEETTEEEEEESS--TTHHHHTTSGGG-B--TTTS-TTSPPPTTT-----SSSEEEEEEETTTEEEEEE-TT-TT---S-SEEEEEE--SHHHHHHHHHHTSSSEEES--HHHHHHHHH-TTEEEEEEEEEEEEEEEE-TTTS-HHHHHHHHHHS-HHHIIIIIS--TT-EE--SSS-TTSTT----S------HHHHHHHHHHTTS----TT-HHHHHHHHHH-EEEEEEEE-SS-SHHHHHHHHHHHHHGGGT-EEEEEEE-HHHHHHHHHH-GGG--EEEEEE--SSS-THHHHHHHH-TT-TT-TT----HHHHHHHHHHHH---HHHHHHHHHHHHHIIIIII--EEEEEEEEEEEEEETTEE-----TT-----TT-EE----B----SPPEEEEEEE-SEEETTT-EEEEEEEEE-SSPBPS--EEEEE-TTS-EEEEEEPEEEETTEEEEEEEGGGS-TT-EEEEEEEEEBTTS-EEEEEEEEEEE--------EE---EEEETTSSSSB-HHHHTTSTTEES-SBTTB-EEEESEEEE-TTTS-SEEEES--S-EEEES-EEE-PPTT-EEEEEES-BSEEEES-B--SSSEEEEEES-B--EEES-EEES-SS-SEEEESS-BS-EEES-EEES-SS-SEEE-TT-BS-EEES-EEE--SSEEEEEESS-BS-EEES-EEES-SEEEEEES-BS-EEES-EEE--SS-SEEEES--S-EEES-EEES-SS-SEEEE--S-TT--EES-EEES-EEES-SS-SEEE-TTEES-EEES-EEES-SSSEEE-SBS-BSS-SS---EETT-----SS-SSB-SSPEEPBSTT--EESSPBP-SSS----HHHHHHHHHHHHHTS---TTTHHHHHHHHHHHHHHHTT-SGGGHHHHHHHHHHHHHHHHHHHHTT---HHHHHHHHHHHHHHHHHHHHHHHHHS-TT-HHHHHHHHHHHHHHHHHHTT-HHHHHHHHHHHHHHHHHH-TT--TTTT-